Protein AF-0000000084394047 (afdb_homodimer)

Structure (mmCIF, N/CA/C/O backbone):
data_AF-0000000084394047-model_v1
#
loop_
_entity.id
_entity.type
_entity.pdbx_description
1 polymer 'Cytochrome p450'
#
loop_
_atom_site.group_PDB
_atom_site.id
_atom_site.type_symbol
_atom_site.label_atom_id
_atom_site.label_alt_id
_atom_site.label_comp_id
_atom_site.label_asym_id
_atom_site.label_entity_id
_atom_site.label_seq_id
_atom_site.pdbx_PDB_ins_code
_atom_site.Cartn_x
_atom_site.Cartn_y
_atom_site.Cartn_z
_atom_site.occupancy
_atom_site.B_iso_or_equiv
_atom_site.auth_seq_id
_atom_site.auth_comp_id
_atom_site.auth_asym_id
_atom_site.auth_atom_id
_atom_site.pdbx_PDB_model_num
ATOM 1 N N . MET A 1 1 ? 37.312 22.797 51.312 1 54.47 1 MET A N 1
ATOM 2 C CA . MET A 1 1 ? 38.625 22.219 51.594 1 54.47 1 MET A CA 1
ATOM 3 C C . MET A 1 1 ? 38.531 20.703 51.75 1 54.47 1 MET A C 1
ATOM 5 O O . MET A 1 1 ? 39.375 19.969 51.25 1 54.47 1 MET A O 1
ATOM 9 N N . ALA A 1 2 ? 37.5 20.391 52.656 1 57.84 2 ALA A N 1
ATOM 10 C CA . ALA A 1 2 ? 37.312 18.953 52.844 1 57.84 2 ALA A CA 1
ATOM 11 C C . ALA A 1 2 ? 36.969 18.25 51.531 1 57.84 2 ALA A C 1
ATOM 13 O O . ALA A 1 2 ? 37.438 17.141 51.281 1 57.84 2 ALA A O 1
ATOM 14 N N . MET A 1 3 ? 36.125 18.766 50.781 1 59.31 3 MET A N 1
ATOM 15 C CA . MET A 1 3 ? 35.781 18.172 49.469 1 59.31 3 MET A CA 1
ATOM 16 C C . MET A 1 3 ? 37 18.156 48.562 1 59.31 3 MET A C 1
ATOM 18 O O . MET A 1 3 ? 37.219 17.188 47.812 1 59.31 3 MET A O 1
ATOM 22 N N . HIS A 1 4 ? 37.656 19.094 48.625 1 62.12 4 HIS A N 1
ATOM 23 C CA . HIS A 1 4 ? 38.906 19.188 47.844 1 62.12 4 HIS A CA 1
ATOM 24 C C . HIS A 1 4 ? 39.906 18.141 48.312 1 62.12 4 HIS A C 1
ATOM 26 O O . HIS A 1 4 ? 40.562 17.516 47.5 1 62.12 4 HIS A O 1
ATOM 32 N N . ASP A 1 5 ? 39.969 18.109 49.562 1 63.38 5 ASP A N 1
ATOM 33 C CA . ASP A 1 5 ? 40.906 17.125 50.094 1 63.38 5 ASP A CA 1
ATOM 34 C C . ASP A 1 5 ? 40.438 15.703 49.781 1 63.38 5 ASP A C 1
ATOM 36 O O . ASP A 1 5 ? 41.25 14.82 49.5 1 63.38 5 ASP A O 1
ATOM 40 N N . PHE A 1 6 ? 39.219 15.508 49.875 1 62.62 6 PHE A N 1
ATOM 41 C CA . PHE A 1 6 ? 38.656 14.203 49.531 1 62.62 6 PHE A CA 1
ATOM 42 C C . PHE A 1 6 ? 38.875 13.875 48.062 1 62.62 6 PHE A C 1
ATOM 44 O O . PHE A 1 6 ? 39.25 12.75 47.719 1 62.62 6 PHE A O 1
ATOM 51 N N . MET A 1 7 ? 38.75 14.805 47.219 1 65.38 7 MET A N 1
ATOM 52 C CA . MET A 1 7 ? 38.938 14.617 45.781 1 65.38 7 MET A CA 1
ATOM 53 C C . MET A 1 7 ? 40.406 14.516 45.438 1 65.38 7 MET A C 1
ATOM 55 O O . MET A 1 7 ? 40.75 13.812 44.5 1 65.38 7 MET A O 1
ATOM 59 N N . SER A 1 8 ? 41.219 15.156 46.125 1 69.75 8 SER A N 1
ATOM 60 C CA . SER A 1 8 ? 42.656 15.133 45.906 1 69.75 8 SER A CA 1
ATOM 61 C C . SER A 1 8 ? 43.25 13.766 46.25 1 69.75 8 SER A C 1
ATOM 63 O O . SER A 1 8 ? 44.375 13.445 45.812 1 69.75 8 SER A O 1
ATOM 65 N N . SER A 1 9 ? 42.531 13.133 47.031 1 74 9 SER A N 1
ATOM 66 C CA . SER A 1 9 ? 43.094 11.836 47.375 1 74 9 SER A CA 1
ATOM 67 C C . SER A 1 9 ? 42.812 10.789 46.312 1 74 9 SER A C 1
ATOM 69 O O . SER A 1 9 ? 43.406 9.703 46.312 1 74 9 SER A O 1
ATOM 71 N N . PHE A 1 10 ? 41.938 11.07 45.438 1 78.75 10 PHE A N 1
ATOM 72 C CA . PHE A 1 10 ? 41.594 10.094 44.406 1 78.75 10 PHE A CA 1
ATOM 73 C C . PHE A 1 10 ? 42.406 10.328 43.125 1 78.75 10 PHE A C 1
ATOM 75 O O . PHE A 1 10 ? 42.656 11.477 42.75 1 78.75 10 PHE A O 1
ATOM 82 N N . THR A 1 11 ? 42.969 9.312 42.562 1 88 11 THR A N 1
ATOM 83 C CA . THR A 1 11 ? 43.562 9.398 41.219 1 88 11 THR A CA 1
ATOM 84 C C . THR A 1 11 ? 42.5 9.648 40.188 1 88 11 THR A C 1
ATOM 86 O O . THR A 1 11 ? 41.312 9.469 40.438 1 88 11 THR A O 1
ATOM 89 N N . LEU A 1 12 ? 42.812 10.148 39.062 1 87.69 12 LEU A N 1
ATOM 90 C CA . LEU A 1 12 ? 41.906 10.492 37.969 1 87.69 12 LEU A CA 1
ATOM 91 C C . LEU A 1 12 ? 41.031 9.305 37.594 1 87.69 12 LEU A C 1
ATOM 93 O O . LEU A 1 12 ? 39.812 9.438 37.438 1 87.69 12 LEU A O 1
ATOM 97 N N . PRO A 1 13 ? 41.625 8.133 37.562 1 89.38 13 PRO A N 1
ATOM 98 C CA . PRO A 1 13 ? 40.781 6.98 37.25 1 89.38 13 PRO A CA 1
ATOM 99 C C . PRO A 1 13 ? 39.812 6.637 38.375 1 89.38 13 PRO A C 1
ATOM 101 O O . PRO A 1 13 ? 38.688 6.191 38.094 1 89.38 13 PRO A O 1
ATOM 104 N N . GLN A 1 14 ? 40.25 6.883 39.5 1 87.88 14 GLN A N 1
ATOM 105 C CA . GLN A 1 14 ? 39.375 6.59 40.625 1 87.88 14 GLN A CA 1
ATOM 106 C C . GLN A 1 14 ? 38.219 7.57 40.688 1 87.88 14 GLN A C 1
ATOM 108 O O . GLN A 1 14 ? 37.094 7.184 41 1 87.88 14 GLN A O 1
ATOM 113 N N . LEU A 1 15 ? 38.594 8.758 40.375 1 89.25 15 LEU A N 1
ATOM 114 C CA . LEU A 1 15 ? 37.531 9.766 40.312 1 89.25 15 LEU A CA 1
ATOM 115 C C . LEU A 1 15 ? 36.562 9.477 39.188 1 89.25 15 LEU A C 1
ATOM 117 O O . LEU A 1 15 ? 35.344 9.633 39.375 1 89.25 15 LEU A O 1
ATOM 121 N N . ALA A 1 16 ? 37.031 9.109 38.062 1 90.38 16 ALA A N 1
ATOM 122 C CA . ALA A 1 16 ? 36.188 8.734 36.938 1 90.38 16 ALA A CA 1
ATOM 123 C C . ALA A 1 16 ? 35.312 7.539 37.281 1 90.38 16 ALA A C 1
ATOM 125 O O . ALA A 1 16 ? 34.125 7.492 36.906 1 90.38 16 ALA A O 1
ATOM 126 N N . GLY A 1 17 ? 35.844 6.676 37.969 1 92.25 17 GLY A N 1
ATOM 127 C CA . GLY A 1 17 ? 35.094 5.523 38.406 1 92.25 17 GLY A CA 1
ATOM 128 C C . GLY A 1 17 ? 34 5.879 39.406 1 92.25 17 GLY A C 1
ATOM 129 O O . GLY A 1 17 ? 32.875 5.344 39.312 1 92.25 17 GLY A O 1
ATOM 130 N N . LEU A 1 18 ? 34.375 6.684 40.219 1 90.19 18 LEU A N 1
ATOM 131 C CA . LEU A 1 18 ? 33.375 7.125 41.219 1 90.19 18 LEU A CA 1
ATOM 132 C C . LEU A 1 18 ? 32.25 7.891 40.531 1 90.19 18 LEU A C 1
ATOM 134 O O . LEU A 1 18 ? 31.078 7.695 40.875 1 90.19 18 LEU A O 1
ATOM 138 N N . LEU A 1 19 ? 32.625 8.758 39.656 1 92.38 19 LEU A N 1
ATOM 139 C CA . LEU A 1 19 ? 31.625 9.516 38.906 1 92.38 19 LEU A CA 1
ATOM 140 C C . LEU A 1 19 ? 30.734 8.594 38.094 1 92.38 19 LEU A C 1
ATOM 142 O O . LEU A 1 19 ? 29.531 8.805 38 1 92.38 19 LEU A O 1
ATOM 146 N N . PHE A 1 20 ? 31.281 7.648 37.531 1 93.56 20 PHE A N 1
ATOM 147 C CA . PHE A 1 20 ? 30.516 6.676 36.75 1 93.56 20 PHE A CA 1
ATOM 148 C C . PHE A 1 20 ? 29.594 5.871 37.656 1 93.56 20 PHE A C 1
ATOM 150 O O . PHE A 1 20 ? 28.453 5.598 37.312 1 93.56 20 PHE A O 1
ATOM 157 N N . GLY A 1 21 ? 30.109 5.5 38.719 1 93.25 21 GLY A N 1
ATOM 158 C CA . GLY A 1 21 ? 29.281 4.805 39.719 1 93.25 21 GLY A CA 1
ATOM 159 C C . GLY A 1 21 ? 28.109 5.629 40.188 1 93.25 21 GLY A C 1
ATOM 160 O O . GLY A 1 21 ? 27 5.113 40.312 1 93.25 21 GLY A O 1
ATOM 161 N N . LEU A 1 22 ? 28.391 6.848 40.438 1 93.75 22 LEU A N 1
ATOM 162 C CA . LEU A 1 22 ? 27.312 7.754 40.875 1 93.75 22 LEU A CA 1
ATOM 163 C C . LEU A 1 22 ? 26.297 7.93 39.75 1 93.75 22 LEU A C 1
ATOM 165 O O . LEU A 1 22 ? 25.094 8.016 40 1 93.75 22 LEU A O 1
ATOM 169 N N . TRP A 1 23 ? 26.781 8.07 38.594 1 93.5 23 TRP A N 1
ATOM 170 C CA . TRP A 1 23 ? 25.891 8.172 37.438 1 93.5 23 TRP A CA 1
ATOM 171 C C . TRP A 1 23 ? 25.016 6.93 37.312 1 93.5 23 TRP A C 1
ATOM 173 O O . TRP A 1 23 ? 23.812 7.035 37.062 1 93.5 23 TRP A O 1
ATOM 183 N N . LEU A 1 24 ? 25.547 5.824 37.5 1 94.38 24 LEU A N 1
ATOM 184 C CA . LEU A 1 24 ? 24.812 4.574 37.406 1 94.38 24 LEU A CA 1
ATOM 185 C C . LEU A 1 24 ? 23.734 4.508 38.469 1 94.38 24 LEU A C 1
ATOM 187 O O . LEU A 1 24 ? 22.625 4.008 38.219 1 94.38 24 LEU A O 1
ATOM 191 N N . LEU A 1 25 ? 24.156 4.914 39.625 1 94.5 25 LEU A N 1
ATOM 192 C CA . LEU A 1 25 ? 23.172 4.934 40.688 1 94.5 25 LEU A CA 1
ATOM 193 C C . LEU A 1 25 ? 22.047 5.902 40.375 1 94.5 25 LEU A C 1
ATOM 195 O O . LEU A 1 25 ? 20.875 5.617 40.688 1 94.5 25 LEU A O 1
ATOM 199 N N . PHE A 1 26 ? 22.438 6.977 39.875 1 94.81 26 PHE A N 1
ATOM 200 C CA . PHE A 1 26 ? 21.422 7.957 39.469 1 94.81 26 PHE A CA 1
ATOM 201 C C . PHE A 1 26 ? 20.516 7.387 38.406 1 94.81 26 PHE A C 1
ATOM 203 O O . PHE A 1 26 ? 19.297 7.516 38.469 1 94.81 26 PHE A O 1
ATOM 210 N N . ALA A 1 27 ? 21.141 6.816 37.438 1 94.19 27 ALA A N 1
ATOM 211 C CA . ALA A 1 27 ? 20.375 6.211 36.344 1 94.19 27 ALA A CA 1
ATOM 212 C C . ALA A 1 27 ? 19.453 5.121 36.844 1 94.19 27 ALA A C 1
ATOM 214 O O . ALA A 1 27 ? 18.312 5.008 36.406 1 94.19 27 ALA A O 1
ATOM 215 N N . ALA A 1 28 ? 19.906 4.387 37.688 1 95.31 28 ALA A N 1
ATOM 216 C CA . ALA A 1 28 ? 19.078 3.324 38.281 1 95.31 28 ALA A CA 1
ATOM 217 C C . ALA A 1 28 ? 17.906 3.902 39.062 1 95.31 28 ALA A C 1
ATOM 219 O O . ALA A 1 28 ? 16.781 3.402 38.969 1 95.31 28 ALA A O 1
ATOM 220 N N . GLN A 1 29 ? 18.25 4.84 39.875 1 96 29 GLN A N 1
ATOM 221 C CA . GLN A 1 29 ? 17.188 5.484 40.625 1 96 29 GLN A CA 1
ATOM 222 C C . GLN A 1 29 ? 16.141 6.113 39.719 1 96 29 GLN A C 1
ATOM 224 O O . GLN A 1 29 ? 14.938 6.008 39.969 1 96 29 GLN A O 1
ATOM 229 N N . LEU A 1 30 ? 16.609 6.73 38.75 1 95.31 30 LEU A N 1
ATOM 230 C CA . LEU A 1 30 ? 15.695 7.34 37.781 1 95.31 30 LEU A CA 1
ATOM 231 C C . LEU A 1 30 ? 14.836 6.285 37.094 1 95.31 30 LEU A C 1
ATOM 233 O O . LEU A 1 30 ? 13.641 6.492 36.906 1 95.31 30 LEU A O 1
ATOM 237 N N . GLY A 1 31 ? 15.445 5.25 36.75 1 96.12 31 GLY A N 1
ATOM 238 C CA . GLY A 1 31 ? 14.719 4.16 36.125 1 96.12 31 GLY A CA 1
ATOM 239 C C . GLY A 1 31 ? 13.617 3.592 37 1 96.12 31 GLY A C 1
ATOM 240 O O . GLY A 1 31 ? 12.492 3.393 36.531 1 96.12 31 GLY A O 1
ATOM 241 N N . VAL A 1 32 ? 13.953 3.393 38.219 1 96.38 32 VAL A N 1
ATOM 242 C CA . VAL A 1 32 ? 12.977 2.859 39.156 1 96.38 32 VAL A CA 1
ATOM 243 C C . VAL A 1 32 ? 11.836 3.855 39.344 1 96.38 32 VAL A C 1
ATOM 245 O O . VAL A 1 32 ? 10.664 3.467 39.375 1 96.38 32 VAL A O 1
ATOM 248 N N . ARG A 1 33 ? 12.164 5.047 39.469 1 95.94 33 ARG A N 1
ATOM 249 C CA . ARG A 1 33 ? 11.148 6.082 39.656 1 95.94 33 ARG A CA 1
ATOM 250 C C . ARG A 1 33 ? 10.203 6.129 38.438 1 95.94 33 ARG A C 1
ATOM 252 O O . ARG A 1 33 ? 8.984 6.203 38.594 1 95.94 33 ARG A O 1
ATOM 259 N N . ARG A 1 34 ? 10.734 6.07 37.25 1 96.12 34 ARG A N 1
ATOM 260 C CA . ARG A 1 34 ? 9.945 6.191 36 1 96.12 34 ARG A CA 1
ATOM 261 C C . ARG A 1 34 ? 9.117 4.934 35.781 1 96.12 34 ARG A C 1
ATOM 263 O O . ARG A 1 34 ? 7.977 5.012 35.312 1 96.12 34 ARG A O 1
ATOM 270 N N . LEU A 1 35 ? 9.672 3.83 36.125 1 96.38 35 LEU A N 1
ATOM 271 C CA . LEU A 1 35 ? 9 2.574 35.812 1 96.38 35 LEU A CA 1
ATOM 272 C C . LEU A 1 35 ? 7.965 2.227 36.875 1 96.38 35 LEU A C 1
ATOM 274 O O . LEU A 1 35 ? 6.914 1.661 36.562 1 96.38 35 LEU A O 1
ATOM 278 N N . TYR A 1 36 ? 8.266 2.66 38.125 1 95.81 36 TYR A N 1
ATOM 279 C CA . TYR A 1 36 ? 7.418 2.098 39.188 1 95.81 36 TYR A CA 1
ATOM 280 C C . TYR A 1 36 ? 6.73 3.199 39.969 1 95.81 36 TYR A C 1
ATOM 282 O O . TYR A 1 36 ? 5.688 2.971 40.594 1 95.81 36 TYR A O 1
ATOM 290 N N . PHE A 1 37 ? 7.199 4.426 40 1 95.69 37 PHE A N 1
ATOM 291 C CA . PHE A 1 37 ? 6.641 5.434 40.906 1 95.69 37 PHE A CA 1
ATOM 292 C C . PHE A 1 37 ? 6.047 6.59 40.094 1 95.69 37 PHE A C 1
ATOM 294 O O . PHE A 1 37 ? 5.473 7.516 40.688 1 95.69 37 PHE A O 1
ATOM 301 N N . SER A 1 38 ? 6.152 6.57 38.844 1 95.69 38 SER A N 1
ATOM 302 C CA . SER A 1 38 ? 5.539 7.594 38.031 1 95.69 38 SER A CA 1
ATOM 303 C C . SER A 1 38 ? 4.02 7.582 38.156 1 95.69 38 SER A C 1
ATOM 305 O O . SER A 1 38 ? 3.418 6.527 38.375 1 95.69 38 SER A O 1
ATOM 307 N N . PRO A 1 39 ? 3.387 8.695 38.031 1 95.06 39 PRO A N 1
ATOM 308 C CA . PRO A 1 39 ? 1.926 8.766 38.125 1 95.06 39 PRO A CA 1
ATOM 309 C C . PRO A 1 39 ? 1.241 7.973 37 1 95.06 39 PRO A C 1
ATOM 311 O O . PRO A 1 39 ? 0.056 7.648 37.125 1 95.06 39 PRO A O 1
ATOM 314 N N . ILE A 1 40 ? 1.981 7.672 35.938 1 96.88 40 ILE A N 1
ATOM 315 C CA . ILE A 1 40 ? 1.367 6.941 34.844 1 96.88 40 ILE A CA 1
ATOM 316 C C . ILE A 1 40 ? 2.012 5.562 34.719 1 96.88 40 ILE A C 1
ATOM 318 O O . ILE A 1 40 ? 2.029 4.973 33.625 1 96.88 40 ILE A O 1
ATOM 322 N N . SER A 1 41 ? 2.605 5.027 35.781 1 96.5 41 SER A N 1
ATOM 323 C CA . SER A 1 41 ? 3.26 3.723 35.75 1 96.5 41 SER A CA 1
ATOM 324 C C . SER A 1 41 ? 2.25 2.602 35.531 1 96.5 41 SER A C 1
ATOM 326 O O . SER A 1 41 ? 2.613 1.514 35.094 1 96.5 41 SER A O 1
ATOM 328 N N . HIS A 1 42 ? 0.973 2.854 35.812 1 95.31 42 HIS A N 1
ATOM 329 C CA . HIS A 1 42 ? -0.06 1.832 35.688 1 95.31 42 HIS A CA 1
ATOM 330 C C . HIS A 1 42 ? -0.517 1.689 34.219 1 95.31 42 HIS A C 1
ATOM 332 O O . HIS A 1 42 ? -1.216 0.734 33.875 1 95.31 42 HIS A O 1
ATOM 338 N N . ILE A 1 43 ? -0.191 2.617 33.375 1 97 43 ILE A N 1
ATOM 339 C CA . ILE A 1 43 ? -0.571 2.566 31.984 1 97 43 ILE A CA 1
ATOM 340 C C . ILE A 1 43 ? 0.327 1.577 31.234 1 97 43 ILE A C 1
ATOM 342 O O . ILE A 1 43 ? 1.554 1.65 31.344 1 97 43 ILE A O 1
ATOM 346 N N . PRO A 1 44 ? -0.239 0.67 30.484 1 96.31 44 PRO A N 1
ATOM 347 C CA . PRO A 1 44 ? 0.56 -0.324 29.766 1 96.31 44 PRO A CA 1
ATOM 348 C C . PRO A 1 44 ? 1.384 0.287 28.641 1 96.31 44 PRO A C 1
ATOM 350 O O . PRO A 1 44 ? 1.029 1.346 28.109 1 96.31 44 PRO A O 1
ATOM 353 N N . GLY A 1 45 ? 2.484 -0.357 28.172 1 97 45 GLY A N 1
ATOM 354 C CA . GLY A 1 45 ? 3.379 0.032 27.094 1 97 45 GLY A CA 1
ATOM 355 C C . GLY A 1 45 ? 4.754 -0.604 27.203 1 97 45 GLY A C 1
ATOM 356 O O . GLY A 1 45 ? 5.043 -1.311 28.172 1 97 45 GLY A O 1
ATOM 357 N N . PRO A 1 46 ? 5.527 -0.404 26.234 1 97.12 46 PRO A N 1
ATOM 358 C CA . PRO A 1 46 ? 6.887 -0.941 26.312 1 97.12 46 PRO A CA 1
ATOM 359 C C . PRO A 1 46 ? 7.688 -0.344 27.469 1 97.12 46 PRO A C 1
ATOM 361 O O . PRO A 1 46 ? 7.711 0.878 27.641 1 97.12 46 PRO A O 1
ATOM 364 N N . ARG A 1 47 ? 8.391 -1.154 28.172 1 96.69 47 ARG A N 1
ATOM 365 C CA . ARG A 1 47 ? 9.156 -0.714 29.328 1 96.69 47 ARG A CA 1
ATOM 366 C C . ARG A 1 47 ? 10.273 0.241 28.922 1 96.69 47 ARG A C 1
ATOM 368 O O . ARG A 1 47 ? 10.586 1.184 29.656 1 96.69 47 ARG A O 1
ATOM 375 N N . LEU A 1 48 ? 10.805 -0.027 27.781 1 96.94 48 LEU A N 1
ATOM 376 C CA . LEU A 1 48 ? 11.875 0.833 27.297 1 96.94 48 LEU A CA 1
ATOM 377 C C . LEU A 1 48 ? 11.359 2.23 26.984 1 96.94 48 LEU A C 1
ATOM 379 O O . LEU A 1 48 ? 12.07 3.221 27.172 1 96.94 48 LEU A O 1
ATOM 383 N N . ALA A 1 49 ? 10.164 2.314 26.453 1 97.44 49 ALA A N 1
ATOM 384 C CA . ALA A 1 49 ? 9.562 3.613 26.172 1 97.44 49 ALA A CA 1
ATOM 385 C C . ALA A 1 49 ? 9.266 4.371 27.469 1 97.44 49 ALA A C 1
ATOM 387 O O . ALA A 1 49 ? 9.43 5.594 27.531 1 97.44 49 ALA A O 1
ATOM 388 N N . ALA A 1 50 ? 8.828 3.627 28.5 1 97.5 50 ALA A N 1
ATOM 389 C CA . ALA A 1 50 ? 8.547 4.219 29.812 1 97.5 50 ALA A CA 1
ATOM 390 C C . ALA A 1 50 ? 9.836 4.691 30.484 1 97.5 50 ALA A C 1
ATOM 392 O O . ALA A 1 50 ? 9.82 5.648 31.266 1 97.5 50 ALA A O 1
ATOM 393 N N . LEU A 1 51 ? 10.914 4.07 30.125 1 96.5 51 LEU A N 1
ATOM 394 C CA . LEU A 1 51 ? 12.188 4.301 30.797 1 96.5 51 LEU A CA 1
ATOM 395 C C . LEU A 1 51 ? 12.883 5.531 30.234 1 96.5 51 LEU A C 1
ATOM 397 O O . LEU A 1 51 ? 13.5 6.297 30.984 1 96.5 51 LEU A O 1
ATOM 401 N N . THR A 1 52 ? 12.781 5.66 28.922 1 95.44 52 THR A N 1
ATOM 402 C CA . THR A 1 52 ? 13.609 6.715 28.359 1 95.44 52 THR A CA 1
ATOM 403 C C . THR A 1 52 ? 12.969 7.297 27.094 1 95.44 52 THR A C 1
ATOM 405 O O . THR A 1 52 ? 12.266 6.586 26.375 1 95.44 52 THR A O 1
ATOM 408 N N . GLN A 1 53 ? 13.25 8.586 26.875 1 92.5 53 GLN A N 1
ATOM 409 C CA . GLN A 1 53 ? 12.797 9.281 25.688 1 92.5 53 GLN A CA 1
ATOM 410 C C . GLN A 1 53 ? 13.617 8.875 24.469 1 92.5 53 GLN A C 1
ATOM 412 O O . GLN A 1 53 ? 13.211 9.109 23.328 1 92.5 53 GLN A O 1
ATOM 417 N N . TYR A 1 54 ? 14.688 8.164 24.656 1 93.62 54 TYR A N 1
ATOM 418 C CA . TYR A 1 54 ? 15.578 7.766 23.562 1 93.62 54 TYR A CA 1
ATOM 419 C C . TYR A 1 54 ? 14.945 6.66 22.734 1 93.62 54 TYR A C 1
ATOM 421 O O . TYR A 1 54 ? 15.375 6.406 21.594 1 93.62 54 TYR A O 1
ATOM 429 N N . TYR A 1 55 ? 13.953 6.066 23.328 1 95.75 55 TYR A N 1
ATOM 430 C CA . TYR A 1 55 ? 13.18 5.117 22.531 1 95.75 55 TYR A CA 1
ATOM 431 C C . TYR A 1 55 ? 12.508 5.809 21.359 1 95.75 55 TYR A C 1
ATOM 433 O O . TYR A 1 55 ? 12.617 5.348 20.219 1 95.75 55 TYR A O 1
ATOM 441 N N . GLU A 1 56 ? 11.898 6.887 21.641 1 94.25 56 GLU A N 1
ATOM 442 C CA . GLU A 1 56 ? 11.305 7.703 20.578 1 94.25 56 GLU A CA 1
ATOM 443 C C . GLU A 1 56 ? 12.375 8.266 19.656 1 94.25 56 GLU A C 1
ATOM 445 O O . GLU A 1 56 ? 12.172 8.344 18.438 1 94.25 56 GLU A O 1
ATOM 450 N N . PHE A 1 57 ? 13.492 8.641 20.234 1 93.69 57 PHE A N 1
ATOM 451 C CA . PHE A 1 57 ? 14.609 9.156 19.453 1 93.69 57 PHE A CA 1
ATOM 452 C C . PHE A 1 57 ? 15.062 8.133 18.422 1 93.69 57 PHE A C 1
ATOM 454 O O . PHE A 1 57 ? 15.32 8.484 17.266 1 93.69 57 PHE A O 1
ATOM 461 N N . TYR A 1 58 ? 15.125 6.934 18.828 1 95.12 58 TYR A N 1
ATOM 462 C CA . TYR A 1 58 ? 15.555 5.867 17.922 1 95.12 58 TYR A CA 1
ATOM 463 C C . TYR A 1 58 ? 14.625 5.754 16.719 1 95.12 58 TYR A C 1
ATOM 465 O O . TYR A 1 58 ? 15.086 5.707 15.578 1 95.12 58 TYR A O 1
ATOM 473 N N . TYR A 1 59 ? 13.359 5.789 16.922 1 94.38 59 TYR A N 1
ATOM 474 C CA . TYR A 1 59 ? 12.391 5.602 15.844 1 94.38 59 TYR A CA 1
ATOM 475 C C . TYR A 1 59 ? 12.273 6.863 14.992 1 94.38 59 TYR A C 1
ATOM 477 O O . TYR A 1 59 ? 12.148 6.781 13.766 1 94.38 59 TYR A O 1
ATOM 485 N N . ASP A 1 60 ? 12.359 8.016 15.602 1 92 60 ASP A N 1
ATOM 486 C CA . ASP A 1 60 ? 12.133 9.258 14.875 1 92 60 ASP A CA 1
ATOM 487 C C . ASP A 1 60 ? 13.391 9.688 14.109 1 92 60 ASP A C 1
ATOM 489 O O . ASP A 1 60 ? 13.289 10.227 13.008 1 92 60 ASP A O 1
ATOM 493 N N . ILE A 1 61 ? 14.539 9.477 14.727 1 90 61 ILE A N 1
ATOM 494 C CA . ILE A 1 61 ? 15.758 10.016 14.133 1 90 61 ILE A CA 1
ATOM 495 C C . ILE A 1 61 ? 16.516 8.906 13.414 1 90 61 ILE A C 1
ATOM 497 O O . ILE A 1 61 ? 16.859 9.039 12.242 1 90 61 ILE A O 1
ATOM 501 N N . VAL A 1 62 ? 16.688 7.805 14.109 1 91.38 62 VAL A N 1
ATOM 502 C CA . VAL A 1 62 ? 17.5 6.738 13.531 1 91.38 62 VAL A CA 1
ATOM 503 C C . VAL A 1 62 ? 16.703 6.031 12.43 1 91.38 62 VAL A C 1
ATOM 505 O O . VAL A 1 62 ? 17.219 5.828 11.32 1 91.38 62 VAL A O 1
ATOM 508 N N . LEU A 1 63 ? 15.492 5.691 12.742 1 92.19 63 LEU A N 1
ATOM 509 C CA . LEU A 1 63 ? 14.68 4.992 11.75 1 92.19 63 LEU A CA 1
ATOM 510 C C . LEU A 1 63 ? 13.898 5.98 10.891 1 92.19 63 LEU A C 1
ATOM 512 O O . LEU A 1 63 ? 13.133 5.574 10.016 1 92.19 63 LEU A O 1
ATOM 516 N N . ARG A 1 64 ? 14.047 7.23 11.102 1 91.25 64 ARG A N 1
ATOM 517 C CA . ARG A 1 64 ? 13.586 8.328 10.258 1 91.25 64 ARG A CA 1
ATOM 518 C C . ARG A 1 64 ? 12.062 8.406 10.234 1 91.25 64 ARG A C 1
ATOM 520 O O . ARG A 1 64 ? 11.438 8.203 9.195 1 91.25 64 ARG A O 1
ATOM 527 N N . GLY A 1 65 ? 11.523 8.891 11.305 1 93.38 65 GLY A N 1
ATOM 528 C CA . GLY A 1 65 ? 10.109 9.242 11.383 1 93.38 65 GLY A CA 1
ATOM 529 C C . GLY A 1 65 ? 9.195 8.039 11.461 1 93.38 65 GLY A C 1
ATOM 530 O O . GLY A 1 65 ? 8.117 8.031 10.859 1 93.38 65 GLY A O 1
ATOM 531 N N . GLN A 1 66 ? 9.57 6.98 12.234 1 94.12 66 GLN A N 1
ATOM 532 C CA . GLN A 1 66 ? 8.828 5.723 12.227 1 94.12 66 GLN A CA 1
ATOM 533 C C . GLN A 1 66 ? 8.047 5.543 13.523 1 94.12 66 GLN A C 1
ATOM 535 O O . GLN A 1 66 ? 7.324 4.555 13.688 1 94.12 66 GLN A O 1
ATOM 540 N N . TYR A 1 67 ? 8.109 6.492 14.445 1 95.19 67 TYR A N 1
ATOM 541 C CA . TYR A 1 67 ? 7.527 6.254 15.758 1 95.19 67 TYR A CA 1
ATOM 542 C C . TYR A 1 67 ? 6.008 6.164 15.68 1 95.19 67 TYR A C 1
ATOM 544 O O . TYR A 1 67 ? 5.391 5.375 16.406 1 95.19 67 TYR A O 1
ATOM 552 N N . THR A 1 68 ? 5.418 6.98 14.836 1 94.94 68 THR A N 1
ATOM 553 C CA . THR A 1 68 ? 3.969 6.949 14.68 1 94.94 68 THR A CA 1
ATOM 554 C C . THR A 1 68 ? 3.496 5.551 14.297 1 94.94 68 THR A C 1
ATOM 556 O O . THR A 1 68 ? 2.477 5.074 14.797 1 94.94 68 THR A O 1
ATOM 559 N N . PHE A 1 69 ? 4.18 4.895 13.484 1 93.62 69 PHE A N 1
ATOM 560 C CA . PHE A 1 69 ? 3.822 3.551 13.047 1 93.62 69 PHE A CA 1
ATOM 561 C C . PHE A 1 69 ? 4.027 2.547 14.18 1 93.62 69 PHE A C 1
ATOM 563 O O . PHE A 1 69 ? 3.225 1.628 14.352 1 93.62 69 PHE A O 1
ATOM 570 N N . ASN A 1 70 ? 5.105 2.748 14.867 1 94.94 70 ASN A N 1
ATOM 571 C CA . ASN A 1 70 ? 5.359 1.88 16.016 1 94.94 70 ASN A CA 1
ATOM 572 C C . ASN A 1 70 ? 4.273 2.018 17.078 1 94.94 70 ASN A C 1
ATOM 574 O O . ASN A 1 70 ? 3.912 1.039 17.734 1 94.94 70 ASN A O 1
ATOM 578 N N . ILE A 1 71 ? 3.82 3.207 17.266 1 96.31 71 ILE A N 1
ATOM 579 C CA . ILE A 1 71 ? 2.756 3.449 18.234 1 96.31 71 ILE A CA 1
ATOM 580 C C . ILE A 1 71 ? 1.504 2.676 17.828 1 96.31 71 ILE A C 1
ATOM 582 O O . ILE A 1 71 ? 0.821 2.098 18.672 1 96.31 71 ILE A O 1
ATOM 586 N N . ILE A 1 72 ? 1.198 2.672 16.609 1 92.81 72 ILE A N 1
ATOM 587 C CA . ILE A 1 72 ? 0.045 1.923 16.109 1 92.81 72 ILE A CA 1
ATOM 588 C C . ILE A 1 72 ? 0.222 0.44 16.438 1 92.81 72 ILE A C 1
ATOM 590 O O . ILE A 1 72 ? -0.721 -0.225 16.875 1 92.81 72 ILE A O 1
ATOM 594 N N . GLU A 1 73 ? 1.443 -0.06 16.266 1 90.12 73 GLU A N 1
ATOM 595 C CA . GLU A 1 73 ? 1.736 -1.446 16.625 1 90.12 73 GLU A CA 1
ATOM 596 C C . GLU A 1 73 ? 1.586 -1.68 18.125 1 90.12 73 GLU A C 1
ATOM 598 O O . GLU A 1 73 ? 1.131 -2.744 18.547 1 90.12 73 GLU A O 1
ATOM 603 N N . MET A 1 74 ? 2.002 -0.681 18.875 1 95.31 74 MET A N 1
ATOM 604 C CA . MET A 1 74 ? 1.861 -0.781 20.328 1 95.31 74 MET A CA 1
ATOM 605 C C . MET A 1 74 ? 0.397 -0.941 20.719 1 95.31 74 MET A C 1
ATOM 607 O O . MET A 1 74 ? 0.08 -1.669 21.656 1 95.31 74 MET A O 1
ATOM 611 N N . HIS A 1 75 ? -0.432 -0.283 20.047 1 93.81 75 HIS A N 1
ATOM 612 C CA . HIS A 1 75 ? -1.852 -0.348 20.375 1 93.81 75 HIS A CA 1
ATOM 613 C C . HIS A 1 75 ? -2.416 -1.739 20.109 1 93.81 75 HIS A C 1
ATOM 615 O O . HIS A 1 75 ? -3.355 -2.172 20.781 1 93.81 75 HIS A O 1
ATOM 621 N N . ARG A 1 76 ? -1.901 -2.389 19.156 1 85.81 76 ARG A N 1
ATOM 622 C CA . ARG A 1 76 ? -2.326 -3.76 18.891 1 85.81 76 ARG A CA 1
ATOM 623 C C . ARG A 1 76 ? -1.897 -4.691 20.031 1 85.81 76 ARG A C 1
ATOM 625 O O . ARG A 1 76 ? -2.602 -5.656 20.344 1 85.81 76 ARG A O 1
ATOM 632 N N . GLU A 1 77 ? -0.81 -4.367 20.609 1 89.5 77 GLU A N 1
ATOM 633 C CA . GLU A 1 77 ? -0.215 -5.238 21.625 1 89.5 77 GLU A CA 1
ATOM 634 C C . GLU A 1 77 ? -0.722 -4.887 23.016 1 89.5 77 GLU A C 1
ATOM 636 O O . GLU A 1 77 ? -1.005 -5.773 23.812 1 89.5 77 GLU A O 1
ATOM 641 N N . TYR A 1 78 ? -0.867 -3.572 23.219 1 94.06 78 TYR A N 1
ATOM 642 C CA . TYR A 1 78 ? -1.043 -3.166 24.609 1 94.06 78 TYR A CA 1
ATOM 643 C C . TYR A 1 78 ? -2.445 -2.615 24.844 1 94.06 78 TYR A C 1
ATOM 645 O O . TYR A 1 78 ? -2.842 -2.375 25.984 1 94.06 78 TYR A O 1
ATOM 653 N N . GLY A 1 79 ? -3.189 -2.322 23.797 1 92.31 79 GLY A N 1
ATOM 654 C CA . GLY A 1 79 ? -4.555 -1.852 23.969 1 92.31 79 GLY A CA 1
ATOM 655 C C . GLY A 1 79 ? -4.742 -0.402 23.562 1 92.31 79 GLY A C 1
ATOM 656 O O . GLY A 1 79 ? -3.893 0.173 22.891 1 92.31 79 GLY A O 1
ATOM 657 N N . PRO A 1 80 ? -5.883 0.22 23.938 1 95.06 80 PRO A N 1
ATOM 658 C CA . PRO A 1 80 ? -6.273 1.532 23.422 1 95.06 80 PRO A CA 1
ATOM 659 C C . PRO A 1 80 ? -5.496 2.678 24.062 1 95.06 80 PRO A C 1
ATOM 661 O O . PRO A 1 80 ? -5.449 3.781 23.516 1 95.06 80 PRO A O 1
ATOM 664 N N . VAL A 1 81 ? -4.996 2.5 25.266 1 97.69 81 VAL A N 1
ATOM 665 C CA . VAL A 1 81 ? -4.184 3.496 25.953 1 97.69 81 VAL A CA 1
ATOM 666 C C . VAL A 1 81 ? -2.787 2.932 26.219 1 97.69 81 VAL A C 1
ATOM 668 O O . VAL A 1 81 ? -2.641 1.898 26.875 1 97.69 81 VAL A O 1
ATOM 671 N N . VAL A 1 82 ? -1.784 3.639 25.703 1 97.94 82 VAL A N 1
ATOM 672 C CA . VAL A 1 82 ? -0.436 3.088 25.766 1 97.94 82 VAL A CA 1
ATOM 673 C C . VAL A 1 82 ? 0.542 4.172 26.219 1 97.94 82 VAL A C 1
ATOM 675 O O . VAL A 1 82 ? 0.462 5.316 25.766 1 97.94 82 VAL A O 1
ATOM 678 N N . ARG A 1 83 ? 1.382 3.834 27.141 1 98.31 83 ARG A N 1
ATOM 679 C CA . ARG A 1 83 ? 2.471 4.727 27.516 1 98.31 83 ARG A CA 1
ATOM 680 C C . ARG A 1 83 ? 3.596 4.688 26.5 1 98.31 83 ARG A C 1
ATOM 682 O O . ARG A 1 83 ? 4.164 3.625 26.234 1 98.31 83 ARG A O 1
ATOM 689 N N . ILE A 1 84 ? 3.979 5.844 25.891 1 97.75 84 ILE A N 1
ATOM 690 C CA . ILE A 1 84 ? 4.887 5.812 24.75 1 97.75 84 ILE A CA 1
ATOM 691 C C . ILE A 1 84 ? 6.16 6.586 25.078 1 97.75 84 ILE A C 1
ATOM 693 O O . ILE A 1 84 ? 7.07 6.68 24.25 1 97.75 84 ILE A O 1
ATOM 697 N N . SER A 1 85 ? 6.285 7.258 26.188 1 96.62 85 SER A N 1
ATOM 698 C CA . SER A 1 85 ? 7.465 7.91 26.75 1 96.62 85 SER A CA 1
ATOM 699 C C . SER A 1 85 ? 7.383 8 28.266 1 96.62 85 SER A C 1
ATOM 701 O O . SER A 1 85 ? 6.383 7.594 28.859 1 96.62 85 SER A O 1
ATOM 703 N N . PRO A 1 86 ? 8.398 8.523 28.922 1 96.12 86 PRO A N 1
ATOM 704 C CA . PRO A 1 86 ? 8.32 8.633 30.375 1 96.12 86 PRO A CA 1
ATOM 705 C C . PRO A 1 86 ? 7.191 9.555 30.828 1 96.12 86 PRO A C 1
ATOM 707 O O . PRO A 1 86 ? 6.711 9.438 31.969 1 96.12 86 PRO A O 1
ATOM 710 N N . TRP A 1 87 ? 6.691 10.414 29.906 1 95.44 87 TRP A N 1
ATOM 711 C CA . TRP A 1 87 ? 5.746 11.43 30.344 1 95.44 87 TRP A CA 1
ATOM 712 C C . TRP A 1 87 ? 4.48 11.414 29.5 1 95.44 87 TRP A C 1
ATOM 714 O O . TRP A 1 87 ? 3.51 12.109 29.797 1 95.44 87 TRP A O 1
ATOM 724 N N . GLU A 1 88 ? 4.441 10.617 28.438 1 96.75 88 GLU A N 1
ATOM 725 C CA . GLU A 1 88 ? 3.369 10.75 27.453 1 96.75 88 GLU A CA 1
ATOM 726 C C . GLU A 1 88 ? 2.592 9.438 27.312 1 96.75 88 GLU A C 1
ATOM 728 O O . GLU A 1 88 ? 3.18 8.359 27.344 1 96.75 88 GLU A O 1
ATOM 733 N N . VAL A 1 89 ? 1.328 9.594 27.266 1 97.94 89 VAL A N 1
ATOM 734 C CA . VAL A 1 89 ? 0.399 8.508 26.984 1 97.94 89 VAL A CA 1
ATOM 735 C C . VAL A 1 89 ? -0.321 8.766 25.672 1 97.94 89 VAL A C 1
ATOM 737 O O . VAL A 1 89 ? -0.654 9.906 25.344 1 97.94 89 VAL A O 1
ATOM 740 N N . HIS A 1 90 ? -0.455 7.68 24.844 1 98.12 90 HIS A N 1
ATOM 741 C CA . HIS A 1 90 ? -1.191 7.762 23.594 1 98.12 90 HIS A CA 1
ATOM 742 C C . HIS A 1 90 ? -2.531 7.043 23.688 1 98.12 90 HIS A C 1
ATOM 744 O O . HIS A 1 90 ? -2.594 5.895 24.141 1 98.12 90 HIS A O 1
ATOM 750 N N . VAL A 1 91 ? -3.529 7.738 23.359 1 97.38 91 VAL A N 1
ATOM 751 C CA . VAL A 1 91 ? -4.859 7.133 23.344 1 97.38 91 VAL A CA 1
ATOM 752 C C . VAL A 1 91 ? -5.273 6.836 21.906 1 97.38 91 VAL A C 1
ATOM 754 O O . VAL A 1 91 ? -5.359 7.742 21.078 1 97.38 91 VAL A O 1
ATOM 757 N N . GLY A 1 92 ? -5.59 5.586 21.625 1 95.38 92 GLY A N 1
ATOM 758 C CA . GLY A 1 92 ? -5.867 5.16 20.266 1 95.38 92 GLY A CA 1
ATOM 759 C C . GLY A 1 92 ? -7.348 5.121 19.938 1 95.38 92 GLY A C 1
ATOM 760 O O . GLY A 1 92 ? -7.73 5.035 18.766 1 95.38 92 GLY A O 1
ATOM 761 N N . ASP A 1 93 ? -8.18 5.262 20.922 1 94.5 93 ASP A N 1
ATOM 762 C CA . ASP A 1 93 ? -9.625 5.25 20.703 1 94.5 93 ASP A CA 1
ATOM 763 C C . ASP A 1 93 ? -10.117 6.605 20.203 1 94.5 93 ASP A C 1
ATOM 765 O O . ASP A 1 93 ? -10.047 7.605 20.922 1 94.5 93 ASP A O 1
ATOM 769 N N . PRO A 1 94 ? -10.68 6.578 19 1 93.56 94 PRO A N 1
ATOM 770 C CA . PRO A 1 94 ? -11.133 7.848 18.422 1 93.56 94 PRO A CA 1
ATOM 771 C C . PRO A 1 94 ? -12.25 8.492 19.234 1 93.56 94 PRO A C 1
ATOM 773 O O . PRO A 1 94 ? -12.453 9.711 19.156 1 93.56 94 PRO A O 1
ATOM 776 N N . GLU A 1 95 ? -12.953 7.734 20 1 93.38 95 GLU A N 1
ATOM 777 C CA . GLU A 1 95 ? -14.062 8.266 20.781 1 93.38 95 GLU A CA 1
ATOM 778 C C . GLU A 1 95 ? -13.57 9.141 21.922 1 93.38 95 GLU A C 1
ATOM 780 O O . GLU A 1 95 ? -14.344 9.891 22.516 1 93.38 95 GLU A O 1
ATOM 785 N N . PHE A 1 96 ? -12.297 9.086 22.188 1 95.94 96 PHE A N 1
ATOM 786 C CA . PHE A 1 96 ? -11.695 9.875 23.266 1 95.94 96 PHE A CA 1
ATOM 787 C C . PHE A 1 96 ? -11.375 11.281 22.766 1 95.94 96 PHE A C 1
ATOM 789 O O . PHE A 1 96 ? -11.07 12.172 23.562 1 95.94 96 PHE A O 1
ATOM 796 N N . PHE A 1 97 ? -11.5 11.578 21.531 1 96.06 97 PHE A N 1
ATOM 797 C CA . PHE A 1 97 ? -11.062 12.812 20.891 1 96.06 97 PHE A CA 1
ATOM 798 C C . PHE A 1 97 ? -11.719 14.023 21.531 1 96.06 97 PHE A C 1
ATOM 800 O O . PHE A 1 97 ? -11.039 14.984 21.922 1 96.06 97 PHE A O 1
ATOM 807 N N . PRO A 1 98 ? -13.047 13.984 21.812 1 94.88 98 PRO A N 1
ATOM 808 C CA . PRO A 1 98 ? -13.672 15.156 22.422 1 94.88 98 PRO A CA 1
ATOM 809 C C . PRO A 1 98 ? -13.219 15.398 23.859 1 94.88 98 PRO A C 1
ATOM 811 O O . PRO A 1 98 ? -13.344 16.516 24.375 1 94.88 98 PRO A O 1
ATOM 814 N N . GLU A 1 99 ? -12.688 14.352 24.484 1 94.94 99 GLU A N 1
ATOM 815 C CA . GLU A 1 99 ? -12.219 14.484 25.859 1 94.94 99 GLU A CA 1
ATOM 816 C C . GLU A 1 99 ? -10.875 15.203 25.922 1 94.94 99 GLU A C 1
ATOM 818 O O . GLU A 1 99 ? -10.562 15.883 26.906 1 94.94 99 GLU A O 1
ATOM 823 N N . LEU A 1 100 ? -10.141 15.023 24.906 1 95.94 100 LEU A N 1
ATOM 824 C CA . LEU A 1 100 ? -8.797 15.594 24.891 1 95.94 100 LEU A CA 1
ATOM 825 C C . LEU A 1 100 ? -8.789 16.969 24.219 1 95.94 100 LEU A C 1
ATOM 827 O O . LEU A 1 100 ? -8.102 17.875 24.688 1 95.94 100 LEU A O 1
ATOM 831 N N . TYR A 1 101 ? -9.414 17.062 23.172 1 96.06 101 TYR A N 1
ATOM 832 C CA . TYR A 1 101 ? -9.477 18.312 22.422 1 96.06 101 TYR A CA 1
ATOM 833 C C . TYR A 1 101 ? -10.789 19.047 22.703 1 96.06 101 TYR A C 1
ATOM 835 O O . TYR A 1 101 ? -11.742 18.922 21.938 1 96.06 101 TYR A O 1
ATOM 843 N N . THR A 1 102 ? -10.781 19.891 23.688 1 93.5 102 THR A N 1
ATOM 844 C CA . THR A 1 102 ? -11.984 20.438 24.297 1 93.5 102 THR A CA 1
ATOM 845 C C . THR A 1 102 ? -12.141 21.906 23.938 1 93.5 102 THR A C 1
ATOM 847 O O . THR A 1 102 ? -11.219 22.516 23.391 1 93.5 102 THR A O 1
ATOM 850 N N . GLY A 1 103 ? -13.336 22.391 24.312 1 91.25 103 GLY A N 1
ATOM 851 C CA . GLY A 1 103 ? -13.617 23.797 24.156 1 91.25 103 GLY A CA 1
ATOM 852 C C . GLY A 1 103 ? -12.992 24.656 25.25 1 91.25 103 GLY A C 1
ATOM 853 O O . GLY A 1 103 ? -12.227 24.156 26.078 1 91.25 103 GLY A O 1
ATOM 854 N N . PRO A 1 104 ? -13.297 25.875 25.25 1 89.38 104 PRO A N 1
ATOM 855 C CA . PRO A 1 104 ? -12.641 26.844 26.125 1 89.38 104 PRO A CA 1
ATOM 856 C C . PRO A 1 104 ? -12.93 26.578 27.609 1 89.38 104 PRO A C 1
ATOM 858 O O . PRO A 1 104 ? -12.148 26.984 28.469 1 89.38 104 PRO A O 1
ATOM 861 N N . GLY A 1 105 ? -13.945 25.891 27.938 1 90.38 105 GLY A N 1
ATOM 862 C CA . GLY A 1 105 ? -14.312 25.656 29.328 1 90.38 105 GLY A CA 1
ATOM 863 C C . GLY A 1 105 ? -13.445 24.609 30 1 90.38 105 GLY A C 1
ATOM 864 O O . GLY A 1 105 ? -13.414 24.531 31.234 1 90.38 105 GLY A O 1
ATOM 865 N N . ARG A 1 106 ? -12.703 23.891 29.281 1 93.62 106 ARG A N 1
ATOM 866 C CA . ARG A 1 106 ? -11.797 22.859 29.781 1 93.62 106 ARG A CA 1
ATOM 867 C C . ARG A 1 106 ? -10.391 23.047 29.219 1 93.62 106 ARG A C 1
ATOM 869 O O . ARG A 1 106 ? -10.062 22.484 28.172 1 93.62 106 ARG A O 1
ATOM 876 N N . PRO A 1 107 ? -9.57 23.781 30 1 93.06 107 PRO A N 1
ATOM 877 C CA . PRO A 1 107 ? -8.266 24.172 29.469 1 93.06 107 PRO A CA 1
ATOM 878 C C . PRO A 1 107 ? -7.367 22.984 29.141 1 93.06 107 PRO A C 1
ATOM 880 O O . PRO A 1 107 ? -7.348 22 29.891 1 93.06 107 PRO A O 1
ATOM 883 N N . ARG A 1 108 ? -6.758 23.016 28.047 1 95.5 108 ARG A N 1
ATOM 884 C CA . ARG A 1 108 ? -5.711 22.094 27.609 1 95.5 108 ARG A CA 1
ATOM 885 C C . ARG A 1 108 ? -4.457 22.859 27.203 1 95.5 108 ARG A C 1
ATOM 887 O O . ARG A 1 108 ? -4.535 23.844 26.469 1 95.5 108 ARG A O 1
ATOM 894 N N . GLU A 1 109 ? -3.328 22.453 27.672 1 96.06 109 GLU A N 1
ATOM 895 C CA . GLU A 1 109 ? -2.057 23.062 27.312 1 96.06 109 GLU A CA 1
ATOM 896 C C . GLU A 1 109 ? -1.262 22.172 26.359 1 96.06 109 GLU A C 1
ATOM 898 O O . GLU A 1 109 ? -1.549 20.984 26.234 1 96.06 109 GLU A O 1
ATOM 903 N N . LYS A 1 110 ? -0.345 22.812 25.641 1 94.69 110 LYS A N 1
ATOM 904 C CA . LYS A 1 110 ? 0.558 22.031 24.797 1 94.69 110 LYS A CA 1
ATOM 905 C C . LYS A 1 110 ? 1.794 21.594 25.578 1 94.69 110 LYS A C 1
ATOM 907 O O . LYS A 1 110 ? 1.986 22 26.719 1 94.69 110 LYS A O 1
ATOM 912 N N . TRP A 1 111 ? 2.48 20.766 25 1 93.5 111 TRP A N 1
ATOM 913 C CA . TRP A 1 111 ? 3.68 20.188 25.594 1 93.5 111 TRP A CA 1
ATOM 914 C C . TRP A 1 111 ? 4.938 20.828 25.016 1 93.5 111 TRP A C 1
ATOM 916 O O . TRP A 1 111 ? 5.105 20.891 23.797 1 93.5 111 TRP A O 1
ATOM 926 N N . ALA A 1 112 ? 5.785 21.266 25.875 1 89.06 112 ALA A N 1
ATOM 927 C CA . ALA A 1 112 ? 6.977 22.016 25.469 1 89.06 112 ALA A CA 1
ATOM 928 C C . ALA A 1 112 ? 7.836 21.188 24.516 1 89.06 112 ALA A C 1
ATOM 930 O O . ALA A 1 112 ? 8.383 21.719 23.547 1 89.06 112 ALA A O 1
ATOM 931 N N . PHE A 1 113 ? 7.992 19.953 24.797 1 87.25 113 PHE A N 1
ATOM 932 C CA . PHE A 1 113 ? 8.797 19.078 23.953 1 87.25 113 PHE A CA 1
ATOM 933 C C . PHE A 1 113 ? 8.258 19.047 22.531 1 87.25 113 PHE A C 1
ATOM 935 O O . PHE A 1 113 ? 9.023 19.109 21.578 1 87.25 113 PHE A O 1
ATOM 942 N N . TYR A 1 114 ? 7.051 19.062 22.375 1 86.56 114 TYR A N 1
ATOM 943 C CA . TYR A 1 114 ? 6.391 19.016 21.078 1 86.56 114 TYR A CA 1
ATOM 944 C C . TYR A 1 114 ? 6.504 20.359 20.359 1 86.56 114 TYR A C 1
ATOM 946 O O . TYR A 1 114 ? 6.801 20.406 19.156 1 86.56 114 TYR A O 1
ATOM 954 N N . THR A 1 115 ? 6.328 21.453 21.016 1 87.62 115 THR A N 1
ATOM 955 C CA . THR A 1 115 ? 6.246 22.75 20.375 1 87.62 115 THR A CA 1
ATOM 956 C C . THR A 1 115 ? 7.633 23.234 19.953 1 87.62 115 THR A C 1
ATOM 958 O O . THR A 1 115 ? 7.754 24.078 19.062 1 87.62 115 THR A O 1
ATOM 961 N N . GLN A 1 116 ? 8.594 22.656 20.516 1 83.94 116 GLN A N 1
ATOM 962 C CA . GLN A 1 116 ? 9.961 23.062 20.188 1 83.94 116 GLN A CA 1
ATOM 963 C C . GLN A 1 116 ? 10.281 22.75 18.719 1 83.94 116 GLN A C 1
ATOM 965 O O . GLN A 1 116 ? 11.141 23.406 18.125 1 83.94 116 GLN A O 1
ATOM 970 N N . GLN A 1 117 ? 9.586 21.875 18.188 1 83.69 117 GLN A N 1
ATOM 971 C CA . GLN A 1 117 ? 9.898 21.422 16.828 1 83.69 117 GLN A CA 1
ATOM 972 C C . GLN A 1 117 ? 9.641 22.516 15.805 1 83.69 117 GLN A C 1
ATOM 974 O O . GLN A 1 117 ? 10.188 22.484 14.695 1 83.69 117 GLN A O 1
ATOM 979 N N . PHE A 1 118 ? 8.906 23.516 16.219 1 80.75 118 PHE A N 1
ATOM 980 C CA . PHE A 1 118 ? 8.547 24.562 15.266 1 80.75 118 PHE A CA 1
ATOM 981 C C . PHE A 1 118 ? 9.617 25.641 15.227 1 80.75 118 PHE A C 1
ATOM 983 O O . PHE A 1 118 ? 9.625 26.469 14.312 1 80.75 118 PHE A O 1
ATOM 990 N N . GLY A 1 119 ? 10.445 25.703 16.188 1 76.69 119 GLY A N 1
ATOM 991 C CA . GLY A 1 119 ? 11.492 26.703 16.234 1 76.69 119 GLY A CA 1
ATOM 992 C C . GLY A 1 119 ? 10.969 28.109 16.406 1 76.69 119 GLY A C 1
ATOM 993 O O . GLY A 1 119 ? 11.648 29.078 16.062 1 76.69 119 GLY A O 1
ATOM 994 N N . SER A 1 120 ? 9.727 28.25 16.75 1 84.31 120 SER A N 1
ATOM 995 C CA . SER A 1 120 ? 9.055 29.531 16.969 1 84.31 120 SER A CA 1
ATOM 996 C C . SER A 1 120 ? 8.266 29.531 18.281 1 84.31 120 SER A C 1
ATOM 998 O O . SER A 1 120 ? 7.035 29.594 18.266 1 84.31 120 SER A O 1
ATOM 1000 N N . PRO A 1 121 ? 8.992 29.609 19.344 1 85.5 121 PRO A N 1
ATOM 1001 C CA . PRO A 1 121 ? 8.344 29.453 20.656 1 85.5 121 PRO A CA 1
ATOM 1002 C C . PRO A 1 121 ? 7.355 30.578 20.953 1 85.5 121 PRO A C 1
ATOM 1004 O O . PRO A 1 121 ? 6.438 30.391 21.766 1 85.5 121 PRO A O 1
ATOM 1007 N N . GLU A 1 122 ? 7.516 31.672 20.266 1 90.69 122 GLU A N 1
ATOM 1008 C CA . GLU A 1 122 ? 6.637 32.781 20.594 1 90.69 122 GLU A CA 1
ATOM 1009 C C . GLU A 1 122 ? 5.461 32.875 19.625 1 90.69 122 GLU A C 1
ATOM 1011 O O . GLU A 1 122 ? 4.633 33.781 19.719 1 90.69 122 GLU A O 1
ATOM 1016 N N . SER A 1 123 ? 5.359 31.938 18.812 1 92.12 123 SER A N 1
ATOM 1017 C CA . SER A 1 123 ? 4.223 31.906 17.906 1 92.12 123 SER A CA 1
ATOM 1018 C C . SER A 1 123 ? 2.953 31.453 18.625 1 92.12 123 SER A C 1
ATOM 1020 O O . SER A 1 123 ? 3.02 30.844 19.688 1 92.12 123 SER A O 1
ATOM 1022 N N . ALA A 1 124 ? 1.844 31.828 18.031 1 93.06 124 ALA A N 1
ATOM 1023 C CA . ALA A 1 124 ? 0.57 31.375 18.594 1 93.06 124 ALA A CA 1
ATOM 1024 C C . ALA A 1 124 ? 0.475 29.859 18.594 1 93.06 124 ALA A C 1
ATOM 1026 O O . ALA A 1 124 ? -0.038 29.266 19.547 1 93.06 124 ALA A O 1
ATOM 1027 N N . LEU A 1 125 ? 0.972 29.203 17.609 1 91.69 125 LEU A N 1
ATOM 1028 C CA . LEU A 1 125 ? 0.928 27.75 17.484 1 91.69 125 LEU A CA 1
ATOM 1029 C C . LEU A 1 125 ? 1.713 27.078 18.609 1 91.69 125 LEU A C 1
ATOM 1031 O O . LEU A 1 125 ? 1.28 26.062 19.141 1 91.69 125 LEU A O 1
ATOM 1035 N N . ALA A 1 126 ? 2.832 27.688 18.969 1 91.75 126 ALA A N 1
ATOM 1036 C CA . ALA A 1 126 ? 3.736 27.062 19.922 1 91.75 126 ALA A CA 1
ATOM 1037 C C . ALA A 1 126 ? 3.439 27.531 21.344 1 91.75 126 ALA A C 1
ATOM 1039 O O . ALA A 1 126 ? 4.105 27.109 22.297 1 91.75 126 ALA A O 1
ATOM 1040 N N . THR A 1 127 ? 2.465 28.375 21.5 1 95.38 127 THR A N 1
ATOM 1041 C CA . THR A 1 127 ? 2.139 28.875 22.844 1 95.38 127 THR A CA 1
ATOM 1042 C C . THR A 1 127 ? 1.593 27.75 23.719 1 95.38 127 THR A C 1
ATOM 1044 O O . THR A 1 127 ? 0.611 27.094 23.344 1 95.38 127 THR A O 1
ATOM 1047 N N . ILE A 1 128 ? 2.172 27.531 24.844 1 95.38 128 ILE A N 1
ATOM 1048 C CA . ILE A 1 128 ? 1.885 26.391 25.703 1 95.38 128 ILE A CA 1
ATOM 1049 C C . ILE A 1 128 ? 0.657 26.672 26.562 1 95.38 128 ILE A C 1
ATOM 1051 O O . ILE A 1 128 ? -0.311 25.906 26.547 1 95.38 128 ILE A O 1
ATOM 1055 N N . ASN A 1 129 ? 0.691 27.859 27.203 1 95.19 129 ASN A N 1
ATOM 1056 C CA . ASN A 1 129 ? -0.345 28.203 28.172 1 95.19 129 ASN A CA 1
ATOM 1057 C C . ASN A 1 129 ? -1.683 28.469 27.5 1 95.19 129 ASN A C 1
ATOM 1059 O O . ASN A 1 129 ? -1.738 29.188 26.5 1 95.19 129 ASN A O 1
ATOM 1063 N N . HIS A 1 130 ? -2.689 27.938 28.062 1 95.06 130 HIS A N 1
ATOM 1064 C CA . HIS A 1 130 ? -4.027 28 27.5 1 95.06 130 HIS A CA 1
ATOM 1065 C C . HIS A 1 130 ? -4.504 29.453 27.375 1 95.06 130 HIS A C 1
ATOM 1067 O O . HIS A 1 130 ? -4.973 29.875 26.328 1 95.06 130 HIS A O 1
ATOM 1073 N N . GLU A 1 131 ? -4.391 30.219 28.453 1 94.5 131 GLU A N 1
ATOM 1074 C CA . GLU A 1 131 ? -4.902 31.578 28.469 1 94.5 131 GLU A CA 1
ATOM 1075 C C . GLU A 1 131 ? -4.094 32.5 27.547 1 94.5 131 GLU A C 1
ATOM 1077 O O . GLU A 1 131 ? -4.652 33.375 26.891 1 94.5 131 GLU A O 1
ATOM 1082 N N . HIS A 1 132 ? -2.812 32.312 27.609 1 95.56 132 HIS A N 1
ATOM 1083 C CA . HIS A 1 132 ? -1.96 33.062 26.703 1 95.56 132 HIS A CA 1
ATOM 1084 C C . HIS A 1 132 ? -2.293 32.781 25.25 1 95.56 132 HIS A C 1
ATOM 1086 O O . HIS A 1 132 ? -2.336 33.688 24.422 1 95.56 132 HIS A O 1
ATOM 1092 N N . HIS A 1 133 ? -2.477 31.547 24.984 1 96.19 133 HIS A N 1
ATOM 1093 C CA . HIS A 1 133 ? -2.873 31.156 23.641 1 96.19 133 HIS A CA 1
ATOM 1094 C C . HIS A 1 133 ? -4.207 31.781 23.266 1 96.19 133 HIS A C 1
ATOM 1096 O O . HIS A 1 133 ? -4.391 32.219 22.125 1 96.19 133 HIS A O 1
ATOM 1102 N N . ARG A 1 134 ? -5.133 31.734 24.141 1 95.62 134 ARG A N 1
ATOM 1103 C CA . ARG A 1 134 ? -6.441 32.344 23.891 1 95.62 134 ARG A CA 1
ATOM 1104 C C . ARG A 1 134 ? -6.316 33.781 23.5 1 95.62 134 ARG A C 1
ATOM 1106 O O . ARG A 1 134 ? -7.004 34.25 22.578 1 95.62 134 ARG A O 1
ATOM 1113 N N . LEU A 1 135 ? -5.453 34.5 24.141 1 95.06 135 LEU A N 1
ATOM 1114 C CA . LEU A 1 135 ? -5.195 35.906 23.828 1 95.06 135 LEU A CA 1
ATOM 1115 C C . LEU A 1 135 ? -4.691 36.062 22.406 1 95.06 135 LEU A C 1
ATOM 1117 O O . LEU A 1 135 ? -5.223 36.875 21.641 1 95.06 135 LEU A O 1
ATOM 1121 N N . ARG A 1 136 ? -3.762 35.312 22.062 1 94.5 136 ARG A N 1
ATOM 1122 C CA . ARG A 1 136 ? -3.158 35.406 20.75 1 94.5 136 ARG A CA 1
ATOM 1123 C C . ARG A 1 136 ? -4.137 34.969 19.656 1 94.5 136 ARG A C 1
ATOM 1125 O O . ARG A 1 136 ? -4.215 35.594 18.594 1 94.5 136 ARG A O 1
ATOM 1132 N N . ARG A 1 137 ? -4.859 33.906 19.969 1 94.25 137 ARG A N 1
ATOM 1133 C CA . ARG A 1 137 ? -5.824 33.344 19.016 1 94.25 137 ARG A CA 1
ATOM 1134 C C . ARG A 1 137 ? -6.973 34.312 18.766 1 94.25 137 ARG A C 1
ATOM 1136 O O . ARG A 1 137 ? -7.492 34.406 17.656 1 94.25 137 ARG A O 1
ATOM 1143 N N . SER A 1 138 ? -7.398 35.031 19.766 1 93.06 138 SER A N 1
ATOM 1144 C CA . SER A 1 138 ? -8.508 35.938 19.641 1 93.06 138 SER A CA 1
ATOM 1145 C C . SER A 1 138 ? -8.195 37.062 18.641 1 93.06 138 SER A C 1
ATOM 1147 O O . SER A 1 138 ? -9.094 37.562 17.938 1 93.06 138 SER A O 1
ATOM 1149 N N . ALA A 1 139 ? -6.961 37.375 18.516 1 92 139 ALA A N 1
ATOM 1150 C CA . ALA A 1 139 ? -6.539 38.406 17.594 1 92 139 ALA A CA 1
ATOM 1151 C C . ALA A 1 139 ? -6.477 37.875 16.156 1 92 139 ALA A C 1
ATOM 1153 O O . ALA A 1 139 ? -6.645 38.625 15.203 1 92 139 ALA A O 1
ATOM 1154 N N . LEU A 1 140 ? -6.312 36.625 16.016 1 93 140 LEU A N 1
ATOM 1155 C CA . LEU A 1 140 ? -6.109 36.031 14.703 1 93 140 LEU A CA 1
ATOM 1156 C C . LEU A 1 140 ? -7.418 35.5 14.141 1 93 140 LEU A C 1
ATOM 1158 O O . LEU A 1 140 ? -7.613 35.469 12.93 1 93 140 LEU A O 1
ATOM 1162 N N . ASN A 1 141 ? -8.359 35.031 14.906 1 92.81 141 ASN A N 1
ATOM 1163 C CA . ASN A 1 141 ? -9.562 34.312 14.539 1 92.81 141 ASN A CA 1
ATOM 1164 C C . ASN A 1 141 ? -10.398 35.094 13.516 1 92.81 141 ASN A C 1
ATOM 1166 O O . ASN A 1 141 ? -10.898 34.5 12.555 1 92.81 141 ASN A O 1
ATOM 1170 N N . PRO A 1 142 ? -10.531 36.344 13.648 1 90.75 142 PRO A N 1
ATOM 1171 C CA . PRO A 1 142 ? -11.406 37.062 12.727 1 90.75 142 PRO A CA 1
ATOM 1172 C C . PRO A 1 142 ? -10.922 37 11.273 1 90.75 142 PRO A C 1
ATOM 1174 O O . PRO A 1 142 ? -11.734 37.062 10.352 1 90.75 142 PRO A O 1
ATOM 1177 N N . PHE A 1 143 ? -9.727 36.781 11.062 1 90.94 143 PHE A N 1
ATOM 1178 C CA . PHE A 1 143 ? -9.164 36.781 9.719 1 90.94 143 PHE A CA 1
ATOM 1179 C C . PHE A 1 143 ? -9.375 35.438 9.047 1 90.94 143 PHE A C 1
ATOM 1181 O O . PHE A 1 143 ? -9.234 35.312 7.824 1 90.94 143 PHE A O 1
ATOM 1188 N N . PHE A 1 144 ? -9.773 34.438 9.828 1 93.75 144 PHE A N 1
ATOM 1189 C CA . PHE A 1 144 ? -9.859 33.094 9.25 1 93.75 144 PHE A CA 1
ATOM 1190 C C . PHE A 1 144 ? -11.258 32.531 9.438 1 93.75 144 PHE A C 1
ATOM 1192 O O . PHE A 1 144 ? -11.461 31.312 9.305 1 93.75 144 PHE A O 1
ATOM 1199 N N . SER A 1 145 ? -12.172 33.375 9.75 1 92.75 145 SER A N 1
ATOM 1200 C CA . SER A 1 145 ? -13.562 32.969 9.812 1 92.75 145 SER A CA 1
ATOM 1201 C C . SER A 1 145 ? -14.086 32.594 8.43 1 92.75 145 SER A C 1
ATOM 1203 O O . SER A 1 145 ? -13.555 33.031 7.414 1 92.75 145 SER A O 1
ATOM 1205 N N . THR A 1 146 ? -15.07 31.75 8.391 1 92.81 146 THR A N 1
ATOM 1206 C CA . THR A 1 146 ? -15.688 31.328 7.137 1 92.81 146 THR A CA 1
ATOM 1207 C C . THR A 1 146 ? -16.172 32.531 6.336 1 92.81 146 THR A C 1
ATOM 1209 O O . THR A 1 146 ? -15.992 32.594 5.117 1 92.81 146 THR A O 1
ATOM 1212 N N . GLN A 1 147 ? -16.719 33.469 6.984 1 92.06 147 GLN A N 1
ATOM 1213 C CA . GLN A 1 147 ? -17.234 34.688 6.34 1 92.06 147 GLN A CA 1
ATOM 1214 C C . GLN A 1 147 ? -16.125 35.5 5.711 1 92.06 147 GLN A C 1
ATOM 1216 O O . GLN A 1 147 ? -16.234 35.938 4.566 1 92.06 147 GLN A O 1
ATOM 1221 N N . THR A 1 148 ? -15.086 35.656 6.492 1 91.12 148 THR A N 1
ATOM 1222 C CA . THR A 1 148 ? -13.969 36.438 6 1 91.12 148 THR A CA 1
ATOM 1223 C C . THR A 1 148 ? -13.305 35.75 4.809 1 91.12 148 THR A C 1
ATOM 1225 O O . THR A 1 148 ? -12.922 36.406 3.84 1 91.12 148 THR A O 1
ATOM 1228 N N . VAL A 1 149 ? -13.18 34.469 4.875 1 92.56 149 VAL A N 1
ATOM 1229 C CA . VAL A 1 149 ? -12.547 33.688 3.801 1 92.56 149 VAL A CA 1
ATOM 1230 C C . VAL A 1 149 ? -13.414 33.75 2.547 1 92.56 149 VAL A C 1
ATOM 1232 O O . VAL A 1 149 ? -12.898 33.812 1.429 1 92.56 149 VAL A O 1
ATOM 1235 N N . ARG A 1 150 ? -14.656 33.719 2.695 1 92.06 150 ARG A N 1
ATOM 1236 C CA . ARG A 1 150 ? -15.562 33.812 1.552 1 92.06 150 ARG A CA 1
ATOM 1237 C C . ARG A 1 150 ? -15.383 35.156 0.834 1 92.06 150 ARG A C 1
ATOM 1239 O O . ARG A 1 150 ? -15.484 35.219 -0.393 1 92.06 150 ARG A O 1
ATOM 1246 N N . LYS A 1 151 ? -15.125 36.156 1.61 1 90.44 151 LYS A N 1
ATOM 1247 C CA . LYS A 1 151 ? -14.891 37.5 1.029 1 90.44 151 LYS A CA 1
ATOM 1248 C C . LYS A 1 151 ? -13.562 37.531 0.272 1 90.44 151 LYS A C 1
ATOM 1250 O O . LYS A 1 151 ? -13.375 38.375 -0.607 1 90.44 151 LYS A O 1
ATOM 1255 N N . LEU A 1 152 ? -12.727 36.625 0.611 1 90.81 152 LEU A N 1
ATOM 1256 C CA . LEU A 1 152 ? -11.414 36.562 -0.014 1 90.81 152 LEU A CA 1
ATOM 1257 C C . LEU A 1 152 ? -11.461 35.781 -1.316 1 90.81 152 LEU A C 1
ATOM 1259 O O . LEU A 1 152 ? -10.461 35.688 -2.025 1 90.81 152 LEU A O 1
ATOM 1263 N N . GLN A 1 153 ? -12.562 35.25 -1.719 1 94.56 153 GLN A N 1
ATOM 1264 C CA . GLN A 1 153 ? -12.695 34.375 -2.869 1 94.56 153 GLN A CA 1
ATOM 1265 C C . GLN A 1 153 ? -12.102 35 -4.125 1 94.56 153 GLN A C 1
ATOM 1267 O O . GLN A 1 153 ? -11.406 34.344 -4.895 1 94.56 153 GLN A O 1
ATOM 1272 N N . PRO A 1 154 ? -12.336 36.312 -4.383 1 93 154 PRO A N 1
ATOM 1273 C CA . PRO A 1 154 ? -11.766 36.906 -5.602 1 93 154 PRO A CA 1
ATOM 1274 C C . PRO A 1 154 ? -10.242 36.844 -5.633 1 93 154 PRO A C 1
ATOM 1276 O O . PRO A 1 154 ? -9.656 36.594 -6.695 1 93 154 PRO A O 1
ATOM 1279 N N . VAL A 1 155 ? -9.664 37 -4.488 1 90.31 155 VAL A N 1
ATOM 1280 C CA . VAL A 1 155 ? -8.203 36.938 -4.398 1 90.31 155 VAL A CA 1
ATOM 1281 C C . VAL A 1 155 ? -7.73 35.531 -4.676 1 90.31 155 VAL A C 1
ATOM 1283 O O . VAL A 1 155 ? -6.777 35.312 -5.434 1 90.31 155 VAL A O 1
ATOM 1286 N N . ILE A 1 156 ? -8.359 34.531 -4.055 1 95.5 156 ILE A N 1
ATOM 1287 C CA . ILE A 1 156 ? -8 33.156 -4.238 1 95.5 156 ILE A CA 1
ATOM 1288 C C . ILE A 1 156 ? -8.211 32.75 -5.699 1 95.5 156 ILE A C 1
ATOM 1290 O O . ILE A 1 156 ? -7.355 32.094 -6.305 1 95.5 156 ILE A O 1
ATOM 1294 N N . GLU A 1 157 ? -9.297 33.125 -6.258 1 95.69 157 GLU A N 1
ATOM 1295 C CA . GLU A 1 157 ? -9.656 32.781 -7.629 1 95.69 157 GLU A CA 1
ATOM 1296 C C . GLU A 1 157 ? -8.656 33.375 -8.625 1 95.69 157 GLU A C 1
ATOM 1298 O O . GLU A 1 157 ? -8.344 32.75 -9.641 1 95.69 157 GLU A O 1
ATOM 1303 N N . GLU A 1 158 ? -8.305 34.594 -8.344 1 94.56 158 GLU A N 1
ATOM 1304 C CA . GLU A 1 158 ? -7.301 35.188 -9.211 1 94.56 158 GLU A CA 1
ATOM 1305 C C . GLU A 1 158 ? -6.027 34.344 -9.266 1 94.56 158 GLU A C 1
ATOM 1307 O O . GLU A 1 158 ? -5.445 34.156 -10.336 1 94.56 158 GLU A O 1
ATOM 1312 N N . ARG A 1 159 ? -5.605 33.844 -8.133 1 95.81 159 ARG A N 1
ATOM 1313 C CA . ARG A 1 159 ? -4.402 33.031 -8.078 1 95.81 159 ARG A CA 1
ATOM 1314 C C . ARG A 1 159 ? -4.648 31.672 -8.719 1 95.81 159 ARG A C 1
ATOM 1316 O O . ARG A 1 159 ? -3.742 31.094 -9.32 1 95.81 159 ARG A O 1
ATOM 1323 N N . VAL A 1 160 ? -5.863 31.125 -8.578 1 97.56 160 VAL A N 1
ATOM 1324 C CA . VAL A 1 160 ? -6.23 29.875 -9.242 1 97.56 160 VAL A CA 1
ATOM 1325 C C . VAL A 1 160 ? -6.121 30.047 -10.758 1 97.56 160 VAL A C 1
ATOM 1327 O O . VAL A 1 160 ? -5.516 29.219 -11.438 1 97.56 160 VAL A O 1
ATOM 1330 N N . ASP A 1 161 ? -6.684 31.141 -11.242 1 96.75 161 ASP A N 1
ATOM 1331 C CA . ASP A 1 161 ? -6.664 31.406 -12.672 1 96.75 161 ASP A CA 1
ATOM 1332 C C . ASP A 1 161 ? -5.238 31.609 -13.18 1 96.75 161 ASP A C 1
ATOM 1334 O O . ASP A 1 161 ? -4.887 31.141 -14.266 1 96.75 161 ASP A O 1
ATOM 1338 N N . ALA A 1 162 ? -4.48 32.312 -12.375 1 96.5 162 ALA A N 1
ATOM 1339 C CA . ALA A 1 162 ? -3.084 32.5 -12.742 1 96.5 162 ALA A CA 1
ATOM 1340 C C . ALA A 1 162 ? -2.35 31.188 -12.867 1 96.5 162 ALA A C 1
ATOM 1342 O O . ALA A 1 162 ? -1.591 30.969 -13.82 1 96.5 162 ALA A O 1
ATOM 1343 N N . LEU A 1 163 ? -2.555 30.297 -11.898 1 97.94 163 LEU A N 1
ATOM 1344 C CA . LEU A 1 163 ? -1.884 29 -11.938 1 97.94 163 LEU A CA 1
ATOM 1345 C C . LEU A 1 163 ? -2.359 28.172 -13.133 1 97.94 163 LEU A C 1
ATOM 1347 O O . LEU A 1 163 ? -1.55 27.562 -13.828 1 97.94 163 LEU A O 1
ATOM 1351 N N . LEU A 1 164 ? -3.643 28.141 -13.344 1 96.88 164 LEU A N 1
ATOM 1352 C CA . LEU A 1 164 ? -4.176 27.359 -14.453 1 96.88 164 LEU A CA 1
ATOM 1353 C C . LEU A 1 164 ? -3.662 27.891 -15.789 1 96.88 164 LEU A C 1
ATOM 1355 O O . LEU A 1 164 ? -3.398 27.109 -16.719 1 96.88 164 LEU A O 1
ATOM 1359 N N . GLY A 1 165 ? -3.572 29.266 -15.898 1 95.62 165 GLY A N 1
ATOM 1360 C CA . GLY A 1 165 ? -2.963 29.844 -17.078 1 95.62 165 GLY A CA 1
ATOM 1361 C C . GLY A 1 165 ? -1.521 29.422 -17.281 1 95.62 165 GLY A C 1
ATOM 1362 O O . GLY A 1 165 ? -1.117 29.094 -18.406 1 95.62 165 GLY A O 1
ATOM 1363 N N . ARG A 1 166 ? -0.802 29.406 -16.203 1 95.44 166 ARG A N 1
ATOM 1364 C CA . ARG A 1 166 ? 0.604 29.016 -16.25 1 95.44 166 ARG A CA 1
ATOM 1365 C C . ARG A 1 166 ? 0.756 27.547 -16.625 1 95.44 166 ARG A C 1
ATOM 1367 O O . ARG A 1 166 ? 1.704 27.172 -17.312 1 95.44 166 ARG A O 1
ATOM 1374 N N . LEU A 1 167 ? -0.099 26.734 -16.078 1 95.19 167 LEU A N 1
ATOM 1375 C CA . LEU A 1 167 ? -0.053 25.312 -16.375 1 95.19 167 LEU A CA 1
ATOM 1376 C C . LEU A 1 167 ? -0.401 25.047 -17.844 1 95.19 167 LEU A C 1
ATOM 1378 O O . LEU A 1 167 ? 0.157 24.141 -18.453 1 95.19 167 LEU A O 1
ATOM 1382 N N . LEU A 1 168 ? -1.343 25.797 -18.359 1 94.12 168 LEU A N 1
ATOM 1383 C CA . LEU A 1 168 ? -1.664 25.688 -19.781 1 94.12 168 LEU A CA 1
ATOM 1384 C C . LEU A 1 168 ? -0.455 26.047 -20.641 1 94.12 168 LEU A C 1
ATOM 1386 O O . LEU A 1 168 ? -0.141 25.328 -21.609 1 94.12 168 LEU A O 1
ATOM 1390 N N . ASP A 1 169 ? 0.214 27.078 -20.266 1 92.19 169 ASP A N 1
ATOM 1391 C CA . ASP A 1 169 ? 1.416 27.5 -20.969 1 92.19 169 ASP A CA 1
ATOM 1392 C C . ASP A 1 169 ? 2.498 26.438 -20.906 1 92.19 169 ASP A C 1
ATOM 1394 O O . ASP A 1 169 ? 3.174 26.172 -21.906 1 92.19 169 ASP A O 1
ATOM 1398 N N . HIS A 1 170 ? 2.639 25.906 -19.75 1 91.06 170 HIS A N 1
ATOM 1399 C CA . HIS A 1 170 ? 3.621 24.844 -19.547 1 91.06 170 HIS A CA 1
ATOM 1400 C C . HIS A 1 170 ? 3.334 23.641 -20.453 1 91.06 170 HIS A C 1
ATOM 1402 O O . HIS A 1 170 ? 4.254 23.062 -21.031 1 91.06 170 HIS A O 1
ATOM 1408 N N . GLY A 1 171 ? 2.133 23.25 -20.516 1 89.31 171 GLY A N 1
ATOM 1409 C CA . GLY A 1 171 ? 1.727 22.125 -21.344 1 89.31 171 GLY A CA 1
ATOM 1410 C C . GLY A 1 171 ? 1.931 22.359 -22.828 1 89.31 171 GLY A C 1
ATOM 1411 O O . GLY A 1 171 ? 2.104 21.422 -23.594 1 89.31 171 GLY A O 1
ATOM 1412 N N . GLN A 1 172 ? 1.889 23.594 -23.297 1 87.31 172 GLN A N 1
ATOM 1413 C CA . GLN A 1 172 ? 2.053 23.969 -24.703 1 87.31 172 GLN A CA 1
ATOM 1414 C C . GLN A 1 172 ? 3.527 23.969 -25.094 1 87.31 172 GLN A C 1
ATOM 1416 O O . GLN A 1 172 ? 3.871 23.672 -26.234 1 87.31 172 GLN A O 1
ATOM 1421 N N . ARG A 1 173 ? 4.34 24.266 -24.172 1 81.25 173 ARG A N 1
ATOM 1422 C CA . ARG A 1 173 ? 5.762 24.406 -24.469 1 81.25 173 ARG A CA 1
ATOM 1423 C C . ARG A 1 173 ? 6.461 23.047 -24.422 1 81.25 173 ARG A C 1
ATOM 1425 O O . ARG A 1 173 ? 7.242 22.719 -25.328 1 81.25 173 ARG A O 1
ATOM 1432 N N . ALA A 1 174 ? 6.324 22.391 -23.312 1 73.69 174 ALA A N 1
ATOM 1433 C CA . ALA A 1 174 ? 7.039 21.141 -23.109 1 73.69 174 ALA A CA 1
ATOM 1434 C C . ALA A 1 174 ? 6.137 20.094 -22.453 1 73.69 174 ALA A C 1
ATOM 1436 O O . ALA A 1 174 ? 5.367 20.406 -21.531 1 73.69 174 ALA A O 1
ATOM 1437 N N . LYS A 1 175 ? 6.012 19.031 -23.047 1 81.62 175 LYS A N 1
ATOM 1438 C CA . LYS A 1 175 ? 5.293 17.938 -22.406 1 81.62 175 LYS A CA 1
ATOM 1439 C C . LYS A 1 175 ? 6.172 17.234 -21.391 1 81.62 175 LYS A C 1
ATOM 1441 O O . LYS A 1 175 ? 6.27 16 -21.391 1 81.62 175 LYS A O 1
ATOM 1446 N N . GLU A 1 176 ? 6.754 18.125 -20.5 1 89.75 176 GLU A N 1
ATOM 1447 C CA . GLU A 1 176 ? 7.613 17.578 -19.438 1 89.75 176 GLU A CA 1
ATOM 1448 C C . GLU A 1 176 ? 6.82 17.312 -18.172 1 89.75 176 GLU A C 1
ATOM 1450 O O . GLU A 1 176 ? 5.938 18.094 -17.797 1 89.75 176 GLU A O 1
ATOM 1455 N N . PRO A 1 177 ? 7.098 16.219 -17.547 1 94.44 177 PRO A N 1
ATOM 1456 C CA . PRO A 1 177 ? 6.414 15.945 -16.281 1 94.44 177 PRO A CA 1
ATOM 1457 C C . PRO A 1 177 ? 6.699 17 -15.211 1 94.44 177 PRO A C 1
ATOM 1459 O O . PRO A 1 177 ? 7.824 17.5 -15.117 1 94.44 177 PRO A O 1
ATOM 1462 N N . LEU A 1 178 ? 5.715 17.375 -14.508 1 95.38 178 LEU A N 1
ATOM 1463 C CA . LEU A 1 178 ? 5.789 18.359 -13.438 1 95.38 178 LEU A CA 1
ATOM 1464 C C . LEU A 1 178 ? 5.359 17.766 -12.102 1 95.38 178 LEU A C 1
ATOM 1466 O O . LEU A 1 178 ? 4.312 17.109 -12.023 1 95.38 178 LEU A O 1
ATOM 1470 N N . ASP A 1 179 ? 6.281 17.797 -11.102 1 97.06 179 ASP A N 1
ATOM 1471 C CA . ASP A 1 179 ? 5.812 17.516 -9.75 1 97.06 179 ASP A CA 1
ATOM 1472 C C . ASP A 1 179 ? 4.797 18.562 -9.289 1 97.06 179 ASP A C 1
ATOM 1474 O O . ASP A 1 179 ? 5.16 19.703 -8.984 1 97.06 179 ASP A O 1
ATOM 1478 N N . VAL A 1 180 ? 3.57 18.156 -9.148 1 97.81 180 VAL A N 1
ATOM 1479 C CA . VAL A 1 180 ? 2.477 19.109 -9 1 97.81 180 VAL A CA 1
ATOM 1480 C C . VAL A 1 180 ? 2.502 19.703 -7.594 1 97.81 180 VAL A C 1
ATOM 1482 O O . VAL A 1 180 ? 1.785 20.672 -7.309 1 97.81 180 VAL A O 1
ATOM 1485 N N . MET A 1 181 ? 3.34 19.188 -6.734 1 97.06 181 MET A N 1
ATOM 1486 C CA . MET A 1 181 ? 3.523 19.797 -5.422 1 97.06 181 MET A CA 1
ATOM 1487 C C . MET A 1 181 ? 4.051 21.219 -5.551 1 97.06 181 MET A C 1
ATOM 1489 O O . MET A 1 181 ? 3.678 22.094 -4.773 1 97.06 181 MET A O 1
ATOM 1493 N N . TYR A 1 182 ? 4.863 21.453 -6.535 1 97.31 182 TYR A N 1
ATOM 1494 C CA . TYR A 1 182 ? 5.516 22.75 -6.668 1 97.31 182 TYR A CA 1
ATOM 1495 C C . TYR A 1 182 ? 4.535 23.812 -7.156 1 97.31 182 TYR A C 1
ATOM 1497 O O . TYR A 1 182 ? 4.352 24.844 -6.512 1 97.31 182 TYR A O 1
ATOM 1505 N N . PRO A 1 183 ? 3.824 23.562 -8.25 1 98.19 183 PRO A N 1
ATOM 1506 C CA . PRO A 1 183 ? 2.857 24.594 -8.641 1 98.19 183 PRO A CA 1
ATOM 1507 C C . PRO A 1 183 ? 1.759 24.797 -7.598 1 98.19 183 PRO A C 1
ATOM 1509 O O . PRO A 1 183 ? 1.308 25.922 -7.383 1 98.19 183 PRO A O 1
ATOM 1512 N N . PHE A 1 184 ? 1.289 23.797 -6.953 1 98.62 184 PHE A N 1
ATOM 1513 C CA . PHE A 1 184 ? 0.257 23.969 -5.938 1 98.62 184 PHE A CA 1
ATOM 1514 C C . PHE A 1 184 ? 0.806 24.688 -4.719 1 98.62 184 PHE A C 1
ATOM 1516 O O . PHE A 1 184 ? 0.094 25.484 -4.086 1 98.62 184 PHE A O 1
ATOM 1523 N N . SER A 1 185 ? 2.086 24.375 -4.379 1 97.75 185 SER A N 1
ATOM 1524 C CA . SER A 1 185 ? 2.727 25.109 -3.293 1 97.75 185 SER A CA 1
ATOM 1525 C C . SER A 1 185 ? 2.879 26.594 -3.643 1 97.75 185 SER A C 1
ATOM 1527 O O . SER A 1 185 ? 2.703 27.453 -2.785 1 97.75 185 SER A O 1
ATOM 1529 N N . ALA A 1 186 ? 3.215 26.875 -4.844 1 97.81 186 ALA A N 1
ATOM 1530 C CA . ALA A 1 186 ? 3.297 28.25 -5.301 1 97.81 186 ALA A CA 1
ATOM 1531 C C . ALA A 1 186 ? 1.951 28.953 -5.152 1 97.81 186 ALA A C 1
ATOM 1533 O O . ALA A 1 186 ? 1.887 30.094 -4.672 1 97.81 186 ALA A O 1
ATOM 1534 N N . PHE A 1 187 ? 0.923 28.281 -5.52 1 97.94 187 PHE A N 1
ATOM 1535 C CA . PHE A 1 187 ? -0.435 28.812 -5.422 1 97.94 187 PHE A CA 1
ATOM 1536 C C . PHE A 1 187 ? -0.792 29.125 -3.973 1 97.94 187 PHE A C 1
ATOM 1538 O O . PHE A 1 187 ? -1.161 30.25 -3.65 1 97.94 187 PHE A O 1
ATOM 1545 N N . THR A 1 188 ? -0.633 28.125 -3.104 1 97.75 188 THR A N 1
ATOM 1546 C CA . THR A 1 188 ? -1.042 28.312 -1.716 1 97.75 188 THR A CA 1
ATOM 1547 C C . THR A 1 188 ? -0.151 29.328 -1.017 1 97.75 188 THR A C 1
ATOM 1549 O O . THR A 1 188 ? -0.622 30.109 -0.178 1 97.75 188 THR A O 1
ATOM 1552 N N . ASN A 1 189 ? 1.144 29.312 -1.336 1 95.56 189 ASN A N 1
ATOM 1553 C CA . ASN A 1 189 ? 2.062 30.297 -0.78 1 95.56 189 ASN A CA 1
ATOM 1554 C C . ASN A 1 189 ? 1.675 31.719 -1.188 1 95.56 189 ASN A C 1
ATOM 1556 O O . ASN A 1 189 ? 1.68 32.625 -0.358 1 95.56 189 ASN A O 1
ATOM 1560 N N . ASP A 1 190 ? 1.318 31.906 -2.461 1 95.69 190 ASP A N 1
ATOM 1561 C CA . ASP A 1 190 ? 0.903 33.219 -2.949 1 95.69 190 ASP A CA 1
ATOM 1562 C C . ASP A 1 190 ? -0.344 33.719 -2.217 1 95.69 190 ASP A C 1
ATOM 1564 O O . ASP A 1 190 ? -0.433 34.875 -1.846 1 95.69 190 ASP A O 1
ATOM 1568 N N . VAL A 1 191 ? -1.26 32.844 -2.025 1 95.31 191 VAL A N 1
ATOM 1569 C CA . VAL A 1 191 ? -2.521 33.188 -1.393 1 95.31 191 VAL A CA 1
ATOM 1570 C C . VAL A 1 191 ? -2.27 33.625 0.051 1 95.31 191 VAL A C 1
ATOM 1572 O O . VAL A 1 191 ? -2.713 34.688 0.473 1 95.31 191 VAL A O 1
ATOM 1575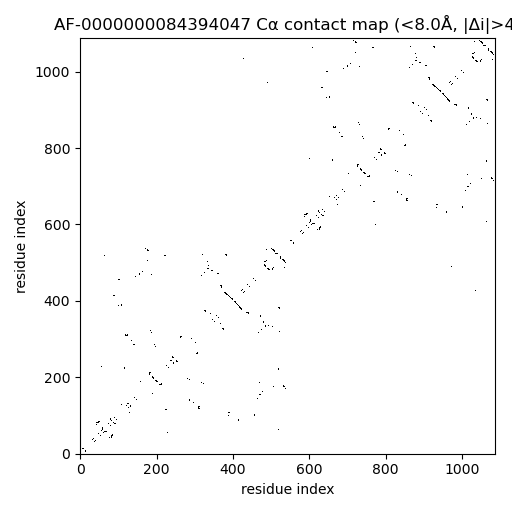 N N . ILE A 1 192 ? -1.511 32.812 0.805 1 93.69 192 ILE A N 1
ATOM 1576 C CA . ILE A 1 192 ? -1.33 33.125 2.223 1 93.69 192 ILE A CA 1
ATOM 1577 C C . ILE A 1 192 ? -0.466 34.375 2.389 1 93.69 192 ILE A C 1
ATOM 1579 O O . ILE A 1 192 ? -0.667 35.156 3.32 1 93.69 192 ILE A O 1
ATOM 1583 N N . ASN A 1 193 ? 0.495 34.531 1.538 1 90.06 193 ASN A N 1
ATOM 1584 C CA . ASN A 1 193 ? 1.324 35.719 1.619 1 90.06 193 ASN A CA 1
ATOM 1585 C C . ASN A 1 193 ? 0.525 37 1.29 1 90.06 193 ASN A C 1
ATOM 1587 O O . ASN A 1 193 ? 0.67 38.031 1.958 1 90.06 193 ASN A O 1
ATOM 1591 N N . GLN A 1 194 ? -0.247 36.875 0.3 1 87.75 194 GLN A N 1
ATOM 1592 C CA . GLN A 1 194 ? -1.095 38 -0.049 1 87.75 194 GLN A CA 1
ATOM 1593 C C . GLN A 1 194 ? -2.064 38.344 1.081 1 87.75 194 GLN A C 1
ATOM 1595 O O . GLN A 1 194 ? -2.277 39.5 1.4 1 87.75 194 GLN A O 1
ATOM 1600 N N . TYR A 1 195 ? -2.545 37.375 1.64 1 85.5 195 TYR A N 1
ATOM 1601 C CA . TYR A 1 195 ? -3.527 37.531 2.703 1 85.5 195 TYR A CA 1
ATOM 1602 C C . TYR A 1 195 ? -2.871 38.062 3.977 1 85.5 195 TYR A C 1
ATOM 1604 O O . TYR A 1 195 ? -3.438 38.906 4.672 1 85.5 195 TYR A O 1
ATOM 1612 N N . SER A 1 196 ? -1.671 37.625 4.25 1 84 196 SER A N 1
ATOM 1613 C CA . SER A 1 196 ? -1.006 37.938 5.512 1 84 196 SER A CA 1
ATOM 1614 C C . SER A 1 196 ? -0.266 39.281 5.422 1 84 196 SER A C 1
ATOM 1616 O O . SER A 1 196 ? -0.271 40.062 6.375 1 84 196 SER A O 1
ATOM 1618 N N . PHE A 1 197 ? 0.39 39.531 4.246 1 77.94 197 PHE A N 1
ATOM 1619 C CA . PHE A 1 197 ? 1.343 40.625 4.18 1 77.94 197 PHE A CA 1
ATOM 1620 C C . PHE A 1 197 ? 0.962 41.625 3.078 1 77.94 197 PHE A C 1
ATOM 1622 O O . PHE A 1 197 ? 1.612 42.656 2.908 1 77.94 197 PHE A O 1
ATOM 1629 N N . ALA A 1 198 ? -0.055 41.281 2.363 1 72.81 198 ALA A N 1
ATOM 1630 C CA . ALA A 1 198 ? -0.444 42.062 1.194 1 72.81 198 ALA A CA 1
ATOM 1631 C C . ALA A 1 198 ? 0.673 42.094 0.155 1 72.81 198 ALA A C 1
ATOM 1633 O O . ALA A 1 198 ? 0.873 43.125 -0.524 1 72.81 198 ALA A O 1
ATOM 1634 N N . ARG A 1 199 ? 1.459 41.125 0.169 1 75.81 199 ARG A N 1
ATOM 1635 C CA . ARG A 1 199 ? 2.537 40.938 -0.798 1 75.81 199 ARG A CA 1
ATOM 1636 C C . ARG A 1 199 ? 2.588 39.5 -1.305 1 75.81 199 ARG A C 1
ATOM 1638 O O . ARG A 1 199 ? 2.268 38.562 -0.568 1 75.81 199 ARG A O 1
ATOM 1645 N N . SER A 1 200 ? 2.707 39.469 -2.525 1 74.44 200 SER A N 1
ATOM 1646 C CA . SER A 1 200 ? 2.859 38.156 -3.123 1 74.44 200 SER A CA 1
ATOM 1647 C C . SER A 1 200 ? 4.191 38.031 -3.857 1 74.44 200 SER A C 1
ATOM 1649 O O . SER A 1 200 ? 4.617 38.969 -4.543 1 74.44 200 SER A O 1
ATOM 1651 N N . ASP A 1 201 ? 4.887 36.969 -3.482 1 79.31 201 ASP A N 1
ATOM 1652 C CA . ASP A 1 201 ? 6.148 36.688 -4.172 1 79.31 201 ASP A CA 1
ATOM 1653 C C . ASP A 1 201 ? 5.902 36.219 -5.598 1 79.31 201 ASP A C 1
ATOM 1655 O O . ASP A 1 201 ? 6.84 36.094 -6.387 1 79.31 201 ASP A O 1
ATOM 1659 N N . HIS A 1 202 ? 4.668 36.031 -5.922 1 90.19 202 HIS A N 1
ATOM 1660 C CA . HIS A 1 202 ? 4.273 35.594 -7.262 1 90.19 202 HIS A CA 1
ATOM 1661 C C . HIS A 1 202 ? 5.059 34.375 -7.703 1 90.19 202 HIS A C 1
ATOM 1663 O O . HIS A 1 202 ? 5.664 34.375 -8.773 1 90.19 202 HIS A O 1
ATOM 1669 N N . LEU A 1 203 ? 5.023 33.406 -6.824 1 93.56 203 LEU A N 1
ATOM 1670 C CA . LEU A 1 203 ? 5.766 32.188 -7.086 1 93.56 203 LEU A CA 1
ATOM 1671 C C . LEU A 1 203 ? 5.188 31.438 -8.289 1 93.56 203 LEU A C 1
ATOM 1673 O O . LEU A 1 203 ? 5.906 30.719 -8.984 1 93.56 203 LEU A O 1
ATOM 1677 N N . ILE A 1 204 ? 3.955 31.594 -8.602 1 95.94 204 ILE A N 1
ATOM 1678 C CA . ILE A 1 204 ? 3.311 30.969 -9.75 1 95.94 204 ILE A CA 1
ATOM 1679 C C . ILE A 1 204 ? 4.016 31.391 -11.031 1 95.94 204 ILE A C 1
ATOM 1681 O O . ILE A 1 204 ? 4.227 30.578 -11.93 1 95.94 204 ILE A O 1
ATOM 1685 N N . GLU A 1 205 ? 4.414 32.656 -11.086 1 93.94 205 GLU A N 1
ATOM 1686 C CA . GLU A 1 205 ? 5.004 33.25 -12.289 1 93.94 205 GLU A CA 1
ATOM 1687 C C . GLU A 1 205 ? 6.508 32.969 -12.352 1 93.94 205 GLU A C 1
ATOM 1689 O O . GLU A 1 205 ? 7.133 33.188 -13.391 1 93.94 205 GLU A O 1
ATOM 1694 N N . ASP A 1 206 ? 7.035 32.469 -11.258 1 92.19 206 ASP A N 1
ATOM 1695 C CA . ASP A 1 206 ? 8.453 32.156 -11.234 1 92.19 206 ASP A CA 1
ATOM 1696 C C . ASP A 1 206 ? 8.758 30.984 -12.188 1 92.19 206 ASP A C 1
ATOM 1698 O O . ASP A 1 206 ? 7.879 30.172 -12.492 1 92.19 206 ASP A O 1
ATOM 1702 N N . ARG A 1 207 ? 9.977 30.859 -12.648 1 87.69 207 ARG A N 1
ATOM 1703 C CA . ARG A 1 207 ? 10.391 29.891 -13.656 1 87.69 207 ARG A CA 1
ATOM 1704 C C . ARG A 1 207 ? 10.109 28.469 -13.18 1 87.69 207 ARG A C 1
ATOM 1706 O O . ARG A 1 207 ? 9.609 27.641 -13.938 1 87.69 207 ARG A O 1
ATOM 1713 N N . ASN A 1 208 ? 10.375 28.125 -11.961 1 91.69 208 ASN A N 1
ATOM 1714 C CA . ASN A 1 208 ? 10.172 26.781 -11.453 1 91.69 208 ASN A CA 1
ATOM 1715 C C . ASN A 1 208 ? 9.148 26.75 -10.32 1 91.69 208 ASN A C 1
ATOM 1717 O O . ASN A 1 208 ? 9.289 25.984 -9.367 1 91.69 208 ASN A O 1
ATOM 1721 N N . PHE A 1 209 ? 8.125 27.656 -10.422 1 95.69 209 PHE A N 1
ATOM 1722 C CA . PHE A 1 209 ? 7.039 27.719 -9.453 1 95.69 209 PHE A CA 1
ATOM 1723 C C . PHE A 1 209 ? 7.586 27.875 -8.039 1 95.69 209 PHE A C 1
ATOM 1725 O O . PHE A 1 209 ? 7.047 27.297 -7.094 1 95.69 209 PHE A O 1
ATOM 1732 N N . GLY A 1 210 ? 8.734 28.531 -7.922 1 92.38 210 GLY A N 1
ATOM 1733 C CA . GLY A 1 210 ? 9.281 28.75 -6.598 1 92.38 210 GLY A CA 1
ATOM 1734 C C . GLY A 1 210 ? 9.758 27.469 -5.926 1 92.38 210 GLY A C 1
ATOM 1735 O O . GLY A 1 210 ? 9.594 27.297 -4.719 1 92.38 210 GLY A O 1
ATOM 1736 N N . LYS A 1 211 ? 10.305 26.547 -6.648 1 93.69 211 LYS A N 1
ATOM 1737 C CA . LYS A 1 211 ? 10.781 25.25 -6.156 1 93.69 211 LYS A CA 1
ATOM 1738 C C . LYS A 1 211 ? 11.672 25.422 -4.93 1 93.69 211 LYS A C 1
ATOM 1740 O O . LYS A 1 211 ? 11.562 24.672 -3.963 1 93.69 211 LYS A O 1
ATOM 1745 N N . GLU A 1 212 ? 12.5 26.406 -4.957 1 88.69 212 GLU A N 1
ATOM 1746 C CA . GLU A 1 212 ? 13.43 26.641 -3.852 1 88.69 212 GLU A CA 1
ATOM 1747 C C . GLU A 1 212 ? 12.68 26.969 -2.564 1 88.69 212 GLU A C 1
ATOM 1749 O O . GLU A 1 212 ? 13.062 26.516 -1.483 1 88.69 212 GLU A O 1
ATOM 1754 N N . VAL A 1 213 ? 11.656 27.797 -2.703 1 88.38 213 VAL A N 1
ATOM 1755 C CA . VAL A 1 213 ? 10.867 28.188 -1.54 1 88.38 213 VAL A CA 1
ATOM 1756 C C . VAL A 1 213 ? 10.195 26.953 -0.942 1 88.38 213 VAL A C 1
ATOM 1758 O O . VAL A 1 213 ? 10.227 26.75 0.274 1 88.38 213 VAL A O 1
ATOM 1761 N N . THR A 1 214 ? 9.617 26.125 -1.779 1 92 214 THR A N 1
ATOM 1762 C CA . THR A 1 214 ? 8.961 24.906 -1.327 1 92 214 THR A CA 1
ATOM 1763 C C . THR A 1 214 ? 9.961 23.969 -0.668 1 92 214 THR A C 1
ATOM 1765 O O . THR A 1 214 ? 9.688 23.406 0.399 1 92 214 THR A O 1
ATOM 1768 N N . ASP A 1 215 ? 11.102 23.812 -1.271 1 89.5 215 ASP A N 1
ATOM 1769 C CA . ASP A 1 215 ? 12.133 22.922 -0.736 1 89.5 215 ASP A CA 1
ATOM 1770 C C . ASP A 1 215 ? 12.625 23.406 0.627 1 89.5 215 ASP A C 1
ATOM 1772 O O . ASP A 1 215 ? 12.898 22.594 1.516 1 89.5 215 ASP A O 1
ATOM 1776 N N . ASN A 1 216 ? 12.719 24.672 0.744 1 84.69 216 ASN A N 1
ATOM 1777 C CA . ASN A 1 216 ? 13.141 25.234 2.018 1 84.69 216 ASN A CA 1
ATOM 1778 C C . ASN A 1 216 ? 12.109 25 3.113 1 84.69 216 ASN A C 1
ATOM 1780 O O . ASN A 1 216 ? 12.469 24.703 4.258 1 84.69 216 ASN A O 1
ATOM 1784 N N . LEU A 1 217 ? 10.891 25.172 2.75 1 87.19 217 LEU A N 1
ATOM 1785 C CA . LEU A 1 217 ? 9.828 24.906 3.713 1 87.19 217 LEU A CA 1
ATOM 1786 C C . LEU A 1 217 ? 9.828 23.438 4.133 1 87.19 217 LEU A C 1
ATOM 1788 O O . LEU A 1 217 ? 9.672 23.125 5.316 1 87.19 217 LEU A O 1
ATOM 1792 N N . LEU A 1 218 ? 10.047 22.562 3.201 1 86.88 218 LEU A N 1
ATOM 1793 C CA . LEU A 1 218 ? 10.078 21.125 3.484 1 86.88 218 LEU A CA 1
ATOM 1794 C C . LEU A 1 218 ? 11.273 20.766 4.363 1 86.88 218 LEU A C 1
ATOM 1796 O O . LEU A 1 218 ? 11.172 19.922 5.242 1 86.88 218 LEU A O 1
ATOM 1800 N N . MET A 1 219 ? 12.305 21.391 4.09 1 81.75 219 MET A N 1
ATOM 1801 C CA . MET A 1 219 ? 13.492 21.172 4.914 1 81.75 219 MET A CA 1
ATOM 1802 C C . MET A 1 219 ? 13.242 21.578 6.359 1 81.75 219 MET A C 1
ATOM 1804 O O . MET A 1 219 ? 13.719 20.922 7.289 1 81.75 219 MET A O 1
ATOM 1808 N N . GLY A 1 220 ? 12.586 22.656 6.477 1 77.5 220 GLY A N 1
ATOM 1809 C CA . GLY A 1 220 ? 12.219 23.078 7.816 1 77.5 220 GLY A CA 1
ATOM 1810 C C . GLY A 1 220 ? 11.438 22.031 8.586 1 77.5 220 GLY A C 1
ATOM 1811 O O . GLY A 1 220 ? 11.695 21.812 9.773 1 77.5 220 GLY A O 1
ATOM 1812 N N . THR A 1 221 ? 10.562 21.391 7.91 1 80.5 221 THR A N 1
ATOM 1813 C CA . THR A 1 221 ? 9.773 20.344 8.547 1 80.5 221 THR A CA 1
ATOM 1814 C C . THR A 1 221 ? 10.633 19.125 8.867 1 80.5 221 THR A C 1
ATOM 1816 O O . THR A 1 221 ? 10.43 18.469 9.883 1 80.5 221 THR A O 1
ATOM 1819 N N . HIS A 1 222 ? 11.602 18.859 8.031 1 80.81 222 HIS A N 1
ATOM 1820 C CA . HIS A 1 222 ? 12.484 17.719 8.219 1 80.81 222 HIS A CA 1
ATOM 1821 C C . HIS A 1 222 ? 13.367 17.891 9.453 1 80.81 222 HIS A C 1
ATOM 1823 O O . HIS A 1 222 ? 13.781 16.906 10.07 1 80.81 222 HIS A O 1
ATOM 1829 N N . LEU A 1 223 ? 13.555 19.125 9.781 1 77.69 223 LEU A N 1
ATOM 1830 C CA . LEU A 1 223 ? 14.43 19.406 10.914 1 77.69 223 LEU A CA 1
ATOM 1831 C C . LEU A 1 223 ? 13.641 19.422 12.219 1 77.69 223 LEU A C 1
ATOM 1833 O O . LEU A 1 223 ? 14.219 19.391 13.305 1 77.69 223 LEU A O 1
ATOM 1837 N N . GLY A 1 224 ? 12.359 19.391 12.094 1 81.44 224 GLY A N 1
ATOM 1838 C CA . GLY A 1 224 ? 11.5 19.453 13.266 1 81.44 224 GLY A CA 1
ATOM 1839 C C . GLY A 1 224 ? 11.836 18.422 14.32 1 81.44 224 GLY A C 1
ATOM 1840 O O . GLY A 1 224 ? 12.148 18.766 15.461 1 81.44 224 GLY A O 1
ATOM 1841 N N . PRO A 1 225 ? 11.875 17.172 13.922 1 81.19 225 PRO A N 1
ATOM 1842 C CA . PRO A 1 225 ? 12.203 16.125 14.891 1 81.19 225 PRO A CA 1
ATOM 1843 C C . PRO A 1 225 ? 13.594 16.297 15.492 1 81.19 225 PRO A C 1
ATOM 1845 O O . PRO A 1 225 ? 13.797 16.016 16.672 1 81.19 225 PRO A O 1
ATOM 1848 N N . MET A 1 226 ? 14.453 16.781 14.727 1 79.75 226 MET A N 1
ATOM 1849 C CA . MET A 1 226 ? 15.797 17 15.25 1 79.75 226 MET A CA 1
ATOM 1850 C C . MET A 1 226 ? 15.805 18.109 16.297 1 79.75 226 MET A C 1
ATOM 1852 O O . MET A 1 226 ? 16.469 17.984 17.328 1 79.75 226 MET A O 1
ATOM 1856 N N . ILE A 1 227 ? 15.086 19.109 16.031 1 77.44 227 ILE A N 1
ATOM 1857 C CA . ILE A 1 227 ? 15 20.219 16.969 1 77.44 227 ILE A CA 1
ATOM 1858 C C . ILE A 1 227 ? 14.289 19.766 18.25 1 77.44 227 ILE A C 1
ATOM 1860 O O . ILE A 1 227 ? 14.68 20.156 19.359 1 77.44 227 ILE A O 1
ATOM 1864 N N . LYS A 1 228 ? 13.344 19 18.062 1 82.69 228 LYS A N 1
ATOM 1865 C CA . LYS A 1 228 ? 12.57 18.484 19.188 1 82.69 228 LYS A CA 1
ATOM 1866 C C . LYS A 1 228 ? 13.438 17.625 20.094 1 82.69 228 LYS A C 1
ATOM 1868 O O . LYS A 1 228 ? 13.375 17.75 21.328 1 82.69 228 LYS A O 1
ATOM 1873 N N . HIS A 1 229 ? 14.289 16.797 19.562 1 80.62 229 HIS A N 1
ATOM 1874 C CA . HIS A 1 229 ? 15.07 15.844 20.328 1 80.62 229 HIS A CA 1
ATOM 1875 C C . HIS A 1 229 ? 16.422 16.438 20.75 1 80.62 229 HIS A C 1
ATOM 1877 O O . HIS A 1 229 ? 16.969 16.047 21.781 1 80.62 229 HIS A O 1
ATOM 1883 N N . MET A 1 230 ? 16.859 17.344 19.875 1 74.5 230 MET A N 1
ATOM 1884 C CA . MET A 1 230 ? 18.188 17.891 20.156 1 74.5 230 MET A CA 1
ATOM 1885 C C . MET A 1 230 ? 18.141 19.422 20.203 1 74.5 230 MET A C 1
ATOM 1887 O O . MET A 1 230 ? 18.875 20.094 19.484 1 74.5 230 MET A O 1
ATOM 1891 N N . ASN A 1 231 ? 17.328 19.859 20.938 1 63.28 231 ASN A N 1
ATOM 1892 C CA . ASN A 1 231 ? 17.125 21.297 21.031 1 63.28 231 ASN A CA 1
ATOM 1893 C C . ASN A 1 231 ? 18.453 22.031 21.25 1 63.28 231 ASN A C 1
ATOM 1895 O O . ASN A 1 231 ? 18.656 23.125 20.703 1 63.28 231 ASN A O 1
ATOM 1899 N N . TRP A 1 232 ? 19.297 21.344 21.891 1 57.47 232 TRP A N 1
ATOM 1900 C CA . TRP A 1 232 ? 20.578 21.969 22.203 1 57.47 232 TRP A CA 1
ATOM 1901 C C . TRP A 1 232 ? 21.406 22.172 20.953 1 57.47 232 TRP A C 1
ATOM 1903 O O . TRP A 1 232 ? 22.172 23.125 20.844 1 57.47 232 TRP A O 1
ATOM 1913 N N . ALA A 1 233 ? 21.234 21.25 19.969 1 57.53 233 ALA A N 1
ATOM 1914 C CA . ALA A 1 233 ? 22 21.359 18.734 1 57.53 233 ALA A CA 1
ATOM 1915 C C . ALA A 1 233 ? 21.594 22.594 17.938 1 57.53 233 ALA A C 1
ATOM 1917 O O . ALA A 1 233 ? 22.438 23.281 17.375 1 57.53 233 ALA A O 1
ATOM 1918 N N . LEU A 1 234 ? 20.359 22.828 17.984 1 56.69 234 LEU A N 1
ATOM 1919 C CA . LEU A 1 234 ? 19.875 24.016 17.281 1 56.69 234 LEU A CA 1
ATOM 1920 C C . LEU A 1 234 ? 20.359 25.281 17.969 1 56.69 234 LEU A C 1
ATOM 1922 O O . LEU A 1 234 ? 20.703 26.266 17.312 1 56.69 234 LEU A O 1
ATOM 1926 N N . THR A 1 235 ? 20.312 25.188 19.312 1 54.66 235 THR A N 1
ATOM 1927 C CA . THR A 1 235 ? 20.859 26.344 20.031 1 54.66 235 THR A CA 1
ATOM 1928 C C . THR A 1 235 ? 22.312 26.594 19.609 1 54.66 235 THR A C 1
ATOM 1930 O O . THR A 1 235 ? 22.719 27.75 19.438 1 54.66 235 THR A O 1
ATOM 1933 N N . LEU A 1 236 ? 22.875 25.547 19.375 1 54.72 236 LEU A N 1
ATOM 1934 C CA . LEU A 1 236 ? 24.266 25.672 18.953 1 54.72 236 LEU A CA 1
ATOM 1935 C C . LEU A 1 236 ? 24.359 26.203 17.531 1 54.72 236 LEU A C 1
ATOM 1937 O O . LEU A 1 236 ? 25.203 27.062 17.234 1 54.72 236 LEU A O 1
ATOM 1941 N N . VAL A 1 237 ? 23.5 25.703 16.719 1 58.84 237 VAL A N 1
ATOM 1942 C CA . VAL A 1 237 ? 23.531 26.125 15.312 1 58.84 237 VAL A CA 1
ATOM 1943 C C . VAL A 1 237 ? 23.094 27.594 15.203 1 58.84 237 VAL A C 1
ATOM 1945 O O . VAL A 1 237 ? 23.625 28.344 14.391 1 58.84 237 VAL A O 1
ATOM 1948 N N . ASN A 1 238 ? 22.172 27.938 16.078 1 57.69 238 ASN A N 1
ATOM 1949 C CA . ASN A 1 238 ? 21.656 29.297 16.047 1 57.69 238 ASN A CA 1
ATOM 1950 C C . ASN A 1 238 ? 22.703 30.297 16.547 1 57.69 238 ASN A C 1
ATOM 1952 O O . ASN A 1 238 ? 22.641 31.484 16.203 1 57.69 238 ASN A O 1
ATOM 1956 N N . VAL A 1 239 ? 23.562 29.766 17.391 1 53.75 239 VAL A N 1
ATOM 1957 C CA . VAL A 1 239 ? 24.594 30.656 17.922 1 53.75 239 VAL A CA 1
ATOM 1958 C C . VAL A 1 239 ? 25.719 30.812 16.891 1 53.75 239 VAL A C 1
ATOM 1960 O O . VAL A 1 239 ? 26.422 31.828 16.891 1 53.75 239 VAL A O 1
ATOM 1963 N N . LEU A 1 240 ? 25.688 29.859 16.031 1 55.12 240 LEU A N 1
ATOM 1964 C CA . LEU A 1 240 ? 26.719 29.953 15.016 1 55.12 240 LEU A CA 1
ATOM 1965 C C . LEU A 1 240 ? 26.344 30.984 13.953 1 55.12 240 LEU A C 1
ATOM 1967 O O . LEU A 1 240 ? 25.172 31.203 13.68 1 55.12 240 LEU A O 1
ATOM 1971 N N . PRO A 1 241 ? 27.344 31.719 13.484 1 54.88 241 PRO A N 1
ATOM 1972 C CA . PRO A 1 241 ? 27.078 32.688 12.422 1 54.88 241 PRO A CA 1
ATOM 1973 C C . PRO A 1 241 ? 26.375 32.062 11.219 1 54.88 241 PRO A C 1
ATOM 1975 O O . PRO A 1 241 ? 26.578 30.891 10.922 1 54.88 241 PRO A O 1
ATOM 1978 N N . GLU A 1 242 ? 25.344 32.719 10.641 1 55.59 242 GLU A N 1
ATOM 1979 C CA . GLU A 1 242 ? 24.484 32.281 9.547 1 55.59 242 GLU A CA 1
ATOM 1980 C C . GLU A 1 242 ? 25.312 31.656 8.422 1 55.59 242 GLU A C 1
ATOM 1982 O O . GLU A 1 242 ? 24.859 30.703 7.785 1 55.59 242 GLU A O 1
ATOM 1987 N N . SER A 1 243 ? 26.469 32.219 8.203 1 53.12 243 SER A N 1
ATOM 1988 C CA . SER A 1 243 ? 27.344 31.75 7.137 1 53.12 243 SER A CA 1
ATOM 1989 C C . SER A 1 243 ? 27.766 30.312 7.395 1 53.12 243 SER A C 1
ATOM 1991 O O . SER A 1 243 ? 27.953 29.531 6.457 1 53.12 243 SER A O 1
ATOM 1993 N N . PHE A 1 244 ? 27.922 30.016 8.57 1 52.31 244 PHE A N 1
ATOM 1994 C CA . PHE A 1 244 ? 28.453 28.719 8.93 1 52.31 244 PHE A CA 1
ATOM 1995 C C . PHE A 1 244 ? 27.328 27.688 9.047 1 52.31 244 PHE A C 1
ATOM 1997 O O . PHE A 1 244 ? 27.469 26.547 8.586 1 52.31 244 PHE A O 1
ATOM 2004 N N . SER A 1 245 ? 26.297 28.016 9.672 1 54.25 245 SER A N 1
ATOM 2005 C CA . SER A 1 245 ? 25.203 27.094 9.898 1 54.25 245 SER A CA 1
ATOM 2006 C C . SER A 1 245 ? 24.531 26.688 8.594 1 54.25 245 SER A C 1
ATOM 2008 O O . SER A 1 245 ? 24.109 25.547 8.422 1 54.25 245 SER A O 1
ATOM 2010 N N . GLY A 1 246 ? 24.438 27.594 7.695 1 54.34 246 GLY A N 1
ATOM 2011 C CA . GLY A 1 246 ? 23.844 27.297 6.402 1 54.34 246 GLY A CA 1
ATOM 2012 C C . GLY A 1 246 ? 24.625 26.281 5.602 1 54.34 246 GLY A C 1
ATOM 2013 O O . GLY A 1 246 ? 24.062 25.547 4.785 1 54.34 246 GLY A O 1
ATOM 2014 N N . ARG A 1 247 ? 25.859 26.281 5.883 1 51.47 247 ARG A N 1
ATOM 2015 C CA . ARG A 1 247 ? 26.719 25.406 5.105 1 51.47 247 ARG A CA 1
ATOM 2016 C C . ARG A 1 247 ? 26.625 23.969 5.602 1 51.47 247 ARG A C 1
ATOM 2018 O O . ARG A 1 247 ? 26.812 23.016 4.828 1 51.47 247 ARG A O 1
ATOM 2025 N N . PHE A 1 248 ? 26.359 23.906 6.816 1 54.06 248 PHE A N 1
ATOM 2026 C CA . PHE A 1 248 ? 26.484 22.562 7.402 1 54.06 248 PHE A CA 1
ATOM 2027 C C . PHE A 1 248 ? 25.156 21.828 7.363 1 54.06 248 PHE A C 1
ATOM 2029 O O . PHE A 1 248 ? 25.109 20.609 7.359 1 54.06 248 PHE A O 1
ATOM 2036 N N . VAL A 1 249 ? 24.25 22.672 7.48 1 58.94 249 VAL A N 1
ATOM 2037 C CA . VAL A 1 249 ? 22.953 22 7.418 1 58.94 249 VAL A CA 1
ATOM 2038 C C . VAL A 1 249 ? 22.25 22.359 6.113 1 58.94 249 VAL A C 1
ATOM 2040 O O . VAL A 1 249 ? 21.766 23.484 5.957 1 58.94 249 VAL A O 1
ATOM 2043 N N . PRO A 1 250 ? 22.438 21.484 5.168 1 57.56 250 PRO A N 1
ATOM 2044 C CA . PRO A 1 250 ? 21.812 21.781 3.881 1 57.56 250 PRO A CA 1
ATOM 2045 C C . PRO A 1 250 ? 20.375 22.266 4.023 1 57.56 250 PRO A C 1
ATOM 2047 O O . PRO A 1 250 ? 19.594 21.656 4.762 1 57.56 250 PRO A O 1
ATOM 2050 N N . GLY A 1 251 ? 20.031 23.438 3.492 1 60.88 251 GLY A N 1
ATOM 2051 C CA . GLY A 1 251 ? 18.688 23.984 3.486 1 60.88 251 GLY A CA 1
ATOM 2052 C C . GLY A 1 251 ? 18.438 24.969 4.609 1 60.88 251 GLY A C 1
ATOM 2053 O O . GLY A 1 251 ? 17.484 25.734 4.566 1 60.88 251 GLY A O 1
ATOM 2054 N N . TRP A 1 252 ? 19.281 25.062 5.625 1 66 252 TRP A N 1
ATOM 2055 C CA . TRP A 1 252 ? 19.109 25.938 6.777 1 66 252 TRP A CA 1
ATOM 2056 C C . TRP A 1 252 ? 19.203 27.406 6.359 1 66 252 TRP A C 1
ATOM 2058 O O . TRP A 1 252 ? 18.453 28.25 6.879 1 66 252 TRP A O 1
ATOM 2068 N N . GLY A 1 253 ? 19.984 27.578 5.426 1 65.31 253 GLY A N 1
ATOM 2069 C CA . GLY A 1 253 ? 20.094 28.938 4.93 1 65.31 253 GLY A CA 1
ATOM 2070 C C . GLY A 1 253 ? 18.812 29.469 4.336 1 65.31 253 GLY A C 1
ATOM 2071 O O . GLY A 1 253 ? 18.422 30.609 4.602 1 65.31 253 GLY A O 1
ATOM 2072 N N . GLY A 1 254 ? 18.156 28.641 3.656 1 67.88 254 GLY A N 1
ATOM 2073 C CA . GLY A 1 254 ? 16.891 29.031 3.072 1 67.88 254 GLY A CA 1
ATOM 2074 C C . GLY A 1 254 ? 15.812 29.297 4.109 1 67.88 254 GLY A C 1
ATOM 2075 O O . GLY A 1 254 ? 15.039 30.25 3.988 1 67.88 254 GLY A O 1
ATOM 2076 N N . PHE A 1 255 ? 15.852 28.578 5.094 1 70.19 255 PHE A N 1
ATOM 2077 C CA . PHE A 1 255 ? 14.891 28.75 6.176 1 70.19 255 PHE A CA 1
ATOM 2078 C C . PHE A 1 255 ? 15.125 30.047 6.926 1 70.19 255 PHE A C 1
ATOM 2080 O O . PH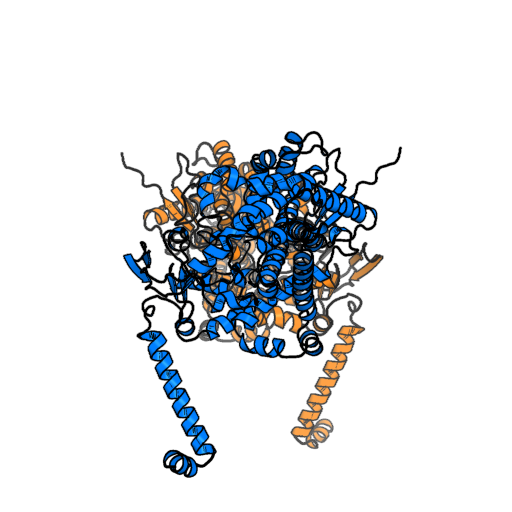E A 1 255 ? 14.18 30.781 7.234 1 70.19 255 PHE A O 1
ATOM 2087 N N . LEU A 1 256 ? 16.359 30.359 7.184 1 71.75 256 LEU A N 1
ATOM 2088 C CA . LEU A 1 256 ? 16.703 31.594 7.879 1 71.75 256 LEU A CA 1
ATOM 2089 C C . LEU A 1 256 ? 16.344 32.812 7.031 1 71.75 256 LEU A C 1
ATOM 2091 O O . LEU A 1 256 ? 15.922 33.844 7.562 1 71.75 256 LEU A O 1
ATOM 2095 N N . LYS A 1 257 ? 16.562 32.562 5.805 1 74.88 257 LYS A N 1
ATOM 2096 C CA . LYS A 1 257 ? 16.203 33.656 4.914 1 74.88 257 LYS A CA 1
ATOM 2097 C C . LYS A 1 257 ? 14.695 33.938 4.953 1 74.88 257 LYS A C 1
ATOM 2099 O O . LYS A 1 257 ? 14.273 35.094 4.98 1 74.88 257 LYS A O 1
ATOM 2104 N N . MET A 1 258 ? 13.961 32.969 4.953 1 75.88 258 MET A N 1
ATOM 2105 C CA . MET A 1 258 ? 12.508 33.094 5.035 1 75.88 258 MET A CA 1
ATOM 2106 C C . MET A 1 258 ? 12.109 33.812 6.324 1 75.88 258 MET A C 1
ATOM 2108 O O . MET A 1 258 ? 11.273 34.719 6.305 1 75.88 258 MET A O 1
ATOM 2112 N N . LYS A 1 259 ? 12.695 33.438 7.387 1 77.31 259 LYS A N 1
ATOM 2113 C CA . LYS A 1 259 ? 12.406 34.031 8.688 1 77.31 259 LYS A CA 1
ATOM 2114 C C . LYS A 1 259 ? 12.727 35.531 8.68 1 77.31 259 LYS A C 1
ATOM 2116 O O . LYS A 1 259 ? 11.93 36.344 9.156 1 77.31 259 LYS A O 1
ATOM 2121 N N . ASN A 1 260 ? 13.828 35.781 8.125 1 81.5 260 ASN A N 1
ATOM 2122 C CA . ASN A 1 260 ? 14.258 37.188 8.102 1 81.5 260 ASN A CA 1
ATOM 2123 C C . ASN A 1 260 ? 13.398 38.031 7.148 1 81.5 260 ASN A C 1
ATOM 2125 O O . ASN A 1 260 ? 13.117 39.188 7.422 1 81.5 260 ASN A O 1
ATOM 2129 N N . ASP A 1 261 ? 13.086 37.375 6.117 1 80.88 261 ASP A N 1
ATOM 2130 C CA . ASP A 1 261 ? 12.234 38.094 5.164 1 80.88 261 ASP A CA 1
ATOM 2131 C C . ASP A 1 261 ? 10.891 38.469 5.793 1 80.88 261 ASP A C 1
ATOM 2133 O O . ASP A 1 261 ? 10.375 39.562 5.57 1 80.88 261 ASP A O 1
ATOM 2137 N N . ILE A 1 262 ? 10.398 37.625 6.512 1 82.62 262 ILE A N 1
ATOM 2138 C CA . ILE A 1 262 ? 9.117 37.844 7.16 1 82.62 262 ILE A CA 1
ATOM 2139 C C . ILE A 1 262 ? 9.25 38.969 8.203 1 82.62 262 ILE A C 1
ATOM 2141 O O . ILE A 1 262 ? 8.398 39.844 8.281 1 82.62 262 ILE A O 1
ATOM 2145 N N . LYS A 1 263 ? 10.32 38.875 8.953 1 85.12 263 LYS A N 1
ATOM 2146 C CA . LYS A 1 263 ? 10.57 39.906 9.953 1 85.12 263 LYS A CA 1
ATOM 2147 C C . LYS A 1 263 ? 10.703 41.281 9.297 1 85.12 263 LYS A C 1
ATOM 2149 O O . LYS A 1 263 ? 10.18 42.281 9.805 1 85.12 263 LYS A O 1
ATOM 2154 N N . ASP A 1 264 ? 11.375 41.25 8.242 1 84.81 264 ASP A N 1
ATOM 2155 C CA . ASP A 1 264 ? 11.586 42.5 7.531 1 84.81 264 ASP A CA 1
ATOM 2156 C C . ASP A 1 264 ? 10.266 43.062 6.996 1 84.81 264 ASP A C 1
ATOM 2158 O O . ASP A 1 264 ? 10.039 44.25 7.027 1 84.81 264 ASP A O 1
ATOM 2162 N N . GLN A 1 265 ? 9.508 42.219 6.543 1 82 265 GLN A N 1
ATOM 2163 C CA . GLN A 1 265 ? 8.211 42.625 6.023 1 82 265 GLN A CA 1
ATOM 2164 C C . GLN A 1 265 ? 7.344 43.219 7.129 1 82 265 GLN A C 1
ATOM 2166 O O . GLN A 1 265 ? 6.691 44.25 6.93 1 82 265 GLN A O 1
ATOM 2171 N N . ILE A 1 266 ? 7.32 42.625 8.211 1 83.94 266 ILE A N 1
ATOM 2172 C CA . ILE A 1 266 ? 6.527 43.094 9.328 1 83.94 266 ILE A CA 1
ATOM 2173 C C . ILE A 1 266 ? 7.102 44.438 9.828 1 83.94 266 ILE A C 1
ATOM 2175 O O . ILE A 1 266 ? 6.352 45.344 10.172 1 83.94 266 ILE A O 1
ATOM 2179 N N . ALA A 1 267 ? 8.414 44.5 9.828 1 85.19 267 ALA A N 1
ATOM 2180 C CA . ALA A 1 267 ? 9.07 45.719 10.234 1 85.19 267 ALA A CA 1
ATOM 2181 C C . ALA A 1 267 ? 8.703 46.875 9.289 1 85.19 267 ALA A C 1
ATOM 2183 O O . ALA A 1 267 ? 8.516 48 9.719 1 85.19 267 ALA A O 1
ATOM 2184 N N . GLU A 1 268 ? 8.672 46.5 8.109 1 82.75 268 GLU A N 1
ATOM 2185 C CA . GLU A 1 268 ? 8.305 47.5 7.113 1 82.75 268 GLU A CA 1
ATOM 2186 C C . GLU A 1 268 ? 6.863 48 7.312 1 82.75 268 GLU A C 1
ATOM 2188 O O . GLU A 1 268 ? 6.574 49.188 7.184 1 82.75 268 GLU A O 1
ATOM 2193 N N . ILE A 1 269 ? 5.992 47.094 7.543 1 80.69 269 ILE A N 1
ATOM 2194 C CA . ILE A 1 269 ? 4.598 47.438 7.797 1 80.69 269 ILE A CA 1
ATOM 2195 C C . ILE A 1 269 ? 4.504 48.344 9.031 1 80.69 269 ILE A C 1
ATOM 2197 O O . ILE A 1 269 ? 3.775 49.344 9.031 1 80.69 269 ILE A O 1
ATOM 2201 N N . LYS A 1 270 ? 5.203 48 10.039 1 82.25 270 LYS A N 1
ATOM 2202 C CA . LYS A 1 270 ? 5.184 48.781 11.289 1 82.25 270 LYS A CA 1
ATOM 2203 C C . LYS A 1 270 ? 5.68 50.188 11.062 1 82.25 270 LYS A C 1
ATOM 2205 O O . LYS A 1 270 ? 5.172 51.125 11.68 1 82.25 270 LYS A O 1
ATOM 2210 N N . ARG A 1 271 ? 6.645 50.312 10.219 1 81.62 271 ARG A N 1
ATOM 2211 C CA . ARG A 1 271 ? 7.211 51.625 9.938 1 81.62 271 ARG A CA 1
ATOM 2212 C C . ARG A 1 271 ? 6.191 52.531 9.25 1 81.62 271 ARG A C 1
ATOM 2214 O O . ARG A 1 271 ? 6.254 53.75 9.367 1 81.62 271 ARG A O 1
ATOM 2221 N N . THR A 1 272 ? 5.379 51.875 8.594 1 75.88 272 THR A N 1
ATOM 2222 C CA . THR A 1 272 ? 4.383 52.656 7.887 1 75.88 272 THR A CA 1
ATOM 2223 C C . THR A 1 272 ? 3.229 53.031 8.82 1 75.88 272 THR A C 1
ATOM 2225 O O . THR A 1 272 ? 2.293 53.719 8.406 1 75.88 272 THR A O 1
ATOM 2228 N N . GLU A 1 273 ? 3.484 52.594 10.031 1 72.31 273 GLU A N 1
ATOM 2229 C CA . GLU A 1 273 ? 2.469 52.906 11.031 1 72.31 273 GLU A CA 1
ATOM 2230 C C . GLU A 1 273 ? 2.32 54.406 11.227 1 72.31 273 GLU A C 1
ATOM 2232 O O . GLU A 1 273 ? 3.314 55.125 11.359 1 72.31 273 GLU A O 1
ATOM 2237 N N . ASN A 1 274 ? 1.206 55.062 10.945 1 62.88 274 ASN A N 1
ATOM 2238 C CA . ASN A 1 274 ? 0.864 56.469 11.148 1 62.88 274 ASN A CA 1
ATOM 2239 C C . ASN A 1 274 ? 1.205 57.312 9.922 1 62.88 274 ASN A C 1
ATOM 2241 O O . ASN A 1 274 ? 1.405 58.5 10.031 1 62.88 274 ASN A O 1
ATOM 2245 N N . THR A 1 275 ? 1.7 56.531 8.945 1 67 275 THR A N 1
ATOM 2246 C CA . THR A 1 275 ? 1.891 57.25 7.688 1 67 275 THR A CA 1
ATOM 2247 C C . THR A 1 275 ? 0.703 57.031 6.758 1 67 275 THR A C 1
ATOM 2249 O O . THR A 1 275 ? -0.156 56.188 7.023 1 67 275 THR A O 1
ATOM 2252 N N . ASP A 1 276 ? 0.5 57.906 5.738 1 58.25 276 ASP A N 1
ATOM 2253 C CA . ASP A 1 276 ? -0.557 57.812 4.734 1 58.25 276 ASP A CA 1
ATOM 2254 C C . ASP A 1 276 ? -0.516 56.438 4.039 1 58.25 276 ASP A C 1
ATOM 2256 O O . ASP A 1 276 ? -1.507 56.031 3.445 1 58.25 276 ASP A O 1
ATOM 2260 N N . LYS A 1 277 ? 0.524 55.844 4.047 1 56.62 277 LYS A N 1
ATOM 2261 C CA . LYS A 1 277 ? 0.734 54.562 3.375 1 56.62 277 LYS A CA 1
ATOM 2262 C C . LYS A 1 277 ? 0.164 53.406 4.195 1 56.62 277 LYS A C 1
ATOM 2264 O O . LYS A 1 277 ? 0.1 52.281 3.723 1 56.62 277 LYS A O 1
ATOM 2269 N N . TRP A 1 278 ? 0.011 53.625 5.438 1 57.34 278 TRP A N 1
ATOM 2270 C CA . TRP A 1 278 ? -0.581 52.656 6.332 1 57.34 278 TRP A CA 1
ATOM 2271 C C . TRP A 1 278 ? -1.946 52.188 5.824 1 57.34 278 TRP A C 1
ATOM 2273 O O . TRP A 1 278 ? -2.326 51.031 5.984 1 57.34 278 TRP A O 1
ATOM 2283 N N . GLN A 1 279 ? -2.717 53.219 5.348 1 51 279 GLN A N 1
ATOM 2284 C CA . GLN A 1 279 ? -4.031 52.906 4.805 1 51 279 GLN A CA 1
ATOM 2285 C C . GLN A 1 279 ? -3.914 52.219 3.453 1 51 279 GLN A C 1
ATOM 2287 O O . GLN A 1 279 ? -3.635 52.844 2.439 1 51 279 GLN A O 1
ATOM 2292 N N . LEU A 1 280 ? -3.219 51.094 3.498 1 51.5 280 LEU A N 1
ATOM 2293 C CA . LEU A 1 280 ? -3.055 50.344 2.268 1 51.5 280 LEU A CA 1
ATOM 2294 C C . LEU A 1 280 ? -4.305 50.438 1.4 1 51.5 280 LEU A C 1
ATOM 2296 O O . LEU A 1 280 ? -5.426 50.375 1.912 1 51.5 280 LEU A O 1
ATOM 2300 N N . ASP A 1 281 ? -4.203 51.156 0.325 1 45.59 281 ASP A N 1
ATOM 2301 C CA . ASP A 1 281 ? -5.195 51.094 -0.741 1 45.59 281 ASP A CA 1
ATOM 2302 C C . ASP A 1 281 ? -5.609 49.625 -1.023 1 45.59 281 ASP A C 1
ATOM 2304 O O . ASP A 1 281 ? -5.859 49.281 -2.174 1 45.59 281 ASP A O 1
ATOM 2308 N N . ILE A 1 282 ? -5.25 48.719 -0.234 1 52.94 282 ILE A N 1
ATOM 2309 C CA . ILE A 1 282 ? -5.574 47.375 -0.677 1 52.94 282 ILE A CA 1
ATOM 2310 C C . ILE A 1 282 ? -7 47 -0.258 1 52.94 282 ILE A C 1
ATOM 2312 O O . ILE A 1 282 ? -7.492 47.5 0.76 1 52.94 282 ILE A O 1
ATOM 2316 N N . SER A 1 283 ? -7.785 46.531 -1.088 1 52.97 283 SER A N 1
ATOM 2317 C CA . SER A 1 283 ? -9.18 46.094 -1.038 1 52.97 283 SER A CA 1
ATOM 2318 C C . SER A 1 283 ? -9.453 45.219 0.186 1 52.97 283 SER A C 1
ATOM 2320 O O . SER A 1 283 ? -10.609 45.031 0.556 1 52.97 283 SER A O 1
ATOM 2322 N N . HIS A 1 284 ? -8.414 44.656 0.904 1 60.88 284 HIS A N 1
ATOM 2323 C CA . HIS A 1 284 ? -8.727 43.844 2.082 1 60.88 284 HIS A CA 1
ATOM 2324 C C . HIS A 1 284 ? -7.691 44.062 3.182 1 60.88 284 HIS A C 1
ATOM 2326 O O . HIS A 1 284 ? -6.52 44.312 2.896 1 60.88 284 HIS A O 1
ATOM 2332 N N . PRO A 1 285 ? -8.141 44.188 4.355 1 66.62 285 PRO A N 1
ATOM 2333 C CA . PRO A 1 285 ? -7.215 44.281 5.484 1 66.62 285 PRO A CA 1
ATOM 2334 C C . PRO A 1 285 ? -6.27 43.094 5.57 1 66.62 285 PRO A C 1
ATOM 2336 O O . PRO A 1 285 ? -6.641 41.969 5.18 1 66.62 285 PRO A O 1
ATOM 2339 N N . THR A 1 286 ? -4.934 43.406 5.809 1 80 286 THR A N 1
ATOM 2340 C CA . THR A 1 286 ? -3.979 42.344 5.992 1 80 286 THR A CA 1
ATOM 2341 C C . THR A 1 286 ? -3.842 41.969 7.469 1 80 286 THR A C 1
ATOM 2343 O O . THR A 1 286 ? -4.145 42.781 8.344 1 80 286 THR A O 1
ATOM 2346 N N . ILE A 1 287 ? -3.484 40.75 7.742 1 86.31 287 ILE A N 1
ATOM 2347 C CA . ILE A 1 287 ? -3.432 40.188 9.094 1 86.31 287 ILE A CA 1
ATOM 2348 C C . ILE A 1 287 ? -2.459 41 9.945 1 86.31 287 ILE A C 1
ATOM 2350 O O . ILE A 1 287 ? -2.811 41.438 11.039 1 86.31 287 ILE A O 1
ATOM 2354 N N . PHE A 1 288 ? -1.317 41.375 9.43 1 85.75 288 PHE A N 1
ATOM 2355 C CA . PHE A 1 288 ? -0.294 41.938 10.312 1 85.75 288 PHE A CA 1
ATOM 2356 C C . PHE A 1 288 ? -0.446 43.438 10.438 1 85.75 288 PHE A C 1
ATOM 2358 O O . PHE A 1 288 ? -0.014 44.031 11.43 1 85.75 288 PHE A O 1
ATOM 2365 N N . HIS A 1 289 ? -1.162 44.062 9.5 1 82.06 289 HIS A N 1
ATOM 2366 C CA . HIS A 1 289 ? -1.549 45.438 9.711 1 82.06 289 HIS A CA 1
ATOM 2367 C C . HIS A 1 289 ? -2.51 45.562 10.891 1 82.06 289 HIS A C 1
ATOM 2369 O O . HIS A 1 289 ? -2.342 46.469 11.734 1 82.06 289 HIS A O 1
ATOM 2375 N N . GLU A 1 290 ? -3.342 44.625 10.875 1 83.38 290 GLU A N 1
ATOM 2376 C CA . GLU A 1 290 ? -4.359 44.656 11.922 1 83.38 290 GLU A CA 1
ATOM 2377 C C . GLU A 1 290 ? -3.793 44.188 13.258 1 83.38 290 GLU A C 1
ATOM 2379 O O . GLU A 1 290 ? -4.227 44.625 14.32 1 83.38 290 GLU A O 1
ATOM 2384 N N . MET A 1 291 ? -2.869 43.312 13.258 1 87.56 291 MET A N 1
ATOM 2385 C CA . MET A 1 291 ? -2.271 42.812 14.492 1 87.56 291 MET A CA 1
ATOM 2386 C C . MET A 1 291 ? -1.43 43.875 15.172 1 87.56 291 MET A C 1
ATOM 2388 O O . MET A 1 291 ? -1.439 44 16.391 1 87.56 291 MET A O 1
ATOM 2392 N N . LEU A 1 292 ? -0.781 44.625 14.367 1 84.88 292 LEU A N 1
ATOM 2393 C CA . LEU A 1 292 ? 0.082 45.688 14.891 1 84.88 292 LEU A CA 1
ATOM 2394 C C . LEU A 1 292 ? -0.745 46.812 15.516 1 84.88 292 LEU A C 1
ATOM 2396 O O . LEU A 1 292 ? -0.29 47.469 16.453 1 84.88 292 LEU A O 1
ATOM 2400 N N . SER A 1 293 ? -1.956 46.875 15.031 1 81.81 293 SER A N 1
ATOM 2401 C CA . SER A 1 293 ? -2.809 47.938 15.531 1 81.81 293 SER A CA 1
ATOM 2402 C C . SER A 1 293 ? -3.877 47.406 16.484 1 81.81 293 SER A C 1
ATOM 2404 O O . SER A 1 293 ? -4.762 48.156 16.906 1 81.81 293 SER A O 1
ATOM 2406 N N . SER A 1 294 ? -3.74 46.188 16.766 1 85.94 294 SER A N 1
ATOM 2407 C CA . SER A 1 294 ? -4.793 45.562 17.562 1 85.94 294 SER A CA 1
ATOM 2408 C C . SER A 1 294 ? -4.848 46.125 18.969 1 85.94 294 SER A C 1
ATOM 2410 O O . SER A 1 294 ? -3.814 46.312 19.625 1 85.94 294 SER A O 1
ATOM 2412 N N . ARG A 1 295 ? -6.035 46.375 19.422 1 85.94 295 ARG A N 1
ATOM 2413 C CA . ARG A 1 295 ? -6.223 46.875 20.797 1 85.94 295 ARG A CA 1
ATOM 2414 C C . ARG A 1 295 ? -6.324 45.719 21.781 1 85.94 295 ARG A C 1
ATOM 2416 O O . ARG A 1 295 ? -6.172 45.906 22.984 1 85.94 295 ARG A O 1
ATOM 2423 N N . LEU A 1 296 ? -6.508 44.625 21.25 1 87.56 296 LEU A N 1
ATOM 2424 C CA . LEU A 1 296 ? -6.656 43.438 22.094 1 87.56 296 LEU A CA 1
ATOM 2425 C C . LEU A 1 296 ? -5.301 42.969 22.609 1 87.56 296 LEU A C 1
ATOM 2427 O O . LEU A 1 296 ? -5.215 42.375 23.703 1 87.56 296 LEU A O 1
ATOM 2431 N N . LEU A 1 297 ? -4.262 43.281 21.875 1 92 297 LEU A N 1
ATOM 2432 C CA . LEU A 1 297 ? -2.936 42.781 22.219 1 92 297 LEU A CA 1
ATOM 2433 C C . LEU A 1 297 ? -2.143 43.844 22.984 1 92 297 LEU A C 1
ATOM 2435 O O . LEU A 1 297 ? -2.127 45 22.578 1 92 297 LEU A O 1
ATOM 2439 N N . PRO A 1 298 ? -1.51 43.438 24.031 1 93.38 298 PRO A N 1
ATOM 2440 C CA . PRO A 1 298 ? -0.59 44.344 24.719 1 93.38 298 PRO A CA 1
ATOM 2441 C C . PRO A 1 298 ? 0.66 44.625 23.891 1 93.38 298 PRO A C 1
ATOM 2443 O O . PRO A 1 298 ? 0.961 43.906 22.938 1 93.38 298 PRO A O 1
ATOM 2446 N N . PRO A 1 299 ? 1.39 45.656 24.219 1 91.19 299 PRO A N 1
ATOM 2447 C CA . PRO A 1 299 ? 2.557 46.062 23.438 1 91.19 299 PRO A CA 1
ATOM 2448 C C . PRO A 1 299 ? 3.604 44.969 23.312 1 91.19 299 PRO A C 1
ATOM 2450 O O . PRO A 1 299 ? 4.23 44.812 22.25 1 91.19 299 PRO A O 1
ATOM 2453 N N . ARG A 1 300 ? 3.723 44.156 24.219 1 91.94 300 ARG A N 1
ATOM 2454 C CA . ARG A 1 300 ? 4.715 43.094 24.188 1 91.94 300 ARG A CA 1
ATOM 2455 C C . ARG A 1 300 ? 4.371 42.062 23.109 1 91.94 300 ARG A C 1
ATOM 2457 O O . ARG A 1 300 ? 5.262 41.375 22.578 1 91.94 300 ARG A O 1
ATOM 2464 N N . GLU A 1 301 ? 3.146 42.031 22.828 1 94.25 301 GLU A N 1
ATOM 2465 C CA . GLU A 1 301 ? 2.658 41.062 21.844 1 94.25 301 GLU A CA 1
ATOM 2466 C C . GLU A 1 301 ? 2.691 41.625 20.438 1 94.25 301 GLU A C 1
ATOM 2468 O O . GLU A 1 301 ? 2.42 40.906 19.469 1 94.25 301 GLU A O 1
ATOM 2473 N N . LYS A 1 302 ? 3.094 42.875 20.266 1 92.94 302 LYS A N 1
ATOM 2474 C CA . LYS A 1 302 ? 3.049 43.531 18.969 1 92.94 302 LYS A CA 1
ATOM 2475 C C . LYS A 1 302 ? 4.453 43.906 18.484 1 92.94 302 LYS A C 1
ATOM 2477 O O . LYS A 1 302 ? 4.621 44.75 17.625 1 92.94 302 LYS A O 1
ATOM 2482 N N . THR A 1 303 ? 5.391 43.156 19.078 1 91.38 303 THR A N 1
ATOM 2483 C CA . THR A 1 303 ? 6.754 43.375 18.609 1 91.38 303 THR A CA 1
ATOM 2484 C C . THR A 1 303 ? 6.996 42.656 17.281 1 91.38 303 THR A C 1
ATOM 2486 O O . THR A 1 303 ? 6.332 41.656 16.984 1 91.38 303 THR A O 1
ATOM 2489 N N . VAL A 1 304 ? 7.949 43.156 16.562 1 89.31 304 VAL A N 1
ATOM 2490 C CA . VAL A 1 304 ? 8.297 42.594 15.258 1 89.31 304 VAL A CA 1
ATOM 2491 C C . VAL A 1 304 ? 8.781 41.156 15.422 1 89.31 304 VAL A C 1
ATOM 2493 O O . VAL A 1 304 ? 8.43 40.281 14.633 1 89.31 304 VAL A O 1
ATOM 2496 N N . SER A 1 305 ? 9.516 40.938 16.422 1 88.56 305 SER A N 1
ATOM 2497 C CA . SER A 1 305 ? 10.062 39.594 16.672 1 88.56 305 SER A CA 1
ATOM 2498 C C . SER A 1 305 ? 8.961 38.594 17 1 88.56 305 SER A C 1
ATOM 2500 O O . SER A 1 305 ? 8.938 37.5 16.484 1 88.56 305 SER A O 1
ATOM 2502 N N . ARG A 1 306 ? 8.094 39.031 17.812 1 91.81 306 ARG A N 1
ATOM 2503 C CA . ARG A 1 306 ? 6.988 38.188 18.234 1 91.81 306 ARG A CA 1
ATOM 2504 C C . ARG A 1 306 ? 6.043 37.906 17.062 1 91.81 306 ARG A C 1
ATOM 2506 O O . ARG A 1 306 ? 5.695 36.75 16.797 1 91.81 306 ARG A O 1
ATOM 2513 N N . LEU A 1 307 ? 5.684 38.875 16.359 1 91.56 307 LEU A N 1
ATOM 2514 C CA . LEU A 1 307 ? 4.758 38.75 15.234 1 91.56 307 LEU A CA 1
ATOM 2515 C C . LEU A 1 307 ? 5.43 38.062 14.055 1 91.56 307 LEU A C 1
ATOM 2517 O O . LEU A 1 307 ? 4.766 37.375 13.266 1 91.56 307 LEU A O 1
ATOM 2521 N N . GLY A 1 308 ? 6.742 38.25 13.992 1 89.94 308 GLY A N 1
ATOM 2522 C CA . GLY A 1 308 ? 7.484 37.531 12.961 1 89.94 308 GLY A CA 1
ATOM 2523 C C . GLY A 1 308 ? 7.352 36.031 13.055 1 89.94 308 GLY A C 1
ATOM 2524 O O . GLY A 1 308 ? 7.305 35.344 12.031 1 89.94 308 GLY A O 1
ATOM 2525 N N . GLN A 1 309 ? 7.254 35.531 14.219 1 91.38 309 GLN A N 1
ATOM 2526 C CA . GLN A 1 309 ? 7.102 34.094 14.43 1 91.38 309 GLN A CA 1
ATOM 2527 C C . GLN A 1 309 ? 5.711 33.594 14.016 1 91.38 309 GLN A C 1
ATOM 2529 O O . GLN A 1 309 ? 5.559 32.5 13.492 1 91.38 309 GLN A O 1
ATOM 2534 N N . ASP A 1 310 ? 4.762 34.438 14.211 1 93.06 310 ASP A N 1
ATOM 2535 C CA . ASP A 1 310 ? 3.434 34.094 13.695 1 93.06 310 ASP A CA 1
ATOM 2536 C C . ASP A 1 310 ? 3.418 34.094 12.172 1 93.06 310 ASP A C 1
ATOM 2538 O O . ASP A 1 310 ? 2.77 33.25 11.555 1 93.06 310 ASP A O 1
ATOM 2542 N N . GLY A 1 311 ? 4.062 35.125 11.648 1 90.88 311 GLY A N 1
ATOM 2543 C CA . GLY A 1 311 ? 4.164 35.156 10.195 1 90.88 311 GLY A CA 1
ATOM 2544 C C . GLY A 1 311 ? 4.801 33.938 9.609 1 90.88 311 GLY A C 1
ATOM 2545 O O . GLY A 1 311 ? 4.34 33.406 8.586 1 90.88 311 GLY A O 1
ATOM 2546 N N . GLN A 1 312 ? 5.777 33.469 10.258 1 88.44 312 GLN A N 1
ATOM 2547 C CA . GLN A 1 312 ? 6.465 32.25 9.82 1 88.44 312 GLN A CA 1
ATOM 2548 C C . GLN A 1 312 ? 5.523 31.047 9.836 1 88.44 312 GLN A C 1
ATOM 2550 O O . GLN A 1 312 ? 5.48 30.281 8.883 1 88.44 312 GLN A O 1
ATOM 2555 N N . ILE A 1 313 ? 4.824 30.906 10.875 1 90.94 313 ILE A N 1
ATOM 2556 C CA . ILE A 1 313 ? 3.92 29.766 11.055 1 90.94 313 ILE A CA 1
ATOM 2557 C C . ILE A 1 313 ? 2.793 29.844 10.023 1 90.94 313 ILE A C 1
ATOM 2559 O O . ILE A 1 313 ? 2.371 28.828 9.484 1 90.94 313 ILE A O 1
ATOM 2563 N N . LEU A 1 314 ? 2.32 31.031 9.781 1 92.44 314 LEU A N 1
ATOM 2564 C CA . LEU A 1 314 ? 1.24 31.203 8.812 1 92.44 314 LEU A CA 1
ATOM 2565 C C . LEU A 1 314 ? 1.693 30.797 7.418 1 92.44 314 LEU A C 1
ATOM 2567 O O . LEU A 1 314 ? 0.962 30.109 6.695 1 92.44 314 LEU A O 1
ATOM 2571 N N . VAL A 1 315 ? 2.838 31.188 7.062 1 90.31 315 VAL A N 1
ATOM 2572 C CA . VAL A 1 315 ? 3.346 30.875 5.727 1 90.31 315 VAL A CA 1
ATOM 2573 C C . VAL A 1 315 ? 3.625 29.375 5.609 1 90.31 315 VAL A C 1
ATOM 2575 O O . VAL A 1 315 ? 3.26 28.75 4.613 1 90.31 315 VAL A O 1
ATOM 2578 N N . GLN A 1 316 ? 4.219 28.812 6.582 1 89.75 316 GLN A N 1
ATOM 2579 C CA . GLN A 1 316 ? 4.52 27.375 6.562 1 89.75 316 GLN A CA 1
ATOM 2580 C C . GLN A 1 316 ? 3.242 26.547 6.562 1 89.75 316 GLN A C 1
ATOM 2582 O O . GLN A 1 316 ? 3.084 25.641 5.738 1 89.75 316 GLN A O 1
ATOM 2587 N N . GLY A 1 317 ? 2.391 26.875 7.48 1 91.31 317 GLY A N 1
ATOM 2588 C CA . GLY A 1 317 ? 1.142 26.156 7.621 1 91.31 317 GLY A CA 1
ATOM 2589 C C . GLY A 1 317 ? 0.209 26.328 6.438 1 91.31 317 GLY A C 1
ATOM 2590 O O . GLY A 1 317 ? -0.557 25.422 6.102 1 91.31 317 GLY A O 1
ATOM 2591 N N . GLY A 1 318 ? 0.271 27.469 5.848 1 93.38 318 GLY A N 1
ATOM 2592 C CA . GLY A 1 318 ? -0.642 27.797 4.762 1 93.38 318 GLY A CA 1
ATOM 2593 C C . GLY A 1 318 ? -0.147 27.328 3.406 1 93.38 318 GLY A C 1
ATOM 2594 O O . GLY A 1 318 ? -0.841 27.484 2.398 1 93.38 318 GLY A O 1
ATOM 2595 N N . THR A 1 319 ? 0.992 26.719 3.344 1 93.94 319 THR A N 1
ATOM 2596 C CA . THR A 1 319 ? 1.569 26.391 2.043 1 93.94 319 THR A CA 1
ATOM 2597 C C . THR A 1 319 ? 1.613 24.891 1.823 1 93.94 319 THR A C 1
ATOM 2599 O O . THR A 1 319 ? 0.998 24.375 0.887 1 93.94 319 THR A O 1
ATOM 2602 N N . LEU A 1 320 ? 2.133 24.156 2.695 1 93.88 320 LEU A N 1
ATOM 2603 C CA . LEU A 1 320 ? 2.553 22.797 2.416 1 93.88 320 LEU A CA 1
ATOM 2604 C C . LEU A 1 320 ? 1.378 21.828 2.541 1 93.88 320 LEU A C 1
ATOM 2606 O O . LEU A 1 320 ? 1.183 20.969 1.683 1 93.88 320 LEU A O 1
ATOM 2610 N N . THR A 1 321 ? 0.589 21.953 3.594 1 94.75 321 THR A N 1
ATOM 2611 C CA . THR A 1 321 ? -0.45 20.953 3.867 1 94.75 321 THR A CA 1
ATOM 2612 C C . THR A 1 321 ? -1.525 21 2.785 1 94.75 321 THR A C 1
ATOM 2614 O O . THR A 1 321 ? -1.963 19.938 2.305 1 94.75 321 THR A O 1
ATOM 2617 N N . THR A 1 322 ? -1.89 22.172 2.387 1 97.56 322 THR A N 1
ATOM 2618 C CA . THR A 1 322 ? -2.93 22.297 1.372 1 97.56 322 THR A CA 1
ATOM 2619 C C . THR A 1 322 ? -2.404 21.859 0.005 1 97.56 322 THR A C 1
ATOM 2621 O O . THR A 1 322 ? -3.119 21.219 -0.764 1 97.56 322 THR A O 1
ATOM 2624 N N . SER A 1 323 ? -1.173 22.297 -0.319 1 97.81 323 SER A N 1
ATOM 2625 C CA . SER A 1 323 ? -0.589 21.906 -1.596 1 97.81 323 SER A CA 1
ATOM 2626 C C . SER A 1 323 ? -0.452 20.391 -1.691 1 97.81 323 SER A C 1
ATOM 2628 O O . SER A 1 323 ? -0.694 19.797 -2.75 1 97.81 323 SER A O 1
ATOM 2630 N N . TRP A 1 324 ? -0.095 19.75 -0.593 1 97.31 324 TRP A N 1
ATOM 2631 C CA . TRP A 1 324 ? -0.009 18.297 -0.549 1 97.31 324 TRP A CA 1
ATOM 2632 C C . TRP A 1 324 ? -1.377 17.672 -0.783 1 97.31 324 TRP A C 1
ATOM 2634 O O . TRP A 1 324 ? -1.508 16.719 -1.572 1 97.31 324 TRP A O 1
ATOM 2644 N N . THR A 1 325 ? -2.35 18.172 -0.141 1 98.25 325 THR A N 1
ATOM 2645 C CA . THR A 1 325 ? -3.709 17.656 -0.276 1 98.25 325 THR A CA 1
ATOM 2646 C C . THR A 1 325 ? -4.199 17.812 -1.713 1 98.25 325 THR A C 1
ATOM 2648 O O . THR A 1 325 ? -4.836 16.891 -2.25 1 98.25 325 THR A O 1
ATOM 2651 N N . LEU A 1 326 ? -3.895 18.938 -2.332 1 98.75 326 LEU A N 1
ATOM 2652 C CA . LEU A 1 326 ? -4.25 19.141 -3.73 1 98.75 326 LEU A CA 1
ATOM 2653 C C . LEU A 1 326 ? -3.564 18.125 -4.625 1 98.75 326 LEU A C 1
ATOM 2655 O O . LEU A 1 326 ? -4.191 17.547 -5.523 1 98.75 326 LEU A O 1
ATOM 2659 N N . SER A 1 327 ? -2.303 17.906 -4.363 1 98.56 327 SER A N 1
ATOM 2660 C CA . SER A 1 327 ? -1.529 16.953 -5.148 1 98.56 327 SER A CA 1
ATOM 2661 C C . SER A 1 327 ? -2.125 15.547 -5.059 1 98.56 327 SER A C 1
ATOM 2663 O O . SER A 1 327 ? -2.232 14.852 -6.07 1 98.56 327 SER A O 1
ATOM 2665 N N . LEU A 1 328 ? -2.545 15.18 -3.871 1 98.19 328 LEU A N 1
ATOM 2666 C CA . LEU A 1 328 ? -3.143 13.867 -3.656 1 98.19 328 LEU A CA 1
ATOM 2667 C C . LEU A 1 328 ? -4.465 13.742 -4.41 1 98.19 328 LEU A C 1
ATOM 2669 O O . LEU A 1 328 ? -4.73 12.719 -5.039 1 98.19 328 LEU A O 1
ATOM 2673 N N . ALA A 1 329 ? -5.223 14.781 -4.301 1 98.69 329 ALA A N 1
ATOM 2674 C CA . ALA A 1 329 ? -6.512 14.758 -4.988 1 98.69 329 ALA A CA 1
ATOM 2675 C C . ALA A 1 329 ? -6.328 14.562 -6.492 1 98.69 329 ALA A C 1
ATOM 2677 O O . ALA A 1 329 ? -6.996 13.719 -7.098 1 98.69 329 ALA A O 1
ATOM 2678 N N . VAL A 1 330 ? -5.402 15.297 -7.051 1 98.56 330 VAL A N 1
ATOM 2679 C CA . VAL A 1 330 ? -5.168 15.234 -8.492 1 98.56 330 VAL A CA 1
ATOM 2680 C C . VAL A 1 330 ? -4.691 13.836 -8.875 1 98.56 330 VAL A C 1
ATOM 2682 O O . VAL A 1 330 ? -5.199 13.242 -9.828 1 98.56 330 VAL A O 1
ATOM 2685 N N . PHE A 1 331 ? -3.797 13.305 -8.125 1 97.81 331 PHE A N 1
ATOM 2686 C CA . PHE A 1 331 ? -3.283 11.977 -8.438 1 97.81 331 PHE A CA 1
ATOM 2687 C C . PHE A 1 331 ? -4.398 10.938 -8.383 1 97.81 331 PHE A C 1
ATOM 2689 O O . PHE A 1 331 ? -4.574 10.164 -9.328 1 97.81 331 PHE A O 1
ATOM 2696 N N . HIS A 1 332 ? -5.098 10.93 -7.27 1 97.56 332 HIS A N 1
ATOM 2697 C CA . HIS A 1 332 ? -6.078 9.867 -7.059 1 97.56 332 HIS A CA 1
ATOM 2698 C C . HIS A 1 332 ? -7.223 9.969 -8.062 1 97.56 332 HIS A C 1
ATOM 2700 O O . HIS A 1 332 ? -7.777 8.953 -8.484 1 97.56 332 HIS A O 1
ATOM 2706 N N . LEU A 1 333 ? -7.602 11.195 -8.414 1 97.5 333 LEU A N 1
ATOM 2707 C CA . LEU A 1 333 ? -8.641 11.375 -9.422 1 97.5 333 LEU A CA 1
ATOM 2708 C C . LEU A 1 333 ? -8.172 10.859 -10.781 1 97.5 333 LEU A C 1
ATOM 2710 O O . LEU A 1 333 ? -8.938 10.219 -11.508 1 97.5 333 LEU A O 1
ATOM 2714 N N . LEU A 1 334 ? -6.91 11.109 -11.094 1 95.75 334 LEU A N 1
ATOM 2715 C CA . LEU A 1 334 ? -6.375 10.664 -12.375 1 95.75 334 LEU A CA 1
ATOM 2716 C C . LEU A 1 334 ? -6.137 9.156 -12.367 1 95.75 334 LEU A C 1
ATOM 2718 O O . LEU A 1 334 ? -6.262 8.5 -13.398 1 95.75 334 LEU A O 1
ATOM 2722 N N . ASN A 1 335 ? -5.828 8.672 -11.188 1 93.81 335 ASN A N 1
ATOM 2723 C CA . ASN A 1 335 ? -5.488 7.258 -11.039 1 93.81 335 ASN A CA 1
ATOM 2724 C C . ASN A 1 335 ? -6.73 6.375 -11.086 1 93.81 335 ASN A C 1
ATOM 2726 O O . ASN A 1 335 ? -6.629 5.164 -11.289 1 93.81 335 ASN A O 1
ATOM 2730 N N . ARG A 1 336 ? -7.887 6.922 -10.906 1 90.25 336 ARG A N 1
ATOM 2731 C CA . ARG A 1 336 ? -9.164 6.227 -11.008 1 90.25 336 ARG A CA 1
ATOM 2732 C C . ARG A 1 336 ? -10.109 6.945 -11.969 1 90.25 336 ARG A C 1
ATOM 2734 O O . ARG A 1 336 ? -10.922 7.766 -11.547 1 90.25 336 ARG A O 1
ATOM 2741 N N . PRO A 1 337 ? -10.164 6.512 -13.133 1 90 337 PRO A N 1
ATOM 2742 C CA . PRO A 1 337 ? -10.891 7.238 -14.172 1 90 337 PRO A CA 1
ATOM 2743 C C . PRO A 1 337 ? -12.383 7.379 -13.859 1 90 337 PRO A C 1
ATOM 2745 O O . PRO A 1 337 ? -12.984 8.414 -14.164 1 90 337 PRO A O 1
ATOM 2748 N N . SER A 1 338 ? -12.945 6.344 -13.281 1 91.12 338 SER A N 1
ATOM 2749 C CA . SER A 1 338 ? -14.367 6.414 -12.961 1 91.12 338 SER A CA 1
ATOM 2750 C C . SER A 1 338 ? -14.656 7.512 -11.938 1 91.12 338 SER A C 1
ATOM 2752 O O . SER A 1 338 ? -15.68 8.188 -12.016 1 91.12 338 SER A O 1
ATOM 2754 N N . THR A 1 339 ? -13.75 7.703 -10.984 1 94.31 339 THR A N 1
ATOM 2755 C CA . THR A 1 339 ? -13.883 8.742 -9.977 1 94.31 339 THR A CA 1
ATOM 2756 C C . THR A 1 339 ? -13.766 10.125 -10.602 1 94.31 339 THR A C 1
ATOM 2758 O O . THR A 1 339 ? -14.547 11.031 -10.281 1 94.31 339 THR A O 1
ATOM 2761 N N . LEU A 1 340 ? -12.805 10.25 -11.516 1 96.75 340 LEU A N 1
ATOM 2762 C CA . LEU A 1 340 ? -12.656 11.531 -12.203 1 96.75 340 LEU A CA 1
ATOM 2763 C C . LEU A 1 340 ? -13.875 11.836 -13.062 1 96.75 340 LEU A C 1
ATOM 2765 O O . LEU A 1 340 ? -14.359 12.969 -13.078 1 96.75 340 LEU A O 1
ATOM 2769 N N . ARG A 1 341 ? -14.375 10.828 -13.758 1 95.94 341 ARG A N 1
ATOM 2770 C CA . ARG A 1 341 ? -15.547 11.008 -14.609 1 95.94 341 ARG A CA 1
ATOM 2771 C C . ARG A 1 341 ? -16.75 11.477 -13.797 1 95.94 341 ARG A C 1
ATOM 2773 O O . ARG A 1 341 ? -17.469 12.375 -14.227 1 95.94 341 ARG A O 1
ATOM 2780 N N . ARG A 1 342 ? -16.922 10.875 -12.672 1 97.12 342 ARG A N 1
ATOM 2781 C CA . ARG A 1 342 ? -18.047 11.25 -11.82 1 97.12 342 ARG A CA 1
ATOM 2782 C C . ARG A 1 342 ? -17.922 12.688 -11.352 1 97.12 342 ARG A C 1
ATOM 2784 O O . ARG A 1 342 ? -18.906 13.43 -11.312 1 97.12 342 ARG A O 1
ATOM 2791 N N . LEU A 1 343 ? -16.703 13.086 -10.953 1 98.5 343 LEU A N 1
ATOM 2792 C CA . LEU A 1 343 ? -16.484 14.469 -10.547 1 98.5 343 LEU A CA 1
ATOM 2793 C C . LEU A 1 343 ? -16.766 15.43 -11.695 1 98.5 343 LEU A C 1
ATOM 2795 O O . LEU A 1 343 ? -17.469 16.422 -11.516 1 98.5 343 LEU A O 1
ATOM 2799 N N . ARG A 1 344 ? -16.266 15.102 -12.828 1 98.19 344 ARG A N 1
ATOM 2800 C CA . ARG A 1 344 ? -16.406 16 -13.969 1 98.19 344 ARG A CA 1
ATOM 2801 C C . ARG A 1 344 ? -17.859 16.047 -14.438 1 98.19 344 ARG A C 1
ATOM 2803 O O . ARG A 1 344 ? -18.328 17.109 -14.875 1 98.19 344 ARG A O 1
ATOM 2810 N N . ASP A 1 345 ? -18.578 14.883 -14.344 1 98.31 345 ASP A N 1
ATOM 2811 C CA . ASP A 1 345 ? -20.016 14.906 -14.625 1 98.31 345 ASP A CA 1
ATOM 2812 C C . ASP A 1 345 ? -20.719 15.945 -13.758 1 98.31 345 ASP A C 1
ATOM 2814 O O . ASP A 1 345 ? -21.531 16.734 -14.258 1 98.31 345 ASP A O 1
ATOM 2818 N N . GLU A 1 346 ? -20.406 15.977 -12.5 1 98.44 346 GLU A N 1
ATOM 2819 C CA . GLU A 1 346 ? -21.016 16.922 -11.57 1 98.44 346 GLU A CA 1
ATOM 2820 C C . GLU A 1 346 ? -20.609 18.359 -11.883 1 98.44 346 GLU A C 1
ATOM 2822 O O . GLU A 1 346 ? -21.438 19.266 -11.875 1 98.44 346 GLU A O 1
ATOM 2827 N N . LEU A 1 347 ? -19.359 18.609 -12.164 1 98.06 347 LEU A N 1
ATOM 2828 C CA . LEU A 1 347 ? -18.844 19.953 -12.422 1 98.06 347 LEU A CA 1
ATOM 2829 C C . LEU A 1 347 ? -19.438 20.516 -13.711 1 98.06 347 LEU A C 1
ATOM 2831 O O . LEU A 1 347 ? -19.766 21.688 -13.781 1 98.06 347 LEU A O 1
ATOM 2835 N N . PHE A 1 348 ? -19.547 19.688 -14.766 1 97.81 348 PHE A N 1
ATOM 2836 C CA . PHE A 1 348 ? -20.109 20.141 -16.031 1 97.81 348 PHE A CA 1
ATOM 2837 C C . PHE A 1 348 ? -21.594 20.484 -15.875 1 97.81 348 PHE A C 1
ATOM 2839 O O . PHE A 1 348 ? -22.094 21.406 -16.516 1 97.81 348 PHE A O 1
ATOM 2846 N N . ALA A 1 349 ? -22.234 19.703 -15.031 1 97.56 349 ALA A N 1
ATOM 2847 C CA . ALA A 1 349 ? -23.641 20 -14.766 1 97.56 349 ALA A CA 1
ATOM 2848 C C . ALA A 1 349 ? -23.781 21.297 -13.953 1 97.56 349 ALA A C 1
ATOM 2850 O O . ALA A 1 349 ? -24.672 22.094 -14.219 1 97.56 349 ALA A O 1
ATOM 2851 N N . ALA A 1 350 ? -22.922 21.547 -12.992 1 97.12 350 ALA A N 1
ATOM 2852 C CA . ALA A 1 350 ? -23.031 22.672 -12.062 1 97.12 350 ALA A CA 1
ATOM 2853 C C . ALA A 1 350 ? -22.453 23.938 -12.68 1 97.12 350 ALA A C 1
ATOM 2855 O O . ALA A 1 350 ? -22.844 25.047 -12.297 1 97.12 350 ALA A O 1
ATOM 2856 N N . ILE A 1 351 ? -21.484 23.734 -13.555 1 96.62 351 ILE A N 1
ATOM 2857 C CA . ILE A 1 351 ? -20.781 24.875 -14.164 1 96.62 351 ILE A CA 1
ATOM 2858 C C . ILE A 1 351 ? -20.828 24.75 -15.688 1 96.62 351 ILE A C 1
ATOM 2860 O O . ILE A 1 351 ? -19.781 24.547 -16.328 1 96.62 351 ILE A O 1
ATOM 2864 N N . PRO A 1 352 ? -21.906 25.047 -16.281 1 93.62 352 PRO A N 1
ATOM 2865 C CA . PRO A 1 352 ? -22.016 24.875 -17.734 1 93.62 352 PRO A CA 1
ATOM 2866 C C . PRO A 1 352 ? -21.031 25.766 -18.484 1 93.62 352 PRO A C 1
ATOM 2868 O O . PRO A 1 352 ? -20.438 25.312 -19.484 1 93.62 352 PRO A O 1
ATOM 2871 N N . ASP A 1 353 ? -20.891 26.984 -17.984 1 92.62 353 ASP A N 1
ATOM 2872 C CA . ASP A 1 353 ? -19.859 27.875 -18.531 1 92.62 353 ASP A CA 1
ATOM 2873 C C . ASP A 1 353 ? -18.562 27.766 -17.734 1 92.62 353 ASP A C 1
ATOM 2875 O O . ASP A 1 353 ? -18.484 28.203 -16.594 1 92.62 353 ASP A O 1
ATOM 2879 N N . ARG A 1 354 ? -17.594 27.234 -18.344 1 89.88 354 ARG A N 1
ATOM 2880 C CA . ARG A 1 354 ? -16.328 26.922 -17.672 1 89.88 354 ARG A CA 1
ATOM 2881 C C . ARG A 1 354 ? -15.703 28.172 -17.078 1 89.88 354 ARG A C 1
ATOM 2883 O O . ARG A 1 354 ? -14.93 28.109 -16.125 1 89.88 354 ARG A O 1
ATOM 2890 N N . ASP A 1 355 ? -16.016 29.359 -17.578 1 87.62 355 ASP A N 1
ATOM 2891 C CA . ASP A 1 355 ? -15.391 30.594 -17.141 1 87.62 355 ASP A CA 1
ATOM 2892 C C . ASP A 1 355 ? -16.297 31.344 -16.172 1 87.62 355 ASP A C 1
ATOM 2894 O O . ASP A 1 355 ? -15.945 32.438 -15.695 1 87.62 355 ASP A O 1
ATOM 2898 N N . ALA A 1 356 ? -17.406 30.734 -15.844 1 90.06 356 ALA A N 1
ATOM 2899 C CA . ALA A 1 356 ? -18.312 31.359 -14.883 1 90.06 356 ALA A CA 1
ATOM 2900 C C . ALA A 1 356 ? -17.719 31.391 -13.484 1 90.06 356 ALA A C 1
ATOM 2902 O O . ALA A 1 356 ? -17 30.453 -13.094 1 90.06 356 ALA A O 1
ATOM 2903 N N . VAL A 1 357 ? -17.953 32.5 -12.82 1 90.38 357 VAL A N 1
ATOM 2904 C CA . VAL A 1 357 ? -17.578 32.594 -11.422 1 90.38 357 VAL A CA 1
ATOM 2905 C C . VAL A 1 357 ? -18.641 31.906 -10.555 1 90.38 357 VAL A C 1
ATOM 2907 O O . VAL A 1 357 ? -19.812 32.312 -10.57 1 90.38 357 VAL A O 1
ATOM 2910 N N . VAL A 1 358 ? -18.312 30.859 -9.945 1 95.19 358 VAL A N 1
ATOM 2911 C CA . VAL A 1 358 ? -19.203 30.141 -9.047 1 95.19 358 VAL A CA 1
ATOM 2912 C C . VAL A 1 358 ? -18.812 30.422 -7.594 1 95.19 358 VAL A C 1
ATOM 2914 O O . VAL A 1 358 ? -17.625 30.391 -7.254 1 95.19 358 VAL A O 1
ATOM 2917 N N . SER A 1 359 ? -19.781 30.719 -6.777 1 96.31 359 SER A N 1
ATOM 2918 C CA . SER A 1 359 ? -19.484 31.031 -5.383 1 96.31 359 SER A CA 1
ATOM 2919 C C . SER A 1 359 ? -18.938 29.828 -4.645 1 96.31 359 SER A C 1
ATOM 2921 O O . SER A 1 359 ? -19.281 28.688 -4.957 1 96.31 359 SER A O 1
ATOM 2923 N N . LEU A 1 360 ? -18.078 30.141 -3.688 1 96.88 360 LEU A N 1
ATOM 2924 C CA . LEU A 1 360 ? -17.516 29.078 -2.85 1 96.88 360 LEU A CA 1
ATOM 2925 C C . LEU A 1 360 ? -18.625 28.281 -2.178 1 96.88 360 LEU A C 1
ATOM 2927 O O . LEU A 1 360 ? -18.531 27.047 -2.07 1 96.88 360 LEU A O 1
ATOM 2931 N N . ALA A 1 361 ? -19.641 28.922 -1.756 1 95.75 361 ALA A N 1
ATOM 2932 C CA . ALA A 1 361 ? -20.75 28.266 -1.092 1 95.75 361 ALA A CA 1
ATOM 2933 C C . ALA A 1 361 ? -21.422 27.25 -2.014 1 95.75 361 ALA A C 1
ATOM 2935 O O . ALA A 1 361 ? -21.797 26.156 -1.572 1 95.75 361 ALA A O 1
ATOM 2936 N N . GLU A 1 362 ? -21.562 27.562 -3.24 1 96.94 362 GLU A N 1
ATOM 2937 C CA . GL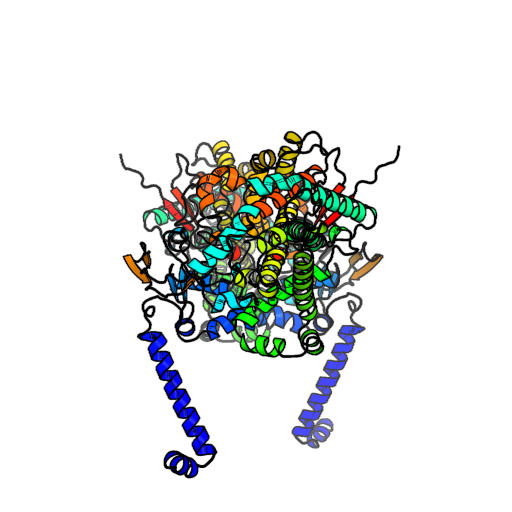U A 1 362 ? -22.141 26.656 -4.219 1 96.94 362 GLU A CA 1
ATOM 2938 C C . GLU A 1 362 ? -21.25 25.453 -4.453 1 96.94 362 GLU A C 1
ATOM 2940 O O . GLU A 1 362 ? -21.734 24.312 -4.555 1 96.94 362 GLU A O 1
ATOM 2945 N N . LEU A 1 363 ? -20.016 25.719 -4.539 1 97.94 363 LEU A N 1
ATOM 2946 C CA . LEU A 1 363 ? -19.062 24.625 -4.75 1 97.94 363 LEU A CA 1
ATOM 2947 C C . LEU A 1 363 ? -19.062 23.672 -3.562 1 97.94 363 LEU A C 1
ATOM 2949 O O . LEU A 1 363 ? -19.016 22.453 -3.742 1 97.94 363 LEU A O 1
ATOM 2953 N N . GLU A 1 364 ? -19.141 24.203 -2.375 1 96.56 364 GLU A N 1
ATOM 2954 C CA . GLU A 1 364 ? -19.125 23.406 -1.153 1 96.56 364 GLU A CA 1
ATOM 2955 C C . GLU A 1 364 ? -20.391 22.547 -1.041 1 96.56 364 GLU A C 1
ATOM 2957 O O . GLU A 1 364 ? -20.406 21.578 -0.297 1 96.56 364 GLU A O 1
ATOM 2962 N N . ASN A 1 365 ? -21.391 22.875 -1.853 1 96.62 365 ASN A N 1
ATOM 2963 C CA . ASN A 1 365 ? -22.656 22.156 -1.784 1 96.62 365 ASN A CA 1
ATOM 2964 C C . ASN A 1 365 ? -22.734 21.062 -2.84 1 96.62 365 ASN A C 1
ATOM 2966 O O . ASN A 1 365 ? -23.703 20.297 -2.881 1 96.62 365 ASN A O 1
ATOM 2970 N N . LEU A 1 366 ? -21.75 20.984 -3.721 1 98.31 366 LEU A N 1
ATOM 2971 C CA . LEU A 1 366 ? -21.688 19.875 -4.66 1 98.31 366 LEU A CA 1
ATOM 2972 C C . LEU A 1 366 ? -21.281 18.578 -3.955 1 98.31 366 LEU A C 1
ATOM 2974 O O . LEU A 1 366 ? -20.172 18.484 -3.445 1 98.31 366 LEU A O 1
ATOM 2978 N N . PRO A 1 367 ? -22.141 17.594 -3.934 1 97.94 367 PRO A N 1
ATOM 2979 C CA . PRO A 1 367 ? -21.922 16.422 -3.068 1 97.94 367 PRO A CA 1
ATOM 2980 C C . PRO A 1 367 ? -20.656 15.656 -3.416 1 97.94 367 PRO A C 1
ATOM 2982 O O . PRO A 1 367 ? -19.906 15.266 -2.521 1 97.94 367 PRO A O 1
ATOM 2985 N N . TYR A 1 368 ? -20.438 15.398 -4.68 1 98.5 368 TYR A N 1
ATOM 2986 C CA . TYR A 1 368 ? -19.281 14.578 -5.031 1 98.5 368 TYR A CA 1
ATOM 2987 C C . TYR A 1 368 ? -17.984 15.359 -4.871 1 98.5 368 TYR A C 1
ATOM 2989 O O . TYR A 1 368 ? -16.969 14.82 -4.426 1 98.5 368 TYR A O 1
ATOM 2997 N N . LEU A 1 369 ? -18.016 16.703 -5.277 1 98.81 369 LEU A N 1
ATOM 2998 C CA . LEU A 1 369 ? -16.844 17.547 -5.039 1 98.81 369 LEU A CA 1
ATOM 2999 C C . LEU A 1 369 ? -16.516 17.609 -3.551 1 98.81 369 LEU A C 1
ATOM 3001 O O . LEU A 1 369 ? -15.344 17.531 -3.17 1 98.81 369 LEU A O 1
ATOM 3005 N N . ARG A 1 370 ? -17.531 17.719 -2.756 1 98.5 370 ARG A N 1
ATOM 3006 C CA . ARG A 1 370 ? -17.328 17.719 -1.309 1 98.5 370 ARG A CA 1
ATOM 3007 C C . ARG A 1 370 ? -16.703 16.406 -0.848 1 98.5 370 ARG A C 1
ATOM 3009 O O . ARG A 1 370 ? -15.805 16.406 0.006 1 98.5 370 ARG A O 1
ATOM 3016 N N . GLY A 1 371 ? -17.188 15.297 -1.431 1 98.5 371 GLY A N 1
ATOM 3017 C CA . GLY A 1 371 ? -16.594 14.008 -1.125 1 98.5 371 GLY A CA 1
ATOM 3018 C C . GLY A 1 371 ? -15.125 13.922 -1.521 1 98.5 371 GLY A C 1
ATOM 3019 O O . GLY A 1 371 ? -14.312 13.375 -0.779 1 98.5 371 GLY A O 1
ATOM 3020 N N . VAL A 1 372 ? -14.805 14.492 -2.688 1 98.75 372 VAL A N 1
ATOM 3021 C CA . VAL A 1 372 ? -13.438 14.484 -3.193 1 98.75 372 VAL A CA 1
ATOM 3022 C C . VAL A 1 372 ? -12.539 15.281 -2.254 1 98.75 372 VAL A C 1
ATOM 3024 O O . VAL A 1 372 ? -11.453 14.828 -1.891 1 98.75 372 VAL A O 1
ATOM 3027 N N . VAL A 1 373 ? -12.992 16.453 -1.803 1 98.75 373 VAL A N 1
ATOM 3028 C CA . VAL A 1 373 ? -12.211 17.312 -0.925 1 98.75 373 VAL A CA 1
ATOM 3029 C C . VAL A 1 373 ? -11.992 16.625 0.422 1 98.75 373 VAL A C 1
ATOM 3031 O O . VAL A 1 373 ? -10.875 16.578 0.935 1 98.75 373 VAL A O 1
ATOM 3034 N N . LYS A 1 374 ? -13.023 16.016 0.978 1 98.38 374 LYS A N 1
ATOM 3035 C CA . LYS A 1 374 ? -12.93 15.359 2.279 1 98.38 374 LYS A CA 1
ATOM 3036 C C . LYS A 1 374 ? -12.008 14.148 2.219 1 98.38 374 LYS A C 1
ATOM 3038 O O . LYS A 1 374 ? -11.227 13.906 3.141 1 98.38 374 LYS A O 1
ATOM 3043 N N . GLU A 1 375 ? -12.117 13.406 1.103 1 98.12 375 GLU A N 1
ATOM 3044 C CA . GLU A 1 375 ? -11.25 12.242 0.944 1 98.12 375 GLU A CA 1
ATOM 3045 C C . GLU A 1 375 ? -9.789 12.664 0.786 1 98.12 375 GLU A C 1
ATOM 3047 O O . GLU A 1 375 ? -8.883 11.984 1.27 1 98.12 375 GLU A O 1
ATOM 3052 N N . ALA A 1 376 ? -9.586 13.742 0.027 1 98.44 376 ALA A N 1
ATOM 3053 C CA . ALA A 1 376 ? -8.227 14.258 -0.131 1 98.44 376 ALA A CA 1
ATOM 3054 C C . ALA A 1 376 ? -7.652 14.711 1.207 1 98.44 376 ALA A C 1
ATOM 3056 O O . ALA A 1 376 ? -6.488 14.445 1.514 1 98.44 376 ALA A O 1
ATOM 3057 N N . LEU A 1 377 ? -8.477 15.383 1.987 1 98.12 377 LEU A N 1
ATOM 3058 C CA . LEU A 1 377 ? -8.07 15.812 3.322 1 98.12 377 LEU A CA 1
ATOM 3059 C C . LEU A 1 377 ? -7.754 14.602 4.203 1 98.12 377 LEU A C 1
ATOM 3061 O O . LEU A 1 377 ? -6.75 14.594 4.914 1 98.12 377 LEU A O 1
ATOM 3065 N N . ARG A 1 378 ? -8.609 13.625 4.137 1 97.62 378 ARG A N 1
ATOM 3066 C CA . ARG A 1 378 ? -8.43 12.422 4.949 1 97.62 378 ARG A CA 1
ATOM 3067 C C . ARG A 1 378 ? -7.09 11.758 4.645 1 97.62 378 ARG A C 1
ATOM 3069 O O . ARG A 1 378 ? -6.324 11.445 5.562 1 97.62 378 ARG A O 1
ATOM 3076 N N . LEU A 1 379 ? -6.785 11.594 3.355 1 97.19 379 LEU A N 1
ATOM 3077 C CA . LEU A 1 379 ? -5.574 10.891 2.945 1 97.19 379 LEU A CA 1
ATOM 3078 C C . LEU A 1 379 ? -4.348 11.781 3.094 1 97.19 379 LEU A C 1
ATOM 3080 O O . LEU A 1 379 ? -3.217 11.289 3.113 1 97.19 379 LEU A O 1
ATOM 3084 N N . GLY A 1 380 ? -4.57 13.086 3.188 1 96.62 380 GLY A N 1
ATOM 3085 C CA . GLY A 1 380 ? -3.465 14.016 3.365 1 96.62 380 GLY A CA 1
ATOM 3086 C C . GLY A 1 380 ? -3.045 14.18 4.812 1 96.62 380 GLY A C 1
ATOM 3087 O O . GLY A 1 380 ? -1.93 14.617 5.098 1 96.62 380 GLY A O 1
ATOM 3088 N N . PHE A 1 381 ? -3.938 13.859 5.707 1 95 381 PHE A N 1
ATOM 3089 C CA . PHE A 1 381 ? -3.732 13.805 7.148 1 95 381 PHE A CA 1
ATOM 3090 C C . PHE A 1 381 ? -3.459 15.188 7.715 1 95 381 PHE A C 1
ATOM 3092 O O . PHE A 1 381 ? -3.447 15.375 8.938 1 95 381 PHE A O 1
ATOM 3099 N N . GLY A 1 382 ? -3.191 16.172 6.852 1 91.94 382 GLY A N 1
ATOM 3100 C CA . GLY A 1 382 ? -2.721 17.438 7.398 1 91.94 382 GLY A CA 1
ATOM 3101 C C . GLY A 1 382 ? -1.407 17.312 8.148 1 91.94 382 GLY A C 1
ATOM 3102 O O . GLY A 1 382 ? -0.396 16.906 7.57 1 91.94 382 GLY A O 1
ATOM 3103 N N . THR A 1 383 ? -1.51 17.531 9.438 1 88.94 383 THR A N 1
ATOM 3104 C CA . THR A 1 383 ? -0.364 17.219 10.289 1 88.94 383 THR A CA 1
ATOM 3105 C C . THR A 1 383 ? -0.396 15.773 10.742 1 88.94 383 THR A C 1
ATOM 3107 O O . THR A 1 383 ? -1.372 15.328 11.352 1 88.94 383 THR A O 1
ATOM 3110 N N . SER A 1 384 ? 0.621 15.031 10.391 1 86.69 384 SER A N 1
ATOM 3111 C CA . SER A 1 384 ? 0.646 13.594 10.656 1 86.69 384 SER A CA 1
ATOM 3112 C C . SER A 1 384 ? 1.112 13.305 12.078 1 86.69 384 SER A C 1
ATOM 3114 O O . SER A 1 384 ? 0.935 12.195 12.578 1 86.69 384 SER A O 1
ATOM 3116 N N . SER A 1 385 ? 1.581 14.25 12.789 1 82 385 SER A N 1
ATOM 3117 C CA . SER A 1 385 ? 2.113 14.055 14.133 1 82 385 SER A CA 1
ATOM 3118 C C . SER A 1 385 ? 0.992 13.953 15.164 1 82 385 SER A C 1
ATOM 3120 O O . SER A 1 385 ? -0.134 14.383 14.906 1 82 385 SER A O 1
ATOM 3122 N N . ARG A 1 386 ? 1.409 13.32 16.219 1 88.25 386 ARG A N 1
ATOM 3123 C CA . ARG A 1 386 ? 0.458 13.328 17.328 1 88.25 386 ARG A CA 1
ATOM 3124 C C . ARG A 1 386 ? 0.451 14.68 18.031 1 88.25 386 ARG A C 1
ATOM 3126 O O . ARG A 1 386 ? 1.498 15.312 18.172 1 88.25 386 ARG A O 1
ATOM 3133 N N . LEU A 1 387 ? -0.713 15.328 18.203 1 86.94 387 LEU A N 1
ATOM 3134 C CA . LEU A 1 387 ? -0.898 16.641 18.812 1 86.94 387 LEU A CA 1
ATOM 3135 C C . LEU A 1 387 ? -1.178 16.5 20.312 1 86.94 387 LEU A C 1
ATOM 3137 O O . LEU A 1 387 ? -2.336 16.516 20.734 1 86.94 387 LEU A O 1
ATOM 3141 N N . ALA A 1 388 ? -0.067 16.453 21.047 1 93.06 388 ALA A N 1
ATOM 3142 C CA . ALA A 1 388 ? -0.152 16.188 22.484 1 93.06 388 ALA A CA 1
ATOM 3143 C C . ALA A 1 388 ? -0.756 17.375 23.234 1 93.06 388 ALA A C 1
ATOM 3145 O O . ALA A 1 388 ? -0.528 18.531 22.859 1 93.06 388 ALA A O 1
ATOM 3146 N N . ARG A 1 389 ? -1.543 17.047 24.219 1 96.31 389 ARG A N 1
ATOM 3147 C CA . ARG A 1 389 ? -2.129 18.016 25.141 1 96.31 389 ARG A CA 1
ATOM 3148 C C . ARG A 1 389 ? -1.863 17.625 26.594 1 96.31 389 ARG A C 1
ATOM 3150 O O . ARG A 1 389 ? -1.644 16.453 26.891 1 96.31 389 ARG A O 1
ATOM 3157 N N . VAL A 1 390 ? -1.836 18.641 27.406 1 96.94 390 VAL A N 1
ATOM 3158 C CA . VAL A 1 390 ? -1.691 18.453 28.844 1 96.94 390 VAL A CA 1
ATOM 3159 C C . VAL A 1 390 ? -2.893 19.047 29.562 1 96.94 390 VAL A C 1
ATOM 3161 O O . VAL A 1 390 ? -3.227 20.219 29.359 1 96.94 390 VAL A O 1
ATOM 3164 N N . CYS A 1 391 ? -3.498 18.219 30.344 1 94.75 391 CYS A N 1
ATOM 3165 C CA . CYS A 1 391 ? -4.57 18.703 31.203 1 94.75 391 CYS A CA 1
ATOM 3166 C C . CYS A 1 391 ? -4.023 19.141 32.562 1 94.75 391 CYS A C 1
ATOM 3168 O O . CYS A 1 391 ? -3.596 18.297 33.375 1 94.75 391 CYS A O 1
ATOM 3170 N N . PRO A 1 392 ? -4.164 20.375 32.781 1 93.12 392 PRO A N 1
ATOM 3171 C CA . PRO A 1 392 ? -3.482 20.844 34 1 93.12 392 PRO A CA 1
ATOM 3172 C C . PRO A 1 392 ? -4.281 20.562 35.281 1 93.12 392 PRO A C 1
ATOM 3174 O O . PRO A 1 392 ? -3.699 20.453 36.344 1 93.12 392 PRO A O 1
ATOM 3177 N N . ASP A 1 393 ? -5.586 20.391 35.25 1 91.94 393 ASP A N 1
ATOM 3178 C CA . ASP A 1 393 ? -6.328 20.484 36.5 1 91.94 393 ASP A CA 1
ATOM 3179 C C . ASP A 1 393 ? -7.336 19.344 36.625 1 91.94 393 ASP A C 1
ATOM 3181 O O . ASP A 1 393 ? -8.078 19.266 37.625 1 91.94 393 ASP A O 1
ATOM 3185 N N . GLU A 1 394 ? -7.422 18.547 35.625 1 92.44 394 GLU A N 1
ATOM 3186 C CA . GLU A 1 394 ? -8.414 17.469 35.656 1 92.44 394 GLU A CA 1
ATOM 3187 C C . GLU A 1 394 ? -7.773 16.109 35.406 1 92.44 394 GLU A C 1
ATOM 3189 O O . GLU A 1 394 ? -6.812 16.016 34.625 1 92.44 394 GLU A O 1
ATOM 3194 N N . THR A 1 395 ? -8.281 15.133 36.156 1 95.75 395 THR A N 1
ATOM 3195 C CA . THR A 1 395 ? -7.945 13.75 35.812 1 95.75 395 THR A CA 1
ATOM 3196 C C . THR A 1 395 ? -8.859 13.219 34.719 1 95.75 395 THR A C 1
ATOM 3198 O O . THR A 1 395 ? -10.078 13.258 34.844 1 95.75 395 THR A O 1
ATOM 3201 N N . LEU A 1 396 ? -8.227 12.852 33.656 1 96.56 396 LEU A N 1
ATOM 3202 C CA . LEU A 1 396 ? -9.016 12.25 32.594 1 96.56 396 LEU A CA 1
ATOM 3203 C C . LEU A 1 396 ? -9.125 10.734 32.781 1 96.56 396 LEU A C 1
ATOM 3205 O O . LEU A 1 396 ? -8.203 10.109 33.312 1 96.56 396 LEU A O 1
ATOM 3209 N N . SER A 1 397 ? -10.273 10.188 32.406 1 95.88 397 SER A N 1
ATOM 3210 C CA . SER A 1 397 ? -10.5 8.758 32.562 1 95.88 397 SER A CA 1
ATOM 3211 C C . SER A 1 397 ? -10.898 8.109 31.25 1 95.88 397 SER A C 1
ATOM 3213 O O . SER A 1 397 ? -11.641 8.695 30.469 1 95.88 397 SER A O 1
ATOM 3215 N N . TYR A 1 398 ? -10.328 7 31 1 95.94 398 TYR A N 1
ATOM 3216 C CA . TYR A 1 398 ? -10.703 6.16 29.859 1 95.94 398 TYR A CA 1
ATOM 3217 C C . TYR A 1 398 ? -11.25 4.816 30.344 1 95.94 398 TYR A C 1
ATOM 3219 O O . TYR A 1 398 ? -10.578 4.098 31.078 1 95.94 398 TYR A O 1
ATOM 3227 N N . HIS A 1 399 ? -12.422 4.508 29.891 1 93.62 399 HIS A N 1
ATOM 3228 C CA . HIS A 1 399 ? -13.031 3.234 30.25 1 93.62 399 HIS A CA 1
ATOM 3229 C C . HIS A 1 399 ? -12.836 2.201 29.141 1 93.62 399 HIS A C 1
ATOM 3231 O O . HIS A 1 399 ? -13.453 2.305 28.078 1 93.62 399 HIS A O 1
ATOM 3237 N N . ASP A 1 400 ? -12.008 1.288 29.359 1 90.06 400 ASP A N 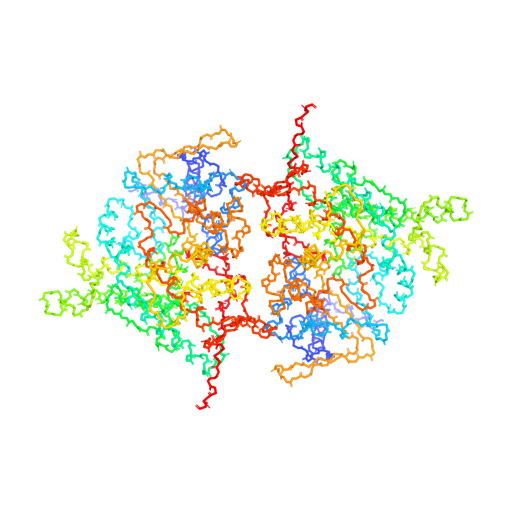1
ATOM 3238 C CA . ASP A 1 400 ? -11.781 0.173 28.438 1 90.06 400 ASP A CA 1
ATOM 3239 C C . ASP A 1 400 ? -12.875 -0.878 28.578 1 90.06 400 ASP A C 1
ATOM 3241 O O . ASP A 1 400 ? -12.805 -1.76 29.438 1 90.06 400 ASP A O 1
ATOM 3245 N N . LYS A 1 401 ? -13.766 -0.935 27.75 1 79.69 401 LYS A N 1
ATOM 3246 C CA . LYS A 1 401 ? -14.93 -1.816 27.812 1 79.69 401 LYS A CA 1
ATOM 3247 C C . LYS A 1 401 ? -14.523 -3.275 27.625 1 79.69 401 LYS A C 1
ATOM 3249 O O . LYS A 1 401 ? -15.109 -4.172 28.234 1 79.69 401 LYS A O 1
ATOM 3254 N N . GLU A 1 402 ? -13.586 -3.518 26.781 1 77.06 402 GLU A N 1
ATOM 3255 C CA . GLU A 1 402 ? -13.18 -4.879 26.453 1 77.06 402 GLU A CA 1
ATOM 3256 C C . GLU A 1 402 ? -12.492 -5.551 27.641 1 77.06 402 GLU A C 1
ATOM 3258 O O . GLU A 1 402 ? -12.688 -6.742 27.875 1 77.06 402 GLU A O 1
ATOM 3263 N N . ARG A 1 403 ? -11.711 -4.762 28.5 1 81.38 403 ARG A N 1
ATOM 3264 C CA . ARG A 1 403 ? -10.938 -5.344 29.594 1 81.38 403 ARG A CA 1
ATOM 3265 C C . ARG A 1 403 ? -11.586 -5.039 30.953 1 81.38 403 ARG A C 1
ATOM 3267 O O . ARG A 1 403 ? -11.094 -5.477 31.984 1 81.38 403 ARG A O 1
ATOM 3274 N N . GLY A 1 404 ? -12.617 -4.297 30.906 1 86.31 404 GLY A N 1
ATOM 3275 C CA . GLY A 1 404 ? -13.383 -3.99 32.094 1 86.31 404 GLY A CA 1
ATOM 3276 C C . GLY A 1 404 ? -12.609 -3.146 33.094 1 86.31 404 GLY A C 1
ATOM 3277 O O . GLY A 1 404 ? -12.781 -3.297 34.312 1 86.31 404 GLY A O 1
ATOM 3278 N N . ARG A 1 405 ? -11.711 -2.357 32.656 1 91.38 405 ARG A N 1
ATOM 3279 C CA . ARG A 1 405 ? -10.922 -1.534 33.562 1 91.38 405 ARG A CA 1
ATOM 3280 C C . ARG A 1 405 ? -10.977 -0.065 33.156 1 91.38 405 ARG A C 1
ATOM 3282 O O . ARG A 1 405 ? -11.203 0.252 31.984 1 91.38 405 ARG A O 1
ATOM 3289 N N . THR A 1 406 ? -10.836 0.79 34.156 1 94.5 406 THR A N 1
ATOM 3290 C CA . THR A 1 406 ? -10.766 2.23 33.938 1 94.5 406 THR A CA 1
ATOM 3291 C C . THR A 1 406 ? -9.344 2.742 34.156 1 94.5 406 THR A C 1
ATOM 3293 O O . THR A 1 406 ? -8.734 2.471 35.188 1 94.5 406 THR A O 1
ATOM 3296 N N . LEU A 1 407 ? -8.898 3.367 33.188 1 95.81 407 LEU A N 1
ATOM 3297 C CA . LEU A 1 407 ? -7.566 3.963 33.281 1 95.81 407 LEU A CA 1
ATOM 3298 C C . LEU A 1 407 ? -7.664 5.461 33.562 1 95.81 407 LEU A C 1
ATOM 3300 O O . LEU A 1 407 ? -8.383 6.18 32.875 1 95.81 407 LEU A O 1
ATOM 3304 N N . ARG A 1 408 ? -6.934 5.883 34.594 1 96.44 408 ARG A N 1
ATOM 3305 C CA . ARG A 1 408 ? -6.93 7.289 34.969 1 96.44 408 ARG A CA 1
ATOM 3306 C C . ARG A 1 408 ? -5.633 7.969 34.562 1 96.44 408 ARG A C 1
ATOM 3308 O O . ARG A 1 408 ? -4.551 7.402 34.688 1 96.44 408 ARG A O 1
ATOM 3315 N N . LEU A 1 409 ? -5.789 9.117 34 1 97.5 409 LEU A N 1
ATOM 3316 C CA . LEU A 1 409 ? -4.672 9.945 33.562 1 97.5 409 LEU A CA 1
ATOM 3317 C C . LEU A 1 409 ? -4.602 11.227 34.406 1 97.5 409 LEU A C 1
ATOM 3319 O O . LEU A 1 409 ? -5.312 12.195 34.125 1 97.5 409 LEU A O 1
ATOM 3323 N N . PRO A 1 410 ? -3.732 11.266 35.312 1 96.81 410 PRO A N 1
ATOM 3324 C CA . PRO A 1 410 ? -3.676 12.391 36.25 1 96.81 410 PRO A CA 1
ATOM 3325 C C . PRO A 1 410 ? -3.332 13.711 35.562 1 96.81 410 PRO A C 1
ATOM 3327 O O . PRO A 1 410 ? -2.805 13.719 34.438 1 96.81 410 PRO A O 1
ATOM 3330 N N . PRO A 1 411 ? -3.637 14.828 36.312 1 96.25 411 PRO A N 1
ATOM 3331 C CA . PRO A 1 411 ? -3.248 16.141 35.781 1 96.25 411 PRO A CA 1
ATOM 3332 C C . PRO A 1 411 ? -1.752 16.234 35.469 1 96.25 411 PRO A C 1
ATOM 3334 O O . PRO A 1 411 ? -0.935 15.711 36.25 1 96.25 411 PRO A O 1
ATOM 3337 N N . GLY A 1 412 ? -1.506 16.859 34.375 1 95.31 412 GLY A N 1
ATOM 3338 C CA . GLY A 1 412 ? -0.107 17.047 34.031 1 95.31 412 GLY A CA 1
ATOM 3339 C C . GLY A 1 412 ? 0.411 16 33.062 1 95.31 412 GLY A C 1
ATOM 3340 O O . GLY A 1 412 ? 1.475 16.172 32.469 1 95.31 412 GLY A O 1
ATOM 3341 N N . THR A 1 413 ? -0.345 14.938 32.906 1 96.56 413 THR A N 1
ATOM 3342 C CA . THR A 1 413 ? 0.038 13.891 31.953 1 96.56 413 THR A CA 1
ATOM 3343 C C . THR A 1 413 ? -0.048 14.391 30.516 1 96.56 413 THR A C 1
ATOM 3345 O O . THR A 1 413 ? -0.997 15.094 30.156 1 96.56 413 THR A O 1
ATOM 3348 N N . VAL A 1 414 ? 1.018 14.148 29.766 1 97.44 414 VAL A N 1
ATOM 3349 C CA . VAL A 1 414 ? 0.983 14.453 28.328 1 97.44 414 VAL A CA 1
ATOM 3350 C C . VAL A 1 414 ? 0.186 13.375 27.594 1 97.44 414 VAL A C 1
ATOM 3352 O O . VAL A 1 414 ? 0.503 12.188 27.688 1 97.44 414 VAL A O 1
ATOM 3355 N N . ILE A 1 415 ? -0.826 13.805 26.922 1 97.81 415 ILE A N 1
ATOM 3356 C CA . ILE A 1 415 ? -1.686 12.859 26.234 1 97.81 415 ILE A CA 1
ATOM 3357 C C . ILE A 1 415 ? -1.727 13.195 24.734 1 97.81 415 ILE A C 1
ATOM 3359 O O . ILE A 1 415 ? -1.996 14.344 24.359 1 97.81 415 ILE A O 1
ATOM 3363 N N . GLY A 1 416 ? -1.404 12.219 23.906 1 95.81 416 GLY A N 1
ATOM 3364 C CA . GLY A 1 416 ? -1.436 12.43 22.469 1 95.81 416 GLY A CA 1
ATOM 3365 C C . GLY A 1 416 ? -2.404 11.508 21.75 1 95.81 416 GLY A C 1
ATOM 3366 O O . GLY A 1 416 ? -2.748 10.445 22.25 1 95.81 416 GLY A O 1
ATOM 3367 N N . MET A 1 417 ? -2.926 11.938 20.641 1 95.56 417 MET A N 1
ATOM 3368 C CA . MET A 1 417 ? -3.693 11.148 19.672 1 95.56 417 MET A CA 1
ATOM 3369 C C . MET A 1 417 ? -3.201 11.398 18.25 1 95.56 417 MET A C 1
ATOM 3371 O O . MET A 1 417 ? -2.727 12.492 17.938 1 95.56 417 MET A O 1
ATOM 3375 N N . SER A 1 418 ? -3.232 10.391 17.469 1 93.31 418 SER A N 1
ATOM 3376 C CA . SER A 1 418 ? -2.727 10.523 16.109 1 93.31 418 SER A CA 1
ATOM 3377 C C . SER A 1 418 ? -3.863 10.531 15.086 1 93.31 418 SER A C 1
ATOM 3379 O O . SER A 1 418 ? -4.652 9.578 15.023 1 93.31 418 SER A O 1
ATOM 3381 N N . THR A 1 419 ? -3.855 11.57 14.281 1 93 419 THR A N 1
ATOM 3382 C CA . THR A 1 419 ? -4.812 11.641 13.18 1 93 419 THR A CA 1
ATOM 3383 C C . THR A 1 419 ? -4.574 10.508 12.188 1 93 419 THR A C 1
ATOM 3385 O O . THR A 1 419 ? -5.523 9.938 11.648 1 93 419 THR A O 1
ATOM 3388 N N . TYR A 1 420 ? -3.326 10.164 11.969 1 95.19 420 TYR A N 1
ATOM 3389 C CA . TYR A 1 420 ? -2.982 9.102 11.039 1 95.19 420 TYR A CA 1
ATOM 3390 C C . TYR A 1 420 ? -3.645 7.789 11.445 1 95.19 420 TYR A C 1
ATOM 3392 O O . TYR A 1 420 ? -4.195 7.078 10.602 1 95.19 420 TYR A O 1
ATOM 3400 N N . LYS A 1 421 ? -3.58 7.508 12.727 1 94.62 421 LYS A N 1
ATOM 3401 C CA . LYS A 1 421 ? -4.16 6.262 13.219 1 94.62 421 LYS A CA 1
ATOM 3402 C C . LYS A 1 421 ? -5.664 6.219 12.961 1 94.62 421 LYS A C 1
ATOM 3404 O O . LYS A 1 421 ? -6.195 5.191 12.539 1 94.62 421 LYS A O 1
ATOM 3409 N N . THR A 1 422 ? -6.34 7.332 13.195 1 94.69 422 THR A N 1
ATOM 3410 C CA . THR A 1 422 ? -7.789 7.387 13.023 1 94.69 422 THR A CA 1
ATOM 3411 C C . THR A 1 422 ? -8.164 7.27 11.555 1 94.69 422 THR A C 1
ATOM 3413 O O . THR A 1 422 ? -9.078 6.52 11.195 1 94.69 422 THR A O 1
ATOM 3416 N N . GLN A 1 423 ? -7.453 8 10.688 1 96 423 GLN A N 1
ATOM 3417 C CA . GLN A 1 423 ? -7.809 8.07 9.273 1 96 423 GLN A CA 1
ATOM 3418 C C . GLN A 1 423 ? -7.484 6.758 8.562 1 96 423 GLN A C 1
ATOM 3420 O O . GLN A 1 423 ? -8.016 6.484 7.484 1 96 423 GLN A O 1
ATOM 3425 N N . THR A 1 424 ? -6.629 5.934 9.148 1 93.69 424 THR A N 1
ATOM 3426 C CA . THR A 1 424 ? -6.25 4.68 8.508 1 93.69 424 THR A CA 1
ATOM 3427 C C . THR A 1 424 ? -6.895 3.494 9.219 1 93.69 424 THR A C 1
ATOM 3429 O O . THR A 1 424 ? -6.523 2.344 8.977 1 93.69 424 THR A O 1
ATOM 3432 N N . ASP A 1 425 ? -7.801 3.797 10.148 1 92.19 425 ASP A N 1
ATOM 3433 C CA . ASP A 1 425 ? -8.484 2.75 10.898 1 92.19 425 ASP A CA 1
ATOM 3434 C C . ASP A 1 425 ? -9.57 2.088 10.055 1 92.19 425 ASP A C 1
ATOM 3436 O O . ASP A 1 425 ? -10.578 2.721 9.719 1 92.19 425 ASP A O 1
ATOM 3440 N N . PRO A 1 426 ? -9.438 0.831 9.781 1 90.19 426 PRO A N 1
ATOM 3441 C CA . PRO A 1 426 ? -10.43 0.149 8.945 1 90.19 426 PRO A CA 1
ATOM 3442 C C . PRO A 1 426 ? -11.773 -0.029 9.656 1 90.19 426 PRO A C 1
ATOM 3444 O O . PRO A 1 426 ? -12.773 -0.34 9.008 1 90.19 426 PRO A O 1
ATOM 3447 N N . LYS A 1 427 ? -11.805 0.138 10.953 1 89.5 427 LYS A N 1
ATOM 3448 C CA . LYS A 1 427 ? -13.062 0.078 11.688 1 89.5 427 LYS A CA 1
ATOM 3449 C C . LYS A 1 427 ? -13.93 1.298 11.391 1 89.5 427 LYS A C 1
ATOM 3451 O O . LYS A 1 427 ? -15.156 1.254 11.562 1 89.5 427 LYS A O 1
ATOM 3456 N N . ILE A 1 428 ? -13.234 2.324 10.969 1 92.69 428 ILE A N 1
ATOM 3457 C CA . ILE A 1 428 ? -13.93 3.576 10.703 1 92.69 428 ILE A CA 1
ATOM 3458 C C . ILE A 1 428 ? -14.148 3.736 9.195 1 92.69 428 ILE A C 1
ATOM 3460 O O . ILE A 1 428 ? -15.25 4.059 8.75 1 92.69 428 ILE A O 1
ATOM 3464 N N . TYR A 1 429 ? -13.102 3.492 8.461 1 93.31 429 TYR A N 1
ATOM 3465 C CA . TYR A 1 429 ? -13.133 3.672 7.012 1 93.31 429 TYR A CA 1
ATOM 3466 C C . TYR A 1 429 ? -12.859 2.354 6.293 1 93.31 429 TYR A C 1
ATOM 3468 O O . TYR A 1 429 ? -11.805 1.748 6.469 1 93.31 429 TYR A O 1
ATOM 3476 N N . TYR A 1 430 ? -13.828 1.938 5.477 1 89.69 430 TYR A N 1
ATOM 3477 C CA . TYR A 1 430 ? -13.5 0.799 4.625 1 89.69 430 TYR A CA 1
ATOM 3478 C C . TYR A 1 430 ? -12.375 1.143 3.66 1 89.69 430 TYR A C 1
ATOM 3480 O O . TYR A 1 430 ? -12.297 2.268 3.158 1 89.69 430 TYR A O 1
ATOM 3488 N N . ASP A 1 431 ? -11.5 0.214 3.43 1 90.62 431 ASP A N 1
ATOM 3489 C CA . ASP A 1 431 ? -10.375 0.472 2.543 1 90.62 431 ASP A CA 1
ATOM 3490 C C . ASP A 1 431 ? -9.75 1.838 2.826 1 90.62 431 ASP A C 1
ATOM 3492 O O . ASP A 1 431 ? -9.727 2.707 1.952 1 90.62 431 ASP A O 1
ATOM 3496 N N . PRO A 1 432 ? -9.234 1.978 4.023 1 93.38 432 PRO A N 1
ATOM 3497 C CA . PRO A 1 432 ? -8.82 3.307 4.48 1 93.38 432 PRO A CA 1
ATOM 3498 C C . PRO A 1 432 ? -7.746 3.928 3.596 1 93.38 432 PRO A C 1
ATOM 3500 O O . PRO A 1 432 ? -7.582 5.152 3.578 1 93.38 432 PRO A O 1
ATOM 3503 N N . PHE A 1 433 ? -7 3.238 2.822 1 92.31 433 PHE A N 1
ATOM 3504 C CA . PHE A 1 433 ? -5.934 3.799 2 1 92.31 433 PHE A CA 1
ATOM 3505 C C . PHE A 1 433 ? -6.43 4.078 0.587 1 92.31 433 PHE A C 1
ATOM 3507 O O . PHE A 1 433 ? -5.742 4.73 -0.201 1 92.31 433 PHE A O 1
ATOM 3514 N N . GLY A 1 434 ? -7.586 3.566 0.304 1 92.62 434 GLY A N 1
ATOM 3515 C CA . GLY A 1 434 ? -8.203 3.855 -0.982 1 92.62 434 GLY A CA 1
ATOM 3516 C C . GLY A 1 434 ? -8.875 5.215 -1.031 1 92.62 434 GLY A C 1
ATOM 3517 O O . GLY A 1 434 ? -9.219 5.781 0.008 1 92.62 434 GLY A O 1
ATOM 3518 N N . PHE A 1 435 ? -9.031 5.766 -2.232 1 96.12 435 PHE A N 1
ATOM 3519 C CA . PHE A 1 435 ? -9.688 7.047 -2.459 1 96.12 435 PHE A CA 1
ATOM 3520 C C . PHE A 1 435 ? -11.141 6.848 -2.869 1 96.12 435 PHE A C 1
ATOM 3522 O O . PHE A 1 435 ? -11.43 6.504 -4.016 1 96.12 435 PHE A O 1
ATOM 3529 N N . HIS A 1 436 ? -12.07 7.082 -1.862 1 95.44 436 HIS A N 1
ATOM 3530 C CA . HIS A 1 436 ? -13.484 6.801 -2.068 1 95.44 436 HIS A CA 1
ATOM 3531 C C . HIS A 1 436 ? -14.344 7.996 -1.673 1 95.44 436 HIS A C 1
ATOM 3533 O O . HIS A 1 436 ? -14.938 8.008 -0.594 1 95.44 436 HIS A O 1
ATOM 3539 N N . PRO A 1 437 ? -14.523 8.938 -2.645 1 97.44 437 PRO A N 1
ATOM 3540 C CA . PRO A 1 437 ? -15.383 10.086 -2.324 1 97.44 437 PRO A CA 1
ATOM 3541 C C . PRO A 1 437 ? -16.812 9.672 -1.984 1 97.44 437 PRO A C 1
ATOM 3543 O O . PRO A 1 437 ? -17.5 10.375 -1.244 1 97.44 437 PRO A O 1
ATOM 3546 N N . GLU A 1 438 ? -17.234 8.508 -2.402 1 94.75 438 GLU A N 1
ATOM 3547 C CA . GLU A 1 438 ? -18.609 8.023 -2.236 1 94.75 438 GLU A CA 1
ATOM 3548 C C . GLU A 1 438 ? -18.953 7.84 -0.761 1 94.75 438 GLU A C 1
ATOM 3550 O O . GLU A 1 438 ? -20.109 7.992 -0.365 1 94.75 438 GLU A O 1
ATOM 3555 N N . ARG A 1 439 ? -17.969 7.586 0.053 1 94.5 439 ARG A N 1
ATOM 3556 C CA . ARG A 1 439 ? -18.266 7.301 1.454 1 94.5 439 ARG A CA 1
ATOM 3557 C C . ARG A 1 439 ? -18.844 8.523 2.154 1 94.5 439 ARG A C 1
ATOM 3559 O O . ARG A 1 439 ? -19.625 8.398 3.102 1 94.5 439 ARG A O 1
ATOM 3566 N N . TRP A 1 440 ? -18.469 9.68 1.673 1 96.38 440 TRP A N 1
ATOM 3567 C CA . TRP A 1 440 ? -18.938 10.914 2.303 1 96.38 440 TRP A CA 1
ATOM 3568 C C . TRP A 1 440 ? -20.344 11.258 1.854 1 96.38 440 TRP A C 1
ATOM 3570 O O . TRP A 1 440 ? -21.016 12.078 2.482 1 96.38 440 TRP A O 1
ATOM 3580 N N . ILE A 1 441 ? -20.719 10.711 0.723 1 93.94 441 ILE A N 1
ATOM 3581 C CA . ILE A 1 441 ? -22.078 10.891 0.233 1 93.94 441 ILE A CA 1
ATOM 3582 C C . ILE A 1 441 ? -23.016 9.906 0.94 1 93.94 441 ILE A C 1
ATOM 3584 O O . ILE A 1 441 ? -24.125 10.273 1.339 1 93.94 441 ILE A O 1
ATOM 3588 N N . GLU A 1 442 ? -22.516 8.711 1.161 1 88.06 442 GLU A N 1
ATOM 3589 C CA . GLU A 1 442 ? -23.328 7.637 1.725 1 88.06 442 GLU A CA 1
ATOM 3590 C C . GLU A 1 442 ? -23.359 7.699 3.25 1 88.06 442 GLU A C 1
ATOM 3592 O O . GLU A 1 442 ? -24.406 7.535 3.869 1 88.06 442 GLU A O 1
ATOM 3597 N N . ASP A 1 443 ? -22.172 7.973 3.885 1 87.19 443 ASP A N 1
ATOM 3598 C CA . ASP A 1 443 ? -22.016 7.875 5.332 1 87.19 443 ASP A CA 1
ATOM 3599 C C . ASP A 1 443 ? -21.422 9.156 5.91 1 87.19 443 ASP A C 1
ATOM 3601 O O . ASP A 1 443 ? -20.766 9.125 6.957 1 87.19 443 ASP A O 1
ATOM 3605 N N . GLY A 1 444 ? -21.594 10.227 5.27 1 89.88 444 GLY A N 1
ATOM 3606 C CA . GLY A 1 444 ? -20.906 11.461 5.621 1 89.88 444 GLY A CA 1
ATOM 3607 C C . GLY A 1 444 ? -21.203 11.922 7.035 1 89.88 444 GLY A C 1
ATOM 3608 O O . GLY A 1 444 ? -20.281 12.336 7.758 1 89.88 444 GLY A O 1
ATOM 3609 N N . GLU A 1 445 ? -22.375 11.844 7.488 1 88.69 445 GLU A N 1
ATOM 3610 C CA . GLU A 1 445 ? -22.781 12.328 8.805 1 88.69 445 GLU A CA 1
ATOM 3611 C C . GLU A 1 445 ? -22.078 11.57 9.922 1 88.69 445 GLU A C 1
ATOM 3613 O O . GLU A 1 445 ? -21.625 12.164 10.898 1 88.69 445 GLU A O 1
ATOM 3618 N N . GLN A 1 446 ? -21.906 10.297 9.711 1 89.81 446 GLN A N 1
ATOM 3619 C CA . GLN A 1 446 ? -21.281 9.461 10.727 1 89.81 446 GLN A CA 1
ATOM 3620 C C . GLN A 1 446 ? -19.766 9.594 10.688 1 89.81 446 GLN A C 1
ATOM 3622 O O . GLN A 1 446 ? -19.094 9.492 11.727 1 89.81 446 GLN A O 1
ATOM 3627 N N . LEU A 1 447 ? -19.266 9.875 9.523 1 94.44 447 LEU A N 1
ATOM 3628 C CA . LEU A 1 447 ? -17.812 9.867 9.352 1 94.44 447 LEU A CA 1
ATOM 3629 C C . LEU A 1 447 ? -17.219 11.227 9.711 1 94.44 447 LEU A C 1
ATOM 3631 O O . LEU A 1 447 ? -16.016 11.328 9.977 1 94.44 447 LEU A O 1
ATOM 3635 N N . GLU A 1 448 ? -18.031 12.266 9.797 1 95.38 448 GLU A N 1
ATOM 3636 C CA . GLU A 1 448 ? -17.562 13.633 9.977 1 95.38 448 GLU A CA 1
ATOM 3637 C C . GLU A 1 448 ? -16.766 13.781 11.273 1 95.38 448 GLU A C 1
ATOM 3639 O O . GLU A 1 448 ? -15.742 14.461 11.305 1 95.38 448 GLU A O 1
ATOM 3644 N N . LYS A 1 449 ? -17.203 13.133 12.312 1 94.56 449 LYS A N 1
ATOM 3645 C CA . LYS A 1 449 ? -16.562 13.297 13.617 1 94.56 449 LYS A CA 1
ATOM 3646 C C . LYS A 1 449 ? -15.164 12.695 13.633 1 94.56 449 LYS A C 1
ATOM 3648 O O . LYS A 1 449 ? -14.352 13.023 14.492 1 94.56 449 LYS A O 1
ATOM 3653 N N . TYR A 1 450 ? -14.914 11.82 12.711 1 95.62 450 TYR A N 1
ATOM 3654 C CA . TYR A 1 450 ? -13.625 11.141 12.703 1 95.62 450 TYR A CA 1
ATOM 3655 C C . TYR A 1 450 ? -12.625 11.875 11.82 1 95.62 450 TYR A C 1
ATOM 3657 O O . TYR A 1 450 ? -11.422 11.609 11.883 1 95.62 450 TYR A O 1
ATOM 3665 N N . LEU A 1 451 ? -13.141 12.805 10.969 1 96.69 451 LEU A N 1
ATOM 3666 C CA . LEU A 1 451 ? -12.227 13.57 10.133 1 96.69 451 LEU A CA 1
ATOM 3667 C C . LEU A 1 451 ? -11.539 14.664 10.938 1 96.69 451 LEU A C 1
ATOM 3669 O O . LEU A 1 451 ? -11.922 15.836 10.859 1 96.69 451 LEU A O 1
ATOM 3673 N N . THR A 1 452 ? -10.531 14.297 11.656 1 95.19 452 THR A N 1
ATOM 3674 C CA . THR A 1 452 ? -9.898 15.18 12.625 1 95.19 452 THR A CA 1
ATOM 3675 C C . THR A 1 452 ? -8.586 15.734 12.078 1 95.19 452 THR A C 1
ATOM 3677 O O . THR A 1 452 ? -7.641 15.969 12.836 1 95.19 452 THR A O 1
ATOM 3680 N N . VAL A 1 453 ? -8.508 15.906 10.773 1 95.81 453 VAL A N 1
ATOM 3681 C CA . VAL A 1 453 ? -7.258 16.328 10.141 1 95.81 453 VAL A CA 1
ATOM 3682 C C . VAL A 1 453 ? -6.91 17.75 10.57 1 95.81 453 VAL A C 1
ATOM 3684 O O . VAL A 1 453 ? -5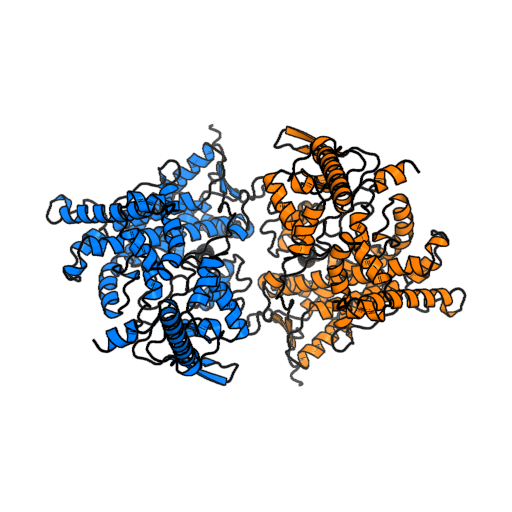.742 18.141 10.539 1 95.81 453 VAL A O 1
ATOM 3687 N N . PHE A 1 454 ? -7.93 18.516 11.008 1 96 454 PHE A N 1
ATOM 3688 C CA . PHE A 1 454 ? -7.703 19.891 11.461 1 96 454 PHE A CA 1
ATOM 3689 C C . PHE A 1 454 ? -7.629 19.938 12.984 1 96 454 PHE A C 1
ATOM 3691 O O . PHE A 1 454 ? -7.691 21.031 13.57 1 96 454 PHE A O 1
ATOM 3698 N N . CYS A 1 455 ? -7.535 18.766 13.57 1 94.06 455 CYS A N 1
ATOM 3699 C CA . CYS A 1 455 ? -7.559 18.656 15.023 1 94.06 455 CYS A CA 1
ATOM 3700 C C . CYS A 1 455 ? -8.844 19.25 15.594 1 94.06 455 CYS A C 1
ATOM 3702 O O . CYS A 1 455 ? -9.883 19.234 14.945 1 94.06 455 CYS A O 1
ATOM 3704 N N . GLY A 1 456 ? -8.898 19.609 16.953 1 93.44 456 GLY A N 1
ATOM 3705 C CA . GLY A 1 456 ? -10.109 20.094 17.594 1 93.44 456 GLY A CA 1
ATOM 3706 C C . GLY A 1 456 ? -9.836 20.938 18.828 1 93.44 456 GLY A C 1
ATOM 3707 O O . GLY A 1 456 ? -8.688 21.234 19.141 1 93.44 456 GLY A O 1
ATOM 3708 N N . GLY A 1 457 ? -10.984 21.406 19.328 1 93.94 457 GLY A N 1
ATOM 3709 C CA . GLY A 1 457 ? -10.891 22.219 20.531 1 93.94 457 GLY A CA 1
ATOM 3710 C C . GLY A 1 457 ? -10.516 23.656 20.25 1 93.94 457 GLY A C 1
ATOM 3711 O O . GLY A 1 457 ? -10.766 24.172 19.156 1 93.94 457 GLY A O 1
ATOM 3712 N N . THR A 1 458 ? -9.914 24.25 21.266 1 94.31 458 THR A N 1
ATOM 3713 C CA . THR A 1 458 ? -9.594 25.672 21.172 1 94.31 458 THR A CA 1
ATOM 3714 C C . THR A 1 458 ? -8.391 25.891 20.266 1 94.31 458 THR A C 1
ATOM 3716 O O . THR A 1 458 ? -8.148 27.016 19.812 1 94.31 458 THR A O 1
ATOM 3719 N N . ARG A 1 459 ? -7.695 24.828 20 1 94.38 459 ARG A N 1
ATOM 3720 C CA . ARG A 1 459 ? -6.48 24.953 19.203 1 94.38 459 ARG A CA 1
ATOM 3721 C C . ARG A 1 459 ? -6.668 24.359 17.812 1 94.38 459 ARG A C 1
ATOM 3723 O O . ARG A 1 459 ? -5.699 23.953 17.172 1 94.38 459 ARG A O 1
ATOM 3730 N N . VAL A 1 460 ? -7.895 24.266 17.375 1 95.12 460 VAL A N 1
ATOM 3731 C CA . VAL A 1 460 ? -8.227 23.781 16.031 1 95.12 460 VAL A CA 1
ATOM 3732 C C . VAL A 1 460 ? -7.492 24.625 14.992 1 95.12 460 VAL A C 1
ATOM 3734 O O . VAL A 1 460 ? -7.148 25.781 15.242 1 95.12 460 VAL A O 1
ATOM 3737 N N . CYS A 1 461 ? -7.25 24.016 13.898 1 95.62 461 CYS A N 1
ATOM 3738 C CA . CYS A 1 461 ? -6.484 24.656 12.836 1 95.62 461 CYS A CA 1
ATOM 3739 C C . CYS A 1 461 ? -7.07 26.016 12.484 1 95.62 461 CYS A C 1
ATOM 3741 O O . CYS A 1 461 ? -8.242 26.125 12.133 1 95.62 461 CYS A O 1
ATOM 3743 N N . LEU A 1 462 ? -6.25 27 12.539 1 95.12 462 LEU A N 1
ATOM 3744 C CA . LEU A 1 462 ? -6.625 28.375 12.234 1 95.12 462 LEU A CA 1
ATOM 3745 C C . LEU A 1 462 ? -6.992 28.531 10.766 1 95.12 462 LEU A C 1
ATOM 3747 O O . LEU A 1 462 ? -7.949 29.25 10.43 1 95.12 462 LEU A O 1
ATOM 3751 N N . GLY A 1 463 ? -6.309 27.891 9.891 1 95.69 463 GLY A N 1
ATOM 3752 C CA . GLY A 1 463 ? -6.434 28.094 8.453 1 95.69 463 GLY A CA 1
ATOM 3753 C C . GLY A 1 463 ? -7.398 27.109 7.801 1 95.69 463 GLY A C 1
ATOM 3754 O O . GLY A 1 463 ? -7.391 26.953 6.582 1 95.69 463 GLY A O 1
ATOM 3755 N N . MET A 1 464 ? -8.234 26.453 8.539 1 96.69 464 MET A N 1
ATOM 3756 C CA . MET A 1 464 ? -9.109 25.391 8.039 1 96.69 464 MET A CA 1
ATOM 3757 C C . MET A 1 464 ? -10.008 25.906 6.93 1 96.69 464 MET A C 1
ATOM 3759 O O . MET A 1 464 ? -10.102 25.297 5.863 1 96.69 464 MET A O 1
ATOM 3763 N N . ALA A 1 465 ? -10.625 27.094 7.137 1 96.88 465 ALA A N 1
ATOM 3764 C CA . ALA A 1 465 ? -11.547 27.656 6.156 1 96.88 465 ALA A CA 1
ATOM 3765 C C . ALA A 1 465 ? -10.812 28.031 4.871 1 96.88 465 ALA A C 1
ATOM 3767 O O . ALA A 1 465 ? -11.32 27.812 3.77 1 96.88 465 ALA A O 1
ATOM 3768 N N . LEU A 1 466 ? -9.664 28.609 5.043 1 96.88 466 LEU A N 1
ATOM 3769 C CA . LEU A 1 466 ? -8.875 29.016 3.883 1 96.88 466 LEU A CA 1
ATOM 3770 C C . LEU A 1 466 ? -8.422 27.797 3.084 1 96.88 466 LEU A C 1
ATOM 3772 O O . LEU A 1 466 ? -8.484 27.797 1.853 1 96.88 466 LEU A O 1
ATOM 3776 N N . ALA A 1 467 ? -7.938 26.781 3.793 1 97.88 467 ALA A N 1
ATOM 3777 C CA . ALA A 1 467 ? -7.516 25.531 3.141 1 97.88 467 ALA A CA 1
ATOM 3778 C C . ALA A 1 467 ? -8.656 24.938 2.314 1 97.88 467 ALA A C 1
ATOM 3780 O O . ALA A 1 467 ? -8.445 24.531 1.169 1 97.88 467 ALA A O 1
ATOM 3781 N N . GLN A 1 468 ? -9.812 24.906 2.887 1 98 468 GLN A N 1
ATOM 3782 C CA . GLN A 1 468 ? -10.969 24.344 2.186 1 98 468 GLN A CA 1
ATOM 3783 C C . GLN A 1 468 ? -11.312 25.172 0.956 1 98 468 GLN A C 1
ATOM 3785 O O . GLN A 1 468 ? -11.586 24.625 -0.115 1 98 468 GLN A O 1
ATOM 3790 N N . ALA A 1 469 ? -11.312 26.469 1.131 1 98.25 469 ALA A N 1
ATOM 3791 C CA . ALA A 1 469 ? -11.609 27.344 0.002 1 98.25 469 ALA A CA 1
ATOM 3792 C C . ALA A 1 469 ? -10.648 27.078 -1.161 1 98.25 469 ALA A C 1
ATOM 3794 O O . ALA A 1 469 ? -11.078 26.984 -2.314 1 98.25 469 ALA A O 1
ATOM 3795 N N . GLU A 1 470 ? -9.406 26.969 -0.833 1 98.56 470 GLU A N 1
ATOM 3796 C CA . GLU A 1 470 ? -8.398 26.719 -1.854 1 98.56 470 GLU A CA 1
ATOM 3797 C C . GLU A 1 470 ? -8.641 25.375 -2.553 1 98.56 470 GLU A C 1
ATOM 3799 O O . GLU A 1 470 ? -8.508 25.281 -3.773 1 98.56 470 GLU A O 1
ATOM 3804 N N . LEU A 1 471 ? -9.008 24.375 -1.787 1 98.75 471 LEU A N 1
ATOM 3805 C CA . LEU A 1 471 ? -9.234 23.031 -2.338 1 98.75 471 LEU A CA 1
ATOM 3806 C C . LEU A 1 471 ? -10.43 23.031 -3.283 1 98.75 471 LEU A C 1
ATOM 3808 O O . LEU A 1 471 ? -10.344 22.531 -4.406 1 98.75 471 LEU A O 1
ATOM 3812 N N . TYR A 1 472 ? -11.531 23.641 -2.844 1 98.69 472 TYR A N 1
ATOM 3813 C CA . TYR A 1 472 ? -12.758 23.656 -3.643 1 98.69 472 TYR A CA 1
ATOM 3814 C C . TYR A 1 472 ? -12.555 24.438 -4.934 1 98.69 472 TYR A C 1
ATOM 3816 O O . TYR A 1 472 ? -12.898 23.969 -6.016 1 98.69 472 TYR A O 1
ATOM 3824 N N . LEU A 1 473 ? -11.992 25.578 -4.836 1 98.44 473 LEU A N 1
ATOM 3825 C CA . LEU A 1 473 ? -11.859 26.453 -5.992 1 98.44 473 LEU A CA 1
ATOM 3826 C C . LEU A 1 473 ? -10.867 25.875 -7 1 98.44 473 LEU A C 1
ATOM 3828 O O . LEU A 1 473 ? -11.141 25.859 -8.203 1 98.44 473 LEU A O 1
ATOM 3832 N N . MET A 1 474 ? -9.742 25.359 -6.512 1 98.69 474 MET A N 1
ATOM 3833 C CA . MET A 1 474 ? -8.711 24.828 -7.398 1 98.69 474 MET A CA 1
ATOM 3834 C C . MET A 1 474 ? -9.18 23.562 -8.086 1 98.69 474 MET A C 1
ATOM 3836 O O . MET A 1 474 ? -9.078 23.438 -9.312 1 98.69 474 MET A O 1
ATOM 3840 N N . LEU A 1 475 ? -9.766 22.625 -7.355 1 98.81 475 LEU A N 1
ATOM 3841 C CA . LEU A 1 475 ? -10.164 21.344 -7.934 1 98.81 475 LEU A CA 1
ATOM 3842 C C . LEU A 1 475 ? -11.328 21.516 -8.906 1 98.81 475 LEU A C 1
ATOM 3844 O O . LEU A 1 475 ? -11.367 20.875 -9.961 1 98.81 475 LEU A O 1
ATOM 3848 N N . ALA A 1 476 ? -12.266 22.391 -8.508 1 98.56 476 ALA A N 1
ATOM 3849 C CA . ALA A 1 476 ? -13.406 22.625 -9.391 1 98.56 476 ALA A CA 1
ATOM 3850 C C . ALA A 1 476 ? -12.961 23.203 -10.727 1 98.56 476 ALA A C 1
ATOM 3852 O O . ALA A 1 476 ? -13.336 22.703 -11.789 1 98.56 476 ALA A O 1
ATOM 3853 N N . LYS A 1 477 ? -12.141 24.203 -10.68 1 97.94 477 LYS A N 1
ATOM 3854 C CA . LYS A 1 477 ? -11.734 24.875 -11.914 1 97.94 477 LYS A CA 1
ATOM 3855 C C . LYS A 1 477 ? -10.758 24.016 -12.711 1 97.94 477 LYS A C 1
ATOM 3857 O O . LYS A 1 477 ? -10.812 23.984 -13.938 1 97.94 477 LYS A O 1
ATOM 3862 N N . LEU A 1 478 ? -9.867 23.359 -12.047 1 98.19 478 LEU A N 1
ATOM 3863 C CA . LEU A 1 478 ? -8.891 22.5 -12.719 1 98.19 478 LEU A CA 1
ATOM 3864 C C . LEU A 1 478 ? -9.586 21.406 -13.523 1 98.19 478 LEU A C 1
ATOM 3866 O O . LEU A 1 478 ? -9.32 21.25 -14.719 1 98.19 478 LEU A O 1
ATOM 3870 N N . PHE A 1 479 ? -10.562 20.719 -12.922 1 98.12 479 PHE A N 1
ATOM 3871 C CA . PHE A 1 479 ? -11.125 19.531 -13.562 1 98.12 479 PHE A CA 1
ATOM 3872 C C . PHE A 1 479 ? -12.352 19.891 -14.398 1 98.12 479 PHE A C 1
ATOM 3874 O O . PHE A 1 479 ? -12.914 19.047 -15.086 1 98.12 479 PHE A O 1
ATOM 3881 N N . ARG A 1 480 ? -12.766 21.188 -14.273 1 97.75 480 ARG A N 1
ATOM 3882 C CA . ARG A 1 480 ? -13.711 21.672 -15.266 1 97.75 480 ARG A CA 1
ATOM 3883 C C . ARG A 1 480 ? -13.023 21.953 -16.594 1 97.75 480 ARG A C 1
ATOM 3885 O O . ARG A 1 480 ? -13.648 21.859 -17.656 1 97.75 480 ARG A O 1
ATOM 3892 N N . ARG A 1 481 ? -11.719 22.156 -16.547 1 96.25 481 ARG A N 1
ATOM 3893 C CA . ARG A 1 481 ? -10.984 22.594 -17.734 1 96.25 481 ARG A CA 1
ATOM 3894 C C . ARG A 1 481 ? -10.102 21.484 -18.281 1 96.25 481 ARG A C 1
ATOM 3896 O O . ARG A 1 481 ? -9.812 21.438 -19.469 1 96.25 481 ARG A O 1
ATOM 3903 N N . TRP A 1 482 ? -9.594 20.656 -17.406 1 96.44 482 TRP A N 1
ATOM 3904 C CA . TRP A 1 482 ? -8.664 19.609 -17.797 1 96.44 482 TRP A CA 1
ATOM 3905 C C . TRP A 1 482 ? -9.297 18.234 -17.609 1 96.44 482 TRP A C 1
ATOM 3907 O O . TRP A 1 482 ? -9.922 17.953 -16.578 1 96.44 482 TRP A O 1
ATOM 3917 N N . GLY A 1 483 ? -9.172 17.359 -18.625 1 95.44 483 GLY A N 1
ATOM 3918 C CA . GLY A 1 483 ? -9.609 15.977 -18.5 1 95.44 483 GLY A CA 1
ATOM 3919 C C . GLY A 1 483 ? -8.5 15.039 -18.062 1 95.44 483 GLY A C 1
ATOM 3920 O O . GLY A 1 483 ? -7.426 15.484 -17.656 1 95.44 483 GLY A O 1
ATOM 3921 N N . GLY A 1 484 ? -8.852 13.734 -18 1 94.06 484 GLY A N 1
ATOM 3922 C CA . GLY A 1 484 ? -7.887 12.703 -17.656 1 94.06 484 GLY A CA 1
ATOM 3923 C C . GLY A 1 484 ? -7.359 11.961 -18.875 1 94.06 484 GLY A C 1
ATOM 3924 O O . GLY A 1 484 ? -8.125 11.602 -19.766 1 94.06 484 GLY A O 1
ATOM 3925 N N . GLY A 1 485 ? -6.043 11.781 -18.875 1 91.38 485 GLY A N 1
ATOM 3926 C CA . GLY A 1 485 ? -5.426 11.094 -20 1 91.38 485 GLY A CA 1
ATOM 3927 C C . GLY A 1 485 ? -4.727 9.805 -19.609 1 91.38 485 GLY A C 1
ATOM 3928 O O . GLY A 1 485 ? -3.977 9.234 -20.406 1 91.38 485 GLY A O 1
ATOM 3929 N N . GLY A 1 486 ? -4.965 9.383 -18.375 1 88.62 486 GLY A N 1
ATOM 3930 C CA . GLY A 1 486 ? -4.336 8.156 -17.922 1 88.62 486 GLY A CA 1
ATOM 3931 C C . GLY A 1 486 ? -2.844 8.305 -17.672 1 88.62 486 GLY A C 1
ATOM 3932 O O . GLY A 1 486 ? -2.379 9.367 -17.266 1 88.62 486 GLY A O 1
ATOM 3933 N N . PHE A 1 487 ? -2.09 7.164 -17.812 1 89.44 487 PHE A N 1
ATOM 3934 C CA . PHE A 1 487 ? -0.65 7.133 -17.578 1 89.44 487 PHE A CA 1
ATOM 3935 C C . PHE A 1 487 ? 0.114 7.395 -18.875 1 89.44 487 PHE A C 1
ATOM 3937 O O . PHE A 1 487 ? -0.278 6.918 -19.938 1 89.44 487 PHE A O 1
ATOM 3944 N N . VAL A 1 488 ? 1.147 8.164 -18.672 1 87.94 488 VAL A N 1
ATOM 3945 C CA . VAL A 1 488 ? 2 8.398 -19.828 1 87.94 488 VAL A CA 1
ATOM 3946 C C . VAL A 1 488 ? 2.521 7.066 -20.359 1 87.94 488 VAL A C 1
ATOM 3948 O O . VAL A 1 488 ? 3.043 6.246 -19.609 1 87.94 488 VAL A O 1
ATOM 3951 N N . GLY A 1 489 ? 2.369 6.797 -21.578 1 78.69 489 GLY A N 1
ATOM 3952 C CA . GLY A 1 489 ? 2.795 5.551 -22.203 1 78.69 489 GLY A CA 1
ATOM 3953 C C . GLY A 1 489 ? 1.732 4.469 -22.156 1 78.69 489 GLY A C 1
ATOM 3954 O O . GLY A 1 489 ? 1.921 3.383 -22.703 1 78.69 489 GLY A O 1
ATOM 3955 N N . GLY A 1 490 ? 0.677 4.738 -21.344 1 76.81 490 GLY A N 1
ATOM 3956 C CA . GLY A 1 490 ? -0.393 3.758 -21.266 1 76.81 490 GLY A CA 1
ATOM 3957 C C . GLY A 1 490 ? -1.52 4.016 -22.25 1 76.81 490 GLY A C 1
ATOM 3958 O O . GLY A 1 490 ? -1.432 4.922 -23.078 1 76.81 490 GLY A O 1
ATOM 3959 N N . SER A 1 491 ? -2.555 2.986 -22.25 1 62.94 491 SER A N 1
ATOM 3960 C CA . SER A 1 491 ? -3.652 3.076 -23.203 1 62.94 491 SER A CA 1
ATOM 3961 C C . SER A 1 491 ? -4.566 4.254 -22.891 1 62.94 491 SER A C 1
ATOM 3963 O O . SER A 1 491 ? -4.781 4.586 -21.719 1 62.94 491 SER A O 1
ATOM 3965 N N . ALA A 1 492 ? -4.598 5.379 -23.422 1 58.22 492 ALA A N 1
ATOM 3966 C CA . ALA A 1 492 ? -5.133 6.734 -23.312 1 58.22 492 ALA A CA 1
ATOM 3967 C C . ALA A 1 492 ? -6.629 6.711 -23.031 1 58.22 492 ALA A C 1
ATOM 3969 O O . ALA A 1 492 ? -7.336 7.684 -23.297 1 58.22 492 ALA A O 1
ATOM 3970 N N . LYS A 1 493 ? -7.355 5.684 -22.484 1 61.47 493 LYS A N 1
ATOM 3971 C CA . LYS A 1 493 ? -8.758 6.09 -22.5 1 61.47 493 LYS A CA 1
ATOM 3972 C C . LYS A 1 493 ? -9.055 7.07 -21.359 1 61.47 493 LYS A C 1
ATOM 3974 O O . LYS A 1 493 ? -9.031 6.699 -20.188 1 61.47 493 LYS A O 1
ATOM 3979 N N . GLY A 1 494 ? -8.656 8.305 -21.594 1 75.38 494 GLY A N 1
ATOM 3980 C CA . GLY A 1 494 ? -8.906 9.297 -20.562 1 75.38 494 GLY A CA 1
ATOM 3981 C C . GLY A 1 494 ? -10.273 9.945 -20.688 1 75.38 494 GLY A C 1
ATOM 3982 O O . GLY A 1 494 ? -11.164 9.406 -21.344 1 75.38 494 GLY A O 1
ATOM 3983 N N . ASP A 1 495 ? -10.664 10.75 -19.828 1 88 495 ASP A N 1
ATOM 3984 C CA . ASP A 1 495 ? -11.883 11.547 -19.812 1 88 495 ASP A CA 1
ATOM 3985 C C . ASP A 1 495 ? -11.664 12.906 -20.469 1 88 495 ASP A C 1
ATOM 3987 O O . ASP A 1 495 ? -11.547 13.922 -19.797 1 88 495 ASP A O 1
ATOM 3991 N N . GLY A 1 496 ? -11.547 12.867 -21.844 1 90.94 496 GLY A N 1
ATOM 3992 C CA . GLY A 1 496 ? -11.531 14.102 -22.609 1 90.94 496 GLY A CA 1
ATOM 3993 C C . GLY A 1 496 ? -12.898 14.523 -23.094 1 90.94 496 GLY A C 1
ATOM 3994 O O . GLY A 1 496 ? -13.672 13.703 -23.594 1 90.94 496 GLY A O 1
ATOM 3995 N N . ARG A 1 497 ? -13.203 15.805 -22.828 1 93.62 497 ARG A N 1
ATOM 3996 C CA . ARG A 1 497 ? -14.508 16.328 -23.219 1 93.62 497 ARG A CA 1
ATOM 3997 C C . ARG A 1 497 ? -14.359 17.578 -24.062 1 93.62 497 ARG A C 1
ATOM 3999 O O . ARG A 1 497 ? -13.32 18.25 -24.031 1 93.62 497 ARG A O 1
ATOM 4006 N N . PRO A 1 498 ? -15.453 17.812 -24.891 1 91.06 498 PRO A N 1
ATOM 4007 C CA . PRO A 1 498 ? -15.414 19.078 -25.625 1 91.06 498 PRO A CA 1
ATOM 4008 C C . PRO A 1 498 ? -15.289 20.281 -24.703 1 91.06 498 PRO A C 1
ATOM 4010 O O . PRO A 1 498 ? -15.992 20.375 -23.688 1 91.06 498 PRO A O 1
ATOM 4013 N N . GLY A 1 499 ? -14.367 21.109 -25.031 1 90.25 499 GLY A N 1
ATOM 4014 C CA . GLY A 1 499 ? -14.164 22.297 -24.219 1 90.25 499 GLY A CA 1
ATOM 4015 C C . GLY A 1 499 ? -12.953 22.203 -23.312 1 90.25 499 GLY A C 1
ATOM 4016 O O . GLY A 1 499 ? -12.492 23.219 -22.797 1 90.25 499 GLY A O 1
ATOM 4017 N N . ASP A 1 500 ? -12.469 21 -23.172 1 94.5 500 ASP A N 1
ATOM 4018 C CA . ASP A 1 500 ? -11.273 20.844 -22.344 1 94.5 500 ASP A CA 1
ATOM 4019 C C . ASP A 1 500 ? -10.078 21.547 -22.984 1 94.5 500 ASP A C 1
ATOM 4021 O O . ASP A 1 500 ? -9.953 21.594 -24.219 1 94.5 500 ASP A O 1
ATOM 4025 N N . VAL A 1 501 ? -9.219 22.062 -22.188 1 94.75 501 VAL A N 1
ATOM 4026 C CA . VAL A 1 501 ? -8 22.688 -22.703 1 94.75 501 VAL A CA 1
ATOM 4027 C C . VAL A 1 501 ? -6.93 21.625 -22.938 1 94.75 501 VAL A C 1
ATOM 4029 O O . VAL A 1 501 ? -5.961 21.859 -23.656 1 94.75 501 VAL A O 1
ATOM 4032 N N . GLY A 1 502 ? -7.074 20.5 -22.359 1 93.94 502 GLY A N 1
ATOM 4033 C CA . GLY A 1 502 ? -6.156 19.375 -22.484 1 93.94 502 GLY A CA 1
ATOM 4034 C C . GLY A 1 502 ? -6.465 18.25 -21.516 1 93.94 502 GLY A C 1
ATOM 4035 O O . GLY A 1 502 ? -7.559 18.188 -20.953 1 93.94 502 GLY A O 1
ATOM 4036 N N . VAL A 1 503 ? -5.543 17.297 -21.422 1 94.19 503 VAL A N 1
ATOM 4037 C CA . VAL A 1 503 ? -5.699 16.172 -20.516 1 94.19 503 VAL A CA 1
ATOM 4038 C C . VAL A 1 503 ? -4.469 16.062 -19.609 1 94.19 503 VAL A C 1
ATOM 4040 O O . VAL A 1 503 ? -3.367 16.453 -20.016 1 94.19 503 VAL A O 1
ATOM 4043 N N . LEU A 1 504 ? -4.699 15.641 -18.406 1 96.06 504 LEU A N 1
ATOM 4044 C CA . LEU A 1 504 ? -3.629 15.367 -17.453 1 96.06 504 LEU A CA 1
ATOM 4045 C C . LEU A 1 504 ? -3.258 13.891 -17.453 1 96.06 504 LEU A C 1
ATOM 4047 O O . LEU A 1 504 ? -4.137 13.023 -17.453 1 96.06 504 LEU A O 1
ATOM 4051 N N . ARG A 1 505 ? -1.953 13.617 -17.5 1 94.5 505 ARG A N 1
ATOM 4052 C CA . ARG A 1 505 ? -1.461 12.242 -17.5 1 94.5 505 ARG A CA 1
ATOM 4053 C C . ARG A 1 505 ? -0.47 12.008 -16.375 1 94.5 505 ARG A C 1
ATOM 4055 O O . ARG A 1 505 ? 0.361 12.867 -16.078 1 94.5 505 ARG A O 1
ATOM 4062 N N . ILE A 1 506 ? -0.626 10.883 -15.703 1 95.06 506 ILE A N 1
ATOM 4063 C CA . ILE A 1 506 ? 0.304 10.531 -14.633 1 95.06 506 ILE A CA 1
ATOM 4064 C C . ILE A 1 506 ? 1.631 10.07 -15.234 1 95.06 506 ILE A C 1
ATOM 4066 O O . ILE A 1 506 ? 1.65 9.305 -16.203 1 95.06 506 ILE A O 1
ATOM 4070 N N . PHE A 1 507 ? 2.658 10.602 -14.68 1 93.81 507 PHE A N 1
ATOM 4071 C CA . PHE A 1 507 ? 3.984 10.219 -15.148 1 93.81 507 PHE A CA 1
ATOM 4072 C C . PHE A 1 507 ? 4.77 9.523 -14.039 1 93.81 507 PHE A C 1
ATOM 4074 O O . PHE A 1 507 ? 5.082 10.141 -13.016 1 93.81 507 PHE A O 1
ATOM 4081 N N . ASP A 1 508 ? 5.121 8.289 -14.234 1 88.69 508 ASP A N 1
ATOM 4082 C CA . ASP A 1 508 ? 6.027 7.512 -13.391 1 88.69 508 ASP A CA 1
ATOM 4083 C C . ASP A 1 508 ? 5.719 7.73 -11.914 1 88.69 508 ASP A C 1
ATOM 4085 O O . ASP A 1 508 ? 6.613 8.055 -11.125 1 88.69 508 ASP A O 1
ATOM 4089 N N . THR A 1 509 ? 4.504 7.777 -11.5 1 92.88 509 THR A N 1
ATOM 4090 C CA . THR A 1 509 ? 4.023 7.949 -10.133 1 92.88 509 THR A CA 1
ATOM 4091 C C . THR A 1 509 ? 3.068 6.824 -9.75 1 92.88 509 THR A C 1
ATOM 4093 O O . THR A 1 509 ? 2.242 6.402 -10.562 1 92.88 509 THR A O 1
ATOM 4096 N N . THR A 1 510 ? 3.289 6.324 -8.586 1 88.25 510 THR A N 1
ATOM 4097 C CA . THR A 1 510 ? 2.408 5.285 -8.062 1 88.25 510 THR A CA 1
ATOM 4098 C C . THR A 1 510 ? 1.786 5.719 -6.734 1 88.25 510 THR A C 1
ATOM 4100 O O . THR A 1 510 ? 2.096 6.797 -6.223 1 88.25 510 THR A O 1
ATOM 4103 N N . VAL A 1 511 ? 0.92 4.902 -6.238 1 90.88 511 VAL A N 1
ATOM 4104 C CA . VAL A 1 511 ? 0.23 5.203 -4.988 1 90.88 511 VAL A CA 1
ATOM 4105 C C . VAL A 1 511 ? 1.244 5.316 -3.852 1 90.88 511 VAL A C 1
ATOM 4107 O O . VAL A 1 511 ? 1.039 6.078 -2.9 1 90.88 511 VAL A O 1
ATOM 4110 N N . ARG A 1 512 ? 2.357 4.672 -3.98 1 87.5 512 ARG A N 1
ATOM 4111 C CA . ARG A 1 512 ? 3.393 4.719 -2.951 1 87.5 512 ARG A CA 1
ATOM 4112 C C . ARG A 1 512 ? 3.945 6.133 -2.797 1 87.5 512 ARG A C 1
ATOM 4114 O O . ARG A 1 512 ? 4.344 6.531 -1.702 1 87.5 512 ARG A O 1
ATOM 4121 N N . ASP A 1 513 ? 3.922 6.848 -3.885 1 93.69 513 ASP A N 1
ATOM 4122 C CA . ASP A 1 513 ? 4.398 8.227 -3.859 1 93.69 513 ASP A CA 1
ATOM 4123 C C . ASP A 1 513 ? 3.418 9.133 -3.113 1 93.69 513 ASP A C 1
ATOM 4125 O O . ASP A 1 513 ? 3.762 10.258 -2.748 1 93.69 513 ASP A O 1
ATOM 4129 N N . CYS A 1 514 ? 2.197 8.609 -2.859 1 94.44 514 CYS A N 1
ATOM 4130 C CA . CYS A 1 514 ? 1.126 9.406 -2.266 1 94.44 514 CYS A CA 1
ATOM 4131 C C . CYS A 1 514 ? 0.878 8.992 -0.82 1 94.44 514 CYS A C 1
ATOM 4133 O O . CYS A 1 514 ? 0.035 9.57 -0.138 1 94.44 514 CYS A O 1
ATOM 4135 N N . GLU A 1 515 ? 1.597 8.031 -0.351 1 93.56 515 GLU A N 1
ATOM 4136 C CA . GLU A 1 515 ? 1.373 7.5 0.991 1 93.56 515 GLU A CA 1
ATOM 4137 C C . GLU A 1 515 ? 2.473 7.945 1.951 1 93.56 515 GLU A C 1
ATOM 4139 O O . GLU A 1 515 ? 3.621 8.133 1.543 1 93.56 515 GLU A O 1
ATOM 4144 N N . MET A 1 516 ? 2.105 8.102 3.189 1 94.38 516 MET A N 1
ATOM 4145 C CA . MET A 1 516 ? 3.07 8.484 4.215 1 94.38 516 MET A CA 1
ATOM 4146 C C . MET A 1 516 ? 3.99 7.316 4.562 1 94.38 516 MET A C 1
ATOM 4148 O O . MET A 1 516 ? 3.52 6.242 4.941 1 94.38 516 MET A O 1
ATOM 4152 N N . ALA A 1 517 ? 5.27 7.547 4.379 1 92.69 517 ALA A N 1
ATOM 4153 C CA . ALA A 1 517 ? 6.27 6.555 4.77 1 92.69 517 ALA A CA 1
ATOM 4154 C C . ALA A 1 517 ? 7.051 7.02 5.996 1 92.69 517 ALA A C 1
ATOM 4156 O O . ALA A 1 517 ? 7.684 6.211 6.68 1 92.69 517 ALA A O 1
ATOM 4157 N N . ALA A 1 518 ? 7 8.328 6.246 1 93.44 518 ALA A N 1
ATOM 4158 C CA . ALA A 1 518 ? 7.668 8.93 7.398 1 93.44 518 ALA A CA 1
ATOM 4159 C C . ALA A 1 518 ? 6.875 10.117 7.938 1 93.44 518 ALA A C 1
ATOM 4161 O O . ALA A 1 518 ? 6.266 10.859 7.168 1 93.44 518 ALA A O 1
ATOM 4162 N N . ASP A 1 519 ? 6.977 10.25 9.227 1 93.12 519 ASP A N 1
ATOM 4163 C CA . ASP A 1 519 ? 6.254 11.328 9.883 1 93.12 519 ASP A CA 1
ATOM 4164 C C . ASP A 1 519 ? 7.203 12.453 10.305 1 93.12 519 ASP A C 1
ATOM 4166 O O . ASP A 1 519 ? 7.945 12.312 11.273 1 93.12 519 ASP A O 1
ATOM 4170 N N . TYR A 1 520 ? 7.168 13.555 9.617 1 89.88 520 TYR A N 1
ATOM 4171 C CA . TYR A 1 520 ? 7.93 14.758 9.938 1 89.88 520 TYR A CA 1
ATOM 4172 C C . TYR A 1 520 ? 7.004 15.945 10.164 1 89.88 520 TYR A C 1
ATOM 4174 O O . TYR A 1 520 ? 7.207 17.016 9.586 1 89.88 520 TYR A O 1
ATOM 4182 N N . PHE A 1 521 ? 6.012 15.688 10.992 1 87.75 521 PHE A N 1
ATOM 4183 C CA . PHE A 1 521 ? 4.949 16.656 11.242 1 87.75 521 PHE A CA 1
ATOM 4184 C C . PHE A 1 521 ? 3.998 16.734 10.055 1 87.75 521 PHE A C 1
ATOM 4186 O O . PHE A 1 521 ? 2.783 16.859 10.227 1 87.75 521 PHE A O 1
ATOM 4193 N N . ILE A 1 522 ? 4.551 16.641 8.938 1 91.06 522 ILE A N 1
ATOM 4194 C CA . ILE A 1 522 ? 3.787 16.422 7.715 1 91.06 522 ILE A CA 1
ATOM 4195 C C . ILE A 1 522 ? 4.168 15.078 7.105 1 91.06 522 ILE A C 1
ATOM 4197 O O . ILE A 1 522 ? 5.297 14.609 7.266 1 91.06 522 ILE A O 1
ATOM 4201 N N . PRO A 1 523 ? 3.211 14.445 6.418 1 94.12 523 PRO A N 1
ATOM 4202 C CA . PRO A 1 523 ? 3.52 13.141 5.82 1 94.12 523 PRO A CA 1
ATOM 4203 C C . PRO A 1 523 ? 4.539 13.242 4.688 1 94.12 523 PRO A C 1
ATOM 4205 O O . PRO A 1 523 ? 4.438 14.133 3.838 1 94.12 523 PRO A O 1
ATOM 4208 N N . ILE A 1 524 ? 5.512 12.367 4.762 1 92.69 524 ILE A N 1
ATOM 4209 C CA . ILE A 1 524 ? 6.527 12.312 3.713 1 92.69 524 ILE A CA 1
ATOM 4210 C C . ILE A 1 524 ? 6.516 10.93 3.061 1 92.69 524 ILE A C 1
ATOM 4212 O O . ILE A 1 524 ? 6.445 9.906 3.752 1 92.69 524 ILE A O 1
ATOM 4216 N N . PRO A 1 525 ? 6.562 10.93 1.698 1 93.06 525 PRO A N 1
ATOM 4217 C CA . PRO A 1 525 ? 6.633 9.641 1.012 1 93.06 525 PRO A CA 1
ATOM 4218 C C . PRO A 1 525 ? 7.973 8.93 1.221 1 93.06 525 PRO A C 1
ATOM 4220 O O . PRO A 1 525 ? 8.836 9.438 1.942 1 93.06 525 PRO A O 1
ATOM 4223 N N . TYR A 1 526 ? 8.094 7.766 0.611 1 89.44 526 TYR A N 1
ATOM 4224 C CA . TYR A 1 526 ? 9.297 6.961 0.781 1 89.44 526 TYR A CA 1
ATOM 4225 C C . TYR A 1 526 ? 10.523 7.691 0.246 1 89.44 526 TYR A C 1
ATOM 4227 O O . TYR A 1 526 ? 10.398 8.641 -0.532 1 89.44 526 TYR A O 1
ATOM 4235 N N . LYS A 1 527 ? 11.734 7.379 0.649 1 83.69 527 LYS A N 1
ATOM 4236 C CA . LYS A 1 527 ? 12.984 8.109 0.462 1 83.69 527 LYS A CA 1
ATOM 4237 C C . LYS A 1 527 ? 13.289 8.305 -1.02 1 83.69 527 LYS A C 1
ATOM 4239 O O . LYS A 1 527 ? 13.781 9.367 -1.423 1 83.69 527 LYS A O 1
ATOM 4244 N N . ASN A 1 528 ? 12.992 7.43 -1.988 1 81.56 528 ASN A N 1
ATOM 4245 C CA . ASN A 1 528 ? 13.375 7.555 -3.391 1 81.56 528 ASN A CA 1
ATOM 4246 C C . ASN A 1 528 ? 12.211 8.023 -4.254 1 81.56 528 ASN A C 1
ATOM 4248 O O . ASN A 1 528 ? 12.281 7.98 -5.484 1 81.56 528 ASN A O 1
ATOM 4252 N N . SER A 1 529 ? 11.25 8.609 -3.557 1 91.12 529 SER A N 1
ATOM 4253 C CA . SER A 1 529 ? 10.125 9.133 -4.324 1 91.12 529 SER A CA 1
ATOM 4254 C C . SER A 1 529 ? 10.523 10.375 -5.105 1 91.12 529 SER A C 1
ATOM 4256 O O . SER A 1 529 ? 11.242 11.234 -4.594 1 91.12 529 SER A O 1
ATOM 4258 N N . LYS A 1 530 ? 10.078 10.539 -6.309 1 91.5 530 LYS A N 1
ATOM 4259 C CA . LYS A 1 530 ? 10.336 11.711 -7.133 1 91.5 530 LYS A CA 1
ATOM 4260 C C . LYS A 1 530 ? 9.141 12.664 -7.137 1 91.5 530 LYS A C 1
ATOM 4262 O O . LYS A 1 530 ? 9.062 13.57 -7.961 1 91.5 530 LYS A O 1
ATOM 4267 N N . GLY A 1 531 ? 8.242 12.414 -6.191 1 94.75 531 GLY A N 1
ATOM 4268 C CA . GLY A 1 531 ? 7.062 13.25 -6.082 1 94.75 531 GLY A CA 1
ATOM 4269 C C . GLY A 1 531 ? 5.93 12.82 -6.992 1 94.75 531 GLY A C 1
ATOM 4270 O O . GLY A 1 531 ? 6.016 11.773 -7.637 1 94.75 531 GLY A O 1
ATOM 4271 N N . ILE A 1 532 ? 4.859 13.539 -6.988 1 97.38 532 ILE A N 1
ATOM 4272 C CA . ILE A 1 532 ? 3.697 13.273 -7.832 1 97.38 532 ILE A CA 1
ATOM 4273 C C . ILE A 1 532 ? 3.842 14.023 -9.156 1 97.38 532 ILE A C 1
ATOM 4275 O O . ILE A 1 532 ? 3.605 15.227 -9.227 1 97.38 532 ILE A O 1
ATOM 4279 N N . ARG A 1 533 ? 4.137 13.32 -10.172 1 96.94 533 ARG A N 1
ATOM 4280 C CA . ARG A 1 533 ? 4.496 13.938 -11.438 1 96.94 533 ARG A CA 1
ATOM 4281 C C . ARG A 1 533 ? 3.379 13.773 -12.461 1 96.94 533 ARG A C 1
ATOM 4283 O O . ARG A 1 533 ? 2.928 12.656 -12.727 1 96.94 533 ARG A O 1
ATOM 4290 N N . ILE A 1 534 ? 2.936 14.867 -13.047 1 97 534 ILE A N 1
ATOM 4291 C CA . ILE A 1 534 ? 1.834 14.922 -14 1 97 534 ILE A CA 1
ATOM 4292 C C . ILE A 1 534 ? 2.283 15.641 -15.266 1 97 534 ILE A C 1
ATOM 4294 O O . ILE A 1 534 ? 3.043 16.609 -15.203 1 97 534 ILE A O 1
ATOM 4298 N N . VAL A 1 535 ? 1.896 15.109 -16.391 1 95.62 535 VAL A N 1
ATOM 4299 C CA . VAL A 1 535 ? 2.109 15.781 -17.672 1 95.62 535 VAL A CA 1
ATOM 4300 C C . VAL A 1 535 ? 0.838 16.516 -18.094 1 95.62 535 VAL A C 1
ATOM 4302 O O . VAL A 1 535 ? -0.247 15.93 -18.109 1 95.62 535 VAL A O 1
ATOM 4305 N N . PHE A 1 536 ? 0.995 17.75 -18.297 1 94.69 536 PHE A N 1
ATOM 4306 C CA . PHE A 1 536 ? -0.087 18.562 -18.828 1 94.69 536 PHE A CA 1
ATOM 4307 C C . PHE A 1 536 ? -0.066 18.547 -20.359 1 94.69 536 PHE A C 1
ATOM 4309 O O . PHE A 1 536 ? 0.716 19.266 -20.984 1 94.69 536 PHE A O 1
ATOM 4316 N N . ASP A 1 537 ? -0.95 17.703 -20.922 1 91.62 537 ASP A N 1
ATOM 4317 C CA . ASP A 1 537 ? -1.01 17.531 -22.375 1 91.62 537 ASP A CA 1
ATOM 4318 C C . ASP A 1 537 ? -2.076 18.422 -23 1 91.62 537 ASP A C 1
ATOM 4320 O O . ASP A 1 537 ? -3.227 18.016 -23.156 1 91.62 537 ASP A O 1
ATOM 4324 N N . SER A 1 538 ? -1.698 19.656 -23.406 1 90.12 538 SER A N 1
ATOM 4325 C CA . SER A 1 538 ? -2.641 20.641 -23.922 1 90.12 538 SER A CA 1
ATOM 4326 C C . SER A 1 538 ? -3.078 20.312 -25.344 1 90.12 538 SER A C 1
ATOM 4328 O O . SER A 1 538 ? -2.312 19.719 -26.109 1 90.12 538 SER A O 1
ATOM 4330 N N . LEU A 1 539 ? -4.363 20.344 -25.594 1 80.31 539 LEU A N 1
ATOM 4331 C CA . LEU A 1 539 ? -4.891 20.156 -26.938 1 80.31 539 LEU A CA 1
ATOM 4332 C C . LEU A 1 539 ? -4.562 21.344 -27.828 1 80.31 539 LEU A C 1
ATOM 4334 O O . LEU A 1 539 ? -4.57 22.484 -27.375 1 80.31 539 LEU A O 1
ATOM 4338 N N . HIS A 1 540 ? -3.627 21.2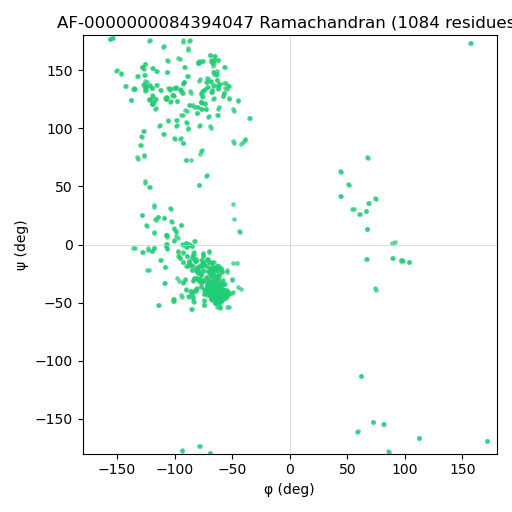5 -28.906 1 63.12 540 HIS A N 1
ATOM 4339 C CA . HIS A 1 540 ? -3.342 22.328 -29.844 1 63.12 540 HIS A CA 1
ATOM 4340 C C . HIS A 1 540 ? -4.629 22.906 -30.406 1 63.12 540 HIS A C 1
ATOM 4342 O O . HIS A 1 540 ? -5.574 22.172 -30.703 1 63.12 540 HIS A O 1
ATOM 4348 N N . SER A 1 541 ? -4.992 24.109 -30.203 1 41.97 541 SER A N 1
ATOM 4349 C CA . SER A 1 541 ? -5.961 24.844 -31.016 1 41.97 541 SER A CA 1
ATOM 4350 C C . SER A 1 541 ? -5.637 24.719 -32.5 1 41.97 541 SER A C 1
ATOM 4352 O O . SER A 1 541 ? -4.543 25.094 -32.938 1 41.97 541 SER A O 1
ATOM 4354 N N . ALA A 1 542 ? -6.008 23.828 -33.406 1 34 542 ALA A N 1
ATOM 4355 C CA . ALA A 1 542 ? -6.074 24.125 -34.844 1 34 542 ALA A CA 1
ATOM 4356 C C . ALA A 1 542 ? -6.613 25.531 -35.094 1 34 542 ALA A C 1
ATOM 4358 O O . ALA A 1 542 ? -7.723 25.859 -34.656 1 34 542 ALA A O 1
ATOM 4359 N N . VAL A 1 543 ? -5.832 26.5 -35.156 1 26.45 543 VAL A N 1
ATOM 4360 C CA . VAL A 1 543 ? -6.141 27.766 -35.781 1 26.45 543 VAL A CA 1
ATOM 4361 C C . VAL A 1 543 ? -6.875 27.516 -37.094 1 26.45 543 VAL A C 1
ATOM 4363 O O . VAL A 1 543 ? -6.309 26.953 -38.031 1 26.45 543 VAL A O 1
ATOM 4366 N N . VAL A 1 544 ? -8.148 27.359 -37.156 1 19.75 544 VAL A N 1
ATOM 4367 C CA . VAL A 1 544 ? -8.82 27.984 -38.281 1 19.75 544 VAL A CA 1
ATOM 4368 C C . VAL A 1 544 ? -8.68 29.516 -38.188 1 19.75 544 VAL A C 1
ATOM 4370 O O . VAL A 1 544 ? -8.859 30.078 -37.094 1 19.75 544 VAL A O 1
ATOM 4373 N N . MET B 1 1 ? 56.312 -36.25 -9.812 1 54.31 1 MET B N 1
ATOM 4374 C CA . MET B 1 1 ? 57.5 -36.031 -8.984 1 54.31 1 MET B CA 1
ATOM 4375 C C . MET B 1 1 ? 57.875 -34.531 -9.008 1 54.31 1 MET B C 1
ATOM 4377 O O . MET B 1 1 ? 58.219 -33.969 -7.969 1 54.31 1 MET B O 1
ATOM 4381 N N . ALA B 1 2 ? 57.906 -34.062 -10.344 1 57.75 2 ALA B N 1
ATOM 4382 C CA . ALA B 1 2 ? 58.281 -32.656 -10.461 1 57.75 2 ALA B CA 1
ATOM 4383 C C . ALA B 1 2 ? 57.25 -31.781 -9.758 1 57.75 2 ALA B C 1
ATOM 4385 O O . ALA B 1 2 ? 57.594 -30.797 -9.109 1 57.75 2 ALA B O 1
ATOM 4386 N N . MET B 1 3 ? 56.031 -32 -9.891 1 59.72 3 MET B N 1
ATOM 4387 C CA . MET B 1 3 ? 55 -31.234 -9.203 1 59.72 3 MET B CA 1
ATOM 4388 C C . MET B 1 3 ? 55.125 -31.406 -7.691 1 59.72 3 MET B C 1
ATOM 4390 O O . MET B 1 3 ? 54.938 -30.438 -6.941 1 59.72 3 MET B O 1
ATOM 4394 N N . HIS B 1 4 ? 55.344 -32.469 -7.359 1 62.41 4 HIS B N 1
ATOM 4395 C CA . HIS B 1 4 ? 55.562 -32.75 -5.945 1 62.41 4 HIS B CA 1
ATOM 4396 C C . HIS B 1 4 ? 56.781 -32 -5.422 1 62.41 4 HIS B C 1
ATOM 4398 O O . HIS B 1 4 ? 56.781 -31.484 -4.309 1 62.41 4 HIS B O 1
ATOM 4404 N N . ASP B 1 5 ? 57.781 -32.125 -6.18 1 63.22 5 ASP B N 1
ATOM 4405 C CA . ASP B 1 5 ? 59 -31.453 -5.77 1 63.22 5 ASP B CA 1
ATOM 4406 C C . ASP B 1 5 ? 58.781 -29.938 -5.75 1 63.22 5 ASP B C 1
ATOM 4408 O O . ASP B 1 5 ? 59.312 -29.234 -4.875 1 63.22 5 ASP B O 1
ATOM 4412 N N . PHE B 1 6 ? 58.094 -29.469 -6.68 1 62.44 6 PHE B N 1
ATOM 4413 C CA . PHE B 1 6 ? 57.812 -28.047 -6.73 1 62.44 6 PHE B CA 1
ATOM 4414 C C . PHE B 1 6 ? 56.938 -27.625 -5.547 1 62.44 6 PHE B C 1
ATOM 4416 O O . PHE B 1 6 ? 57.188 -26.594 -4.926 1 62.44 6 PHE B O 1
ATOM 4423 N N . MET B 1 7 ? 56.031 -28.422 -5.141 1 65.31 7 MET B N 1
ATOM 4424 C CA . MET B 1 7 ? 55.156 -28.125 -4.027 1 65.31 7 MET B CA 1
ATOM 4425 C C . MET B 1 7 ? 55.844 -28.328 -2.691 1 65.31 7 MET B C 1
ATOM 4427 O O . MET B 1 7 ? 55.562 -27.641 -1.716 1 65.31 7 MET B O 1
ATOM 4431 N N . SER B 1 8 ? 56.719 -29.203 -2.635 1 69.69 8 SER B N 1
ATOM 4432 C CA . SER B 1 8 ? 57.5 -29.5 -1.42 1 69.69 8 SER B CA 1
ATOM 4433 C C . SER B 1 8 ? 58.438 -28.344 -1.071 1 69.69 8 SER B C 1
ATOM 4435 O O . SER B 1 8 ? 58.906 -28.25 0.064 1 69.69 8 SER B O 1
ATOM 4437 N N . SER B 1 9 ? 58.688 -27.641 -2.057 1 73.88 9 SER B N 1
ATOM 4438 C CA . SER B 1 9 ? 59.625 -26.562 -1.757 1 73.88 9 SER B CA 1
ATOM 4439 C C . SER B 1 9 ? 58.906 -25.375 -1.132 1 73.88 9 SER B C 1
ATOM 4441 O O . SER B 1 9 ? 59.531 -24.453 -0.602 1 73.88 9 SER B O 1
ATOM 4443 N N . PHE B 1 10 ? 57.625 -25.359 -1.216 1 79.12 10 PHE B N 1
ATOM 4444 C CA . PHE B 1 10 ? 56.875 -24.219 -0.671 1 79.12 10 PHE B CA 1
ATOM 4445 C C . PHE B 1 10 ? 56.406 -24.5 0.753 1 79.12 10 PHE B C 1
ATOM 4447 O O . PHE B 1 10 ? 56.031 -25.641 1.075 1 79.12 10 PHE B O 1
ATOM 4454 N N . THR B 1 11 ? 56.594 -23.609 1.665 1 88.06 11 THR B N 1
ATOM 4455 C CA . THR B 1 11 ? 55.969 -23.688 2.984 1 88.06 11 THR B CA 1
ATOM 4456 C C . THR B 1 11 ? 54.469 -23.547 2.881 1 88.06 11 THR B C 1
ATOM 4458 O O . THR B 1 11 ? 53.938 -23.141 1.845 1 88.06 11 THR B O 1
ATOM 4461 N N . LEU B 1 12 ? 53.719 -23.984 3.811 1 87.81 12 LEU B N 1
ATOM 4462 C CA . LEU B 1 12 ? 52.281 -24 3.838 1 87.81 12 LEU B CA 1
ATOM 4463 C C . LEU B 1 12 ? 51.719 -22.594 3.588 1 87.81 12 LEU B C 1
ATOM 4465 O O . LEU B 1 12 ? 50.781 -22.422 2.791 1 87.81 12 LEU B O 1
ATOM 4469 N N . PRO B 1 13 ? 52.375 -21.609 4.164 1 89.5 13 PRO B N 1
ATOM 4470 C CA . PRO B 1 13 ? 51.875 -20.25 3.879 1 89.5 13 PRO B CA 1
ATOM 4471 C C . PRO B 1 13 ? 52.125 -19.828 2.439 1 89.5 13 PRO B C 1
ATOM 4473 O O . PRO B 1 13 ? 51.312 -19.094 1.849 1 89.5 13 PRO B O 1
ATOM 4476 N N . GLN B 1 14 ? 53.188 -20.297 1.969 1 87.94 14 GLN B N 1
ATOM 4477 C CA . GLN B 1 14 ? 53.5 -19.938 0.593 1 87.94 14 GLN B CA 1
ATOM 4478 C C . GLN B 1 14 ? 52.562 -20.609 -0.392 1 87.94 14 GLN B C 1
ATOM 4480 O O . GLN B 1 14 ? 52.156 -20.016 -1.388 1 87.94 14 GLN B O 1
ATOM 4485 N N . LEU B 1 15 ? 52.281 -21.797 0.001 1 89.38 15 LEU B N 1
ATOM 4486 C CA . LEU B 1 15 ? 51.344 -22.531 -0.839 1 89.38 15 LEU B CA 1
ATOM 4487 C C . LEU B 1 15 ? 49.938 -21.891 -0.776 1 89.38 15 LEU B C 1
ATOM 4489 O O . LEU B 1 15 ? 49.281 -21.781 -1.797 1 89.38 15 LEU B O 1
ATOM 4493 N N . ALA B 1 16 ? 49.531 -21.531 0.407 1 90.25 16 ALA B N 1
ATOM 4494 C CA . ALA B 1 16 ? 48.25 -20.859 0.57 1 90.25 16 ALA B CA 1
ATOM 4495 C C . ALA B 1 16 ? 48.219 -19.531 -0.193 1 90.25 16 ALA B C 1
ATOM 4497 O O . ALA B 1 16 ? 47.219 -19.172 -0.803 1 90.25 16 ALA B O 1
ATOM 4498 N N . GLY B 1 17 ? 49.25 -18.906 -0.168 1 92.31 17 GLY B N 1
ATOM 4499 C CA . GLY B 1 17 ? 49.375 -17.656 -0.913 1 92.31 17 GLY B CA 1
ATOM 4500 C C . GLY B 1 17 ? 49.312 -17.859 -2.416 1 92.31 17 GLY B C 1
ATOM 4501 O O . GLY B 1 17 ? 48.656 -17.078 -3.121 1 92.31 17 GLY B O 1
ATOM 4502 N N . LEU B 1 18 ? 49.969 -18.812 -2.762 1 90.25 18 LEU B N 1
ATOM 4503 C CA . LEU B 1 18 ? 49.938 -19.109 -4.188 1 90.25 18 LEU B CA 1
ATOM 4504 C C . LEU B 1 18 ? 48.531 -19.516 -4.641 1 90.25 18 LEU B C 1
ATOM 4506 O O . LEU B 1 18 ? 48.094 -19.094 -5.703 1 90.25 18 LEU B O 1
ATOM 4510 N N . LEU B 1 19 ? 47.938 -20.344 -3.842 1 92.38 19 LEU B N 1
ATOM 4511 C CA . LEU B 1 19 ? 46.594 -20.766 -4.164 1 92.38 19 LEU B CA 1
ATOM 4512 C C . LEU B 1 19 ? 45.625 -19.578 -4.172 1 92.38 19 LEU B C 1
ATOM 4514 O O . LEU B 1 19 ? 44.75 -19.484 -5.023 1 92.38 19 LEU B O 1
ATOM 4518 N N . PHE B 1 20 ? 45.781 -18.734 -3.285 1 93.38 20 PHE B N 1
ATOM 4519 C CA . PHE B 1 20 ? 44.969 -17.531 -3.23 1 93.38 20 PHE B CA 1
ATOM 4520 C C . PHE B 1 20 ? 45.219 -16.641 -4.434 1 93.38 20 PHE B C 1
ATOM 4522 O O . PHE B 1 20 ? 44.281 -16.062 -5.008 1 93.38 20 PHE B O 1
ATOM 4529 N N . GLY B 1 21 ? 46.406 -16.5 -4.742 1 93.19 21 GLY B N 1
ATOM 4530 C CA . GLY B 1 21 ? 46.75 -15.742 -5.934 1 93.19 21 GLY B CA 1
ATOM 4531 C C . GLY B 1 21 ? 46.156 -16.312 -7.203 1 93.19 21 GLY B C 1
ATOM 4532 O O . GLY B 1 21 ? 45.656 -15.57 -8.055 1 93.19 21 GLY B O 1
ATOM 4533 N N . LEU B 1 22 ? 46.25 -17.594 -7.293 1 93.75 22 LEU B N 1
ATOM 4534 C CA . LEU B 1 22 ? 45.656 -18.266 -8.438 1 93.75 22 LEU B CA 1
ATOM 4535 C C . LEU B 1 22 ? 44.156 -18.078 -8.453 1 93.75 22 LEU B C 1
ATOM 4537 O O . LEU B 1 22 ? 43.531 -17.906 -9.516 1 93.75 22 LEU B O 1
ATOM 4541 N N . TRP B 1 23 ? 43.594 -18.203 -7.336 1 93.62 23 TRP B N 1
ATOM 4542 C CA . TRP B 1 23 ? 42.156 -17.984 -7.223 1 93.62 23 TRP B CA 1
ATOM 4543 C C . TRP B 1 23 ? 41.781 -16.562 -7.652 1 93.62 23 TRP B C 1
ATOM 4545 O O . TRP B 1 23 ? 40.781 -16.344 -8.359 1 93.62 23 TRP B O 1
ATOM 4555 N N . LEU B 1 24 ? 42.5 -15.633 -7.266 1 94.44 24 LEU B N 1
ATOM 4556 C CA . LEU B 1 24 ? 42.281 -14.234 -7.625 1 94.44 24 LEU B CA 1
ATOM 4557 C C . LEU B 1 24 ? 42.375 -14.039 -9.133 1 94.44 24 LEU B C 1
ATOM 4559 O O . LEU B 1 24 ? 41.625 -13.273 -9.719 1 94.44 24 LEU B O 1
ATOM 4563 N N . LEU B 1 25 ? 43.375 -14.656 -9.625 1 94.5 25 LEU B N 1
ATOM 4564 C CA . LEU B 1 25 ? 43.562 -14.562 -11.078 1 94.5 25 LEU B CA 1
ATOM 4565 C C . LEU B 1 25 ? 42.375 -15.203 -11.797 1 94.5 25 LEU B C 1
ATOM 4567 O O . LEU B 1 25 ? 41.906 -14.688 -12.82 1 94.5 25 LEU B O 1
ATOM 4571 N N . PHE B 1 26 ? 42 -16.266 -11.266 1 94.75 26 PHE B N 1
ATOM 4572 C CA . PHE B 1 26 ? 40.812 -16.938 -11.836 1 94.75 26 PHE B CA 1
ATOM 4573 C C . PHE B 1 26 ? 39.594 -16.047 -11.711 1 94.75 26 PHE B C 1
ATOM 4575 O O . PHE B 1 26 ? 38.844 -15.906 -12.672 1 94.75 26 PHE B O 1
ATOM 4582 N N . ALA B 1 27 ? 39.406 -15.531 -10.555 1 94.25 27 ALA B N 1
ATOM 4583 C CA . ALA B 1 27 ? 38.281 -14.648 -10.312 1 94.25 27 ALA B CA 1
ATOM 4584 C C . ALA B 1 27 ? 38.312 -13.438 -11.234 1 94.25 27 ALA B C 1
ATOM 4586 O O . ALA B 1 27 ? 37.281 -13.016 -11.758 1 94.25 27 ALA B O 1
ATOM 4587 N N . ALA B 1 28 ? 39.375 -12.93 -11.398 1 95.31 28 ALA B N 1
ATOM 4588 C CA . ALA B 1 28 ? 39.531 -11.781 -12.281 1 95.31 28 ALA B CA 1
ATOM 4589 C C . ALA B 1 28 ? 39.219 -12.148 -13.727 1 95.31 28 ALA B C 1
ATOM 4591 O O . ALA B 1 28 ? 38.562 -11.398 -14.438 1 95.31 28 ALA B O 1
ATOM 4592 N N . GLN B 1 29 ? 39.812 -13.219 -14.117 1 96 29 GLN B N 1
ATOM 4593 C CA . GLN B 1 29 ? 39.531 -13.68 -15.477 1 96 29 GLN B CA 1
ATOM 4594 C C . GLN B 1 29 ? 38.062 -13.945 -15.695 1 96 29 GLN B C 1
ATOM 4596 O O . GLN B 1 29 ? 37.5 -13.586 -16.734 1 96 29 GLN B O 1
ATOM 4601 N N . LEU B 1 30 ? 37.5 -14.547 -14.758 1 95.31 30 LEU B N 1
ATOM 4602 C CA . LEU B 1 30 ? 36.062 -14.82 -14.836 1 95.31 30 LEU B CA 1
ATOM 4603 C C . LEU B 1 30 ? 35.25 -13.523 -14.898 1 95.31 30 LEU B C 1
ATOM 4605 O O . LEU B 1 30 ? 34.281 -13.422 -15.656 1 95.31 30 LEU B O 1
ATOM 4609 N N . GLY B 1 31 ? 35.625 -12.625 -14.102 1 96.12 31 GLY B N 1
ATOM 4610 C CA . GLY B 1 31 ? 34.969 -11.328 -14.102 1 96.12 31 GLY B CA 1
ATOM 4611 C C . GLY B 1 31 ? 35.031 -10.617 -15.438 1 96.12 31 GLY B C 1
ATOM 4612 O O . GLY B 1 31 ? 34.031 -10.109 -15.938 1 96.12 31 GLY B O 1
ATOM 4613 N N . VAL B 1 32 ? 36.188 -10.641 -16 1 96.38 32 VAL B N 1
ATOM 4614 C CA . VAL B 1 32 ? 36.375 -10 -17.297 1 96.38 32 VAL B CA 1
ATOM 4615 C C . VAL B 1 32 ? 35.562 -10.719 -18.359 1 96.38 32 VAL B C 1
ATOM 4617 O O . VAL B 1 32 ? 34.906 -10.07 -19.203 1 96.38 32 VAL B O 1
ATOM 4620 N N . ARG B 1 33 ? 35.562 -11.953 -18.328 1 95.94 33 ARG B N 1
ATOM 4621 C CA . ARG B 1 33 ? 34.812 -12.727 -19.297 1 95.94 33 ARG B CA 1
ATOM 4622 C C . ARG B 1 33 ? 33.312 -12.43 -19.188 1 95.94 33 ARG B C 1
ATOM 4624 O O . ARG B 1 33 ? 32.625 -12.227 -20.188 1 95.94 33 ARG B O 1
ATOM 4631 N N . ARG B 1 34 ? 32.781 -12.375 -17.969 1 96.12 34 ARG B N 1
ATOM 4632 C CA . ARG B 1 34 ? 31.359 -12.172 -17.734 1 96.12 34 ARG B CA 1
ATOM 4633 C C . ARG B 1 34 ? 30.953 -10.734 -18.062 1 96.12 34 ARG B C 1
ATOM 4635 O O . ARG B 1 34 ? 29.875 -10.5 -18.594 1 96.12 34 ARG B O 1
ATOM 4642 N N . LEU B 1 35 ? 31.812 -9.836 -17.766 1 96.38 35 LEU B N 1
ATOM 4643 C CA . LEU B 1 35 ? 31.453 -8.43 -17.906 1 96.38 35 LEU B CA 1
ATOM 4644 C C . LEU B 1 35 ? 31.656 -7.965 -19.359 1 96.38 35 LEU B C 1
ATOM 4646 O O . LEU B 1 35 ? 30.891 -7.141 -19.859 1 96.38 35 LEU B O 1
ATOM 4650 N N . TYR B 1 36 ? 32.656 -8.594 -20.047 1 95.81 36 TYR B N 1
ATOM 4651 C CA . TYR B 1 36 ? 33.031 -7.961 -21.312 1 95.81 36 TYR B CA 1
ATOM 4652 C C . TYR B 1 36 ? 32.906 -8.953 -22.469 1 95.81 36 TYR B C 1
ATOM 4654 O O . TYR B 1 36 ? 32.75 -8.555 -23.625 1 95.81 36 TYR B O 1
ATOM 4662 N N . PHE B 1 37 ? 32.938 -10.25 -22.266 1 95.62 37 PHE B N 1
ATOM 4663 C CA . PHE B 1 37 ? 33 -11.188 -23.375 1 95.62 37 PHE B CA 1
ATOM 4664 C C . PHE B 1 37 ? 31.766 -12.078 -23.391 1 95.62 37 PHE B C 1
ATOM 4666 O O . PHE B 1 37 ? 31.594 -12.898 -24.297 1 95.62 37 PHE B O 1
ATOM 4673 N N . SER B 1 38 ? 30.938 -11.953 -22.484 1 95.75 38 SER B N 1
ATOM 4674 C CA . SER B 1 38 ? 29.688 -12.711 -22.469 1 95.75 38 SER B CA 1
ATOM 4675 C C . SER B 1 38 ? 28.812 -12.352 -23.672 1 95.75 38 SER B C 1
ATOM 4677 O O . SER B 1 38 ? 28.828 -11.219 -24.141 1 95.75 38 SER B O 1
ATOM 4679 N N . PRO B 1 39 ? 28.078 -13.266 -24.172 1 95.12 39 PRO B N 1
ATOM 4680 C CA . PRO B 1 39 ? 27.172 -13 -25.312 1 95.12 39 PRO B CA 1
ATOM 4681 C C . PRO B 1 39 ? 26.109 -11.961 -24.969 1 95.12 39 PRO B C 1
ATOM 4683 O O . PRO B 1 39 ? 25.5 -11.383 -25.875 1 95.12 39 PRO B O 1
ATOM 4686 N N . ILE B 1 40 ? 25.875 -11.727 -23.688 1 96.94 40 ILE B N 1
ATOM 4687 C CA . ILE B 1 40 ? 24.844 -10.758 -23.312 1 96.94 40 ILE B CA 1
ATOM 4688 C C . ILE B 1 40 ? 25.484 -9.562 -22.609 1 96.94 40 ILE B C 1
ATOM 4690 O O . ILE B 1 40 ? 24.828 -8.891 -21.812 1 96.94 40 ILE B O 1
ATOM 4694 N N . SER B 1 41 ? 26.766 -9.312 -22.844 1 96.5 41 SER B N 1
ATOM 4695 C CA . SER B 1 41 ? 27.484 -8.203 -22.203 1 96.5 41 SER B CA 1
ATOM 4696 C C . SER B 1 41 ? 26.938 -6.855 -22.688 1 96.5 41 SER B C 1
ATOM 4698 O O . SER B 1 41 ? 27.094 -5.844 -22 1 96.5 41 SER B O 1
ATOM 4700 N N . HIS B 1 42 ? 26.25 -6.832 -23.828 1 95.38 42 HIS B N 1
ATOM 4701 C CA . HIS B 1 42 ? 25.734 -5.59 -24.391 1 95.38 42 HIS B CA 1
ATOM 4702 C C . HIS B 1 42 ? 24.422 -5.195 -23.734 1 95.38 42 HIS B C 1
ATOM 4704 O O . HIS B 1 42 ? 23.938 -4.07 -23.906 1 95.38 42 HIS B O 1
ATOM 4710 N N . ILE B 1 43 ? 23.797 -6.07 -23.016 1 97.06 43 ILE B N 1
ATOM 4711 C CA . ILE B 1 43 ? 22.531 -5.785 -22.344 1 97.06 43 ILE B CA 1
ATOM 4712 C C . ILE B 1 43 ? 22.797 -4.961 -21.094 1 97.06 43 ILE B C 1
ATOM 4714 O O . ILE B 1 43 ? 23.641 -5.324 -20.266 1 97.06 43 ILE B O 1
ATOM 4718 N N . PRO B 1 44 ? 22.094 -3.869 -20.906 1 96.31 44 PRO B N 1
ATOM 4719 C CA . PRO B 1 44 ? 22.312 -3.02 -19.734 1 96.31 44 PRO B CA 1
ATOM 4720 C C . PRO B 1 44 ? 21.875 -3.684 -18.422 1 96.31 44 PRO B C 1
ATOM 4722 O O . PRO B 1 44 ? 21.016 -4.578 -18.438 1 96.31 44 PRO B O 1
ATOM 4725 N N . GLY B 1 45 ? 22.375 -3.254 -17.234 1 97 45 GLY B N 1
ATOM 4726 C CA . GLY B 1 45 ? 22.078 -3.727 -15.898 1 97 45 GLY B CA 1
ATOM 4727 C C . GLY B 1 45 ? 23.188 -3.443 -14.906 1 97 45 GLY B C 1
ATOM 4728 O O . GLY B 1 45 ? 24.25 -2.936 -15.273 1 97 45 GLY B O 1
ATOM 4729 N N . PRO B 1 46 ? 22.922 -3.721 -13.711 1 97.12 46 PRO B N 1
ATOM 4730 C CA . PRO B 1 46 ? 23.984 -3.525 -12.719 1 97.12 46 PRO B CA 1
ATOM 4731 C C . PRO B 1 46 ? 25.203 -4.414 -12.977 1 97.12 46 PRO B C 1
ATOM 4733 O O . PRO B 1 46 ? 25.047 -5.617 -13.195 1 97.12 46 PRO B O 1
ATOM 4736 N N . ARG B 1 47 ? 26.344 -3.875 -12.836 1 96.62 47 ARG B N 1
ATOM 4737 C CA . ARG B 1 47 ? 27.578 -4.605 -13.102 1 96.62 47 ARG B CA 1
ATOM 4738 C C . ARG B 1 47 ? 27.766 -5.742 -12.109 1 96.62 47 ARG B C 1
ATOM 4740 O O . ARG B 1 47 ? 28.281 -6.809 -12.461 1 96.62 47 ARG B O 1
ATOM 4747 N N . LEU B 1 48 ? 27.328 -5.484 -10.93 1 96.94 48 LEU B N 1
ATOM 4748 C CA . LEU B 1 48 ? 27.469 -6.516 -9.906 1 96.94 48 LEU B CA 1
ATOM 4749 C C . LEU B 1 48 ? 26.578 -7.711 -10.219 1 96.94 48 LEU B C 1
ATOM 4751 O O . LEU B 1 48 ? 26.938 -8.852 -9.93 1 96.94 48 LEU B O 1
ATOM 4755 N N . ALA B 1 49 ? 25.406 -7.465 -10.742 1 97.5 49 ALA B N 1
ATOM 4756 C CA . ALA B 1 49 ? 24.516 -8.555 -11.133 1 97.5 49 ALA B CA 1
ATOM 4757 C C . ALA B 1 49 ? 25.094 -9.352 -12.289 1 97.5 49 ALA B C 1
ATOM 4759 O O . ALA B 1 49 ? 24.953 -10.578 -12.336 1 97.5 49 ALA B O 1
ATOM 4760 N N . ALA B 1 50 ? 25.75 -8.633 -13.234 1 97.5 50 ALA B N 1
ATOM 4761 C CA . ALA B 1 50 ? 26.375 -9.281 -14.375 1 97.5 50 ALA B CA 1
ATOM 4762 C C . ALA B 1 50 ? 27.578 -10.117 -13.938 1 97.5 50 ALA B C 1
ATOM 4764 O O . ALA B 1 50 ? 27.922 -11.117 -14.57 1 97.5 50 ALA B O 1
ATOM 4765 N N . LEU B 1 51 ? 28.156 -9.727 -12.852 1 96.5 51 LEU B N 1
ATOM 4766 C CA . LEU B 1 51 ? 29.422 -10.32 -12.391 1 96.5 51 LEU B CA 1
ATOM 4767 C C . LEU B 1 51 ? 29.156 -11.609 -11.625 1 96.5 51 LEU B C 1
ATOM 4769 O O . LEU B 1 51 ? 29.906 -12.578 -11.742 1 96.5 51 LEU B O 1
ATOM 4773 N N . THR B 1 52 ? 28.094 -11.57 -10.828 1 95.44 52 THR B N 1
ATOM 4774 C CA . THR B 1 52 ? 27.953 -12.727 -9.945 1 95.44 52 THR B CA 1
ATOM 4775 C C . THR B 1 52 ? 26.484 -13 -9.633 1 95.44 52 THR B C 1
ATOM 4777 O O . THR B 1 52 ? 25.672 -12.07 -9.586 1 95.44 52 THR B O 1
ATOM 4780 N N . GLN B 1 53 ? 26.219 -14.289 -9.406 1 92.5 53 GLN B N 1
ATOM 4781 C CA . GLN B 1 53 ? 24.891 -14.727 -9 1 92.5 53 GLN B CA 1
ATOM 4782 C C . GLN B 1 53 ? 24.625 -14.391 -7.535 1 92.5 53 GLN B C 1
ATOM 4784 O O . GLN B 1 53 ? 23.469 -14.398 -7.094 1 92.5 53 GLN B O 1
ATOM 4789 N N . TYR B 1 54 ? 25.609 -13.977 -6.809 1 93.62 54 TYR B N 1
ATOM 4790 C CA . TYR B 1 54 ? 25.469 -13.68 -5.387 1 93.62 54 TYR B CA 1
ATOM 4791 C C . TYR B 1 54 ? 24.719 -12.375 -5.172 1 93.62 54 TYR B C 1
ATOM 4793 O O . TYR B 1 54 ? 24.219 -12.109 -4.074 1 93.62 54 TYR B O 1
ATOM 4801 N N . TYR B 1 55 ? 24.656 -11.633 -6.246 1 95.75 55 TYR B N 1
ATOM 4802 C CA . TYR B 1 55 ? 23.812 -10.453 -6.18 1 95.75 55 TYR B CA 1
ATOM 4803 C C . TYR B 1 55 ? 22.344 -10.844 -5.945 1 95.75 55 TYR B C 1
ATOM 4805 O O . TYR B 1 55 ? 21.688 -10.305 -5.051 1 95.75 55 TYR B O 1
ATOM 4813 N N . GLU B 1 56 ? 21.922 -11.773 -6.699 1 94.31 56 GLU B N 1
ATOM 4814 C CA . GLU B 1 56 ? 20.578 -12.312 -6.508 1 94.31 56 GLU B CA 1
ATOM 4815 C C . GLU B 1 56 ? 20.453 -13.008 -5.156 1 94.31 56 GLU B C 1
ATOM 4817 O O . GLU B 1 56 ? 19.406 -12.906 -4.496 1 94.31 56 GLU B O 1
ATOM 4822 N N . PHE B 1 57 ? 21.5 -13.695 -4.77 1 93.69 57 PHE B N 1
ATOM 4823 C CA . PHE B 1 57 ? 21.516 -14.367 -3.479 1 93.69 57 PHE B CA 1
ATOM 4824 C C . PHE B 1 57 ? 21.281 -13.375 -2.346 1 93.69 57 PHE B C 1
ATOM 4826 O O . PHE B 1 57 ? 20.516 -13.664 -1.416 1 93.69 57 PHE B O 1
ATOM 4833 N N . TYR B 1 58 ? 21.906 -12.273 -2.439 1 95.19 58 TYR B N 1
ATOM 4834 C CA . TYR B 1 58 ? 21.766 -11.25 -1.411 1 95.19 58 TYR B CA 1
ATOM 4835 C C . TYR B 1 58 ? 20.328 -10.797 -1.274 1 95.19 58 TYR B C 1
ATOM 4837 O O . TYR B 1 58 ? 19.781 -10.742 -0.166 1 95.19 58 TYR B O 1
ATOM 4845 N N . TYR B 1 59 ? 19.641 -10.555 -2.338 1 94.38 59 TYR B N 1
ATOM 4846 C CA . TYR B 1 59 ? 18.281 -10.039 -2.307 1 94.38 59 TYR B CA 1
ATOM 4847 C C . TYR B 1 59 ? 17.281 -11.141 -1.953 1 94.38 59 TYR B C 1
ATOM 4849 O O . TYR B 1 59 ? 16.328 -10.906 -1.215 1 94.38 59 TYR B O 1
ATOM 4857 N N . ASP B 1 60 ? 17.516 -12.336 -2.412 1 92 60 ASP B N 1
ATOM 4858 C CA . ASP B 1 60 ? 16.562 -13.414 -2.223 1 92 60 ASP B CA 1
ATOM 4859 C C . ASP B 1 60 ? 16.688 -14.031 -0.834 1 92 60 ASP B C 1
ATOM 4861 O O . ASP B 1 60 ? 15.695 -14.422 -0.219 1 92 60 ASP B O 1
ATOM 4865 N N . ILE B 1 61 ? 17.922 -14.18 -0.384 1 90 61 ILE B N 1
ATOM 4866 C CA . ILE B 1 61 ? 18.141 -14.922 0.852 1 90 61 ILE B CA 1
ATOM 4867 C C . ILE B 1 61 ? 18.359 -13.953 2.008 1 90 61 ILE B C 1
ATOM 4869 O O . ILE B 1 61 ? 17.688 -14.039 3.037 1 90 61 ILE B O 1
ATOM 4873 N N . VAL B 1 62 ? 19.234 -12.992 1.776 1 91.44 62 VAL B N 1
ATOM 4874 C CA . VAL B 1 62 ? 19.578 -12.086 2.869 1 91.44 62 VAL B CA 1
ATOM 4875 C C . VAL B 1 62 ? 18.438 -11.109 3.109 1 91.44 62 VAL B C 1
ATOM 4877 O O . VAL B 1 62 ? 18 -10.914 4.246 1 91.44 62 VAL B O 1
ATOM 4880 N N . LEU B 1 63 ? 17.969 -10.516 2.041 1 92.19 63 LEU B N 1
ATOM 4881 C CA . LEU B 1 63 ? 16.891 -9.547 2.186 1 92.19 63 LEU B CA 1
ATOM 4882 C C . LEU B 1 63 ? 15.531 -10.234 2.082 1 92.19 63 LEU B C 1
ATOM 4884 O O . LEU B 1 63 ? 14.492 -9.57 2.148 1 92.19 63 LEU B O 1
ATOM 4888 N N . ARG B 1 64 ? 15.484 -11.5 1.922 1 91.19 64 ARG B N 1
ATOM 4889 C CA . ARG B 1 64 ? 14.312 -12.359 2.043 1 91.19 64 ARG B CA 1
ATOM 4890 C C . ARG B 1 64 ? 13.312 -12.078 0.931 1 91.19 64 ARG B C 1
ATOM 4892 O O . ARG B 1 64 ? 12.188 -11.633 1.195 1 91.19 64 ARG B O 1
ATOM 4899 N N . GLY B 1 65 ? 13.633 -12.531 -0.238 1 93.31 65 GLY B N 1
ATOM 4900 C CA . GLY B 1 65 ? 12.703 -12.562 -1.353 1 93.31 65 GLY B CA 1
ATOM 4901 C C . GLY B 1 65 ? 12.461 -11.195 -1.96 1 93.31 65 GLY B C 1
ATOM 4902 O O . GLY B 1 65 ? 11.336 -10.875 -2.354 1 93.31 65 GLY B O 1
ATOM 4903 N N . GLN B 1 66 ? 13.516 -10.336 -2.082 1 94.12 66 GLN B N 1
ATOM 4904 C CA . GLN B 1 66 ? 13.336 -8.945 -2.492 1 94.12 66 GLN B CA 1
ATOM 4905 C C . GLN B 1 66 ? 13.82 -8.727 -3.922 1 94.12 66 GLN B C 1
ATOM 4907 O O . GLN B 1 66 ? 13.703 -7.625 -4.461 1 94.12 66 GLN B O 1
ATOM 4912 N N . TYR B 1 67 ? 14.312 -9.758 -4.598 1 95.25 67 TYR B N 1
ATOM 4913 C CA . TYR B 1 67 ? 14.961 -9.531 -5.883 1 95.25 67 TYR B CA 1
ATOM 4914 C C . TYR B 1 67 ? 13.961 -9.086 -6.938 1 95.25 67 TYR B C 1
ATOM 4916 O O . TYR B 1 67 ? 14.273 -8.25 -7.789 1 95.25 67 TYR B O 1
ATOM 4924 N N . THR B 1 68 ? 12.766 -9.648 -6.875 1 95 68 THR B N 1
ATOM 4925 C CA . THR B 1 68 ? 11.742 -9.266 -7.836 1 95 68 THR B CA 1
ATOM 4926 C C . THR B 1 68 ? 11.477 -7.762 -7.777 1 95 68 THR B C 1
ATOM 4928 O O . THR B 1 68 ? 11.312 -7.113 -8.812 1 95 68 THR B O 1
ATOM 4931 N N . PHE B 1 69 ? 11.469 -7.191 -6.668 1 93.69 69 PHE B N 1
ATOM 4932 C CA . PHE B 1 69 ? 11.242 -5.762 -6.5 1 93.69 69 PHE B CA 1
ATOM 4933 C C . PHE B 1 69 ? 12.43 -4.961 -7.008 1 93.69 69 PHE B C 1
ATOM 4935 O O . PHE B 1 69 ? 12.258 -3.904 -7.621 1 93.69 69 PHE B O 1
ATOM 4942 N N . ASN B 1 70 ? 13.586 -5.477 -6.715 1 95 70 ASN B N 1
ATOM 4943 C CA . ASN B 1 70 ? 14.789 -4.816 -7.207 1 95 70 ASN B CA 1
ATOM 4944 C C . ASN B 1 70 ? 14.836 -4.812 -8.734 1 95 70 ASN B C 1
ATOM 4946 O O . ASN B 1 70 ? 15.312 -3.852 -9.344 1 95 70 ASN B O 1
ATOM 4950 N N . ILE B 1 71 ? 14.414 -5.883 -9.305 1 96.38 71 ILE B N 1
ATOM 4951 C CA . ILE B 1 71 ? 14.383 -5.977 -10.758 1 96.38 71 ILE B CA 1
ATOM 4952 C C . ILE B 1 71 ? 13.469 -4.891 -11.328 1 96.38 71 ILE B C 1
ATOM 4954 O O . ILE B 1 71 ? 13.789 -4.266 -12.336 1 96.38 71 ILE B O 1
ATOM 4958 N N . ILE B 1 72 ? 12.375 -4.684 -10.727 1 92.94 72 ILE B N 1
ATOM 4959 C CA . ILE B 1 72 ? 11.461 -3.639 -11.172 1 92.94 72 ILE B CA 1
ATOM 4960 C C . ILE B 1 72 ? 12.156 -2.281 -11.102 1 92.94 72 ILE B C 1
ATOM 4962 O O . ILE B 1 72 ? 12.031 -1.466 -12.016 1 92.94 72 ILE B O 1
ATOM 4966 N N . GLU B 1 73 ? 12.93 -2.059 -10.047 1 90.19 73 GLU B N 1
ATOM 4967 C CA . GLU B 1 73 ? 13.695 -0.825 -9.922 1 90.19 73 GLU B CA 1
ATOM 4968 C C . GLU B 1 73 ? 14.758 -0.726 -11.016 1 90.19 73 GLU B C 1
ATOM 4970 O O . GLU B 1 73 ? 15.023 0.362 -11.531 1 90.19 73 GLU B O 1
ATOM 4975 N N . MET B 1 74 ? 15.344 -1.861 -11.32 1 95.38 74 MET B N 1
ATOM 4976 C CA . MET B 1 74 ? 16.344 -1.889 -12.391 1 95.38 74 MET B CA 1
ATOM 4977 C C . MET B 1 74 ? 15.727 -1.44 -13.719 1 95.38 74 MET B C 1
ATOM 4979 O O . MET B 1 74 ? 16.391 -0.766 -14.508 1 95.38 74 MET B O 1
ATOM 4983 N N . HIS B 1 75 ? 14.547 -1.819 -13.93 1 93.88 75 HIS B N 1
ATOM 4984 C CA . HIS B 1 75 ? 13.898 -1.461 -15.188 1 93.88 75 HIS B CA 1
ATOM 4985 C C . HIS B 1 75 ? 13.672 0.043 -15.281 1 93.88 75 HIS B C 1
ATOM 4987 O O . HIS B 1 75 ? 13.664 0.61 -16.375 1 93.88 75 HIS B O 1
ATOM 4993 N N . ARG B 1 76 ? 13.445 0.651 -14.203 1 85.88 76 ARG B N 1
ATOM 4994 C CA . ARG B 1 76 ? 13.297 2.102 -14.188 1 85.88 76 ARG B CA 1
ATOM 4995 C C . ARG B 1 76 ? 14.609 2.789 -14.539 1 85.88 76 ARG B C 1
ATOM 4997 O O . ARG B 1 76 ? 14.617 3.848 -15.164 1 85.88 76 ARG B O 1
ATOM 5004 N N . GLU B 1 77 ? 15.656 2.168 -14.164 1 89.56 77 GLU B N 1
ATOM 5005 C CA . GLU B 1 77 ? 16.984 2.766 -14.312 1 89.56 77 GLU B CA 1
ATOM 5006 C C . GLU B 1 77 ? 17.594 2.396 -15.656 1 89.56 77 GLU B C 1
ATOM 5008 O O . GLU B 1 77 ? 18.219 3.238 -16.312 1 89.56 77 GLU B O 1
ATOM 5013 N N . TYR B 1 78 ? 17.359 1.138 -16.031 1 94.06 78 TYR B N 1
ATOM 5014 C CA . TYR B 1 78 ? 18.172 0.642 -17.141 1 94.06 78 TYR B CA 1
ATOM 5015 C C . TYR B 1 78 ? 17.328 0.411 -18.391 1 94.06 78 TYR B C 1
ATOM 5017 O O . TYR B 1 78 ? 17.859 0.155 -19.469 1 94.06 78 TYR B O 1
ATOM 5025 N N . GLY B 1 79 ? 16.016 0.407 -18.266 1 92.44 79 GLY B N 1
ATOM 5026 C CA . GLY B 1 79 ? 15.164 0.248 -19.438 1 92.44 79 GLY B CA 1
ATOM 5027 C C . GLY B 1 79 ? 14.406 -1.065 -19.453 1 92.44 79 GLY B C 1
ATOM 5028 O O . GLY B 1 79 ? 14.312 -1.749 -18.438 1 92.44 79 GLY B O 1
ATOM 5029 N N . PRO B 1 80 ? 13.805 -1.441 -20.609 1 95.12 80 PRO B N 1
ATOM 5030 C CA . PRO B 1 80 ? 12.867 -2.562 -20.672 1 95.12 80 PRO B CA 1
ATOM 5031 C C . PRO B 1 80 ? 13.562 -3.92 -20.656 1 95.12 80 PRO B C 1
ATOM 5033 O O . PRO B 1 80 ? 12.93 -4.941 -20.359 1 95.12 80 PRO B O 1
ATOM 5036 N N . VAL B 1 81 ? 14.805 -3.992 -21.062 1 97.75 81 VAL B N 1
ATOM 5037 C CA . VAL B 1 81 ? 15.594 -5.219 -21.047 1 97.75 81 VAL B CA 1
ATOM 5038 C C . VAL B 1 81 ? 16.812 -5.023 -20.141 1 97.75 81 VAL B C 1
ATOM 5040 O O . VAL B 1 81 ? 17.641 -4.133 -20.375 1 97.75 81 VAL B O 1
ATOM 5043 N N . VAL B 1 82 ? 16.906 -5.887 -19.125 1 98 82 VAL B N 1
ATOM 5044 C CA . VAL B 1 82 ? 17.953 -5.672 -18.141 1 98 82 VAL B CA 1
ATOM 5045 C C . VAL B 1 82 ? 18.641 -6.996 -17.828 1 98 82 VAL B C 1
ATOM 5047 O O . VAL B 1 82 ? 18 -8.031 -17.688 1 98 82 VAL B O 1
ATOM 5050 N N . ARG B 1 83 ? 19.953 -6.961 -17.797 1 98.38 83 ARG B N 1
ATOM 5051 C CA . ARG B 1 83 ? 20.719 -8.117 -17.344 1 98.38 83 ARG B CA 1
ATOM 5052 C C . ARG B 1 83 ? 20.688 -8.234 -15.82 1 98.38 83 ARG B C 1
ATOM 5054 O O . ARG B 1 83 ? 21.109 -7.309 -15.117 1 98.38 83 ARG B O 1
ATOM 5061 N N . ILE B 1 84 ? 20.219 -9.383 -15.258 1 97.75 84 ILE B N 1
ATOM 5062 C CA . ILE B 1 84 ? 19.969 -9.438 -13.82 1 97.75 84 ILE B CA 1
ATOM 5063 C C . ILE B 1 84 ? 20.844 -10.523 -13.188 1 97.75 84 ILE B C 1
ATOM 5065 O O . ILE B 1 84 ? 20.797 -10.742 -11.977 1 97.75 84 ILE B O 1
ATOM 5069 N N . SER B 1 85 ? 21.578 -11.305 -13.914 1 96.62 85 SER B N 1
ATOM 5070 C CA . SER B 1 85 ? 22.578 -12.273 -13.484 1 96.62 85 SER B CA 1
ATOM 5071 C C . SER B 1 85 ? 23.625 -12.508 -14.578 1 96.62 85 SER B C 1
ATOM 5073 O O . SER B 1 85 ? 23.516 -11.945 -15.672 1 96.62 85 SER B O 1
ATOM 5075 N N . PRO B 1 86 ? 24.625 -13.312 -14.328 1 96.19 86 PRO B N 1
ATOM 5076 C CA . PRO B 1 86 ? 25.609 -13.555 -15.375 1 96.19 86 PRO B CA 1
ATOM 5077 C C . PRO B 1 86 ? 25.016 -14.234 -16.609 1 96.19 86 PRO B C 1
ATOM 5079 O O . PRO B 1 86 ? 25.562 -14.117 -17.703 1 96.19 86 PRO B O 1
ATOM 5082 N N . TRP B 1 87 ? 23.812 -14.852 -16.438 1 95.56 87 TRP B N 1
ATOM 5083 C CA . TRP B 1 87 ? 23.297 -15.664 -17.531 1 95.56 87 TRP B CA 1
ATOM 5084 C C . TRP B 1 87 ? 21.875 -15.258 -17.891 1 95.56 87 TRP B C 1
ATOM 5086 O O . TRP B 1 87 ? 21.312 -15.734 -18.875 1 95.56 87 TRP B O 1
ATOM 5096 N N . GLU B 1 88 ? 21.266 -14.375 -17.125 1 96.81 88 GLU B N 1
ATOM 5097 C CA . GLU B 1 88 ? 19.828 -14.141 -17.266 1 96.81 88 GLU B CA 1
ATOM 5098 C C . GLU B 1 88 ? 19.531 -12.68 -17.609 1 96.81 88 GLU B C 1
ATOM 5100 O O . GLU B 1 88 ? 20.188 -11.773 -17.078 1 96.81 88 GLU B O 1
ATOM 5105 N N . VAL B 1 89 ? 18.641 -12.531 -18.516 1 97.94 89 VAL B N 1
ATOM 5106 C CA . VAL B 1 89 ? 18.109 -11.234 -18.891 1 97.94 89 VAL B CA 1
ATOM 5107 C C . VAL B 1 89 ? 16.609 -11.172 -18.562 1 97.94 89 VAL B C 1
ATOM 5109 O O . VAL B 1 89 ? 15.898 -12.164 -18.703 1 97.94 89 VAL B O 1
ATOM 5112 N N . HIS B 1 90 ? 16.188 -10.008 -18 1 98.12 90 HIS B N 1
ATOM 5113 C CA . HIS B 1 90 ? 14.781 -9.781 -17.703 1 98.12 90 HIS B CA 1
ATOM 5114 C C . HIS B 1 90 ? 14.172 -8.789 -18.672 1 98.12 90 HIS B C 1
ATOM 5116 O O . HIS B 1 90 ? 14.727 -7.711 -18.906 1 98.12 90 HIS B O 1
ATOM 5122 N N . VAL B 1 91 ? 13.117 -9.195 -19.25 1 97.44 91 VAL B N 1
ATOM 5123 C CA . VAL B 1 91 ? 12.398 -8.297 -20.156 1 97.44 91 VAL B CA 1
ATOM 5124 C C . VAL B 1 91 ? 11.148 -7.762 -19.469 1 97.44 91 VAL B C 1
ATOM 5126 O O . VAL B 1 91 ? 10.273 -8.531 -19.062 1 97.44 91 VAL B O 1
ATOM 5129 N N . GLY B 1 92 ? 11.039 -6.445 -19.375 1 95.44 92 GLY B N 1
ATOM 5130 C CA . GLY B 1 92 ? 9.961 -5.824 -18.625 1 95.44 92 GLY B CA 1
ATOM 5131 C C . GLY B 1 92 ? 8.789 -5.406 -19.484 1 95.44 92 GLY B C 1
ATOM 5132 O O . GLY B 1 92 ? 7.707 -5.105 -18.969 1 95.44 92 GLY B O 1
ATOM 5133 N N . ASP B 1 93 ? 8.938 -5.449 -20.766 1 94.56 93 ASP B N 1
ATOM 5134 C CA . ASP B 1 93 ? 7.867 -5.078 -21.688 1 94.56 93 ASP B CA 1
ATOM 5135 C C . ASP B 1 93 ? 6.867 -6.219 -21.844 1 94.56 93 ASP B C 1
ATOM 5137 O O . ASP B 1 93 ? 7.203 -7.273 -22.391 1 94.56 93 ASP B O 1
ATOM 5141 N N . PRO B 1 94 ? 5.629 -5.938 -21.453 1 93.62 94 PRO B N 1
ATOM 5142 C CA . PRO B 1 94 ? 4.625 -7.004 -21.531 1 93.62 94 PRO B CA 1
ATOM 5143 C C . PRO B 1 94 ? 4.344 -7.449 -22.953 1 93.62 94 PRO B C 1
ATOM 5145 O O . PRO B 1 94 ? 3.879 -8.57 -23.188 1 93.62 94 PRO B O 1
ATOM 5148 N N . GLU B 1 95 ? 4.648 -6.637 -23.906 1 93.38 95 GLU B N 1
ATOM 5149 C CA . GLU B 1 95 ? 4.379 -6.977 -25.297 1 93.38 95 GLU B CA 1
ATOM 5150 C C . GLU B 1 95 ? 5.332 -8.055 -25.797 1 93.38 95 GLU B C 1
ATOM 5152 O O . GLU B 1 95 ? 5.102 -8.664 -26.844 1 93.38 95 GLU B O 1
ATOM 5157 N N . PHE B 1 96 ? 6.352 -8.312 -25.031 1 96 96 PHE B N 1
ATOM 5158 C CA . PHE B 1 96 ? 7.328 -9.336 -25.391 1 96 96 PHE B CA 1
ATOM 5159 C C . PHE B 1 96 ? 6.848 -10.719 -24.969 1 96 96 PHE B C 1
ATOM 5161 O O . PHE B 1 96 ? 7.426 -11.734 -25.375 1 96 96 PHE B O 1
ATOM 5168 N N . PHE B 1 97 ? 5.781 -10.852 -24.266 1 96.12 97 PHE B N 1
ATOM 5169 C CA . PHE B 1 97 ? 5.301 -12.078 -23.641 1 96.12 97 PHE B CA 1
ATOM 5170 C C . PHE B 1 97 ? 5.074 -13.164 -24.688 1 96.12 97 PHE B C 1
ATOM 5172 O O . PHE B 1 97 ? 5.566 -14.289 -24.547 1 96.12 97 PHE B O 1
ATOM 5179 N N . PRO B 1 98 ? 4.438 -12.836 -25.828 1 94.94 98 PRO B N 1
ATOM 5180 C CA . PRO B 1 98 ? 4.203 -13.891 -26.828 1 94.94 98 PRO B CA 1
ATOM 5181 C C . PRO B 1 98 ? 5.492 -14.375 -27.484 1 94.94 98 PRO B C 1
ATOM 5183 O O . PRO B 1 98 ? 5.531 -15.477 -28.047 1 94.94 98 PRO B O 1
ATOM 5186 N N . GLU B 1 99 ? 6.531 -13.547 -27.422 1 95.06 99 GLU B N 1
ATOM 5187 C CA . GLU B 1 99 ? 7.812 -13.93 -28.016 1 95.06 99 GLU B CA 1
ATOM 5188 C C . GLU B 1 99 ? 8.539 -14.953 -27.141 1 95.06 99 GLU B C 1
ATOM 5190 O O . GLU B 1 99 ? 9.297 -15.781 -27.641 1 95.06 99 GLU B O 1
ATOM 5195 N N . LEU B 1 100 ? 8.312 -14.844 -25.891 1 96.06 100 LEU B N 1
ATOM 5196 C CA . LEU B 1 100 ? 9.039 -15.703 -24.969 1 96.06 100 LEU B CA 1
ATOM 5197 C C . LEU B 1 100 ? 8.227 -16.953 -24.641 1 96.06 100 LEU B C 1
ATOM 5199 O O . LEU B 1 100 ? 8.789 -18.047 -24.547 1 96.06 100 LEU B O 1
ATOM 5203 N N . TYR B 1 101 ? 7.031 -16.797 -24.406 1 96.19 101 TYR B N 1
ATOM 5204 C CA . TYR B 1 101 ? 6.156 -17.922 -24.078 1 96.19 101 TYR B CA 1
ATOM 5205 C C . TYR B 1 101 ? 5.348 -18.344 -25.297 1 96.19 101 TYR B C 1
ATOM 5207 O O . TYR B 1 101 ? 4.207 -17.906 -25.484 1 96.19 101 TYR B O 1
ATOM 5215 N N . THR B 1 102 ? 5.879 -19.281 -26.047 1 93.81 102 THR B N 1
ATOM 5216 C CA . THR B 1 102 ? 5.418 -19.594 -27.391 1 93.81 102 THR B CA 1
ATOM 5217 C C . THR B 1 102 ? 4.723 -20.953 -27.422 1 93.81 102 THR B C 1
ATOM 5219 O O . THR B 1 102 ? 4.762 -21.688 -26.438 1 93.81 102 THR B O 1
ATOM 5222 N N . GLY B 1 103 ? 4.117 -21.156 -28.594 1 91.56 103 GLY B N 1
ATOM 5223 C CA . GLY B 1 103 ? 3.492 -22.453 -28.844 1 91.56 103 GLY B CA 1
ATOM 5224 C C . GLY B 1 103 ? 4.492 -23.531 -29.203 1 91.56 103 GLY B C 1
ATOM 5225 O O . GLY B 1 103 ? 5.703 -23.312 -29.141 1 91.56 103 GLY B O 1
ATOM 5226 N N . PRO B 1 104 ? 4.016 -24.641 -29.562 1 89.69 104 PRO B N 1
ATOM 5227 C CA . PRO B 1 104 ? 4.863 -25.828 -29.781 1 89.69 104 PRO B CA 1
ATOM 5228 C C . PRO B 1 104 ? 5.824 -25.656 -30.953 1 89.69 104 PRO B C 1
ATOM 5230 O O . PRO B 1 104 ? 6.863 -26.312 -31.016 1 89.69 104 PRO B O 1
ATOM 5233 N N . GLY B 1 105 ? 5.578 -24.781 -31.859 1 90.69 105 GLY B N 1
ATOM 5234 C CA . GLY B 1 105 ? 6.414 -24.609 -33.031 1 90.69 105 GLY B CA 1
ATOM 5235 C C . GLY B 1 105 ? 7.711 -23.875 -32.75 1 90.69 105 GLY B C 1
ATOM 5236 O O . GLY B 1 105 ? 8.648 -23.938 -33.531 1 90.69 105 GLY B O 1
ATOM 5237 N N . ARG B 1 106 ? 7.816 -23.281 -31.641 1 93.88 106 ARG B N 1
ATOM 5238 C CA . ARG B 1 106 ? 9 -22.547 -31.203 1 93.88 106 ARG B CA 1
ATOM 5239 C C . ARG B 1 106 ? 9.438 -23 -29.812 1 93.88 106 ARG B C 1
ATOM 5241 O O . ARG B 1 106 ? 9.023 -22.422 -28.812 1 93.88 106 ARG B O 1
ATOM 5248 N N . PRO B 1 107 ? 10.367 -23.969 -29.812 1 93.19 107 PRO B N 1
ATOM 5249 C CA . PRO B 1 107 ? 10.727 -24.609 -28.547 1 93.19 107 PRO B CA 1
ATOM 5250 C C . PRO B 1 107 ? 11.336 -23.641 -27.547 1 93.19 107 PRO B C 1
ATOM 5252 O O . PRO B 1 107 ? 12.125 -22.766 -27.922 1 93.19 107 PRO B O 1
ATOM 5255 N N . ARG B 1 108 ? 10.914 -23.688 -26.359 1 95.62 108 ARG B N 1
ATOM 5256 C CA . ARG B 1 108 ? 11.477 -23.016 -25.203 1 95.62 108 ARG B CA 1
ATOM 5257 C C . ARG B 1 108 ? 11.797 -24 -24.094 1 95.62 108 ARG B C 1
ATOM 5259 O O . ARG B 1 108 ? 10.977 -24.844 -23.75 1 95.62 108 ARG B O 1
ATOM 5266 N N . GLU B 1 109 ? 12.961 -23.906 -23.531 1 96.19 109 GLU B N 1
ATOM 5267 C CA . GLU B 1 109 ? 13.367 -24.766 -22.422 1 96.19 109 GLU B CA 1
ATOM 5268 C C . GLU B 1 109 ? 13.383 -23.984 -21.109 1 96.19 109 GLU B C 1
ATOM 5270 O O . GLU B 1 109 ? 13.383 -22.75 -21.109 1 96.19 109 GLU B O 1
ATOM 5275 N N . LYS B 1 110 ? 13.297 -24.75 -20.016 1 94.81 110 LYS B N 1
ATOM 5276 C CA . LYS B 1 110 ? 13.43 -24.125 -18.703 1 94.81 110 LYS B CA 1
ATOM 5277 C C . LYS B 1 110 ? 14.898 -24.062 -18.266 1 94.81 110 LYS B C 1
ATOM 5279 O O . LYS B 1 110 ? 15.766 -24.609 -18.938 1 94.81 110 LYS B O 1
ATOM 5284 N N . TRP B 1 111 ? 15.102 -23.344 -17.297 1 93.62 111 TRP B N 1
ATOM 5285 C CA . TRP B 1 111 ? 16.438 -23.125 -16.75 1 93.62 111 TRP B CA 1
ATOM 5286 C C . TRP B 1 111 ? 16.672 -23.984 -15.508 1 93.62 111 TRP B C 1
ATOM 5288 O O . TRP B 1 111 ? 15.867 -23.953 -14.57 1 93.62 111 TRP B O 1
ATOM 5298 N N . ALA B 1 112 ? 17.734 -24.703 -15.516 1 89.31 112 ALA B N 1
ATOM 5299 C CA . ALA B 1 112 ? 18.031 -25.656 -14.445 1 89.31 112 ALA B CA 1
ATOM 5300 C C . ALA B 1 112 ? 18.078 -24.969 -13.086 1 89.31 112 ALA B C 1
ATOM 5302 O O . ALA B 1 112 ? 17.578 -25.5 -12.086 1 89.31 112 ALA B O 1
ATOM 5303 N N . PHE B 1 113 ? 18.672 -23.844 -13.031 1 87.5 113 PHE B N 1
ATOM 5304 C CA . PHE B 1 113 ? 18.766 -23.078 -11.789 1 87.5 113 PHE B CA 1
ATOM 5305 C C . PHE B 1 113 ? 17.375 -22.781 -11.227 1 87.5 113 PHE B C 1
ATOM 5307 O O . PHE B 1 113 ? 17.156 -22.906 -10.016 1 87.5 113 PHE B O 1
ATOM 5314 N N . TYR B 1 114 ? 16.5 -22.5 -12.008 1 86.88 114 TYR B N 1
ATOM 5315 C CA . TYR B 1 114 ? 15.133 -22.156 -11.617 1 86.88 114 TYR B CA 1
ATOM 5316 C C . TYR B 1 114 ? 14.359 -23.406 -11.188 1 86.88 114 TYR B C 1
ATOM 5318 O O . TYR B 1 114 ? 13.672 -23.391 -10.164 1 86.88 114 TYR B O 1
ATOM 5326 N N . THR B 1 115 ? 14.484 -24.484 -11.875 1 87.81 115 THR B N 1
ATOM 5327 C CA . THR B 1 115 ? 13.656 -25.656 -11.633 1 87.81 115 THR B CA 1
ATOM 5328 C C . THR B 1 115 ? 14.117 -26.406 -10.375 1 87.81 115 THR B C 1
ATOM 5330 O O . THR B 1 115 ? 13.352 -27.156 -9.781 1 87.81 115 THR B O 1
ATOM 5333 N N . GLN B 1 116 ? 15.281 -26.141 -10 1 84.25 116 GLN B N 1
ATOM 5334 C CA . GLN B 1 116 ? 15.812 -26.812 -8.82 1 84.25 116 GLN B CA 1
ATOM 5335 C C . GLN B 1 116 ? 15.023 -26.438 -7.57 1 84.25 116 GLN B C 1
ATOM 5337 O O . GLN B 1 116 ? 14.977 -27.203 -6.605 1 84.25 116 GLN B O 1
ATOM 5342 N N . GLN B 1 117 ? 14.383 -25.375 -7.621 1 83.88 117 GLN B N 1
ATOM 5343 C CA . GLN B 1 117 ? 13.703 -24.859 -6.434 1 83.88 117 GLN B CA 1
ATOM 5344 C C . GLN B 1 117 ? 12.531 -25.766 -6.043 1 83.88 117 GLN B C 1
ATOM 5346 O O . GLN B 1 117 ? 12.078 -25.734 -4.898 1 83.88 117 GLN B O 1
ATOM 5351 N N . PHE B 1 118 ? 12.133 -26.578 -6.961 1 80.81 118 PHE B N 1
ATOM 5352 C CA . PHE B 1 118 ? 10.961 -27.422 -6.695 1 80.81 118 PHE B CA 1
ATOM 5353 C C . PHE B 1 118 ? 11.367 -28.703 -5.996 1 80.81 118 PHE B C 1
ATOM 5355 O O . PHE B 1 118 ? 10.516 -29.422 -5.457 1 80.81 118 PHE B O 1
ATOM 5362 N N . GLY B 1 119 ? 12.586 -29.047 -6.051 1 76.81 119 GLY B N 1
ATOM 5363 C CA . GLY B 1 119 ? 13.062 -30.266 -5.414 1 76.81 119 GLY B CA 1
ATOM 5364 C C . GLY B 1 119 ? 12.523 -31.531 -6.059 1 76.81 119 GLY B C 1
ATOM 5365 O O . GLY B 1 119 ? 12.469 -32.594 -5.426 1 76.81 119 GLY B O 1
ATOM 5366 N N . SER B 1 120 ? 11.953 -31.422 -7.223 1 84.25 120 SER B N 1
ATOM 5367 C CA . SER B 1 120 ? 11.383 -32.531 -7.988 1 84.25 120 SER B CA 1
ATOM 5368 C C . SER B 1 120 ? 11.844 -32.469 -9.445 1 84.25 120 SER B C 1
ATOM 5370 O O . SER B 1 120 ? 11.031 -32.25 -10.344 1 84.25 120 SER B O 1
ATOM 5372 N N . PRO B 1 121 ? 13.062 -32.844 -9.641 1 85.81 121 PRO B N 1
ATOM 5373 C CA . PRO B 1 121 ? 13.641 -32.688 -10.977 1 85.81 121 PRO B CA 1
ATOM 5374 C C . PRO B 1 121 ? 12.961 -33.562 -12.023 1 85.81 121 PRO B C 1
ATOM 5376 O O . PRO B 1 121 ? 13.016 -33.25 -13.219 1 85.81 121 PRO B O 1
ATOM 5379 N N . GLU B 1 122 ? 12.305 -34.594 -11.562 1 90.88 122 GLU B N 1
ATOM 5380 C CA . GLU B 1 122 ? 11.711 -35.5 -12.539 1 90.88 122 GLU B CA 1
ATOM 5381 C C . GLU B 1 122 ? 10.234 -35.188 -12.758 1 90.88 122 GLU B C 1
ATOM 5383 O O . GLU B 1 122 ? 9.555 -35.875 -13.516 1 90.88 122 GLU B O 1
ATOM 5388 N N . SER B 1 123 ? 9.789 -34.188 -12.188 1 92.25 123 SER B N 1
ATOM 5389 C CA . SER B 1 123 ? 8.398 -33.781 -12.406 1 92.25 123 SER B CA 1
ATOM 5390 C C . SER B 1 123 ? 8.219 -33.125 -13.773 1 92.25 123 SER B C 1
ATOM 5392 O O . SER B 1 123 ? 9.188 -32.656 -14.375 1 92.25 123 SER B O 1
ATOM 5394 N N . ALA B 1 124 ? 7.004 -33.156 -14.227 1 93.12 124 ALA B N 1
ATOM 5395 C CA . ALA B 1 124 ? 6.703 -32.5 -15.492 1 93.12 124 ALA B CA 1
ATOM 5396 C C . ALA B 1 124 ? 7.004 -31 -15.406 1 93.12 124 ALA B C 1
ATOM 5398 O O . ALA B 1 124 ? 7.516 -30.406 -16.359 1 93.12 124 ALA B O 1
ATOM 5399 N N . LEU B 1 125 ? 6.738 -30.375 -14.305 1 91.81 125 LEU B N 1
ATOM 5400 C CA . LEU B 1 125 ? 6.957 -28.953 -14.102 1 91.81 125 LEU B CA 1
ATOM 5401 C C . LEU B 1 125 ? 8.438 -28.609 -14.219 1 91.81 125 LEU B C 1
ATOM 5403 O O . LEU B 1 125 ? 8.797 -27.578 -14.789 1 91.81 125 LEU B O 1
ATOM 5407 N N . ALA B 1 126 ? 9.281 -29.484 -13.703 1 91.81 126 ALA B N 1
ATOM 5408 C CA . ALA B 1 126 ? 10.711 -29.188 -13.625 1 91.81 126 ALA B CA 1
ATOM 5409 C C . ALA B 1 126 ? 11.453 -29.719 -14.844 1 91.81 126 ALA B C 1
ATOM 5411 O O . ALA B 1 126 ? 12.672 -29.562 -14.953 1 91.81 126 ALA B O 1
ATOM 5412 N N . THR B 1 127 ? 10.742 -30.344 -15.758 1 95.44 127 THR B N 1
ATOM 5413 C CA . THR B 1 127 ? 11.398 -30.875 -16.938 1 95.44 127 THR B CA 1
ATOM 5414 C C . THR B 1 127 ? 11.961 -29.75 -17.812 1 95.44 127 THR B C 1
ATOM 5416 O O . THR B 1 127 ? 11.219 -28.859 -18.219 1 95.44 127 THR B O 1
ATOM 5419 N N . ILE B 1 128 ? 13.211 -29.812 -18.125 1 95.56 128 ILE B N 1
ATOM 5420 C CA . ILE B 1 128 ? 13.922 -28.719 -18.781 1 95.56 128 ILE B CA 1
ATOM 5421 C C . ILE B 1 128 ? 13.703 -28.797 -20.297 1 95.56 128 ILE B C 1
ATOM 5423 O O . ILE B 1 128 ? 13.258 -27.844 -20.922 1 95.56 128 ILE B O 1
ATOM 5427 N N . ASN B 1 129 ? 13.914 -30.016 -20.828 1 95.31 129 ASN B N 1
ATOM 5428 C CA . ASN B 1 129 ? 13.883 -30.203 -22.281 1 95.31 129 ASN B CA 1
ATOM 5429 C C . ASN B 1 129 ? 12.469 -30.094 -22.828 1 95.31 129 ASN B C 1
ATOM 5431 O O . ASN B 1 129 ? 11.531 -30.672 -22.266 1 95.31 129 ASN B O 1
ATOM 5435 N N . HIS B 1 130 ? 12.375 -29.391 -23.906 1 95.12 130 HIS B N 1
ATOM 5436 C CA . HIS B 1 130 ? 11.078 -29.094 -24.5 1 95.12 130 HIS B CA 1
ATOM 5437 C C . HIS B 1 130 ? 10.352 -30.359 -24.922 1 95.12 130 HIS B C 1
ATOM 5439 O O . HIS B 1 130 ? 9.18 -30.547 -24.594 1 95.12 130 HIS B O 1
ATOM 5445 N N . GLU B 1 131 ? 11.031 -31.25 -25.641 1 94.62 131 GLU B N 1
ATOM 5446 C CA . GLU B 1 131 ? 10.398 -32.438 -26.172 1 94.62 131 GLU B CA 1
ATOM 5447 C C . GLU B 1 131 ? 10.023 -33.406 -25.062 1 94.62 131 GLU B C 1
ATOM 5449 O O . GLU B 1 131 ? 8.977 -34.062 -25.109 1 94.62 131 GLU B O 1
ATOM 5454 N N . HIS B 1 132 ? 10.922 -33.531 -24.141 1 95.62 132 HIS B N 1
ATOM 5455 C CA . HIS B 1 132 ? 10.633 -34.406 -23 1 95.62 132 HIS B CA 1
ATOM 5456 C C . HIS B 1 132 ? 9.422 -33.875 -22.234 1 95.62 132 HIS B C 1
ATOM 5458 O O . HIS B 1 132 ? 8.57 -34.656 -21.797 1 95.62 132 HIS B O 1
ATOM 5464 N N . HIS B 1 133 ? 9.406 -32.625 -22.047 1 96.25 133 HIS B N 1
ATOM 5465 C CA . HIS B 1 133 ? 8.25 -32 -21.391 1 96.25 133 HIS B CA 1
ATOM 5466 C C . HIS B 1 133 ? 6.973 -32.25 -22.188 1 96.25 133 HIS B C 1
ATOM 5468 O O . HIS B 1 133 ? 5.918 -32.531 -21.594 1 96.25 133 HIS B O 1
ATOM 5474 N N . ARG B 1 134 ? 7.039 -32.094 -23.438 1 95.69 134 ARG B N 1
ATOM 5475 C CA . ARG B 1 134 ? 5.887 -32.312 -24.312 1 95.69 134 ARG B CA 1
ATOM 5476 C C . ARG B 1 134 ? 5.332 -33.719 -24.094 1 95.69 134 ARG B C 1
ATOM 5478 O O . ARG B 1 134 ? 4.117 -33.906 -24.031 1 95.69 134 ARG B O 1
ATOM 5485 N N . LEU B 1 135 ? 6.188 -34.688 -23.984 1 95.12 135 LEU B N 1
ATOM 5486 C CA . LEU B 1 135 ? 5.797 -36.062 -23.734 1 95.12 135 LEU B CA 1
ATOM 5487 C C . LEU B 1 135 ? 5.035 -36.188 -22.422 1 95.12 135 LEU B C 1
ATOM 5489 O O . LEU B 1 135 ? 3.945 -36.781 -22.375 1 95.12 135 LEU B O 1
ATOM 5493 N N . ARG B 1 136 ? 5.551 -35.656 -21.438 1 94.56 136 ARG B N 1
ATOM 5494 C CA . ARG B 1 136 ? 4.941 -35.75 -20.109 1 94.56 136 ARG B CA 1
ATOM 5495 C C . ARG B 1 136 ? 3.629 -34.969 -20.062 1 94.56 136 ARG B C 1
ATOM 5497 O O . ARG B 1 136 ? 2.648 -35.438 -19.469 1 94.56 136 ARG B O 1
ATOM 5504 N N . ARG B 1 137 ? 3.629 -33.812 -20.672 1 94.31 137 ARG B N 1
ATOM 5505 C CA . ARG B 1 137 ? 2.455 -32.969 -20.688 1 94.31 137 ARG B CA 1
ATOM 5506 C C . ARG B 1 137 ? 1.311 -33.594 -21.469 1 94.31 137 ARG B C 1
ATOM 5508 O O . ARG B 1 137 ? 0.142 -33.438 -21.109 1 94.31 137 ARG B O 1
ATOM 5515 N N . SER B 1 138 ? 1.608 -34.25 -22.516 1 93 138 SER B N 1
ATOM 5516 C CA . SER B 1 138 ? 0.591 -34.875 -23.359 1 93 138 SER B CA 1
ATOM 5517 C C . SER B 1 138 ? -0.203 -35.938 -22.562 1 93 138 SER B C 1
ATOM 5519 O O . SER B 1 138 ? -1.396 -36.125 -22.812 1 93 138 SER B O 1
ATOM 5521 N N . ALA B 1 139 ? 0.432 -36.5 -21.625 1 91.94 139 ALA B N 1
ATOM 5522 C CA . ALA B 1 139 ? -0.225 -37.531 -20.797 1 91.94 139 ALA B CA 1
ATOM 5523 C C . ALA B 1 139 ? -1.109 -36.875 -19.734 1 91.94 139 ALA B C 1
ATOM 5525 O O . ALA B 1 139 ? -2.094 -37.469 -19.281 1 91.94 139 ALA B O 1
ATOM 5526 N N . LEU B 1 140 ? -0.814 -35.688 -19.391 1 93 140 LEU B N 1
ATOM 5527 C CA . LEU B 1 140 ? -1.512 -35.031 -18.281 1 93 140 LEU B CA 1
ATOM 5528 C C . LEU B 1 140 ? -2.629 -34.125 -18.812 1 93 140 LEU B C 1
ATOM 5530 O O . LEU B 1 140 ? -3.643 -33.938 -18.141 1 93 140 LEU B O 1
ATOM 5534 N N . ASN B 1 141 ? -2.562 -33.562 -19.969 1 92.88 141 ASN B N 1
ATOM 5535 C CA . ASN B 1 141 ? -3.428 -32.531 -20.531 1 92.88 141 ASN B CA 1
ATOM 5536 C C . ASN B 1 141 ? -4.891 -32.969 -20.531 1 92.88 141 ASN B C 1
ATOM 5538 O O . ASN B 1 141 ? -5.777 -32.188 -20.188 1 92.88 141 ASN B O 1
ATOM 5542 N N . PRO B 1 142 ? -5.188 -34.156 -20.859 1 90.75 142 PRO B N 1
ATOM 5543 C CA . PRO B 1 142 ? -6.594 -34.562 -20.953 1 90.75 142 PRO B CA 1
ATOM 5544 C C . PRO B 1 142 ? -7.332 -34.438 -19.625 1 90.75 142 PRO B C 1
ATOM 5546 O O . PRO B 1 142 ? -8.547 -34.219 -19.609 1 90.75 142 PRO B O 1
ATOM 5549 N N . PHE B 1 143 ? -6.664 -34.5 -18.578 1 91 143 PHE B N 1
ATOM 5550 C CA . PHE B 1 143 ? -7.289 -34.469 -17.25 1 91 143 PHE B CA 1
ATOM 5551 C C . PHE B 1 143 ? -7.605 -33.062 -16.812 1 91 143 PHE B C 1
ATOM 5553 O O . PHE B 1 143 ? -8.375 -32.844 -15.875 1 91 143 PHE B O 1
ATOM 5560 N N . PHE B 1 144 ? -7.051 -32.094 -17.531 1 93.81 144 PHE B N 1
ATOM 5561 C CA . PHE B 1 144 ? -7.219 -30.734 -17.062 1 93.81 144 PHE B CA 1
ATOM 5562 C C . PHE B 1 144 ? -7.832 -29.859 -18.156 1 93.81 144 PHE B C 1
ATOM 5564 O O . PHE B 1 144 ? -7.77 -28.641 -18.094 1 93.81 144 PHE B O 1
ATOM 5571 N N . SER B 1 145 ? -8.391 -30.516 -19.125 1 92.81 145 SER B N 1
ATOM 5572 C CA . SER B 1 145 ? -9.133 -29.766 -20.141 1 92.81 145 SER B CA 1
ATOM 5573 C C . SER B 1 145 ? -10.391 -29.141 -19.547 1 92.81 145 SER B C 1
ATOM 5575 O O . SER B 1 145 ? -10.898 -29.594 -18.531 1 92.81 145 SER B O 1
ATOM 5577 N N . THR B 1 146 ? -10.859 -28.109 -20.156 1 92.88 146 THR B N 1
ATOM 5578 C CA . THR B 1 146 ? -12.07 -27.422 -19.719 1 92.88 146 THR B CA 1
ATOM 5579 C C . THR B 1 146 ? -13.242 -28.391 -19.656 1 92.88 146 THR B C 1
ATOM 5581 O O . THR B 1 146 ? -14.039 -28.359 -18.719 1 92.88 146 THR B O 1
ATOM 5584 N N . GLN B 1 147 ? -13.344 -29.234 -20.594 1 92 147 GLN B N 1
ATOM 5585 C CA . GLN B 1 147 ? -14.43 -30.203 -20.672 1 92 147 GLN B CA 1
ATOM 5586 C C . GLN B 1 147 ? -14.367 -31.188 -19.516 1 92 147 GLN B C 1
ATOM 5588 O O . GLN B 1 147 ? -15.391 -31.484 -18.891 1 92 147 GLN B O 1
ATOM 5593 N N . THR B 1 148 ? -13.18 -31.672 -19.312 1 91.12 148 THR B N 1
ATOM 5594 C CA . THR B 1 148 ? -13.016 -32.656 -18.234 1 91.12 148 THR B CA 1
ATOM 5595 C C . THR B 1 148 ? -13.297 -32.031 -16.875 1 91.12 148 THR B C 1
ATOM 5597 O O . THR B 1 148 ? -13.922 -32.656 -16.016 1 91.12 148 THR B O 1
ATOM 5600 N N . VAL B 1 149 ? -12.867 -30.797 -16.703 1 92.44 149 VAL B N 1
ATOM 5601 C CA . VAL B 1 149 ? -13.07 -30.109 -15.43 1 92.44 149 VAL B CA 1
ATOM 5602 C C . VAL B 1 149 ? -14.562 -29.828 -15.234 1 92.44 149 VAL B C 1
ATOM 5604 O O . VAL B 1 149 ? -15.062 -29.891 -14.109 1 92.44 149 VAL B O 1
ATOM 5607 N N . ARG B 1 150 ? -15.234 -29.516 -16.234 1 91.94 150 ARG B N 1
ATOM 5608 C CA . ARG B 1 150 ? -16.672 -29.281 -16.141 1 91.94 150 ARG B CA 1
ATOM 5609 C C . ARG B 1 150 ? -17.406 -30.531 -15.672 1 91.94 150 ARG B C 1
ATOM 5611 O O . ARG B 1 150 ? -18.375 -30.453 -14.922 1 91.94 150 ARG B O 1
ATOM 5618 N N . LYS B 1 151 ? -16.906 -31.656 -16.109 1 90.38 151 LYS B N 1
ATOM 5619 C CA . LYS B 1 151 ? -17.484 -32.938 -15.68 1 90.38 151 LYS B CA 1
ATOM 5620 C C . LYS B 1 151 ? -17.203 -33.188 -14.203 1 90.38 151 LYS B C 1
ATOM 5622 O O . LYS B 1 151 ? -17.922 -33.969 -13.562 1 90.38 151 LYS B O 1
ATOM 5627 N N . LEU B 1 152 ? -16.219 -32.562 -13.734 1 90.75 152 LEU B N 1
ATOM 5628 C CA . LEU B 1 152 ? -15.812 -32.75 -12.344 1 90.75 152 LEU B CA 1
ATOM 5629 C C . LEU B 1 152 ? -16.609 -31.844 -11.422 1 90.75 152 LEU B C 1
ATOM 5631 O O . LEU B 1 152 ? -16.469 -31.906 -10.195 1 90.75 152 LEU B O 1
ATOM 5635 N N . GLN B 1 153 ? -17.484 -31.031 -11.898 1 94.62 153 GLN B N 1
ATOM 5636 C CA . GLN B 1 153 ? -18.203 -30.016 -11.125 1 94.62 153 GLN B CA 1
ATOM 5637 C C . GLN B 1 153 ? -18.891 -30.641 -9.914 1 94.62 153 GLN B C 1
ATOM 5639 O O . GLN B 1 153 ? -18.859 -30.078 -8.82 1 94.62 153 GLN B O 1
ATOM 5644 N N . PRO B 1 154 ? -19.547 -31.828 -10.047 1 93 154 PRO B N 1
ATOM 5645 C CA . PRO B 1 154 ? -20.219 -32.406 -8.875 1 93 154 PRO B CA 1
ATOM 5646 C C . PRO B 1 154 ? -19.25 -32.688 -7.727 1 93 154 PRO B C 1
ATOM 5648 O O . PRO B 1 154 ? -19.594 -32.469 -6.559 1 93 154 PRO B O 1
ATOM 5651 N N . VAL B 1 155 ? -18.078 -33.125 -8.086 1 90.25 155 VAL B N 1
ATOM 5652 C CA . VAL B 1 155 ? -17.062 -33.406 -7.07 1 90.25 155 VAL B CA 1
ATOM 5653 C C . VAL B 1 155 ? -16.641 -32.125 -6.383 1 90.25 155 VAL B C 1
ATOM 5655 O O . VAL B 1 155 ? -16.531 -32.062 -5.156 1 90.25 155 VAL B O 1
ATOM 5658 N N . ILE B 1 156 ? -16.344 -31.078 -7.164 1 95.56 156 ILE B N 1
ATOM 5659 C CA . ILE B 1 156 ? -15.93 -29.797 -6.625 1 95.56 156 ILE B CA 1
ATOM 5660 C C . ILE B 1 156 ? -17.047 -29.203 -5.762 1 95.56 156 ILE B C 1
ATOM 5662 O O . ILE B 1 156 ? -16.797 -28.719 -4.656 1 95.56 156 ILE B O 1
ATOM 5666 N N . GLU B 1 157 ? -18.234 -29.266 -6.23 1 95.75 157 GLU B N 1
ATOM 5667 C CA . GLU B 1 157 ? -19.391 -28.703 -5.531 1 95.75 157 GLU B CA 1
ATOM 5668 C C . GLU B 1 157 ? -19.625 -29.391 -4.191 1 95.75 157 GLU B C 1
ATOM 5670 O O . GLU B 1 157 ? -20.016 -28.75 -3.215 1 95.75 157 GLU B O 1
ATOM 5675 N N . GLU B 1 158 ? -19.469 -30.672 -4.25 1 94.56 158 GLU B N 1
ATOM 5676 C CA . GLU B 1 158 ? -19.609 -31.406 -2.996 1 94.56 158 GLU B CA 1
ATOM 5677 C C . GLU B 1 158 ? -18.641 -30.891 -1.94 1 94.56 158 GLU B C 1
ATOM 5679 O O . GLU B 1 158 ? -19 -30.734 -0.773 1 94.56 158 GLU B O 1
ATOM 5684 N N . ARG B 1 159 ? -17.422 -30.641 -2.338 1 95.81 159 ARG B N 1
ATOM 5685 C CA . ARG B 1 159 ? -16.422 -30.125 -1.401 1 95.81 159 ARG B CA 1
ATOM 5686 C C . ARG B 1 159 ? -16.719 -28.688 -1.011 1 95.81 159 ARG B C 1
ATOM 5688 O O . ARG B 1 159 ? -16.453 -28.266 0.118 1 95.81 159 ARG B O 1
ATOM 5695 N N . VAL B 1 160 ? -17.266 -27.891 -1.943 1 97.56 160 VAL B N 1
ATOM 5696 C CA . VAL B 1 160 ? -17.703 -26.531 -1.638 1 97.56 160 VAL B CA 1
ATOM 5697 C C . VAL B 1 160 ? -18.781 -26.562 -0.557 1 97.56 160 VAL B C 1
ATOM 5699 O O . VAL B 1 160 ? -18.703 -25.828 0.433 1 97.56 160 VAL B O 1
ATOM 5702 N N . ASP B 1 161 ? -19.75 -27.438 -0.752 1 96.75 161 ASP B N 1
ATOM 5703 C CA . ASP B 1 161 ? -20.844 -27.547 0.198 1 96.75 161 ASP B CA 1
ATOM 5704 C C . ASP B 1 161 ? -20.359 -28.016 1.562 1 96.75 161 ASP B C 1
ATOM 5706 O O . ASP B 1 161 ? -20.828 -27.547 2.598 1 96.75 161 ASP B O 1
ATOM 5710 N N . ALA B 1 162 ? -19.438 -28.953 1.495 1 96.5 162 ALA B N 1
ATOM 5711 C CA . ALA B 1 162 ? -18.875 -29.438 2.748 1 96.5 162 ALA B CA 1
ATOM 5712 C C . ALA B 1 162 ? -18.188 -28.312 3.51 1 96.5 162 ALA B C 1
ATOM 5714 O O . ALA B 1 162 ? -18.344 -28.188 4.727 1 96.5 162 ALA B O 1
ATOM 5715 N N . LEU B 1 163 ? -17.391 -27.5 2.801 1 97.94 163 LEU B N 1
ATOM 5716 C CA . LEU B 1 163 ? -16.688 -26.406 3.453 1 97.94 163 LEU B CA 1
ATOM 5717 C C . LEU B 1 163 ? -17.672 -25.375 3.992 1 97.94 163 LEU B C 1
ATOM 5719 O O . LEU B 1 163 ? -17.531 -24.891 5.117 1 97.94 163 LEU B O 1
ATOM 5723 N N . LEU B 1 164 ? -18.656 -25.016 3.195 1 96.88 164 LEU B N 1
ATOM 5724 C CA . LEU B 1 164 ? -19.625 -24.031 3.631 1 96.88 164 LEU B CA 1
ATOM 5725 C C . LEU B 1 164 ? -20.391 -24.516 4.848 1 96.88 164 LEU B C 1
ATOM 5727 O O . LEU B 1 164 ? -20.719 -23.734 5.746 1 96.88 164 LEU B O 1
ATOM 5731 N N . GLY B 1 165 ? -20.734 -25.859 4.852 1 95.69 165 GLY B N 1
ATOM 5732 C CA . GLY B 1 165 ? -21.359 -26.438 6.031 1 95.69 165 GLY B CA 1
ATOM 5733 C C . GLY B 1 165 ? -20.484 -26.344 7.27 1 95.69 165 GLY B C 1
ATOM 5734 O O . GLY B 1 165 ? -20.953 -25.984 8.352 1 95.69 165 GLY B O 1
ATOM 5735 N N . ARG B 1 166 ? -19.219 -26.609 7.074 1 95.44 166 ARG B N 1
ATOM 5736 C CA . ARG B 1 166 ? -18.266 -26.547 8.172 1 95.44 166 ARG B CA 1
ATOM 5737 C C . ARG B 1 166 ? -18.094 -25.125 8.688 1 95.44 166 ARG B C 1
ATOM 5739 O O . ARG B 1 166 ? -17.906 -24.906 9.891 1 95.44 166 ARG B O 1
ATOM 5746 N N . LEU B 1 167 ? -18.062 -24.203 7.789 1 95.19 167 LEU B N 1
ATOM 5747 C CA . LEU B 1 167 ? -17.906 -22.797 8.164 1 95.19 167 LEU B CA 1
ATOM 5748 C C . LEU B 1 167 ? -19.141 -22.312 8.922 1 95.19 167 LEU B C 1
ATOM 5750 O O . LEU B 1 167 ? -19.031 -21.5 9.844 1 95.19 167 LEU B O 1
ATOM 5754 N N . LEU B 1 168 ? -20.312 -22.766 8.508 1 94.12 168 LEU B N 1
ATOM 5755 C CA . LEU B 1 168 ? -21.531 -22.438 9.234 1 94.12 168 LEU B CA 1
ATOM 5756 C C . LEU B 1 168 ? -21.469 -22.969 10.664 1 94.12 168 LEU B C 1
ATOM 5758 O O . LEU B 1 168 ? -21.797 -22.266 11.617 1 94.12 168 LEU B O 1
ATOM 5762 N N . ASP B 1 169 ? -21.016 -24.172 10.789 1 92.19 169 ASP B N 1
ATOM 5763 C CA . ASP B 1 169 ? -20.859 -24.797 12.109 1 92.19 169 ASP B CA 1
ATOM 5764 C C . ASP B 1 169 ? -19.875 -24.016 12.969 1 92.19 169 ASP B C 1
ATOM 5766 O O . ASP B 1 169 ? -20.109 -23.812 14.164 1 92.19 169 ASP B O 1
ATOM 5770 N N . HIS B 1 170 ? -18.812 -23.656 12.344 1 91.06 170 HIS B N 1
ATOM 5771 C CA . HIS B 1 170 ? -17.781 -22.875 13.039 1 91.06 170 HIS B CA 1
ATOM 5772 C C . HIS B 1 170 ? -18.359 -21.562 13.562 1 91.06 170 HIS B C 1
ATOM 5774 O O . HIS B 1 170 ? -18.062 -21.156 14.688 1 91.06 170 HIS B O 1
ATOM 5780 N N . GLY B 1 171 ? -19.078 -20.891 12.766 1 89.38 171 GLY B N 1
ATOM 5781 C CA . GLY B 1 171 ? -19.672 -19.609 13.133 1 89.38 171 GLY B CA 1
ATOM 5782 C C . GLY B 1 171 ? -20.688 -19.75 14.258 1 89.38 171 GLY B C 1
ATOM 5783 O O . GLY B 1 171 ? -20.922 -18.781 15 1 89.38 171 GLY B O 1
ATOM 5784 N N . GLN B 1 172 ? -21.344 -20.875 14.422 1 87.25 172 GLN B N 1
ATOM 5785 C CA . GLN B 1 172 ? -22.359 -21.125 15.445 1 87.25 172 GLN B CA 1
ATOM 5786 C C . GLN B 1 172 ? -21.703 -21.438 16.797 1 87.25 172 GLN B C 1
ATOM 5788 O O . GLN B 1 172 ? -22.266 -21.094 17.844 1 87.25 172 GLN B O 1
ATOM 5793 N N . ARG B 1 173 ? -20.578 -22 16.734 1 81.25 173 ARG B N 1
ATOM 5794 C CA . ARG B 1 173 ? -19.922 -22.438 17.969 1 81.25 173 ARG B CA 1
ATOM 5795 C C . ARG B 1 173 ? -19.125 -21.281 18.594 1 81.25 173 ARG B C 1
ATOM 5797 O O . ARG B 1 173 ? -19.219 -21.062 19.797 1 81.25 173 ARG B O 1
ATOM 5804 N N . ALA B 1 174 ? -18.25 -20.719 17.812 1 73.56 174 ALA B N 1
ATOM 5805 C CA . ALA B 1 174 ? -17.359 -19.688 18.328 1 73.56 174 ALA B CA 1
ATOM 5806 C C . ALA B 1 174 ? -17.203 -18.531 17.344 1 73.56 174 ALA B C 1
ATOM 5808 O O . ALA B 1 174 ? -17.094 -18.766 16.125 1 73.56 174 ALA B O 1
ATOM 5809 N N . LYS B 1 175 ? -17.469 -17.422 17.766 1 81.5 175 LYS B N 1
ATOM 5810 C CA . LYS B 1 175 ? -17.203 -16.266 16.922 1 81.5 175 LYS B CA 1
ATOM 5811 C C . LYS B 1 175 ? -15.711 -15.898 16.953 1 81.5 175 LYS B C 1
ATOM 5813 O O . LYS B 1 175 ? -15.359 -14.734 17.172 1 81.5 175 LYS B O 1
ATOM 5818 N N . GLU B 1 176 ? -14.906 -16.984 16.688 1 89.69 176 GLU B N 1
ATOM 5819 C CA . GLU B 1 176 ? -13.461 -16.781 16.656 1 89.69 176 GLU B CA 1
ATOM 5820 C C . GLU B 1 176 ? -12.969 -16.484 15.25 1 89.69 176 GLU B C 1
ATOM 5822 O O . GLU B 1 176 ? -13.453 -17.062 14.273 1 89.69 176 GLU B O 1
ATOM 5827 N N . PRO B 1 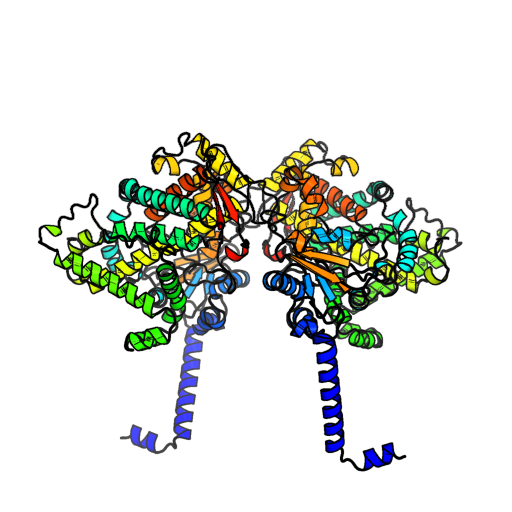177 ? -12.094 -15.562 15.148 1 94.44 177 PRO B N 1
ATOM 5828 C CA . PRO B 1 177 ? -11.531 -15.266 13.82 1 94.44 177 PRO B CA 1
ATOM 5829 C C . PRO B 1 177 ? -10.812 -16.469 13.211 1 94.44 177 PRO B C 1
ATOM 5831 O O . PRO B 1 177 ? -10.148 -17.219 13.922 1 94.44 177 PRO B O 1
ATOM 5834 N N . LEU B 1 178 ? -11.008 -16.688 11.969 1 95.38 178 LEU B N 1
ATOM 5835 C CA . LEU B 1 178 ? -10.406 -17.766 11.203 1 95.38 178 LEU B CA 1
ATOM 5836 C C . LEU B 1 178 ? -9.562 -17.219 10.055 1 95.38 178 LEU B C 1
ATOM 5838 O O . LEU B 1 178 ? -10.016 -16.359 9.305 1 95.38 178 LEU B O 1
ATOM 5842 N N . ASP B 1 179 ? -8.242 -17.578 10.055 1 97.12 179 ASP B N 1
ATOM 5843 C CA . ASP B 1 179 ? -7.484 -17.344 8.836 1 97.12 179 ASP B CA 1
ATOM 5844 C C . ASP B 1 179 ? -8.047 -18.156 7.672 1 97.12 179 ASP B C 1
ATOM 5846 O O . ASP B 1 179 ? -7.855 -19.375 7.617 1 97.12 179 ASP B O 1
ATOM 5850 N N . VAL B 1 180 ? -8.625 -17.5 6.723 1 97.81 180 VAL B N 1
ATOM 5851 C CA . VAL B 1 180 ? -9.438 -18.172 5.723 1 97.81 180 VAL B CA 1
ATOM 5852 C C . VAL B 1 180 ? -8.531 -18.906 4.734 1 97.81 180 VAL B C 1
ATOM 5854 O O . VAL B 1 180 ? -9.008 -19.688 3.912 1 97.81 180 VAL B O 1
ATOM 5857 N N . MET B 1 181 ? -7.246 -18.688 4.824 1 97.12 181 MET B N 1
ATOM 5858 C CA . MET B 1 181 ? -6.305 -19.469 4.016 1 97.12 181 MET B CA 1
ATOM 5859 C C . MET B 1 181 ? -6.398 -20.953 4.344 1 97.12 181 MET B C 1
ATOM 5861 O O . MET B 1 181 ? -6.273 -21.797 3.455 1 97.12 181 MET B O 1
ATOM 5865 N N . TYR B 1 182 ? -6.656 -21.266 5.574 1 97.38 182 TYR B N 1
ATOM 5866 C CA . TYR B 1 182 ? -6.641 -22.656 6.004 1 97.38 182 TYR B CA 1
ATOM 5867 C C . TYR B 1 182 ? -7.875 -23.391 5.504 1 97.38 182 TYR B C 1
ATOM 5869 O O . TYR B 1 182 ? -7.758 -24.422 4.828 1 97.38 182 TYR B O 1
ATOM 5877 N N . PRO B 1 183 ? -9.07 -22.875 5.742 1 98.19 183 PRO B N 1
ATOM 5878 C CA . PRO B 1 183 ? -10.219 -23.609 5.188 1 98.19 183 PRO B CA 1
ATOM 5879 C C . PRO B 1 183 ? -10.203 -23.656 3.66 1 98.19 183 PRO B C 1
ATOM 5881 O O . PRO B 1 183 ? -10.594 -24.656 3.066 1 98.19 183 PRO B O 1
ATOM 5884 N N . PHE B 1 184 ? -9.797 -22.641 2.986 1 98.62 184 PHE B N 1
ATOM 5885 C CA . PHE B 1 184 ? -9.75 -22.672 1.528 1 98.62 184 PHE B CA 1
ATOM 5886 C C . PHE B 1 184 ? -8.68 -23.625 1.035 1 98.62 184 PHE B C 1
ATOM 5888 O O . PHE B 1 184 ? -8.852 -24.297 0.008 1 98.62 184 PHE B O 1
ATOM 5895 N N . SER B 1 185 ? -7.535 -23.672 1.781 1 97.81 185 SER B N 1
ATOM 5896 C CA . SER B 1 185 ? -6.504 -24.641 1.445 1 97.81 185 SER B CA 1
ATOM 5897 C C . SER B 1 185 ? -7.012 -26.062 1.638 1 97.81 185 SER B C 1
ATOM 5899 O O . SER B 1 185 ? -6.699 -26.953 0.842 1 97.81 185 SER B O 1
ATOM 5901 N N . ALA B 1 186 ? -7.742 -26.281 2.66 1 97.81 186 ALA B N 1
ATOM 5902 C CA . ALA B 1 186 ? -8.344 -27.594 2.879 1 97.81 186 ALA B CA 1
ATOM 5903 C C . ALA B 1 186 ? -9.258 -27.984 1.72 1 97.81 186 ALA B C 1
ATOM 5905 O O . ALA B 1 186 ? -9.203 -29.109 1.227 1 97.81 186 ALA B O 1
ATOM 5906 N N . PHE B 1 187 ? -10.031 -27.047 1.283 1 98 187 PHE B N 1
ATOM 5907 C CA . PHE B 1 187 ? -10.945 -27.25 0.167 1 98 187 PHE B CA 1
ATOM 5908 C C . PHE B 1 187 ? -10.188 -27.625 -1.1 1 98 187 PHE B C 1
ATOM 5910 O O . PHE B 1 187 ? -10.445 -28.656 -1.704 1 98 187 PHE B O 1
ATOM 5917 N N . THR B 1 188 ? -9.219 -26.781 -1.468 1 97.81 188 THR B N 1
ATOM 5918 C CA . THR B 1 188 ? -8.508 -27 -2.719 1 97.81 188 THR B CA 1
ATOM 5919 C C . THR B 1 188 ? -7.668 -28.281 -2.643 1 97.81 188 THR B C 1
ATOM 5921 O O . THR B 1 188 ? -7.531 -29 -3.633 1 97.81 188 THR B O 1
ATOM 5924 N N . ASN B 1 189 ? -7.059 -28.531 -1.475 1 95.62 189 ASN B N 1
ATOM 5925 C CA . ASN B 1 189 ? -6.293 -29.75 -1.278 1 95.62 189 ASN B CA 1
ATOM 5926 C C . ASN B 1 189 ? -7.172 -30.984 -1.437 1 95.62 189 ASN B C 1
ATOM 5928 O O . ASN B 1 189 ? -6.777 -31.953 -2.092 1 95.62 189 ASN B O 1
ATOM 5932 N N . ASP B 1 190 ? -8.375 -30.969 -0.864 1 95.69 190 ASP B N 1
ATOM 5933 C CA . ASP B 1 190 ? -9.305 -32.094 -0.976 1 95.69 190 ASP B CA 1
ATOM 5934 C C . ASP B 1 190 ? -9.688 -32.344 -2.434 1 95.69 190 ASP B C 1
ATOM 5936 O O . ASP B 1 190 ? -9.742 -33.5 -2.871 1 95.69 190 ASP B O 1
ATOM 5940 N N . VAL B 1 191 ? -9.922 -31.297 -3.145 1 95.38 191 VAL B N 1
ATOM 5941 C CA . VAL B 1 191 ? -10.352 -31.422 -4.531 1 95.38 191 VAL B CA 1
ATOM 5942 C C . VAL B 1 191 ? -9.234 -32.062 -5.363 1 95.38 191 VAL B C 1
ATOM 5944 O O . VAL B 1 191 ? -9.453 -33.031 -6.078 1 95.38 191 VAL B O 1
ATOM 5947 N N . ILE B 1 192 ? -8.008 -31.531 -5.234 1 93.75 192 ILE B N 1
ATOM 5948 C CA . ILE B 1 192 ? -6.926 -32 -6.086 1 93.75 192 ILE B CA 1
ATOM 5949 C C . ILE B 1 192 ? -6.543 -33.438 -5.695 1 93.75 192 ILE B C 1
ATOM 5951 O O . ILE B 1 192 ? -6.176 -34.25 -6.551 1 93.75 192 ILE B O 1
ATOM 5955 N N . ASN B 1 193 ? -6.586 -33.75 -4.43 1 90 193 ASN B N 1
ATOM 5956 C CA . ASN B 1 193 ? -6.277 -35.094 -4 1 90 193 ASN B CA 1
ATOM 5957 C C . ASN B 1 193 ? -7.328 -36.094 -4.492 1 90 193 ASN B C 1
ATOM 5959 O O . ASN B 1 193 ? -6.988 -37.188 -4.941 1 90 193 ASN B O 1
ATOM 5963 N N . GLN B 1 194 ? -8.523 -35.688 -4.379 1 87.75 194 GLN B N 1
ATOM 5964 C CA . GLN B 1 194 ? -9.586 -36.562 -4.883 1 87.75 194 GLN B CA 1
ATOM 5965 C C . GLN B 1 194 ? -9.453 -36.781 -6.387 1 87.75 194 GLN B C 1
ATOM 5967 O O . GLN B 1 194 ? -9.633 -37.875 -6.879 1 87.75 194 GLN B O 1
ATOM 5972 N N . TYR B 1 195 ? -9.125 -35.781 -7.023 1 85.44 195 TYR B N 1
ATOM 5973 C CA . TYR B 1 195 ? -9.016 -35.812 -8.477 1 85.44 195 TYR B CA 1
ATOM 5974 C C . TYR B 1 195 ? -7.789 -36.625 -8.906 1 85.44 195 TYR B C 1
ATOM 5976 O O . TYR B 1 195 ? -7.836 -37.375 -9.875 1 85.44 195 TYR B O 1
ATOM 5984 N N . SER B 1 196 ? -6.715 -36.5 -8.164 1 84.06 196 SER B N 1
ATOM 5985 C CA . SER B 1 196 ? -5.441 -37.094 -8.555 1 84.06 196 SER B CA 1
ATOM 5986 C C . SER B 1 196 ? -5.348 -38.531 -8.094 1 84.06 196 SER B C 1
ATOM 5988 O O . SER B 1 196 ? -4.844 -39.406 -8.82 1 84.06 196 SER B O 1
ATOM 5990 N N . PHE B 1 197 ? -5.852 -38.812 -6.848 1 77.94 197 PHE B N 1
ATOM 5991 C CA . PHE B 1 197 ? -5.551 -40.094 -6.219 1 77.94 197 PHE B CA 1
ATOM 5992 C C . PHE B 1 197 ? -6.832 -40.844 -5.859 1 77.94 197 PHE B C 1
ATOM 5994 O O . PHE B 1 197 ? -6.781 -41.969 -5.375 1 77.94 197 PHE B O 1
ATOM 6001 N N . ALA B 1 198 ? -7.934 -40.219 -6.102 1 72.88 198 ALA B N 1
ATOM 6002 C CA . ALA B 1 198 ? -9.227 -40.781 -5.68 1 72.88 198 ALA B CA 1
ATOM 6003 C C . ALA B 1 198 ? -9.273 -40.969 -4.168 1 72.88 198 ALA B C 1
ATOM 6005 O O . ALA B 1 198 ? -9.875 -41.906 -3.67 1 72.88 198 ALA B O 1
ATOM 6006 N N . ARG B 1 199 ? -8.523 -40.188 -3.498 1 75.94 199 ARG B N 1
ATOM 6007 C CA . ARG B 1 199 ? -8.492 -40.188 -2.039 1 75.94 199 ARG B CA 1
ATOM 6008 C C . ARG B 1 199 ? -8.492 -38.75 -1.509 1 75.94 199 ARG B C 1
ATOM 6010 O O . ARG B 1 199 ? -7.93 -37.844 -2.141 1 75.94 199 ARG B O 1
ATOM 6017 N N . SER B 1 200 ? -9.297 -38.625 -0.598 1 74.56 200 SER B N 1
ATOM 6018 C CA . SER B 1 200 ? -9.32 -37.312 0.054 1 74.56 200 SER B CA 1
ATOM 6019 C C . SER B 1 200 ? -8.992 -37.438 1.539 1 74.56 200 SER B C 1
ATOM 6021 O O . SER B 1 200 ? -9.438 -38.375 2.207 1 74.56 200 SER B O 1
ATOM 6023 N N . ASP B 1 201 ? -8.016 -36.594 1.928 1 79.44 201 ASP B N 1
ATOM 6024 C CA . ASP B 1 201 ? -7.664 -36.531 3.344 1 79.44 201 ASP B CA 1
ATOM 6025 C C . ASP B 1 201 ? -8.758 -35.875 4.164 1 79.44 201 ASP B C 1
ATOM 6027 O O . ASP B 1 201 ? -8.711 -35.875 5.398 1 79.44 201 ASP B O 1
ATOM 6031 N N . HIS B 1 202 ? -9.742 -35.375 3.492 1 90.12 202 HIS B N 1
ATOM 6032 C CA . HIS B 1 202 ? -10.875 -34.75 4.137 1 90.12 202 HIS B CA 1
ATOM 6033 C C . HIS B 1 202 ? -10.414 -33.688 5.137 1 90.12 202 HIS B C 1
ATOM 6035 O O . HIS B 1 202 ? -10.82 -33.719 6.305 1 90.12 202 HIS B O 1
ATOM 6041 N N . LEU B 1 203 ? -9.562 -32.812 4.637 1 93.56 203 LEU B N 1
ATOM 6042 C CA . LEU B 1 203 ? -8.992 -31.781 5.484 1 93.56 203 LEU B CA 1
ATOM 6043 C C . LEU B 1 203 ? -10.062 -30.797 5.941 1 93.56 203 LEU B C 1
ATOM 6045 O O . LEU B 1 203 ? -9.945 -30.188 7.012 1 93.56 203 LEU B O 1
ATOM 6049 N N . ILE B 1 204 ? -11.133 -30.641 5.223 1 96 204 ILE B N 1
ATOM 6050 C CA . ILE B 1 204 ? -12.234 -29.766 5.586 1 96 204 ILE B CA 1
ATOM 6051 C C . ILE B 1 204 ? -12.828 -30.203 6.922 1 96 204 ILE B C 1
ATOM 6053 O O . ILE B 1 204 ? -13.164 -29.359 7.766 1 96 204 ILE B O 1
ATOM 6057 N N . GLU B 1 205 ? -12.906 -31.516 7.113 1 93.94 205 GLU B N 1
ATOM 6058 C CA . GLU B 1 205 ? -13.555 -32.094 8.297 1 93.94 205 GLU B CA 1
ATOM 6059 C C . GLU B 1 205 ? -12.578 -32.156 9.461 1 93.94 205 GLU B C 1
ATOM 6061 O O . GLU B 1 205 ? -12.992 -32.406 10.602 1 93.94 205 GLU B O 1
ATOM 6066 N N . ASP B 1 206 ? -11.32 -31.938 9.18 1 92.31 206 ASP B N 1
ATOM 6067 C CA . ASP B 1 206 ? -10.32 -31.953 10.242 1 92.31 206 ASP B CA 1
ATOM 6068 C C . ASP B 1 206 ? -10.555 -30.797 11.227 1 92.31 206 ASP B C 1
ATOM 6070 O O . ASP B 1 206 ? -11.156 -29.781 10.867 1 92.31 206 ASP B O 1
ATOM 6074 N N . ARG B 1 207 ? -10.086 -30.922 12.43 1 87.81 207 ARG B N 1
ATOM 6075 C CA . ARG B 1 207 ? -10.336 -29.969 13.508 1 87.81 207 ARG B CA 1
ATOM 6076 C C . ARG B 1 207 ? -9.828 -28.578 13.141 1 87.81 207 ARG B C 1
ATOM 6078 O O . ARG B 1 207 ? -10.516 -27.578 13.383 1 87.81 207 ARG B O 1
ATOM 6085 N N . ASN B 1 208 ? -8.695 -28.438 12.555 1 91.81 208 ASN B N 1
ATOM 6086 C CA . ASN B 1 208 ? -8.133 -27.141 12.219 1 91.81 208 ASN B CA 1
ATOM 6087 C C . ASN B 1 208 ? -7.953 -26.984 10.711 1 91.81 208 ASN B C 1
ATOM 6089 O O . ASN B 1 208 ? -6.984 -26.359 10.258 1 91.81 208 ASN B O 1
ATOM 6093 N N . PHE B 1 209 ? -8.867 -27.625 9.922 1 95.75 209 PHE B N 1
ATOM 6094 C CA . PHE B 1 209 ? -8.867 -27.531 8.469 1 95.75 209 PHE B CA 1
ATOM 6095 C C . PHE B 1 209 ? -7.516 -27.953 7.906 1 95.75 209 PHE B C 1
ATOM 6097 O O . PHE B 1 209 ? -7.027 -27.375 6.938 1 95.75 209 PHE B O 1
ATOM 6104 N N . GLY B 1 210 ? -6.848 -28.875 8.602 1 92.5 210 GLY B N 1
ATOM 6105 C CA . GLY B 1 210 ? -5.574 -29.344 8.094 1 92.5 210 GLY B CA 1
ATOM 6106 C C . GLY B 1 210 ? -4.484 -28.297 8.125 1 92.5 210 GLY B C 1
ATOM 6107 O O . GLY B 1 210 ? -3.664 -28.203 7.207 1 92.5 210 GLY B O 1
ATOM 6108 N N . LYS B 1 211 ? -4.449 -27.453 9.117 1 93.75 211 LYS B N 1
ATOM 6109 C CA . LYS B 1 211 ? -3.488 -26.359 9.266 1 93.75 211 LYS B CA 1
ATOM 6110 C C . LYS B 1 211 ? -2.059 -26.859 9.07 1 93.75 211 LYS B C 1
ATOM 6112 O O . LYS B 1 211 ? -1.248 -26.203 8.422 1 93.75 211 LYS B O 1
ATOM 6117 N N . GLU B 1 212 ? -1.773 -27.984 9.602 1 88.69 212 GLU B N 1
ATOM 6118 C CA . GLU B 1 212 ? -0.426 -28.547 9.508 1 88.69 212 GLU B CA 1
ATOM 6119 C C . GLU B 1 212 ? -0.04 -28.828 8.062 1 88.69 212 GLU B C 1
ATOM 6121 O O . GLU B 1 212 ? 1.101 -28.594 7.656 1 88.69 212 GLU B O 1
ATOM 6126 N N . VAL B 1 213 ? -0.984 -29.391 7.316 1 88.44 213 VAL B N 1
ATOM 6127 C CA . VAL B 1 213 ? -0.732 -29.688 5.914 1 88.44 213 VAL B CA 1
ATOM 6128 C C . VAL B 1 213 ? -0.431 -28.406 5.148 1 88.44 213 VAL B C 1
ATOM 6130 O O . VAL B 1 213 ? 0.529 -28.344 4.379 1 88.44 213 VAL B O 1
ATOM 6133 N N . THR B 1 214 ? -1.225 -27.391 5.371 1 92.12 214 THR B N 1
ATOM 6134 C CA . THR B 1 214 ? -1.029 -26.094 4.715 1 92.12 214 THR B CA 1
ATOM 6135 C C . THR B 1 214 ? 0.315 -25.5 5.105 1 92.12 214 THR B C 1
ATOM 6137 O O . THR B 1 214 ? 1.055 -25.016 4.246 1 92.12 214 THR B O 1
ATOM 6140 N N . ASP B 1 215 ? 0.635 -25.547 6.363 1 89.56 215 ASP B N 1
ATOM 6141 C CA . ASP B 1 215 ? 1.891 -24.984 6.852 1 89.56 215 ASP B CA 1
ATOM 6142 C C . ASP B 1 215 ? 3.09 -25.719 6.246 1 89.56 215 ASP B C 1
ATOM 6144 O O . ASP B 1 215 ? 4.109 -25.094 5.938 1 89.56 215 ASP B O 1
ATOM 6148 N N . ASN B 1 216 ? 2.947 -26.969 6.113 1 84.75 216 ASN B N 1
ATOM 6149 C CA . ASN B 1 216 ? 4.016 -27.75 5.504 1 84.75 216 ASN B CA 1
ATOM 6150 C C . ASN B 1 216 ? 4.219 -27.391 4.035 1 84.75 216 ASN B C 1
ATOM 6152 O O . ASN B 1 216 ? 5.352 -27.312 3.561 1 84.75 216 ASN B O 1
ATOM 6156 N N . LEU B 1 217 ? 3.135 -27.25 3.367 1 87.19 217 LEU B N 1
ATOM 6157 C CA . LEU B 1 217 ? 3.225 -26.844 1.968 1 87.19 217 LEU B CA 1
ATOM 6158 C C . LEU B 1 217 ? 3.875 -25.469 1.839 1 87.19 217 LEU B C 1
ATOM 6160 O O . LEU B 1 217 ? 4.719 -25.25 0.963 1 87.19 217 LEU B O 1
ATOM 6164 N N . LEU B 1 218 ? 3.531 -24.562 2.721 1 86.81 218 LEU B N 1
ATOM 6165 C CA . LEU B 1 218 ? 4.094 -23.219 2.705 1 86.81 218 LEU B CA 1
ATOM 6166 C C . LEU B 1 218 ? 5.582 -23.25 3.029 1 86.81 218 LEU B C 1
ATOM 6168 O O . LEU B 1 218 ? 6.363 -22.484 2.449 1 86.81 218 LEU B O 1
ATOM 6172 N N . MET B 1 219 ? 5.895 -24.047 3.902 1 81.62 219 MET B N 1
ATOM 6173 C CA . MET B 1 219 ? 7.309 -24.203 4.242 1 81.62 219 MET B CA 1
ATOM 6174 C C . MET B 1 219 ? 8.109 -24.688 3.043 1 81.62 219 MET B C 1
ATOM 6176 O O . MET B 1 219 ? 9.242 -24.266 2.832 1 81.62 219 MET B O 1
ATOM 6180 N N . GLY B 1 220 ? 7.531 -25.594 2.375 1 77.38 220 GLY B N 1
ATOM 6181 C CA . GLY B 1 220 ? 8.18 -26.062 1.159 1 77.38 220 GLY B CA 1
ATOM 6182 C C . GLY B 1 220 ? 8.492 -24.938 0.182 1 77.38 220 GLY B C 1
ATOM 6183 O O . GLY B 1 220 ? 9.578 -24.906 -0.401 1 77.38 220 GLY B O 1
ATOM 6184 N N . THR B 1 221 ? 7.582 -24.047 0.065 1 80.31 221 THR B N 1
ATOM 6185 C CA . THR B 1 221 ? 7.785 -22.922 -0.837 1 80.31 221 THR B CA 1
ATOM 6186 C C . THR B 1 221 ? 8.859 -21.984 -0.294 1 80.31 221 THR B C 1
ATOM 6188 O O . THR B 1 221 ? 9.625 -21.406 -1.062 1 80.31 221 THR B O 1
ATOM 6191 N N . HIS B 1 222 ? 8.93 -21.859 0.999 1 80.5 222 HIS B N 1
ATOM 6192 C CA . HIS B 1 222 ? 9.898 -20.984 1.639 1 80.5 222 HIS B CA 1
ATOM 6193 C C . HIS B 1 222 ? 11.328 -21.5 1.441 1 80.5 222 HIS B C 1
ATOM 6195 O O . HIS B 1 222 ? 12.273 -20.703 1.419 1 80.5 222 HIS B O 1
ATOM 6201 N N . LEU B 1 223 ? 11.391 -22.75 1.232 1 77.62 223 LEU B N 1
ATOM 6202 C CA . LEU B 1 223 ? 12.711 -23.344 1.079 1 77.62 223 LEU B CA 1
ATOM 6203 C C . LEU B 1 223 ? 13.164 -23.312 -0.378 1 77.62 223 LEU B C 1
ATOM 6205 O O . LEU B 1 223 ? 14.336 -23.516 -0.675 1 77.62 223 LEU B O 1
ATOM 6209 N N . GLY B 1 224 ? 12.273 -22.969 -1.229 1 81.44 224 GLY B N 1
ATOM 6210 C CA . GLY B 1 224 ? 12.562 -22.969 -2.652 1 81.44 224 GLY B CA 1
ATOM 6211 C C . GLY B 1 224 ? 13.789 -22.141 -3.004 1 81.44 224 GLY B C 1
ATOM 6212 O O . GLY B 1 224 ? 14.75 -22.672 -3.584 1 81.44 224 GLY B O 1
ATOM 6213 N N . PRO B 1 225 ? 13.805 -20.906 -2.58 1 81.06 225 PRO B N 1
ATOM 6214 C CA . PRO B 1 225 ? 14.969 -20.062 -2.885 1 81.06 225 PRO B CA 1
ATOM 6215 C C . PRO B 1 225 ? 16.266 -20.609 -2.289 1 81.06 225 PRO B C 1
ATOM 6217 O O . PRO B 1 225 ? 17.328 -20.516 -2.908 1 81.06 225 PRO B O 1
ATOM 6220 N N . MET B 1 226 ? 16.141 -21.219 -1.201 1 79.75 226 MET B N 1
ATOM 6221 C CA . MET B 1 226 ? 17.344 -21.781 -0.589 1 79.75 226 MET B CA 1
ATOM 6222 C C . MET B 1 226 ? 17.859 -22.969 -1.411 1 79.75 226 MET B C 1
ATOM 6224 O O . MET B 1 226 ? 19.062 -23.094 -1.612 1 79.75 226 MET B O 1
ATOM 6228 N N . ILE B 1 227 ? 16.984 -23.734 -1.863 1 77.5 227 ILE B N 1
ATOM 6229 C CA . ILE B 1 227 ? 17.359 -24.891 -2.672 1 77.5 227 ILE B CA 1
ATOM 6230 C C . ILE B 1 227 ? 17.938 -24.422 -4.004 1 77.5 227 ILE B C 1
ATOM 6232 O O . ILE B 1 227 ? 18.906 -24.984 -4.5 1 77.5 227 ILE B O 1
ATOM 6236 N N . LYS B 1 228 ? 17.375 -23.438 -4.488 1 82.69 228 LYS B N 1
ATOM 6237 C CA . LYS B 1 228 ? 17.812 -22.875 -5.758 1 82.69 228 LYS B CA 1
ATOM 6238 C C . LYS B 1 228 ? 19.25 -22.344 -5.652 1 82.69 228 LYS B C 1
ATOM 6240 O O . LYS B 1 228 ? 20.062 -22.578 -6.535 1 82.69 228 LYS B O 1
ATOM 6245 N N . HIS B 1 229 ? 19.578 -21.688 -4.574 1 80.62 229 HIS B N 1
ATOM 6246 C CA . HIS B 1 229 ? 20.875 -21.016 -4.418 1 80.62 229 HIS B CA 1
ATOM 6247 C C . HIS B 1 229 ? 21.906 -21.953 -3.779 1 80.62 229 HIS B C 1
ATOM 6249 O O . HIS B 1 229 ? 23.094 -21.812 -4.02 1 80.62 229 HIS B O 1
ATOM 6255 N N . MET B 1 230 ? 21.344 -22.828 -2.959 1 74.25 230 MET B N 1
ATOM 6256 C CA . MET B 1 230 ? 22.266 -23.703 -2.234 1 74.25 230 MET B CA 1
ATOM 6257 C C . MET B 1 230 ? 21.906 -25.172 -2.463 1 74.25 230 MET B C 1
ATOM 6259 O O . MET B 1 230 ? 21.672 -25.906 -1.508 1 74.25 230 MET B O 1
ATOM 6263 N N . ASN B 1 231 ? 21.844 -25.484 -3.594 1 63.03 231 ASN B N 1
ATOM 6264 C CA . ASN B 1 231 ? 21.438 -26.844 -3.949 1 63.03 231 ASN B CA 1
ATOM 6265 C C . ASN B 1 231 ? 22.234 -27.891 -3.176 1 63.03 231 ASN B C 1
ATOM 6267 O O . ASN B 1 231 ? 21.703 -28.938 -2.801 1 63.03 231 ASN B O 1
ATOM 6271 N N . TRP B 1 232 ? 23.422 -27.5 -2.875 1 57.19 232 TRP B N 1
ATOM 6272 C CA . TRP B 1 232 ? 24.297 -28.438 -2.176 1 57.19 232 TRP B CA 1
ATOM 6273 C C . TRP B 1 232 ? 23.797 -28.672 -0.754 1 57.19 232 TRP B C 1
ATOM 6275 O O . TRP B 1 232 ? 23.984 -29.766 -0.21 1 57.19 232 TRP B O 1
ATOM 6285 N N . ALA B 1 233 ? 23.141 -27.656 -0.168 1 57.38 233 ALA B N 1
ATOM 6286 C CA . ALA B 1 233 ? 22.656 -27.797 1.203 1 57.38 233 ALA B CA 1
ATOM 6287 C C . ALA B 1 233 ? 21.531 -28.828 1.284 1 57.38 233 ALA B C 1
ATOM 6289 O O . ALA B 1 233 ? 21.469 -29.625 2.215 1 57.38 233 ALA B O 1
ATOM 6290 N N . LEU B 1 234 ? 20.75 -28.781 0.303 1 56.5 234 LEU B N 1
ATOM 6291 C CA . LEU B 1 234 ? 19.672 -29.766 0.267 1 56.5 234 LEU B CA 1
ATOM 6292 C C . LEU B 1 234 ? 20.219 -31.172 0.071 1 56.5 234 LEU B C 1
ATOM 6294 O O . LEU B 1 234 ? 19.719 -32.125 0.66 1 56.5 234 LEU B O 1
ATOM 6298 N N . THR B 1 235 ? 21.219 -31.219 -0.839 1 54.16 235 THR B N 1
ATOM 6299 C CA . THR B 1 235 ? 21.859 -32.531 -1.002 1 54.16 235 THR B CA 1
ATOM 6300 C C . THR B 1 235 ? 22.391 -33.031 0.334 1 54.16 235 THR B C 1
ATOM 6302 O O . THR B 1 235 ? 22.25 -34.219 0.642 1 54.16 235 THR B O 1
ATOM 6305 N N . LEU B 1 236 ? 22.797 -32.094 1.036 1 54.22 236 LEU B N 1
ATOM 6306 C CA . LEU B 1 236 ? 23.312 -32.5 2.34 1 54.22 236 LEU B CA 1
ATOM 6307 C C . LEU B 1 236 ? 22.188 -32.875 3.287 1 54.22 236 LEU B C 1
ATOM 6309 O O . LEU B 1 236 ? 22.297 -33.875 4.027 1 54.22 236 LEU B O 1
ATOM 6313 N N . VAL B 1 237 ? 21.141 -32.125 3.211 1 58.75 237 VAL B N 1
ATOM 6314 C CA . VAL B 1 237 ? 20.016 -32.406 4.102 1 58.75 237 VAL B CA 1
ATOM 6315 C C . VAL B 1 237 ? 19.344 -33.688 3.703 1 58.75 237 VAL B C 1
ATOM 6317 O O . VAL B 1 237 ? 18.906 -34.469 4.566 1 58.75 237 VAL B O 1
ATOM 6320 N N . ASN B 1 238 ? 19.359 -33.938 2.418 1 57.25 238 ASN B N 1
ATOM 6321 C CA . ASN B 1 238 ? 18.703 -35.125 1.908 1 57.25 238 ASN B CA 1
ATOM 6322 C C . ASN B 1 238 ? 19.5 -36.375 2.26 1 57.25 238 ASN B C 1
ATOM 6324 O O . ASN B 1 238 ? 18.953 -37.5 2.307 1 57.25 238 ASN B O 1
ATOM 6328 N N . VAL B 1 239 ? 20.797 -36.156 2.393 1 53.31 239 VAL B N 1
ATOM 6329 C CA . VAL B 1 239 ? 21.641 -37.312 2.725 1 53.31 239 VAL B CA 1
ATOM 6330 C C . VAL B 1 239 ? 21.547 -37.625 4.219 1 53.31 239 VAL B C 1
ATOM 6332 O O . VAL B 1 239 ? 21.781 -38.75 4.648 1 53.31 239 VAL B O 1
ATOM 6335 N N . LEU B 1 240 ? 21.109 -36.594 4.863 1 54.56 240 LEU B N 1
ATOM 6336 C CA . LEU B 1 240 ? 20.984 -36.812 6.301 1 54.56 240 LEU B CA 1
ATOM 6337 C C . LEU B 1 240 ? 19.734 -37.594 6.625 1 54.56 240 LEU B C 1
ATOM 6339 O O . LEU B 1 240 ? 18.734 -37.531 5.91 1 54.56 240 LEU B O 1
ATOM 6343 N N . PRO B 1 241 ? 19.859 -38.5 7.594 1 54.31 241 PRO B N 1
ATOM 6344 C CA . PRO B 1 241 ? 18.672 -39.281 8.008 1 54.31 241 PRO B CA 1
ATOM 6345 C C . PRO B 1 241 ? 17.484 -38.375 8.359 1 54.31 241 PRO B C 1
ATOM 6347 O O . PRO B 1 241 ? 17.672 -37.25 8.828 1 54.31 241 PRO B O 1
ATOM 6350 N N . GLU B 1 242 ? 16.25 -38.719 7.902 1 55.25 242 GLU B N 1
ATOM 6351 C CA . GLU B 1 242 ? 15 -38 8.047 1 55.25 242 GLU B CA 1
ATOM 6352 C C . GLU B 1 242 ? 14.844 -37.438 9.469 1 55.25 242 GLU B C 1
ATOM 6354 O O . GLU B 1 242 ? 14.312 -36.344 9.664 1 55.25 242 GLU B O 1
ATOM 6359 N N . SER B 1 243 ? 15.289 -38.25 10.422 1 52.78 243 SER B N 1
ATOM 6360 C CA . SER B 1 243 ? 15.172 -37.844 11.82 1 52.78 243 SER B CA 1
ATOM 6361 C C . SER B 1 243 ? 15.977 -36.594 12.117 1 52.78 243 SER B C 1
ATOM 6363 O O . SER B 1 243 ? 15.578 -35.781 12.953 1 52.78 243 SER B O 1
ATOM 6365 N N . PHE B 1 244 ? 17 -36.469 11.469 1 51.91 244 PHE B N 1
ATOM 6366 C CA . PHE B 1 244 ? 17.906 -35.375 11.758 1 51.91 244 PHE B CA 1
ATOM 6367 C C . PHE B 1 244 ? 17.531 -34.125 10.961 1 51.91 244 PHE B C 1
ATOM 6369 O O . PHE B 1 244 ? 17.547 -33.031 11.484 1 51.91 244 PHE B O 1
ATOM 6376 N N . SER B 1 245 ? 17.25 -34.312 9.75 1 53.78 245 SER B N 1
ATOM 6377 C CA . SER B 1 245 ? 16.938 -33.156 8.883 1 53.78 245 SER B CA 1
ATOM 6378 C C . SER B 1 245 ? 15.648 -32.5 9.305 1 53.78 245 SER B C 1
ATOM 6380 O O . SER B 1 245 ? 15.523 -31.266 9.234 1 53.78 245 SER B O 1
ATOM 6382 N N . GLY B 1 246 ? 14.711 -33.25 9.734 1 54.03 246 GLY B N 1
ATOM 6383 C CA . GLY B 1 246 ? 13.453 -32.688 10.203 1 54.03 246 GLY B CA 1
ATOM 6384 C C . GLY B 1 246 ? 13.602 -31.812 11.43 1 54.03 246 GLY B C 1
ATOM 6385 O O . GLY B 1 246 ? 12.812 -30.891 11.641 1 54.03 246 GLY B O 1
ATOM 6386 N N . ARG B 1 247 ? 14.586 -32.156 12.156 1 51.47 247 ARG B N 1
ATOM 6387 C CA . ARG B 1 247 ? 14.773 -31.422 13.406 1 51.47 247 ARG B CA 1
ATOM 6388 C C . ARG B 1 247 ? 15.414 -30.062 13.164 1 51.47 247 ARG B C 1
ATOM 6390 O O . ARG B 1 247 ? 15.18 -29.109 13.922 1 51.47 247 ARG B O 1
ATOM 6397 N N . PHE B 1 248 ? 16.156 -30.062 12.156 1 53.56 248 PHE B N 1
ATOM 6398 C CA . PHE B 1 248 ? 16.984 -28.859 12 1 53.56 248 PHE B CA 1
ATOM 6399 C C . PHE B 1 248 ? 16.281 -27.828 11.125 1 53.56 248 PHE B C 1
ATOM 6401 O O . PHE B 1 248 ? 16.531 -26.625 11.234 1 53.56 248 PHE B O 1
ATOM 6408 N N . VAL B 1 249 ? 15.602 -28.438 10.281 1 58.53 249 VAL B N 1
ATOM 6409 C CA . VAL B 1 249 ? 14.891 -27.484 9.445 1 58.53 249 VAL B CA 1
ATOM 6410 C C . VAL B 1 249 ? 13.398 -27.531 9.758 1 58.53 249 VAL B C 1
ATOM 6412 O O . VAL B 1 249 ? 12.711 -28.484 9.375 1 58.53 249 VAL B O 1
ATOM 6415 N N . PRO B 1 250 ? 13.039 -26.625 10.633 1 57.06 250 PRO B N 1
ATOM 6416 C CA . PRO B 1 250 ? 11.617 -26.641 11 1 57.06 250 PRO B CA 1
ATOM 6417 C C . PRO B 1 250 ? 10.695 -26.781 9.789 1 57.06 250 PRO B C 1
ATOM 6419 O O . PRO B 1 250 ? 10.883 -26.078 8.789 1 57.06 250 PRO B O 1
ATOM 6422 N N . GLY B 1 251 ? 9.828 -27.797 9.766 1 60.81 251 GLY B N 1
ATOM 6423 C CA . GLY B 1 251 ? 8.844 -28 8.719 1 60.81 251 GLY B CA 1
ATOM 6424 C C . GLY B 1 251 ? 9.281 -29.016 7.676 1 60.81 251 GLY B C 1
ATOM 6425 O O . GLY B 1 251 ? 8.461 -29.516 6.91 1 60.81 251 GLY B O 1
ATOM 6426 N N . TRP B 1 252 ? 10.547 -29.406 7.617 1 65.94 252 TRP B N 1
ATOM 6427 C CA . TRP B 1 252 ? 11.086 -30.328 6.625 1 65.94 252 TRP B CA 1
ATOM 6428 C C . TRP B 1 252 ? 10.484 -31.719 6.805 1 65.94 252 TRP B C 1
ATOM 6430 O O . TRP B 1 252 ? 10.203 -32.406 5.824 1 65.94 252 TRP B O 1
ATOM 6440 N N . GLY B 1 253 ? 10.258 -31.969 7.996 1 65 253 GLY B N 1
ATOM 6441 C CA . GLY B 1 253 ? 9.656 -33.281 8.266 1 65 253 GLY B CA 1
ATOM 6442 C C . GLY B 1 253 ? 8.273 -33.406 7.66 1 65 253 GLY B C 1
ATOM 6443 O O . GLY B 1 253 ? 7.961 -34.469 7.078 1 65 253 GLY B O 1
ATOM 6444 N N . GLY B 1 254 ? 7.562 -32.375 7.719 1 67.69 254 GLY B N 1
ATOM 6445 C CA . GLY B 1 254 ? 6.234 -32.406 7.133 1 67.69 254 GLY B CA 1
ATOM 6446 C C . GLY B 1 254 ? 6.254 -32.531 5.617 1 67.69 254 GLY B C 1
ATOM 6447 O O . GLY B 1 254 ? 5.449 -33.25 5.027 1 67.69 254 GLY B O 1
ATOM 6448 N N . PHE B 1 255 ? 7.16 -31.938 5.07 1 69.94 255 PHE B N 1
ATOM 6449 C CA . PHE B 1 255 ? 7.312 -31.984 3.619 1 69.94 255 PHE B CA 1
ATOM 6450 C C . PHE B 1 255 ? 7.711 -33.375 3.158 1 69.94 255 PHE B C 1
ATOM 6452 O O . PHE B 1 255 ? 7.16 -33.906 2.182 1 69.94 255 PHE B O 1
ATOM 6459 N N . LEU B 1 256 ? 8.617 -34 3.852 1 71.69 256 LEU B N 1
ATOM 6460 C CA . LEU B 1 256 ? 9.062 -35.344 3.514 1 71.69 256 LEU B CA 1
ATOM 6461 C C . LEU B 1 256 ? 7.93 -36.344 3.691 1 71.69 256 LEU B C 1
ATOM 6463 O O . LEU B 1 256 ? 7.809 -37.281 2.912 1 71.69 256 LEU B O 1
ATOM 6467 N N . LYS B 1 257 ? 7.223 -36.031 4.695 1 74.75 257 LYS B N 1
ATOM 6468 C CA . LYS B 1 257 ? 6.082 -36.906 4.91 1 74.75 257 LYS B CA 1
ATOM 6469 C C . LYS B 1 257 ? 5.09 -36.844 3.754 1 74.75 257 LYS B C 1
ATOM 6471 O O . LYS B 1 257 ? 4.57 -37.844 3.299 1 74.75 257 LYS B O 1
ATOM 6476 N N . MET B 1 258 ? 4.848 -35.719 3.312 1 75.81 258 MET B N 1
ATOM 6477 C CA . MET B 1 258 ? 3.951 -35.531 2.178 1 75.81 258 MET B CA 1
ATOM 6478 C C . MET B 1 258 ? 4.477 -36.25 0.943 1 75.81 258 MET B C 1
ATOM 6480 O O . MET B 1 258 ? 3.725 -36.938 0.252 1 75.81 258 MET B O 1
ATOM 6484 N N . LYS B 1 259 ? 5.719 -36.125 0.704 1 77.25 259 LYS B N 1
ATOM 6485 C CA . LYS B 1 259 ? 6.352 -36.781 -0.438 1 77.25 259 LYS B CA 1
ATOM 6486 C C . LYS B 1 259 ? 6.203 -38.281 -0.355 1 77.25 259 LYS B C 1
ATOM 6488 O O . LYS B 1 259 ? 5.852 -38.938 -1.342 1 77.25 259 LYS B O 1
ATOM 6493 N N . ASN B 1 260 ? 6.441 -38.75 0.794 1 81.44 260 ASN B N 1
ATOM 6494 C CA . ASN B 1 260 ? 6.371 -40.188 0.985 1 81.44 260 ASN B CA 1
ATOM 6495 C C . ASN B 1 260 ? 4.934 -40.719 0.904 1 81.44 260 ASN B C 1
ATOM 6497 O O . ASN B 1 260 ? 4.68 -41.781 0.382 1 81.44 260 ASN B O 1
ATOM 6501 N N . ASP B 1 261 ? 4.113 -39.938 1.425 1 80.69 261 ASP B N 1
ATOM 6502 C CA . ASP B 1 261 ? 2.707 -40.312 1.364 1 80.69 261 ASP B CA 1
ATOM 6503 C C . ASP B 1 261 ? 2.227 -40.406 -0.082 1 80.69 261 ASP B C 1
ATOM 6505 O O . ASP B 1 261 ? 1.475 -41.312 -0.43 1 80.69 261 ASP B O 1
ATOM 6509 N N . ILE B 1 262 ? 2.645 -39.562 -0.831 1 82.56 262 ILE B N 1
ATOM 6510 C CA . ILE B 1 262 ? 2.248 -39.531 -2.234 1 82.56 262 ILE B CA 1
ATOM 6511 C C . ILE B 1 262 ? 2.834 -40.75 -2.953 1 82.56 262 ILE B C 1
ATOM 6513 O O . ILE B 1 262 ? 2.141 -41.406 -3.721 1 82.56 262 ILE B O 1
ATOM 6517 N N . LYS B 1 263 ? 4.086 -41 -2.664 1 85 263 LYS B N 1
ATOM 6518 C CA . LYS B 1 263 ? 4.734 -42.188 -3.254 1 85 263 LYS B CA 1
ATOM 6519 C C . LYS B 1 263 ? 4.012 -43.469 -2.859 1 85 263 LYS B C 1
ATOM 6521 O O . LYS B 1 263 ? 3.816 -44.344 -3.691 1 85 263 LYS B O 1
ATOM 6526 N N . ASP B 1 264 ? 3.682 -43.469 -1.663 1 84.75 264 ASP B N 1
ATOM 6527 C CA . ASP B 1 264 ? 2.994 -44.656 -1.163 1 84.75 264 ASP B CA 1
ATOM 6528 C C . ASP B 1 264 ? 1.631 -44.844 -1.829 1 84.75 264 ASP B C 1
ATOM 6530 O O . ASP B 1 264 ? 1.221 -45.938 -2.145 1 84.75 264 ASP B O 1
ATOM 6534 N N . GLN B 1 265 ? 1.013 -43.781 -1.99 1 81.94 265 GLN B N 1
ATOM 6535 C CA . GLN B 1 265 ? -0.293 -43.844 -2.639 1 81.94 265 GLN B CA 1
ATOM 6536 C C . GLN B 1 265 ? -0.175 -44.312 -4.078 1 81.94 265 GLN B C 1
ATOM 6538 O O . GLN B 1 265 ? -0.977 -45.156 -4.527 1 81.94 265 GLN B O 1
ATOM 6543 N N . ILE B 1 266 ? 0.747 -43.844 -4.754 1 84 266 ILE B N 1
ATOM 6544 C CA . ILE B 1 266 ? 0.947 -44.25 -6.141 1 84 266 ILE B CA 1
ATOM 6545 C C . ILE B 1 266 ? 1.368 -45.719 -6.195 1 84 266 ILE B C 1
ATOM 6547 O O . ILE B 1 266 ? 0.927 -46.469 -7.07 1 84 266 ILE B O 1
ATOM 6551 N N . ALA B 1 267 ? 2.193 -46.094 -5.23 1 85.38 267 ALA B N 1
ATOM 6552 C CA . ALA B 1 267 ? 2.613 -47.469 -5.152 1 85.38 267 ALA B CA 1
ATOM 6553 C C . ALA B 1 267 ? 1.42 -48.406 -4.906 1 85.38 267 ALA B C 1
ATOM 6555 O O . ALA B 1 267 ? 1.349 -49.5 -5.461 1 85.38 267 ALA B O 1
ATOM 6556 N N . GLU B 1 268 ? 0.619 -47.906 -4.102 1 82.75 268 GLU B N 1
ATOM 6557 C CA . GLU B 1 268 ? -0.584 -48.688 -3.809 1 82.75 268 GLU B CA 1
ATOM 6558 C C . GLU B 1 268 ? -1.465 -48.844 -5.047 1 82.75 268 GLU B C 1
ATOM 6560 O O . GLU B 1 268 ? -2.014 -49.906 -5.305 1 82.75 268 GLU B O 1
ATOM 6565 N N . ILE B 1 269 ? -1.645 -47.781 -5.762 1 80.88 269 ILE B N 1
ATOM 6566 C CA . ILE B 1 269 ? -2.426 -47.812 -6.996 1 80.88 269 ILE B CA 1
ATOM 6567 C C . ILE B 1 269 ? -1.791 -48.812 -7.984 1 80.88 269 ILE B C 1
ATOM 6569 O O . ILE B 1 269 ? -2.49 -49.594 -8.617 1 80.88 269 ILE B O 1
ATOM 6573 N N . LYS B 1 270 ? -0.527 -48.75 -8.109 1 82.31 270 LYS B N 1
ATOM 6574 C CA . LYS B 1 270 ? 0.194 -49.594 -9.047 1 82.31 270 LYS B CA 1
ATOM 6575 C C . LYS B 1 270 ? 0.014 -51.094 -8.68 1 82.31 270 LYS B C 1
ATOM 6577 O O . LYS B 1 270 ? -0.083 -51.938 -9.562 1 82.31 270 LYS B O 1
ATOM 6582 N N . ARG B 1 271 ? -0.033 -51.344 -7.41 1 81.94 271 ARG B N 1
ATOM 6583 C CA . ARG B 1 271 ? -0.188 -52.719 -6.938 1 81.94 271 ARG B CA 1
ATOM 6584 C C . ARG B 1 271 ? -1.555 -53.25 -7.316 1 81.94 271 ARG B C 1
ATOM 6586 O O . ARG B 1 271 ? -1.712 -54.469 -7.48 1 81.94 271 ARG B O 1
ATOM 6593 N N . THR B 1 272 ? -2.383 -52.375 -7.406 1 76.25 272 THR B N 1
ATOM 6594 C CA . THR B 1 272 ? -3.723 -52.844 -7.746 1 76.25 272 THR B CA 1
ATOM 6595 C C . THR B 1 272 ? -3.863 -53.031 -9.25 1 76.25 272 THR B C 1
ATOM 6597 O O . THR B 1 272 ? -4.922 -53.438 -9.734 1 76.25 272 THR B O 1
ATOM 6600 N N . GLU B 1 273 ? -2.713 -52.781 -9.844 1 72.62 273 GLU B N 1
ATOM 6601 C CA . GLU B 1 273 ? -2.705 -52.969 -11.289 1 72.62 273 GLU B CA 1
ATOM 6602 C C . GLU B 1 273 ? -3.006 -54.406 -11.68 1 72.62 273 GLU B C 1
ATOM 6604 O O . GLU B 1 273 ? -2.439 -55.344 -11.109 1 72.62 273 GLU B O 1
ATOM 6609 N N . ASN B 1 274 ? -4.066 -54.719 -12.414 1 63.06 274 ASN B N 1
ATOM 6610 C CA . ASN B 1 274 ? -4.461 -56.031 -12.938 1 63.06 274 ASN B CA 1
ATOM 6611 C C . ASN B 1 274 ? -5.336 -56.781 -11.945 1 63.06 274 ASN B C 1
ATOM 6613 O O . ASN B 1 274 ? -5.402 -58.031 -11.984 1 63.06 274 ASN B O 1
ATOM 6617 N N . THR B 1 275 ? -5.559 -56.062 -10.844 1 67.44 275 THR B N 1
ATOM 6618 C CA . THR B 1 275 ? -6.52 -56.656 -9.93 1 67.44 275 THR B CA 1
ATOM 6619 C C . THR B 1 275 ? -7.914 -56.094 -10.148 1 67.44 275 THR B C 1
ATOM 6621 O O . THR B 1 275 ? -8.07 -55.094 -10.867 1 67.44 275 THR B O 1
ATOM 6624 N N . ASP B 1 276 ? -8.992 -56.781 -9.703 1 58.84 276 ASP B N 1
ATOM 6625 C CA . ASP B 1 276 ? -10.375 -56.312 -9.797 1 58.84 276 ASP B CA 1
ATOM 6626 C C . ASP B 1 276 ? -10.539 -54.938 -9.156 1 58.84 276 ASP B C 1
ATOM 6628 O O . ASP B 1 276 ? -11.508 -54.25 -9.438 1 58.84 276 ASP B O 1
ATOM 6632 N N . LYS B 1 277 ? -9.727 -54.594 -8.352 1 57.22 277 LYS B N 1
ATOM 6633 C CA . LYS B 1 277 ? -9.789 -53.312 -7.613 1 57.22 277 LYS B CA 1
ATOM 6634 C C . LYS B 1 277 ? -9.273 -52.156 -8.461 1 57.22 277 LYS B C 1
ATOM 6636 O O . LYS B 1 277 ? -9.391 -51 -8.07 1 57.22 277 LYS B O 1
ATOM 6641 N N . TRP B 1 278 ? -8.516 -52.469 -9.438 1 57.75 278 TRP B N 1
ATOM 6642 C CA . TRP B 1 278 ? -8.008 -51.469 -10.359 1 57.75 278 TRP B CA 1
ATOM 6643 C C . TRP B 1 278 ? -9.148 -50.656 -10.969 1 57.75 278 TRP B C 1
ATOM 6645 O O . TRP B 1 278 ? -9 -49.469 -11.219 1 57.75 278 TRP B O 1
ATOM 6655 N N . GLN B 1 279 ? -10.234 -51.438 -11.336 1 51.34 279 GLN B N 1
ATOM 6656 C CA . GLN B 1 279 ? -11.391 -50.75 -11.898 1 51.34 279 GLN B CA 1
ATOM 6657 C C . GLN B 1 279 ? -12.148 -49.969 -10.828 1 51.34 279 GLN B C 1
ATOM 6659 O O . GLN B 1 279 ? -12.859 -50.562 -10.016 1 51.34 279 GLN B O 1
ATOM 6664 N N . LEU B 1 280 ? -11.422 -49.062 -10.234 1 51.78 280 LEU B N 1
ATOM 6665 C CA . LEU B 1 280 ? -12.039 -48.219 -9.195 1 51.78 280 LEU B CA 1
ATOM 6666 C C . LEU B 1 280 ? -13.5 -47.938 -9.531 1 51.78 280 LEU B C 1
ATOM 6668 O O . LEU B 1 280 ? -13.836 -47.688 -10.688 1 51.78 280 LEU B O 1
ATOM 6672 N N . ASP B 1 281 ? -14.375 -48.531 -8.789 1 45.94 281 ASP B N 1
ATOM 6673 C CA . ASP B 1 281 ? -15.773 -48.125 -8.781 1 45.94 281 ASP B CA 1
ATOM 6674 C C . ASP B 1 281 ? -15.914 -46.625 -8.742 1 45.94 281 ASP B C 1
ATOM 6676 O O . ASP B 1 281 ? -16.828 -46.094 -8.102 1 45.94 281 ASP B O 1
ATOM 6680 N N . ILE B 1 282 ? -14.898 -45.875 -8.938 1 53.03 282 ILE B N 1
ATOM 6681 C CA . ILE B 1 282 ? -15.109 -44.469 -8.75 1 53.03 282 ILE B CA 1
ATOM 6682 C C . ILE B 1 282 ? -15.625 -43.844 -10.047 1 53.03 282 ILE B C 1
ATOM 6684 O O . ILE B 1 282 ? -15.305 -44.312 -11.133 1 53.03 282 ILE B O 1
ATOM 6688 N N . SER B 1 283 ? -16.609 -43.094 -10.016 1 53.09 283 SER B N 1
ATOM 6689 C CA . SER B 1 283 ? -17.375 -42.375 -11.039 1 53.09 283 SER B CA 1
ATOM 6690 C C . SER B 1 283 ? -16.453 -41.594 -11.977 1 53.09 283 SER B C 1
ATOM 6692 O O . SER B 1 283 ? -16.875 -41.188 -13.055 1 53.09 283 SER B O 1
ATOM 6694 N N . HIS B 1 284 ? -15.125 -41.344 -11.625 1 60.88 284 HIS B N 1
ATOM 6695 C CA . HIS B 1 284 ? -14.273 -40.625 -12.562 1 60.88 284 HIS B CA 1
ATOM 6696 C C . HIS B 1 284 ? -12.852 -41.188 -12.562 1 60.88 284 HIS B C 1
ATOM 6698 O O . HIS B 1 284 ? -12.375 -41.688 -11.539 1 60.88 284 HIS B O 1
ATOM 6704 N N . PRO B 1 285 ? -12.297 -41.344 -13.695 1 66.62 285 PRO B N 1
ATOM 6705 C CA . PRO B 1 285 ? -10.898 -41.75 -13.781 1 66.62 285 PRO B CA 1
ATOM 6706 C C . PRO B 1 285 ? -9.961 -40.844 -13.016 1 66.62 285 PRO B C 1
ATOM 6708 O O . PRO B 1 285 ? -10.219 -39.625 -12.914 1 66.62 285 PRO B O 1
ATOM 6711 N N . THR B 1 286 ? -9.023 -41.5 -12.227 1 80.06 286 THR B N 1
ATOM 6712 C CA . THR B 1 286 ? -8.023 -40.688 -11.539 1 80.06 286 THR B CA 1
ATOM 6713 C C . THR B 1 286 ? -6.77 -40.531 -12.383 1 80.06 286 THR B C 1
ATOM 6715 O O . THR B 1 286 ? -6.512 -41.344 -13.281 1 80.06 286 THR B O 1
ATOM 6718 N N . ILE B 1 287 ? -6.047 -39.438 -12.18 1 86.25 287 ILE B N 1
ATOM 6719 C CA . ILE B 1 287 ? -4.895 -39.062 -12.992 1 86.25 287 ILE B CA 1
ATOM 6720 C C . ILE B 1 287 ? -3.84 -40.156 -12.938 1 86.25 287 ILE B C 1
ATOM 6722 O O . ILE B 1 287 ? -3.369 -40.625 -13.977 1 86.25 287 ILE B O 1
ATOM 6726 N N . PHE B 1 288 ? -3.578 -40.75 -11.781 1 85.69 288 PHE B N 1
ATOM 6727 C CA . PHE B 1 288 ? -2.41 -41.625 -11.68 1 85.69 288 PHE B CA 1
ATOM 6728 C C . PHE B 1 288 ? -2.77 -43.062 -12.031 1 85.69 288 PHE B C 1
ATOM 6730 O O . PHE B 1 288 ? -1.906 -43.844 -12.445 1 85.69 288 PHE B O 1
ATOM 6737 N N . HIS B 1 289 ? -4.062 -43.375 -11.992 1 81.94 289 HIS B N 1
ATOM 6738 C CA . HIS B 1 289 ? -4.48 -44.656 -12.562 1 81.94 289 HIS B CA 1
ATOM 6739 C C . HIS B 1 289 ? -4.258 -44.688 -14.078 1 81.94 289 HIS B C 1
ATOM 6741 O O . HIS B 1 289 ? -3.73 -45.656 -14.617 1 81.94 289 HIS B O 1
ATOM 6747 N N . GLU B 1 290 ? -4.566 -43.562 -14.578 1 83.31 290 GLU B N 1
ATOM 6748 C CA . GLU B 1 290 ? -4.457 -43.438 -16.031 1 83.31 290 GLU B CA 1
ATOM 6749 C C . GLU B 1 290 ? -3.004 -43.281 -16.469 1 83.31 290 GLU B C 1
ATOM 6751 O O . GLU B 1 290 ? -2.613 -43.719 -17.547 1 83.31 290 GLU B O 1
ATOM 6756 N N . MET B 1 291 ? -2.211 -42.656 -15.695 1 87.69 291 MET B N 1
ATOM 6757 C CA . MET B 1 291 ? -0.807 -42.469 -16.031 1 87.69 291 MET B CA 1
ATOM 6758 C C . MET B 1 291 ? -0.028 -43.75 -15.984 1 87.69 291 MET B C 1
ATOM 6760 O O . MET B 1 291 ? 0.829 -44 -16.844 1 87.69 291 MET B O 1
ATOM 6764 N N . LEU B 1 292 ? -0.376 -44.531 -15.047 1 85.06 292 LEU B N 1
ATOM 6765 C CA . LEU B 1 292 ? 0.308 -45.812 -14.875 1 85.06 292 LEU B CA 1
ATOM 6766 C C . LEU B 1 292 ? -0.023 -46.781 -16.031 1 85.06 292 LEU B C 1
ATOM 6768 O O . LEU B 1 292 ? 0.795 -47.625 -16.391 1 85.06 292 LEU B O 1
ATOM 6772 N N . SER B 1 293 ? -1.165 -46.5 -16.594 1 81.88 293 SER B N 1
ATOM 6773 C CA . SER B 1 293 ? -1.599 -47.406 -17.672 1 81.88 293 SER B CA 1
ATOM 6774 C C . SER B 1 293 ? -1.459 -46.719 -19.031 1 81.88 293 SER B C 1
ATOM 6776 O O . SER B 1 293 ? -1.884 -47.281 -20.047 1 81.88 293 SER B O 1
ATOM 6778 N N . SER B 1 294 ? -0.868 -45.594 -19.016 1 85.94 294 SER B N 1
ATOM 6779 C CA . SER B 1 294 ? -0.808 -44.812 -20.25 1 85.94 294 SER B CA 1
ATOM 6780 C C . SER B 1 294 ? 0.049 -45.531 -21.297 1 85.94 294 SER B C 1
ATOM 6782 O O . SER B 1 294 ? 1.152 -45.969 -21 1 85.94 294 SER B O 1
ATOM 6784 N N . ARG B 1 295 ? -0.428 -45.531 -22.5 1 85.81 295 ARG B N 1
ATOM 6785 C CA . ARG B 1 295 ? 0.333 -46.094 -23.594 1 85.81 295 ARG B CA 1
ATOM 6786 C C . ARG B 1 295 ? 1.265 -45.062 -24.219 1 85.81 295 ARG B C 1
ATOM 6788 O O . ARG B 1 295 ? 2.199 -45.438 -24.938 1 85.81 295 ARG B O 1
ATOM 6795 N N . LEU B 1 296 ? 1.018 -43.906 -23.891 1 87.5 296 LEU B N 1
ATOM 6796 C CA . LEU B 1 296 ? 1.818 -42.812 -24.438 1 87.5 296 LEU B CA 1
ATOM 6797 C C . LEU B 1 296 ? 3.176 -42.719 -23.734 1 87.5 296 LEU B C 1
ATOM 6799 O O . LEU B 1 296 ? 4.16 -42.312 -24.344 1 87.5 296 LEU B O 1
ATOM 6803 N N . LEU B 1 297 ? 3.213 -43.188 -22.516 1 92 297 LEU B N 1
ATOM 6804 C CA . LEU B 1 297 ? 4.434 -43.062 -21.719 1 92 297 LEU B CA 1
ATOM 6805 C C . LEU B 1 297 ? 5.242 -44.375 -21.766 1 92 297 LEU B C 1
ATOM 6807 O O . LEU B 1 297 ? 4.688 -45.438 -21.609 1 92 297 LEU B O 1
ATOM 6811 N N . PRO B 1 298 ? 6.523 -44.219 -21.953 1 93.44 298 PRO B N 1
ATOM 6812 C CA . PRO B 1 298 ? 7.395 -45.375 -21.828 1 93.44 298 PRO B CA 1
ATOM 6813 C C . PRO B 1 298 ? 7.512 -45.875 -20.391 1 93.44 298 PRO B C 1
ATOM 6815 O O . PRO B 1 298 ? 7.172 -45.156 -19.453 1 93.44 298 PRO B O 1
ATOM 6818 N N . PRO B 1 299 ? 7.98 -47.062 -20.188 1 91.19 299 PRO B N 1
ATOM 6819 C CA . PRO B 1 299 ? 8.055 -47.656 -18.859 1 91.19 299 PRO B CA 1
ATOM 6820 C C . PRO B 1 299 ? 8.883 -46.844 -17.891 1 91.19 299 PRO B C 1
ATOM 6822 O O . PRO B 1 299 ? 8.547 -46.719 -16.703 1 91.19 299 PRO B O 1
ATOM 6825 N N . ARG B 1 300 ? 9.828 -46.188 -18.328 1 92 300 ARG B N 1
ATOM 6826 C CA . ARG B 1 300 ? 10.695 -45.375 -17.469 1 92 300 ARG B CA 1
ATOM 6827 C C . ARG B 1 300 ? 9.93 -44.188 -16.891 1 92 300 ARG B C 1
ATOM 6829 O O . ARG B 1 300 ? 10.266 -43.688 -15.805 1 92 300 ARG B O 1
ATOM 6836 N N . GLU B 1 301 ? 8.938 -43.844 -17.594 1 94.31 301 GLU B N 1
ATOM 6837 C CA . GLU B 1 301 ? 8.141 -42.688 -17.188 1 94.31 301 GLU B CA 1
ATOM 6838 C C . GLU B 1 301 ? 6.992 -43.094 -16.266 1 94.31 301 GLU B C 1
ATOM 6840 O O . GLU B 1 301 ? 6.281 -42.25 -15.727 1 94.31 301 GLU B O 1
ATOM 6845 N N . LYS B 1 302 ? 6.824 -44.375 -15.992 1 93 302 LYS B N 1
ATOM 6846 C CA . LYS B 1 302 ? 5.688 -44.875 -15.227 1 93 302 LYS B CA 1
ATOM 6847 C C . LYS B 1 302 ? 6.145 -45.5 -13.906 1 93 302 LYS B C 1
ATOM 6849 O O . LYS B 1 302 ? 5.418 -46.281 -13.305 1 93 302 LYS B O 1
ATOM 6854 N N . THR B 1 303 ? 7.355 -45.062 -13.539 1 91.44 303 THR B N 1
ATOM 6855 C CA . THR B 1 303 ? 7.832 -45.562 -12.25 1 91.44 303 THR B CA 1
ATOM 6856 C C . THR B 1 303 ? 7.188 -44.781 -11.109 1 91.44 303 THR B C 1
ATOM 6858 O O . THR B 1 303 ? 6.777 -43.625 -11.289 1 91.44 303 THR B O 1
ATOM 6861 N N . VAL B 1 304 ? 7.133 -45.406 -9.961 1 89.44 304 VAL B N 1
ATOM 6862 C CA . VAL B 1 304 ? 6.527 -44.812 -8.773 1 89.44 304 VAL B CA 1
ATOM 6863 C C . VAL B 1 304 ? 7.301 -43.562 -8.383 1 89.44 304 VAL B C 1
ATOM 6865 O O . VAL B 1 304 ? 6.703 -42.531 -8.023 1 89.44 304 VAL B O 1
ATOM 6868 N N . SER B 1 305 ? 8.562 -43.594 -8.484 1 88.62 305 SER B N 1
ATOM 6869 C CA . SER B 1 305 ? 9.406 -42.469 -8.109 1 88.62 305 SER B CA 1
ATOM 6870 C C . SER B 1 305 ? 9.188 -41.281 -9.039 1 88.62 305 SER B C 1
ATOM 6872 O O . SER B 1 305 ? 9.055 -40.156 -8.578 1 88.62 305 SER B O 1
ATOM 6874 N N . ARG B 1 306 ? 9.133 -41.594 -10.266 1 92 306 ARG B N 1
ATOM 6875 C CA . ARG B 1 306 ? 8.93 -40.531 -11.258 1 92 306 ARG B CA 1
ATOM 6876 C C . ARG B 1 306 ? 7.539 -39.938 -11.141 1 92 306 ARG B C 1
ATOM 6878 O O . ARG B 1 306 ? 7.391 -38.719 -11.094 1 92 306 ARG B O 1
ATOM 6885 N N . LEU B 1 307 ? 6.566 -40.688 -11.039 1 91.75 307 LEU B N 1
ATOM 6886 C CA . LEU B 1 307 ? 5.184 -40.25 -10.953 1 91.75 307 LEU B CA 1
ATOM 6887 C C . LEU B 1 307 ? 4.906 -39.594 -9.602 1 91.75 307 LEU B C 1
ATOM 6889 O O . LEU B 1 307 ? 4.062 -38.719 -9.492 1 91.75 307 LEU B O 1
ATOM 6893 N N . GLY B 1 308 ? 5.652 -40.094 -8.617 1 90 308 GLY B N 1
ATOM 6894 C CA . GLY B 1 308 ? 5.531 -39.469 -7.305 1 90 308 GLY B CA 1
ATOM 6895 C C . GLY B 1 308 ? 5.867 -38 -7.305 1 90 308 GLY B C 1
ATOM 6896 O O . GLY B 1 308 ? 5.246 -37.219 -6.586 1 90 308 GLY B O 1
ATOM 6897 N N . GLN B 1 309 ? 6.785 -37.594 -8.102 1 91.44 309 GLN B N 1
ATOM 6898 C CA . GLN B 1 309 ? 7.18 -36.188 -8.203 1 91.44 309 GLN B CA 1
ATOM 6899 C C . GLN B 1 309 ? 6.098 -35.375 -8.891 1 91.44 309 GLN B C 1
ATOM 6901 O O . GLN B 1 309 ? 5.879 -34.219 -8.539 1 91.44 309 GLN B O 1
ATOM 6906 N N . ASP B 1 310 ? 5.441 -35.969 -9.805 1 93.12 310 ASP B N 1
ATOM 6907 C CA . ASP B 1 310 ? 4.297 -35.281 -10.398 1 93.12 310 ASP B CA 1
ATOM 6908 C C . ASP B 1 310 ? 3.168 -35.125 -9.383 1 93.12 310 ASP B C 1
ATOM 6910 O O . ASP B 1 310 ? 2.498 -34.094 -9.359 1 93.12 310 ASP B O 1
ATOM 6914 N N . GLY B 1 311 ? 2.957 -36.219 -8.672 1 90.94 311 GLY B N 1
ATOM 6915 C CA . GLY B 1 311 ? 1.949 -36.125 -7.629 1 90.94 311 GLY B CA 1
ATOM 6916 C C . GLY B 1 311 ? 2.215 -35 -6.633 1 90.94 311 GLY B C 1
ATOM 6917 O O . GLY B 1 311 ? 1.293 -34.281 -6.234 1 90.94 311 GLY B O 1
ATOM 6918 N N . GLN B 1 312 ? 3.416 -34.875 -6.301 1 88.44 312 GLN B N 1
ATOM 6919 C CA . GLN B 1 312 ? 3.816 -33.812 -5.375 1 88.44 312 GLN B CA 1
ATOM 6920 C C . GLN B 1 312 ? 3.516 -32.438 -5.953 1 88.44 312 GLN B C 1
ATOM 6922 O O . GLN B 1 312 ? 2.967 -31.562 -5.262 1 88.44 312 GLN B O 1
ATOM 6927 N N . ILE B 1 313 ? 3.867 -32.219 -7.145 1 91 313 ILE B N 1
ATOM 6928 C CA . ILE B 1 313 ? 3.688 -30.938 -7.809 1 91 313 ILE B CA 1
ATOM 6929 C C . ILE B 1 313 ? 2.199 -30.641 -7.953 1 91 313 ILE B C 1
ATOM 6931 O O . ILE B 1 313 ? 1.771 -29.484 -7.789 1 91 313 ILE B O 1
ATOM 6935 N N . LEU B 1 314 ? 1.43 -31.641 -8.258 1 92.5 314 LEU B N 1
ATOM 6936 C CA . LEU B 1 314 ? -0.008 -31.453 -8.414 1 92.5 314 LEU B CA 1
ATOM 6937 C C . LEU B 1 314 ? -0.647 -31.016 -7.102 1 92.5 314 LEU B C 1
ATOM 6939 O O . LEU B 1 314 ? -1.481 -30.109 -7.082 1 92.5 314 LEU B O 1
ATOM 6943 N N . VAL B 1 315 ? -0.267 -31.625 -6.059 1 90.38 315 VAL B N 1
ATOM 6944 C CA . VAL B 1 315 ? -0.848 -31.297 -4.758 1 90.38 315 VAL B CA 1
ATOM 6945 C C . VAL B 1 315 ? -0.406 -29.906 -4.32 1 90.38 315 VAL B C 1
ATOM 6947 O O . VAL B 1 315 ? -1.222 -29.109 -3.852 1 90.38 315 VAL B O 1
ATOM 6950 N N . GLN B 1 316 ? 0.823 -29.609 -4.48 1 89.75 316 GLN B N 1
ATOM 6951 C CA . GLN B 1 316 ? 1.338 -28.297 -4.098 1 89.75 316 GLN B CA 1
ATOM 6952 C C . GLN B 1 316 ? 0.715 -27.188 -4.949 1 89.75 316 GLN B C 1
ATOM 6954 O O . GLN B 1 316 ? 0.216 -26.188 -4.418 1 89.75 316 GLN B O 1
ATOM 6959 N N . GLY B 1 317 ? 0.773 -27.406 -6.227 1 91.44 317 GLY B N 1
ATOM 6960 C CA . GLY B 1 317 ? 0.247 -26.422 -7.16 1 91.44 317 GLY B CA 1
ATOM 6961 C C . GLY B 1 317 ? -1.258 -26.25 -7.07 1 91.44 317 GLY B C 1
ATOM 6962 O O . GLY B 1 317 ? -1.784 -25.156 -7.309 1 91.44 317 GLY B O 1
ATOM 6963 N N . GLY B 1 318 ? -1.914 -27.297 -6.738 1 93.5 318 GLY B N 1
ATOM 6964 C CA . GLY B 1 318 ? -3.369 -27.281 -6.715 1 93.5 318 GLY B CA 1
ATOM 6965 C C . GLY B 1 318 ? -3.941 -26.812 -5.391 1 93.5 318 GLY B C 1
ATOM 6966 O O . GLY B 1 318 ? -5.16 -26.703 -5.242 1 93.5 318 GLY B O 1
ATOM 6967 N N . THR B 1 319 ? -3.113 -26.469 -4.453 1 94 319 THR B N 1
ATOM 6968 C CA . THR B 1 319 ? -3.627 -26.172 -3.123 1 94 319 THR B CA 1
ATOM 6969 C C . THR B 1 319 ? -3.406 -24.688 -2.785 1 94 319 THR B C 1
ATOM 6971 O O . THR B 1 319 ? -4.363 -23.953 -2.566 1 94 319 THR B O 1
ATOM 6974 N N . LEU B 1 320 ? -2.262 -24.203 -2.914 1 93.81 320 LEU B N 1
ATOM 6975 C CA . LEU B 1 320 ? -1.881 -22.953 -2.273 1 93.81 320 LEU B CA 1
ATOM 6976 C C . LEU B 1 320 ? -2.309 -21.766 -3.121 1 93.81 320 LEU B C 1
ATOM 6978 O O . LEU B 1 320 ? -2.857 -20.781 -2.598 1 93.81 320 LEU B O 1
ATOM 6982 N N . THR B 1 321 ? -2.066 -21.797 -4.418 1 94.81 321 THR B N 1
ATOM 6983 C CA . THR B 1 321 ? -2.297 -20.641 -5.262 1 94.81 321 THR B CA 1
ATOM 6984 C C . THR B 1 321 ? -3.785 -20.297 -5.324 1 94.81 321 THR B C 1
ATOM 6986 O O . THR B 1 321 ? -4.168 -19.141 -5.207 1 94.81 321 THR B O 1
ATOM 6989 N N . THR B 1 322 ? -4.59 -21.312 -5.449 1 97.56 322 THR B N 1
ATOM 6990 C CA . THR B 1 322 ? -6.027 -21.078 -5.547 1 97.56 322 THR B CA 1
ATOM 6991 C C . THR B 1 322 ? -6.594 -20.641 -4.199 1 97.56 322 THR B C 1
ATOM 6993 O O . THR B 1 322 ? -7.465 -19.766 -4.137 1 97.56 322 THR B O 1
ATOM 6996 N N . SER B 1 323 ? -6.148 -21.312 -3.121 1 97.81 323 SER B N 1
ATOM 6997 C CA . SER B 1 323 ? -6.621 -20.938 -1.795 1 97.81 323 SER B CA 1
ATOM 6998 C C . SER B 1 323 ? -6.25 -19.484 -1.472 1 97.81 323 SER B C 1
ATOM 7000 O O . SER B 1 323 ? -7.047 -18.766 -0.879 1 97.81 323 SER B O 1
ATOM 7002 N N . TRP B 1 324 ? -5.066 -19.078 -1.877 1 97.38 324 TRP B N 1
ATOM 7003 C CA . TRP B 1 324 ? -4.637 -17.703 -1.69 1 97.38 324 TRP B CA 1
ATOM 7004 C C . TRP B 1 324 ? -5.531 -16.734 -2.471 1 97.38 324 TRP B C 1
ATOM 7006 O O . TRP B 1 324 ? -5.973 -15.719 -1.939 1 97.38 324 TRP B O 1
ATOM 7016 N N . THR B 1 325 ? -5.801 -17.078 -3.674 1 98.25 325 THR B N 1
ATOM 7017 C CA . THR B 1 325 ? -6.645 -16.25 -4.527 1 98.25 325 THR B CA 1
ATOM 7018 C C . THR B 1 325 ? -8.047 -16.125 -3.939 1 98.25 325 THR B C 1
ATOM 7020 O O . THR B 1 325 ? -8.633 -15.031 -3.947 1 98.25 325 THR B O 1
ATOM 7023 N N . LEU B 1 326 ? -8.57 -17.219 -3.42 1 98.75 326 LEU B N 1
ATOM 7024 C CA . LEU B 1 326 ? -9.875 -17.188 -2.764 1 98.75 326 LEU B CA 1
ATOM 7025 C C . LEU B 1 326 ? -9.852 -16.266 -1.551 1 98.75 326 LEU B C 1
ATOM 7027 O O . LEU B 1 326 ? -10.781 -15.477 -1.348 1 98.75 326 LEU B O 1
ATOM 7031 N N . SER B 1 327 ? -8.812 -16.375 -0.784 1 98.56 327 SER B N 1
ATOM 7032 C CA . SER B 1 327 ? -8.672 -15.555 0.412 1 98.56 327 SER B CA 1
ATOM 7033 C C . SER B 1 327 ? -8.656 -14.07 0.063 1 98.56 327 SER B C 1
ATOM 7035 O O . SER B 1 327 ? -9.297 -13.266 0.737 1 98.56 327 SER B O 1
ATOM 7037 N N . LEU B 1 328 ? -7.965 -13.75 -1 1 98.19 328 LEU B N 1
ATOM 7038 C CA . LEU B 1 328 ? -7.879 -12.359 -1.445 1 98.19 328 LEU B CA 1
ATOM 7039 C C . LEU B 1 328 ? -9.25 -11.852 -1.896 1 98.19 328 LEU B C 1
ATOM 7041 O O . LEU B 1 328 ? -9.641 -10.734 -1.562 1 98.19 328 LEU B O 1
ATOM 7045 N N . ALA B 1 329 ? -9.898 -12.688 -2.629 1 98.69 329 ALA B N 1
ATOM 7046 C CA . ALA B 1 329 ? -11.219 -12.289 -3.109 1 98.69 329 ALA B CA 1
ATOM 7047 C C . ALA B 1 329 ? -12.156 -11.984 -1.944 1 98.69 329 ALA B C 1
ATOM 7049 O O . ALA B 1 329 ? -12.828 -10.953 -1.938 1 98.69 329 ALA B O 1
ATOM 7050 N N . VAL B 1 330 ? -12.141 -12.852 -0.96 1 98.56 330 VAL B N 1
ATOM 7051 C CA . VAL B 1 330 ? -13.031 -12.695 0.185 1 98.56 330 VAL B CA 1
ATOM 7052 C C . VAL B 1 330 ? -12.688 -11.414 0.939 1 98.56 330 VAL B C 1
ATOM 7054 O O . VAL B 1 330 ? -13.578 -10.625 1.268 1 98.56 330 VAL B O 1
ATOM 7057 N N . PHE B 1 331 ? -11.445 -11.188 1.115 1 97.94 331 PHE B N 1
ATOM 7058 C CA . PHE B 1 331 ? -11.039 -9.984 1.842 1 97.94 331 PHE B CA 1
ATOM 7059 C C . PHE B 1 331 ? -11.469 -8.727 1.097 1 97.94 331 PHE B C 1
ATOM 7061 O O . PHE B 1 331 ? -12.086 -7.84 1.68 1 97.94 331 PHE B O 1
ATOM 7068 N N . HIS B 1 332 ? -11.078 -8.672 -0.142 1 97.56 332 HIS B N 1
ATOM 7069 C CA . HIS B 1 332 ? -11.305 -7.438 -0.891 1 97.56 332 HIS B CA 1
ATOM 7070 C C . HIS B 1 332 ? -12.797 -7.164 -1.067 1 97.56 332 HIS B C 1
ATOM 7072 O O . HIS B 1 332 ? -13.219 -6.008 -1.081 1 97.56 332 HIS B O 1
ATOM 7078 N N . LEU B 1 333 ? -13.594 -8.219 -1.23 1 97.56 333 LEU B N 1
ATOM 7079 C CA . LEU B 1 333 ? -15.039 -8.047 -1.33 1 97.56 333 LEU B CA 1
ATOM 7080 C C . LEU B 1 333 ? -15.617 -7.52 -0.022 1 97.56 333 LEU B C 1
ATOM 7082 O O . LEU B 1 333 ? -16.484 -6.641 -0.03 1 97.56 333 LEU B O 1
ATOM 7086 N N . LEU B 1 334 ? -15.102 -8.023 1.084 1 95.81 334 LEU B N 1
ATOM 7087 C CA . LEU B 1 334 ? -15.594 -7.582 2.385 1 95.81 334 LEU B CA 1
ATOM 7088 C C . LEU B 1 334 ? -15.078 -6.184 2.711 1 95.81 334 LEU B C 1
ATOM 7090 O O . LEU B 1 334 ? -15.758 -5.406 3.385 1 95.81 334 LEU B O 1
ATOM 7094 N N . ASN B 1 335 ? -13.906 -5.91 2.193 1 93.94 335 ASN B N 1
ATOM 7095 C CA . ASN B 1 335 ? -13.242 -4.645 2.492 1 93.94 335 ASN B CA 1
ATOM 7096 C C . ASN B 1 335 ? -13.867 -3.49 1.706 1 93.94 335 ASN B C 1
ATOM 7098 O O . ASN B 1 335 ? -13.664 -2.324 2.045 1 93.94 335 ASN B O 1
ATOM 7102 N N . ARG B 1 336 ? -14.602 -3.773 0.684 1 90.38 336 ARG B N 1
ATOM 7103 C CA . ARG B 1 336 ? -15.328 -2.787 -0.106 1 90.38 336 ARG B CA 1
ATOM 7104 C C . ARG B 1 336 ? -16.797 -3.162 -0.233 1 90.38 336 ARG B C 1
ATOM 7106 O O . ARG B 1 336 ? -17.203 -3.814 -1.201 1 90.38 336 ARG B O 1
ATOM 7113 N N . PRO B 1 337 ? -17.594 -2.607 0.557 1 90.06 337 PRO B N 1
ATOM 7114 C CA . PRO B 1 337 ? -19 -3.027 0.64 1 90.06 337 PRO B CA 1
ATOM 7115 C C . PRO B 1 337 ? -19.75 -2.844 -0.677 1 90.06 337 PRO B C 1
ATOM 7117 O O . PRO B 1 337 ? -20.594 -3.668 -1.03 1 90.06 337 PRO B O 1
ATOM 7120 N N . SER B 1 338 ? -19.438 -1.752 -1.367 1 91.12 338 SER B N 1
ATOM 7121 C CA . SER B 1 338 ? -20.125 -1.518 -2.633 1 91.12 338 SER B CA 1
ATOM 7122 C C . SER B 1 338 ? -19.812 -2.617 -3.643 1 91.12 338 SER B C 1
ATOM 7124 O O . SER B 1 338 ? -20.688 -3.025 -4.414 1 91.12 338 SER B O 1
ATOM 7126 N N . THR B 1 339 ? -18.578 -3.127 -3.639 1 94.44 339 THR B N 1
ATOM 7127 C CA . THR B 1 339 ? -18.172 -4.207 -4.531 1 94.44 339 THR B CA 1
ATOM 7128 C C . THR B 1 339 ? -18.891 -5.508 -4.168 1 94.44 339 THR B C 1
ATOM 7130 O O . THR B 1 339 ? -19.359 -6.227 -5.051 1 94.44 339 THR B O 1
ATOM 7133 N N . LEU B 1 340 ? -18.969 -5.762 -2.867 1 96.75 340 LEU B N 1
ATOM 7134 C CA . LEU B 1 340 ? -19.672 -6.961 -2.43 1 96.75 340 LEU B CA 1
ATOM 7135 C C . LEU B 1 340 ? -21.156 -6.883 -2.783 1 96.75 340 LEU B C 1
ATOM 7137 O O . LEU B 1 340 ? -21.734 -7.863 -3.248 1 96.75 340 LEU B O 1
ATOM 7141 N N . ARG B 1 341 ? -21.75 -5.715 -2.574 1 95.94 341 ARG B N 1
ATOM 7142 C CA . ARG B 1 341 ? -23.156 -5.527 -2.877 1 95.94 341 ARG B CA 1
ATOM 7143 C C . ARG B 1 341 ? -23.453 -5.785 -4.352 1 95.94 341 ARG B C 1
ATOM 7145 O O . ARG B 1 341 ? -24.438 -6.441 -4.695 1 95.94 341 ARG B O 1
ATOM 7152 N N . ARG B 1 342 ? -22.594 -5.277 -5.176 1 97.06 342 ARG B N 1
ATOM 7153 C CA . ARG B 1 342 ? -22.766 -5.461 -6.613 1 97.06 342 ARG B CA 1
ATOM 7154 C C . ARG B 1 342 ? -22.672 -6.938 -6.992 1 97.06 342 ARG B C 1
ATOM 7156 O O . ARG B 1 342 ? -23.453 -7.418 -7.816 1 97.06 342 ARG B O 1
ATOM 7163 N N . LEU B 1 343 ? -21.703 -7.656 -6.414 1 98.5 343 LEU B N 1
ATOM 7164 C CA . LEU B 1 343 ? -21.594 -9.086 -6.676 1 98.5 343 LEU B CA 1
ATOM 7165 C C . LEU B 1 343 ? -22.844 -9.828 -6.215 1 98.5 343 LEU B C 1
ATOM 7167 O O . LEU B 1 343 ? -23.391 -10.641 -6.953 1 98.5 343 LEU B O 1
ATOM 7171 N N . ARG B 1 344 ? -23.266 -9.516 -5.031 1 98.19 344 ARG B N 1
ATOM 7172 C CA . ARG B 1 344 ? -24.406 -10.227 -4.465 1 98.19 344 ARG B CA 1
ATOM 7173 C C . ARG B 1 344 ? -25.688 -9.891 -5.219 1 98.19 344 ARG B C 1
ATOM 7175 O O . ARG B 1 344 ? -26.547 -10.75 -5.391 1 98.19 344 ARG B O 1
ATOM 7182 N N . ASP B 1 345 ? -25.812 -8.602 -5.691 1 98.31 345 ASP B N 1
ATOM 7183 C CA . ASP B 1 345 ? -26.938 -8.266 -6.551 1 98.31 345 ASP B CA 1
ATOM 7184 C C . ASP B 1 345 ? -27 -9.188 -7.766 1 98.31 345 ASP B C 1
ATOM 7186 O O . ASP B 1 345 ? -28.062 -9.711 -8.102 1 98.31 345 ASP B O 1
ATOM 7190 N N . GLU B 1 346 ? -25.875 -9.422 -8.383 1 98.5 346 GLU B N 1
ATOM 7191 C CA . GLU B 1 346 ? -25.812 -10.281 -9.562 1 98.5 346 GLU B CA 1
ATOM 7192 C C . GLU B 1 346 ? -26.109 -11.734 -9.203 1 98.5 346 GLU B C 1
ATOM 7194 O O . GLU B 1 346 ? -26.844 -12.414 -9.914 1 98.5 346 GLU B O 1
ATOM 7199 N N . LEU B 1 347 ? -25.578 -12.242 -8.125 1 98.06 347 LEU B N 1
ATOM 7200 C CA . LEU B 1 347 ? -25.766 -13.633 -7.719 1 98.06 347 LEU B CA 1
ATOM 7201 C C . LEU B 1 347 ? -27.219 -13.898 -7.344 1 98.06 347 LEU B C 1
ATOM 7203 O O . LEU B 1 347 ? -27.766 -14.961 -7.664 1 98.06 347 LEU B O 1
ATOM 7207 N N . PHE B 1 348 ? -27.875 -12.969 -6.621 1 97.81 348 PHE B N 1
ATOM 7208 C CA . PHE B 1 348 ? -29.266 -13.141 -6.23 1 97.81 348 PHE B CA 1
ATOM 7209 C C . PHE B 1 348 ? -30.172 -13.148 -7.453 1 97.81 348 PHE B C 1
ATOM 7211 O O . PHE B 1 348 ? -31.188 -13.859 -7.477 1 97.81 348 PHE B O 1
ATOM 7218 N N . ALA B 1 349 ? -29.781 -12.32 -8.414 1 97.56 349 ALA B N 1
ATOM 7219 C CA . ALA B 1 349 ? -30.562 -12.312 -9.656 1 97.56 349 ALA B CA 1
ATOM 7220 C C . ALA B 1 349 ? -30.359 -13.602 -10.438 1 97.56 349 ALA B C 1
ATOM 7222 O O . ALA B 1 349 ? -31.312 -14.148 -11 1 97.56 349 ALA B O 1
ATOM 7223 N N . ALA B 1 350 ? -29.156 -14.164 -10.484 1 97.19 350 ALA B N 1
ATOM 7224 C CA . ALA B 1 350 ? -28.797 -15.32 -11.297 1 97.19 350 ALA B CA 1
ATOM 7225 C C . ALA B 1 350 ? -29.188 -16.625 -10.602 1 97.19 350 ALA B C 1
ATOM 7227 O O . ALA B 1 350 ? -29.406 -17.641 -11.258 1 97.19 350 ALA B O 1
ATOM 7228 N N . ILE B 1 351 ? -29.172 -16.562 -9.266 1 96.69 351 ILE B N 1
ATOM 7229 C CA . ILE B 1 351 ? -29.422 -17.75 -8.469 1 96.69 351 ILE B CA 1
ATOM 7230 C C . ILE B 1 351 ? -30.547 -17.469 -7.465 1 96.69 351 ILE B C 1
ATOM 7232 O O . ILE B 1 351 ? -30.297 -17.453 -6.254 1 96.69 351 ILE B O 1
ATOM 7236 N N . PRO B 1 352 ? -31.75 -17.438 -7.895 1 93.75 352 PRO B N 1
ATOM 7237 C CA . PRO B 1 352 ? -32.844 -17.109 -6.977 1 93.75 352 PRO B CA 1
ATOM 7238 C C . PRO B 1 352 ? -32.969 -18.109 -5.836 1 93.75 352 PRO B C 1
ATOM 7240 O O . PRO B 1 352 ? -33.219 -17.703 -4.691 1 93.75 352 PRO B O 1
ATOM 7243 N N . ASP B 1 353 ? -32.781 -19.391 -6.199 1 92.75 353 ASP B N 1
ATOM 7244 C CA . ASP B 1 353 ? -32.75 -20.422 -5.168 1 92.75 353 ASP B CA 1
ATOM 7245 C C . ASP B 1 353 ? -31.312 -20.703 -4.734 1 92.75 353 ASP B C 1
ATOM 7247 O O . ASP B 1 353 ? -30.531 -21.266 -5.5 1 92.75 353 ASP B O 1
ATOM 7251 N N . ARG B 1 354 ? -31.016 -20.344 -3.557 1 90.12 354 ARG B N 1
ATOM 7252 C CA . ARG B 1 354 ? -29.656 -20.406 -3.062 1 90.12 354 ARG B CA 1
ATOM 7253 C C . ARG B 1 354 ? -29.109 -21.828 -3.121 1 90.12 354 ARG B C 1
ATOM 7255 O O . ARG B 1 354 ? -27.906 -22.047 -3.188 1 90.12 354 ARG B O 1
ATOM 7262 N N . ASP B 1 355 ? -29.953 -22.859 -3.141 1 87.94 355 ASP B N 1
ATOM 7263 C CA . ASP B 1 355 ? -29.516 -24.25 -3.107 1 87.94 355 ASP B CA 1
ATOM 7264 C C . ASP B 1 355 ? -29.547 -24.859 -4.504 1 87.94 355 ASP B C 1
ATOM 7266 O O . ASP B 1 355 ? -29.234 -26.047 -4.672 1 87.94 355 ASP B O 1
ATOM 7270 N N . ALA B 1 356 ? -29.875 -24.062 -5.484 1 90.25 356 ALA B N 1
ATOM 7271 C CA . ALA B 1 356 ? -29.906 -24.547 -6.859 1 90.25 356 ALA B CA 1
ATOM 7272 C C . ALA B 1 356 ? -28.5 -24.859 -7.359 1 90.25 356 ALA B C 1
ATOM 7274 O O . ALA B 1 356 ? -27.547 -24.156 -7.008 1 90.25 356 ALA B O 1
ATOM 7275 N N . VAL B 1 357 ? -28.422 -25.953 -8.086 1 90.44 357 VAL B N 1
ATOM 7276 C CA . VAL B 1 357 ? -27.156 -26.266 -8.758 1 90.44 357 VAL B CA 1
ATOM 7277 C C . VAL B 1 357 ? -27.047 -25.453 -10.055 1 90.44 357 VAL B C 1
ATOM 7279 O O . VAL B 1 357 ? -27.891 -25.594 -10.945 1 90.44 357 VAL B O 1
ATOM 7282 N N . VAL B 1 358 ? -26.156 -24.578 -10.117 1 95.19 358 VAL B N 1
ATOM 7283 C CA . VAL B 1 358 ? -25.906 -23.766 -11.305 1 95.19 358 VAL B CA 1
ATOM 7284 C C . VAL B 1 358 ? -24.656 -24.281 -12.016 1 95.19 358 VAL B C 1
ATOM 7286 O O . VAL B 1 358 ? -23.641 -24.562 -11.383 1 95.19 358 VAL B O 1
ATOM 7289 N N . SER B 1 359 ? -24.734 -24.406 -13.297 1 96.31 359 SER B N 1
ATOM 7290 C CA . SER B 1 359 ? -23.609 -24.938 -14.062 1 96.31 359 SER B CA 1
ATOM 7291 C C . SER B 1 359 ? -22.422 -23.969 -14.016 1 96.31 359 SER B C 1
ATOM 7293 O O . SER B 1 359 ? -22.609 -22.75 -13.938 1 96.31 359 SER B O 1
ATOM 7295 N N . LEU B 1 360 ? -21.25 -24.578 -14.07 1 96.88 360 LEU B N 1
ATOM 7296 C CA . LEU B 1 360 ? -20.031 -23.781 -14.109 1 96.88 360 LEU B CA 1
ATOM 7297 C C . LEU B 1 360 ? -20.062 -22.812 -15.289 1 96.88 360 LEU B C 1
ATOM 7299 O O . LEU B 1 360 ? -19.641 -21.672 -15.164 1 96.88 360 LEU B O 1
ATOM 7303 N N . ALA B 1 361 ? -20.547 -23.25 -16.391 1 95.75 361 ALA B N 1
ATOM 7304 C CA . ALA B 1 361 ? -20.609 -22.422 -17.578 1 95.75 361 ALA B CA 1
ATOM 7305 C C . ALA B 1 361 ? -21.469 -21.172 -17.344 1 95.75 361 ALA B C 1
ATOM 7307 O O . ALA B 1 361 ? -21.141 -20.078 -17.797 1 95.75 361 ALA B O 1
ATOM 7308 N N . GLU B 1 362 ? -22.547 -21.328 -16.656 1 97 362 GLU B N 1
ATOM 7309 C CA . GLU B 1 362 ? -23.422 -20.219 -16.344 1 97 362 GLU B CA 1
ATOM 7310 C C . GLU B 1 362 ? -22.734 -19.234 -15.398 1 97 362 GLU B C 1
ATOM 7312 O O . GLU B 1 362 ? -22.859 -18.016 -15.57 1 97 362 GLU B O 1
ATOM 7317 N N . LEU B 1 363 ? -22.078 -19.766 -14.461 1 97.94 363 LEU B N 1
ATOM 7318 C CA . LEU B 1 363 ? -21.375 -18.922 -13.516 1 97.94 363 LEU B CA 1
ATOM 7319 C C . LEU B 1 363 ? -20.281 -18.109 -14.211 1 97.94 363 LEU B C 1
ATOM 7321 O O . LEU B 1 363 ? -20.094 -16.938 -13.93 1 97.94 363 LEU B O 1
ATOM 7325 N N . GLU B 1 364 ? -19.578 -18.75 -15.109 1 96.56 364 GLU B N 1
ATOM 7326 C CA . GLU B 1 364 ? -18.484 -18.109 -15.844 1 96.56 364 GLU B CA 1
ATOM 7327 C C . GLU B 1 364 ? -19 -17 -16.75 1 96.56 364 GLU B C 1
ATOM 7329 O O . GLU B 1 364 ? -18.25 -16.125 -17.172 1 96.56 364 GLU B O 1
ATOM 7334 N N . ASN B 1 365 ? -20.312 -16.984 -16.984 1 96.62 365 ASN B N 1
ATOM 7335 C CA . ASN B 1 365 ? -20.906 -16 -17.875 1 96.62 365 ASN B CA 1
ATOM 7336 C C . ASN B 1 365 ? -21.469 -14.812 -17.109 1 96.62 365 ASN B C 1
ATOM 7338 O O . ASN B 1 365 ? -21.938 -13.852 -17.719 1 96.62 365 ASN B O 1
ATOM 7342 N N . LEU B 1 366 ? -21.469 -14.875 -15.805 1 98.31 366 LEU B N 1
ATOM 7343 C CA . LEU B 1 366 ? -21.859 -13.711 -15.008 1 98.31 366 LEU B CA 1
ATOM 7344 C C . LEU B 1 366 ? -20.781 -12.641 -15.047 1 98.31 366 LEU B C 1
ATOM 7346 O O . LEU B 1 366 ? -19.672 -12.852 -14.555 1 98.31 366 LEU B O 1
ATOM 7350 N N . PRO B 1 367 ? -21.078 -11.477 -15.586 1 97.88 367 PRO B N 1
ATOM 7351 C CA . PRO B 1 367 ? -20.031 -10.492 -15.891 1 97.88 367 PRO B CA 1
ATOM 7352 C C . PRO B 1 367 ? -19.297 -10.008 -14.641 1 97.88 367 PRO B C 1
ATOM 7354 O O . PRO B 1 367 ? -18.078 -9.898 -14.648 1 97.88 367 PRO B O 1
ATOM 7357 N N . TYR B 1 368 ? -20.031 -9.672 -13.609 1 98.5 368 TYR B N 1
ATOM 7358 C CA . TYR B 1 368 ? -19.359 -9.117 -12.445 1 98.5 368 TYR B CA 1
ATOM 7359 C C . TYR B 1 368 ? -18.594 -10.195 -11.68 1 98.5 368 TYR B C 1
ATOM 7361 O O . TYR B 1 368 ? -17.5 -9.945 -11.18 1 98.5 368 TYR B O 1
ATOM 7369 N N . LEU B 1 369 ? -19.234 -11.438 -11.562 1 98.81 369 LEU B N 1
ATOM 7370 C CA . LEU B 1 369 ? -18.516 -12.555 -10.953 1 98.81 369 LEU B CA 1
ATOM 7371 C C . LEU B 1 369 ? -17.219 -12.844 -11.711 1 98.81 369 LEU B C 1
ATOM 7373 O O . LEU B 1 369 ? -16.172 -13.086 -11.102 1 98.81 369 LEU B O 1
ATOM 7377 N N . ARG B 1 370 ? -17.312 -12.805 -13 1 98.44 370 ARG B N 1
ATOM 7378 C CA . ARG B 1 370 ? -16.125 -13 -13.828 1 98.44 370 ARG B CA 1
ATOM 7379 C C . ARG B 1 370 ? -15.07 -11.93 -13.531 1 98.44 370 ARG B C 1
ATOM 7381 O O . ARG B 1 370 ? -13.875 -12.234 -13.461 1 98.44 370 ARG B O 1
ATOM 7388 N N . GLY B 1 371 ? -15.555 -10.68 -13.391 1 98.5 371 GLY B N 1
ATOM 7389 C CA . GLY B 1 371 ? -14.648 -9.609 -13.016 1 98.5 371 GLY B CA 1
ATOM 7390 C C . GLY B 1 371 ? -13.984 -9.828 -11.672 1 98.5 371 GLY B C 1
ATOM 7391 O O . GLY B 1 371 ? -12.789 -9.562 -11.508 1 98.5 371 GLY B O 1
ATOM 7392 N N . VAL B 1 372 ? -14.766 -10.328 -10.711 1 98.75 372 VAL B N 1
ATOM 7393 C CA . VAL B 1 372 ? -14.258 -10.594 -9.367 1 98.75 372 VAL B CA 1
ATOM 7394 C C . VAL B 1 372 ? -13.188 -11.672 -9.422 1 98.75 372 VAL B C 1
ATOM 7396 O O . VAL B 1 372 ? -12.117 -11.531 -8.82 1 98.75 372 VAL B O 1
ATOM 7399 N N . VAL B 1 373 ? -13.414 -12.734 -10.18 1 98.75 373 VAL B N 1
ATOM 7400 C CA . VAL B 1 373 ? -12.477 -13.844 -10.289 1 98.75 373 VAL B CA 1
ATOM 7401 C C . VAL B 1 373 ? -11.188 -13.367 -10.961 1 98.75 373 VAL B C 1
ATOM 7403 O O . VAL B 1 373 ? -10.086 -13.648 -10.477 1 98.75 373 VAL B O 1
ATOM 7406 N N . LYS B 1 374 ? -11.289 -12.602 -12.023 1 98.38 374 LYS B N 1
ATOM 7407 C CA . LYS B 1 374 ? -10.125 -12.125 -12.758 1 98.38 374 LYS B CA 1
ATOM 7408 C C . LYS B 1 374 ? -9.297 -11.164 -11.914 1 98.38 374 LYS B C 1
ATOM 7410 O O . LYS B 1 374 ? -8.062 -11.219 -11.93 1 98.38 374 LYS B O 1
ATOM 7415 N N . GLU B 1 375 ? -10.008 -10.297 -11.164 1 98.12 375 GLU B N 1
ATOM 7416 C CA . GLU B 1 375 ? -9.297 -9.367 -10.297 1 98.12 375 GLU B CA 1
ATOM 7417 C C . GLU B 1 375 ? -8.586 -10.109 -9.164 1 98.12 375 GLU B C 1
ATOM 7419 O O . GLU B 1 375 ? -7.488 -9.719 -8.758 1 98.12 375 GLU B O 1
ATOM 7424 N N . ALA B 1 376 ? -9.258 -11.117 -8.625 1 98.44 376 ALA B N 1
ATOM 7425 C CA . ALA B 1 376 ? -8.633 -11.922 -7.574 1 98.44 376 ALA B CA 1
ATOM 7426 C C . ALA B 1 376 ? -7.391 -12.641 -8.102 1 98.44 376 ALA B C 1
ATOM 7428 O O . ALA B 1 376 ? -6.363 -12.688 -7.426 1 98.44 376 ALA B O 1
ATOM 7429 N N . LEU B 1 377 ? -7.496 -13.172 -9.297 1 98.06 377 LEU B N 1
ATOM 7430 C CA . LEU B 1 377 ? -6.355 -13.812 -9.938 1 98.06 377 LEU B CA 1
ATOM 7431 C C . LEU B 1 377 ? -5.227 -12.82 -10.164 1 98.06 377 LEU B C 1
ATOM 7433 O O . LEU B 1 377 ? -4.062 -13.117 -9.906 1 98.06 377 LEU B O 1
ATOM 7437 N N . ARG B 1 378 ? -5.594 -11.664 -10.656 1 97.62 378 ARG B N 1
ATOM 7438 C CA . ARG B 1 378 ? -4.598 -10.633 -10.938 1 97.62 378 ARG B CA 1
ATOM 7439 C C . ARG B 1 378 ? -3.809 -10.273 -9.688 1 97.62 378 ARG B C 1
ATOM 7441 O O . ARG B 1 378 ? -2.576 -10.242 -9.711 1 97.62 378 ARG B O 1
ATOM 7448 N N . LEU B 1 379 ? -4.527 -10.055 -8.586 1 97.19 379 LEU B N 1
ATOM 7449 C CA . LEU B 1 379 ? -3.893 -9.609 -7.348 1 97.19 379 LEU B CA 1
ATOM 7450 C C . LEU B 1 379 ? -3.211 -10.773 -6.637 1 97.19 379 LEU B C 1
ATOM 7452 O O . LEU B 1 379 ? -2.359 -10.57 -5.77 1 97.19 379 LEU B O 1
ATOM 7456 N N . GLY B 1 380 ? -3.584 -11.992 -6.996 1 96.62 380 GLY B N 1
ATOM 7457 C CA . GLY B 1 380 ? -2.969 -13.164 -6.398 1 96.62 380 GLY B CA 1
ATOM 7458 C C . GLY B 1 380 ? -1.676 -13.57 -7.078 1 96.62 380 GLY B C 1
ATOM 7459 O O . GLY B 1 380 ? -0.861 -14.289 -6.496 1 96.62 380 GLY B O 1
ATOM 7460 N N . PHE B 1 381 ? -1.521 -13.156 -8.305 1 95 381 PHE B N 1
ATOM 7461 C CA . PHE B 1 381 ? -0.319 -13.297 -9.117 1 95 381 PHE B CA 1
ATOM 7462 C C . PHE B 1 381 ? -0.056 -14.766 -9.438 1 95 381 PHE B C 1
ATOM 7464 O O . PHE B 1 381 ? 0.795 -15.078 -10.273 1 95 381 PHE B O 1
ATOM 7471 N N . GLY B 1 382 ? -0.746 -15.688 -8.758 1 91.81 382 GLY B N 1
ATOM 7472 C CA . GLY B 1 382 ? -0.343 -17.078 -8.906 1 91.81 382 GLY B CA 1
ATOM 7473 C C . GLY B 1 382 ? 1.075 -17.344 -8.438 1 91.81 382 GLY B C 1
ATOM 7474 O O . GLY B 1 382 ? 1.398 -17.125 -7.27 1 91.81 382 GLY B O 1
ATOM 7475 N N . THR B 1 383 ? 1.902 -17.672 -9.398 1 88.88 383 THR B N 1
ATOM 7476 C CA . THR B 1 383 ? 3.33 -17.734 -9.109 1 88.88 383 THR B CA 1
ATOM 7477 C C . THR B 1 383 ? 3.98 -16.359 -9.289 1 88.88 383 THR B C 1
ATOM 7479 O O . THR B 1 383 ? 3.893 -15.758 -10.359 1 88.88 383 THR B O 1
ATOM 7482 N N . SER B 1 384 ? 4.555 -15.852 -8.227 1 86.69 384 SER B N 1
ATOM 7483 C CA . SER B 1 384 ? 5.098 -14.492 -8.242 1 86.69 384 SER B CA 1
ATOM 7484 C C . SER B 1 384 ? 6.504 -14.469 -8.828 1 86.69 384 SER B C 1
ATOM 7486 O O . SER B 1 384 ? 7.016 -13.406 -9.18 1 86.69 384 SER B O 1
ATOM 7488 N N . SER B 1 385 ? 7.113 -15.562 -9.062 1 82.12 385 SER B N 1
ATOM 7489 C CA . SER B 1 385 ? 8.484 -15.641 -9.555 1 82.12 385 SER B CA 1
ATOM 7490 C C . SER B 1 385 ? 8.547 -15.383 -11.062 1 82.12 385 SER B C 1
ATOM 7492 O O . SER B 1 385 ? 7.535 -15.508 -11.758 1 82.12 385 SER B O 1
ATOM 7494 N N . ARG B 1 386 ? 9.727 -14.977 -11.391 1 88.44 386 ARG B N 1
ATOM 7495 C CA . ARG B 1 386 ? 9.93 -14.875 -12.828 1 88.44 386 ARG B CA 1
ATOM 7496 C C . ARG B 1 386 ? 10.117 -16.25 -13.461 1 88.44 386 ARG B C 1
ATOM 7498 O O . ARG B 1 386 ? 10.727 -17.141 -12.852 1 88.44 386 ARG B O 1
ATOM 7505 N N . LEU B 1 387 ? 9.367 -16.609 -14.508 1 87.06 387 LEU B N 1
ATOM 7506 C CA . LEU B 1 387 ? 9.383 -17.891 -15.203 1 87.06 387 LEU B CA 1
ATOM 7507 C C . LEU B 1 387 ? 10.336 -17.859 -16.391 1 87.06 387 LEU B C 1
ATOM 7509 O O . LEU B 1 387 ? 9.906 -17.641 -17.531 1 87.06 387 LEU B O 1
ATOM 7513 N N . ALA B 1 388 ? 11.586 -18.172 -16.062 1 93.19 388 ALA B N 1
ATOM 7514 C CA . ALA B 1 388 ? 12.648 -18.047 -17.062 1 93.19 388 ALA B CA 1
ATOM 7515 C C . ALA B 1 388 ? 12.531 -19.125 -18.125 1 93.19 388 ALA B C 1
ATOM 7517 O O . ALA B 1 388 ? 12.125 -20.25 -17.844 1 93.19 388 ALA B O 1
ATOM 7518 N N . ARG B 1 389 ? 12.836 -18.734 -19.328 1 96.38 389 ARG B N 1
ATOM 7519 C CA . ARG B 1 389 ? 12.906 -19.625 -20.484 1 96.38 389 ARG B CA 1
ATOM 7520 C C . ARG B 1 389 ? 14.234 -19.469 -21.219 1 96.38 389 ARG B C 1
ATOM 7522 O O . ARG B 1 389 ? 14.875 -18.422 -21.141 1 96.38 389 ARG B O 1
ATOM 7529 N N . VAL B 1 390 ? 14.602 -20.547 -21.859 1 97 390 VAL B N 1
ATOM 7530 C CA . VAL B 1 390 ? 15.797 -20.547 -22.703 1 97 390 VAL B CA 1
ATOM 7531 C C . VAL B 1 390 ? 15.422 -20.938 -24.125 1 97 390 VAL B C 1
ATOM 7533 O O . VAL B 1 390 ? 14.781 -21.969 -24.359 1 97 390 VAL B O 1
ATOM 7536 N N . CYS B 1 391 ? 15.789 -20.062 -25.016 1 94.94 391 CYS B N 1
ATOM 7537 C CA . CYS B 1 391 ? 15.625 -20.359 -26.438 1 94.94 391 CYS B CA 1
ATOM 7538 C C . CYS B 1 391 ? 16.859 -21.062 -26.984 1 94.94 391 CYS B C 1
ATOM 7540 O O . CYS B 1 391 ? 17.922 -20.453 -27.109 1 94.94 391 CYS B O 1
ATOM 7542 N N . PRO B 1 392 ? 16.656 -22.25 -27.375 1 93.25 392 PRO B N 1
ATOM 7543 C CA . PRO B 1 392 ? 17.859 -23 -27.734 1 93.25 392 PRO B CA 1
ATOM 7544 C C . PRO B 1 392 ? 18.359 -22.688 -29.141 1 93.25 392 PRO B C 1
ATOM 7546 O O . PRO B 1 392 ? 19.547 -22.828 -29.438 1 93.25 392 PRO B O 1
ATOM 7549 N N . ASP B 1 393 ? 17.547 -22.188 -30.078 1 92.12 393 ASP B N 1
ATOM 7550 C CA . ASP B 1 393 ? 17.984 -22.234 -31.469 1 92.12 393 ASP B CA 1
ATOM 7551 C C . ASP B 1 393 ? 17.688 -20.906 -32.156 1 92.12 393 ASP B C 1
ATOM 7553 O O . ASP B 1 393 ? 17.938 -20.766 -33.375 1 92.12 393 ASP B O 1
ATOM 7557 N N . GLU B 1 394 ? 17.078 -20.016 -31.484 1 92.5 394 GLU B N 1
ATOM 7558 C CA . GLU B 1 394 ? 16.703 -18.75 -32.094 1 92.5 394 GLU B CA 1
ATOM 7559 C C . GLU B 1 394 ? 17.25 -17.562 -31.328 1 92.5 394 GLU B C 1
ATOM 7561 O O . GLU B 1 394 ? 17.328 -17.609 -30.094 1 92.5 394 GLU B O 1
ATOM 7566 N N . THR B 1 395 ? 17.703 -16.578 -32.094 1 95.88 395 THR B N 1
ATOM 7567 C CA . THR B 1 395 ? 18.016 -15.289 -31.5 1 95.88 395 THR B CA 1
ATOM 7568 C C . THR B 1 395 ? 16.75 -14.445 -31.375 1 95.88 395 THR B C 1
ATOM 7570 O O . THR B 1 395 ? 16.047 -14.211 -32.344 1 95.88 395 THR B O 1
ATOM 7573 N N . LEU B 1 396 ? 16.453 -14.133 -30.156 1 96.69 396 LEU B N 1
ATOM 7574 C CA . LEU B 1 396 ? 15.312 -13.25 -29.953 1 96.69 396 LEU B CA 1
ATOM 7575 C C . LEU B 1 396 ? 15.734 -11.781 -30 1 96.69 396 LEU B C 1
ATOM 7577 O O . LEU B 1 396 ? 16.859 -11.445 -29.609 1 96.69 396 LEU B O 1
ATOM 7581 N N . SER B 1 397 ? 14.859 -10.938 -30.531 1 96 397 SER B N 1
ATOM 7582 C CA . SER B 1 397 ? 15.172 -9.516 -30.672 1 96 397 SER B CA 1
ATOM 7583 C C . SER B 1 397 ? 14.102 -8.656 -30 1 96 397 SER B C 1
ATOM 7585 O O . SER B 1 397 ? 12.914 -8.969 -30.062 1 96 397 SER B O 1
ATOM 7587 N N . TYR B 1 398 ? 14.547 -7.695 -29.281 1 96 398 TYR B N 1
ATOM 7588 C CA . TYR B 1 398 ? 13.672 -6.676 -28.719 1 96 398 TYR B CA 1
ATOM 7589 C C . TYR B 1 398 ? 13.992 -5.301 -29.297 1 96 398 TYR B C 1
ATOM 7591 O O . TYR B 1 398 ? 15.133 -4.844 -29.234 1 96 398 TYR B O 1
ATOM 7599 N N . HIS B 1 399 ? 12.984 -4.684 -29.828 1 93.75 399 HIS B N 1
ATOM 7600 C CA . HIS B 1 399 ? 13.156 -3.346 -30.375 1 93.75 399 HIS B CA 1
ATOM 7601 C C . HIS B 1 399 ? 12.711 -2.275 -29.391 1 93.75 399 HIS B C 1
ATOM 7603 O O . HIS B 1 399 ? 11.516 -2.127 -29.125 1 93.75 399 HIS B O 1
ATOM 7609 N N . ASP B 1 400 ? 13.617 -1.605 -28.828 1 90.25 400 ASP B N 1
ATOM 7610 C CA . ASP B 1 400 ? 13.344 -0.482 -27.938 1 90.25 400 ASP B CA 1
ATOM 7611 C C . ASP B 1 400 ? 12.992 0.774 -28.734 1 90.25 400 ASP B C 1
ATOM 7613 O O . ASP B 1 400 ? 13.875 1.515 -29.156 1 90.25 400 ASP B O 1
ATOM 7617 N N . LYS B 1 401 ? 11.828 1.121 -28.812 1 80.19 401 LYS B N 1
ATOM 7618 C CA . LYS B 1 401 ? 11.336 2.234 -29.625 1 80.19 401 LYS B CA 1
ATOM 7619 C C . LYS B 1 401 ? 11.805 3.572 -29.047 1 80.19 401 LYS B C 1
ATOM 7621 O O . LYS B 1 401 ? 12.086 4.508 -29.812 1 80.19 401 LYS B O 1
ATOM 7626 N N . GLU B 1 402 ? 11.844 3.68 -27.766 1 77.38 402 GLU B N 1
ATOM 7627 C CA . GLU B 1 402 ? 12.188 4.938 -27.109 1 77.38 402 GLU B CA 1
ATOM 7628 C C . GLU B 1 402 ? 13.648 5.297 -27.328 1 77.38 402 GLU B C 1
ATOM 7630 O O . GLU B 1 402 ? 13.984 6.469 -27.531 1 77.38 402 GLU B O 1
ATOM 7635 N N . ARG B 1 403 ? 14.594 4.258 -27.422 1 81.56 403 ARG B N 1
ATOM 7636 C CA . ARG B 1 403 ? 16.031 4.523 -27.531 1 81.56 403 ARG B CA 1
ATOM 7637 C C . ARG B 1 403 ? 16.531 4.238 -28.953 1 81.56 403 ARG B C 1
ATOM 7639 O O . ARG B 1 403 ? 17.703 4.438 -29.25 1 81.56 403 ARG B O 1
ATOM 7646 N N . GLY B 1 404 ? 15.664 3.766 -29.75 1 86.62 404 GLY B N 1
ATOM 7647 C CA . GLY B 1 404 ? 15.984 3.518 -31.156 1 86.62 404 GLY B CA 1
ATOM 7648 C C . GLY B 1 404 ? 17.016 2.418 -31.344 1 86.62 404 GLY B C 1
ATOM 7649 O O . GLY B 1 404 ? 17.828 2.479 -32.25 1 86.62 404 GLY B O 1
ATOM 7650 N N . ARG B 1 405 ? 17.062 1.49 -30.453 1 91.38 405 ARG B N 1
ATOM 7651 C CA . ARG B 1 405 ? 18.047 0.414 -30.578 1 91.38 405 ARG B CA 1
ATOM 7652 C C . ARG B 1 405 ? 17.359 -0.952 -30.484 1 91.38 405 ARG B C 1
ATOM 7654 O O . ARG B 1 405 ? 16.281 -1.08 -29.906 1 91.38 405 ARG B O 1
ATOM 7661 N N . THR B 1 406 ? 18 -1.919 -31.156 1 94.69 406 THR B N 1
ATOM 7662 C CA . THR B 1 406 ? 17.547 -3.303 -31.094 1 94.69 406 THR B CA 1
ATOM 7663 C C . THR B 1 406 ? 18.5 -4.152 -30.25 1 94.69 406 THR B C 1
ATOM 7665 O O . THR B 1 406 ? 19.719 -4.141 -30.484 1 94.69 406 THR B O 1
ATOM 7668 N N . LEU B 1 407 ? 17.922 -4.758 -29.328 1 95.88 407 LEU B N 1
ATOM 7669 C CA . LEU B 1 407 ? 18.703 -5.656 -28.484 1 95.88 407 LEU B CA 1
ATOM 7670 C C . LEU B 1 407 ? 18.484 -7.109 -28.906 1 95.88 407 LEU B C 1
ATOM 7672 O O . LEU B 1 407 ? 17.359 -7.566 -29.031 1 95.88 407 LEU B O 1
ATOM 7676 N N . ARG B 1 408 ? 19.609 -7.793 -29.109 1 96.5 408 ARG B N 1
ATOM 7677 C CA . ARG B 1 408 ? 19.578 -9.195 -29.516 1 96.5 408 ARG B CA 1
ATOM 7678 C C . ARG B 1 408 ? 19.922 -10.117 -28.359 1 96.5 408 ARG B C 1
ATOM 7680 O O . ARG B 1 408 ? 20.859 -9.836 -27.594 1 96.5 408 ARG B O 1
ATOM 7687 N N . LEU B 1 409 ? 19.141 -11.125 -28.203 1 97.62 409 LEU B N 1
ATOM 7688 C CA . LEU B 1 409 ? 19.344 -12.148 -27.188 1 97.62 409 LEU B CA 1
ATOM 7689 C C . LEU B 1 409 ? 19.703 -13.484 -27.828 1 97.62 409 LEU B C 1
ATOM 7691 O O . LEU B 1 409 ? 18.812 -14.227 -28.266 1 97.62 409 LEU B O 1
ATOM 7695 N N . PRO B 1 410 ? 20.906 -13.836 -27.797 1 96.88 410 PRO B N 1
ATOM 7696 C CA . PRO B 1 410 ? 21.375 -15.031 -28.5 1 96.88 410 PRO B CA 1
ATOM 7697 C C . PRO B 1 410 ? 20.781 -16.312 -27.922 1 96.88 410 PRO B C 1
ATOM 7699 O O . PRO B 1 410 ? 20.297 -16.328 -26.797 1 96.88 410 PRO B O 1
ATOM 7702 N N . PRO B 1 411 ? 20.875 -17.406 -28.766 1 96.31 411 PRO B N 1
ATOM 7703 C CA . PRO B 1 411 ? 20.422 -18.703 -28.266 1 96.31 411 PRO B CA 1
ATOM 7704 C C . PRO B 1 411 ? 21.141 -19.109 -26.984 1 96.31 411 PRO B C 1
ATOM 7706 O O . PRO B 1 411 ? 22.344 -18.875 -26.844 1 96.31 411 PRO B O 1
ATOM 7709 N N . GLY B 1 412 ? 20.344 -19.656 -26.109 1 95.38 412 GLY B N 1
ATOM 7710 C CA . GLY B 1 412 ? 20.938 -20.109 -24.875 1 95.38 412 GLY B CA 1
ATOM 7711 C C . GLY B 1 412 ? 20.812 -19.109 -23.734 1 95.38 412 GLY B C 1
ATOM 7712 O O . GLY B 1 412 ? 21.016 -19.469 -22.562 1 95.38 412 GLY B O 1
ATOM 7713 N N . THR B 1 413 ? 20.453 -17.906 -24.078 1 96.62 413 THR B N 1
ATOM 7714 C CA . THR B 1 413 ? 20.25 -16.875 -23.047 1 96.62 413 THR B CA 1
ATOM 7715 C C . THR B 1 413 ? 19.031 -17.188 -22.203 1 96.62 413 THR B C 1
ATOM 7717 O O . THR B 1 413 ? 17.984 -17.609 -22.719 1 96.62 413 THR B O 1
ATOM 7720 N N . VAL B 1 414 ? 19.219 -17.125 -20.875 1 97.5 414 VAL B N 1
ATOM 7721 C CA . VAL B 1 414 ? 18.078 -17.25 -19.969 1 97.5 414 VAL B CA 1
ATOM 7722 C C . VAL B 1 414 ? 17.281 -15.953 -19.953 1 97.5 414 VAL B C 1
ATOM 7724 O O . VAL B 1 414 ? 17.828 -14.883 -19.656 1 97.5 414 VAL B O 1
ATOM 7727 N N . ILE B 1 415 ? 16.031 -16.062 -20.297 1 97.88 415 ILE B N 1
ATOM 7728 C CA . ILE B 1 415 ? 15.195 -14.875 -20.359 1 97.88 415 ILE B CA 1
ATOM 7729 C C . ILE B 1 415 ? 14 -15.031 -19.422 1 97.88 415 ILE B C 1
ATOM 7731 O O . ILE B 1 415 ? 13.281 -16.031 -19.484 1 97.88 415 ILE B O 1
ATOM 7735 N N . GLY B 1 416 ? 13.828 -14.07 -18.516 1 95.88 416 GLY B N 1
ATOM 7736 C CA . GLY B 1 416 ? 12.703 -14.117 -17.594 1 95.88 416 GLY B CA 1
ATOM 7737 C C . GLY B 1 416 ? 11.773 -12.93 -17.734 1 95.88 416 GLY B C 1
ATOM 7738 O O . GLY B 1 416 ? 12.172 -11.867 -18.219 1 95.88 416 GLY B O 1
ATOM 7739 N N . MET B 1 417 ? 10.523 -13.102 -17.422 1 95.62 417 MET B N 1
ATOM 7740 C CA . MET B 1 417 ? 9.516 -12.062 -17.25 1 95.62 417 MET B CA 1
ATOM 7741 C C . MET B 1 417 ? 8.727 -12.266 -15.961 1 95.62 417 MET B C 1
ATOM 7743 O O . MET B 1 417 ? 8.547 -13.398 -15.508 1 95.62 417 MET B O 1
ATOM 7747 N N . SER B 1 418 ? 8.359 -11.195 -15.344 1 93.5 418 SER B N 1
ATOM 7748 C CA . SER B 1 418 ? 7.656 -11.305 -14.078 1 93.5 418 SER B CA 1
ATOM 7749 C C . SER B 1 418 ? 6.184 -10.93 -14.227 1 93.5 418 SER B C 1
ATOM 7751 O O . SER B 1 418 ? 5.859 -9.828 -14.672 1 93.5 418 SER B O 1
ATOM 7753 N N . THR B 1 419 ? 5.355 -11.867 -13.781 1 93.12 419 THR B N 1
ATOM 7754 C CA . THR B 1 419 ? 3.922 -11.594 -13.75 1 93.12 419 THR B CA 1
ATOM 7755 C C . THR B 1 419 ? 3.611 -10.445 -12.789 1 93.12 419 THR B C 1
ATOM 7757 O O . THR B 1 419 ? 2.746 -9.617 -13.062 1 93.12 419 THR B O 1
ATOM 7760 N N . TYR B 1 420 ? 4.324 -10.391 -11.688 1 95.19 420 TYR B N 1
ATOM 7761 C CA . TYR B 1 420 ? 4.113 -9.344 -10.695 1 95.19 420 TYR B CA 1
ATOM 7762 C C . TYR B 1 420 ? 4.293 -7.961 -11.312 1 95.19 420 TYR B C 1
ATOM 7764 O O . TYR B 1 420 ? 3.492 -7.055 -11.07 1 95.19 420 TYR B O 1
ATOM 7772 N N . LYS B 1 421 ? 5.352 -7.844 -12.109 1 94.75 421 LYS B N 1
ATOM 7773 C CA . LYS B 1 421 ? 5.633 -6.551 -12.734 1 94.75 421 LYS B CA 1
ATOM 7774 C C . LYS B 1 421 ? 4.496 -6.129 -13.664 1 94.75 421 LYS B C 1
ATOM 7776 O O . LYS B 1 421 ? 4.086 -4.969 -13.664 1 94.75 421 LYS B O 1
ATOM 7781 N N . THR B 1 422 ? 3.977 -7.07 -14.43 1 94.75 422 THR B N 1
ATOM 7782 C CA . THR B 1 422 ? 2.914 -6.77 -15.383 1 94.75 422 THR B CA 1
ATOM 7783 C C . THR B 1 422 ? 1.621 -6.41 -14.656 1 94.75 422 THR B C 1
ATOM 7785 O O . THR B 1 422 ? 0.956 -5.434 -15.008 1 94.75 422 THR B O 1
ATOM 7788 N N . GLN B 1 423 ? 1.27 -7.188 -13.625 1 96 423 GLN B N 1
ATOM 7789 C CA . GLN B 1 423 ? -0.011 -7.02 -12.945 1 96 423 GLN B CA 1
ATOM 7790 C C . GLN B 1 423 ? -0.018 -5.754 -12.094 1 96 423 GLN B C 1
ATOM 7792 O O . GLN B 1 423 ? -1.082 -5.254 -11.719 1 96 423 GLN B O 1
ATOM 7797 N N . THR B 1 424 ? 1.151 -5.227 -11.773 1 93.69 424 THR B N 1
ATOM 7798 C CA . THR B 1 424 ? 1.221 -4.035 -10.938 1 93.69 424 THR B CA 1
ATOM 7799 C C . THR B 1 424 ? 1.604 -2.812 -11.766 1 93.69 424 THR B C 1
ATOM 7801 O O . THR B 1 424 ? 1.927 -1.758 -11.211 1 93.69 424 THR B O 1
ATOM 7804 N N . ASP B 1 425 ? 1.634 -2.986 -13.086 1 92.25 425 ASP B N 1
ATOM 7805 C CA . ASP B 1 425 ? 1.996 -1.894 -13.984 1 92.25 425 ASP B CA 1
ATOM 7806 C C . ASP B 1 425 ? 0.838 -0.912 -14.148 1 92.25 425 ASP B C 1
ATOM 7808 O O . ASP B 1 425 ? -0.198 -1.256 -14.727 1 92.25 425 ASP B O 1
ATOM 7812 N N . PRO B 1 426 ? 1.019 0.306 -13.727 1 90.19 426 PRO B N 1
ATOM 7813 C CA . PRO B 1 426 ? -0.069 1.283 -13.828 1 90.19 426 PRO B CA 1
ATOM 7814 C C . PRO B 1 426 ? -0.366 1.694 -15.266 1 90.19 426 PRO B C 1
ATOM 7816 O O . PRO B 1 426 ? -1.407 2.299 -15.539 1 90.19 426 PRO B O 1
ATOM 7819 N N . LYS B 1 427 ? 0.528 1.404 -16.188 1 89.5 427 LYS B N 1
ATOM 7820 C CA . LYS B 1 427 ? 0.274 1.679 -17.594 1 89.5 427 LYS B CA 1
ATOM 7821 C C . LYS B 1 427 ? -0.782 0.733 -18.156 1 89.5 427 LYS B C 1
ATOM 7823 O O . LYS B 1 427 ? -1.428 1.042 -19.156 1 89.5 427 LYS B O 1
ATOM 7828 N N . ILE B 1 428 ? -0.884 -0.379 -17.469 1 92.69 428 ILE B N 1
ATOM 7829 C CA . ILE B 1 428 ? -1.821 -1.397 -17.922 1 92.69 428 ILE B CA 1
ATOM 7830 C C . ILE B 1 428 ? -3.098 -1.342 -17.094 1 92.69 428 ILE B C 1
ATOM 7832 O O . ILE B 1 428 ? -4.203 -1.353 -17.641 1 92.69 428 ILE B O 1
ATOM 7836 N N . TYR B 1 429 ? -2.922 -1.263 -15.805 1 93.31 429 TYR B N 1
ATOM 7837 C CA . TYR B 1 429 ? -4.043 -1.278 -14.875 1 93.31 429 TYR B CA 1
ATOM 7838 C C . TYR B 1 429 ? -4.094 0.008 -14.055 1 93.31 429 TYR B C 1
ATOM 7840 O O . TYR B 1 429 ? -3.143 0.331 -13.336 1 93.31 429 TYR B O 1
ATOM 7848 N N . TYR B 1 430 ? -5.215 0.719 -14.172 1 89.69 430 TYR B N 1
ATOM 7849 C CA . TYR B 1 430 ? -5.367 1.834 -13.242 1 89.69 430 TYR B CA 1
ATOM 7850 C C . TYR B 1 430 ? -5.434 1.34 -11.805 1 89.69 430 TYR B C 1
ATOM 7852 O O . TYR B 1 430 ? -6.016 0.289 -11.523 1 89.69 430 TYR B O 1
ATOM 7860 N N . ASP B 1 431 ? -4.828 2.057 -10.906 1 90.56 431 ASP B N 1
ATOM 7861 C CA . ASP B 1 431 ? -4.82 1.634 -9.508 1 90.56 431 ASP B CA 1
ATOM 7862 C C . ASP B 1 431 ? -4.531 0.139 -9.391 1 90.56 431 ASP B C 1
ATOM 7864 O O . ASP B 1 431 ? -5.355 -0.617 -8.867 1 90.56 431 ASP B O 1
ATOM 7868 N N . PRO B 1 432 ? -3.352 -0.242 -9.828 1 93.31 432 PRO B N 1
ATOM 7869 C CA . PRO B 1 432 ? -3.061 -1.67 -9.969 1 93.31 432 PRO B CA 1
ATOM 7870 C C . PRO B 1 432 ? -3.168 -2.43 -8.648 1 93.31 432 PRO B C 1
ATOM 7872 O O . PRO B 1 432 ? -3.363 -3.646 -8.648 1 93.31 432 PRO B O 1
ATOM 7875 N N . PHE B 1 433 ? -3.094 -1.858 -7.516 1 92.25 433 PHE B N 1
ATOM 7876 C CA . PHE B 1 433 ? -3.148 -2.561 -6.242 1 92.25 433 PHE B CA 1
ATOM 7877 C C . PHE B 1 433 ? -4.566 -2.568 -5.688 1 92.25 433 PHE B C 1
ATOM 7879 O O . PHE B 1 433 ? -4.859 -3.277 -4.719 1 92.25 433 PHE B O 1
ATOM 7886 N N . GLY B 1 434 ? -5.395 -1.775 -6.285 1 92.62 434 GLY B N 1
ATOM 7887 C CA . GLY B 1 434 ? -6.797 -1.778 -5.906 1 92.62 434 GLY B CA 1
ATOM 7888 C C . GLY B 1 434 ? -7.578 -2.93 -6.508 1 92.62 434 GLY B C 1
ATOM 7889 O O . GLY B 1 434 ? -7.152 -3.518 -7.508 1 92.62 434 GLY B O 1
ATOM 7890 N N . PHE B 1 435 ? -8.703 -3.295 -5.895 1 96.12 435 PHE B N 1
ATOM 7891 C CA . PHE B 1 435 ? -9.586 -4.359 -6.352 1 96.12 435 PHE B CA 1
ATOM 7892 C C . PHE B 1 435 ? -10.766 -3.785 -7.121 1 96.12 435 PHE B C 1
ATOM 7894 O O . PHE B 1 435 ? -11.711 -3.258 -6.52 1 96.12 435 PHE B O 1
ATOM 7901 N N . HIS B 1 436 ? -10.672 -3.887 -8.492 1 95.38 436 HIS B N 1
ATOM 7902 C CA . HIS B 1 436 ? -11.664 -3.264 -9.359 1 95.38 436 HIS B CA 1
ATOM 7903 C C . HIS B 1 436 ? -12.211 -4.258 -10.383 1 95.38 436 HIS B C 1
ATOM 7905 O O . HIS B 1 436 ? -11.797 -4.246 -11.547 1 95.38 436 HIS B O 1
ATOM 7911 N N . PRO B 1 437 ? -13.25 -5.039 -9.961 1 97.38 437 PRO B N 1
ATOM 7912 C CA . PRO B 1 437 ? -13.836 -5.977 -10.922 1 97.38 437 PRO B CA 1
ATOM 7913 C C . PRO B 1 437 ? -14.406 -5.273 -12.156 1 97.38 437 PRO B C 1
ATOM 7915 O O . PRO B 1 437 ? -14.469 -5.871 -13.234 1 97.38 437 PRO B O 1
ATOM 7918 N N . GLU B 1 438 ? -14.711 -4.004 -12.062 1 94.75 438 GLU B N 1
ATOM 7919 C CA . GLU B 1 438 ? -15.344 -3.23 -13.125 1 94.75 438 GLU B CA 1
ATOM 7920 C C . GLU B 1 438 ? -14.438 -3.129 -14.344 1 94.75 438 GLU B C 1
ATOM 7922 O O . GLU B 1 438 ? -14.922 -3.035 -15.477 1 94.75 438 GLU B O 1
ATOM 7927 N N . ARG B 1 439 ? -13.156 -3.203 -14.156 1 94.5 439 ARG B N 1
ATOM 7928 C CA . ARG B 1 439 ? -12.25 -3.004 -15.281 1 94.5 439 ARG B CA 1
ATOM 7929 C C . ARG B 1 439 ? -12.391 -4.129 -16.297 1 94.5 439 ARG B C 1
ATOM 7931 O O . ARG B 1 439 ? -12.164 -3.918 -17.5 1 94.5 439 ARG B O 1
ATOM 7938 N N . TRP B 1 440 ? -12.789 -5.277 -15.836 1 96.38 440 TRP B N 1
ATOM 7939 C CA . TRP B 1 440 ? -12.906 -6.426 -16.734 1 96.38 440 TRP B CA 1
ATOM 7940 C C . TRP B 1 440 ? -14.219 -6.383 -17.5 1 96.38 440 TRP B C 1
ATOM 7942 O O . TRP B 1 440 ? -14.383 -7.082 -18.5 1 96.38 440 TRP B O 1
ATOM 7952 N N . ILE B 1 441 ? -15.156 -5.656 -16.953 1 93.94 441 ILE B N 1
ATOM 7953 C CA . ILE B 1 441 ? -16.422 -5.457 -17.641 1 93.94 441 ILE B CA 1
ATOM 7954 C C . ILE B 1 441 ? -16.281 -4.363 -18.688 1 93.94 441 ILE B C 1
ATOM 7956 O O . ILE B 1 441 ? -16.781 -4.5 -19.812 1 93.94 441 ILE B O 1
ATOM 7960 N N . GLU B 1 442 ? -15.516 -3.344 -18.359 1 88 442 GLU B N 1
ATOM 7961 C CA . GLU B 1 442 ? -15.367 -2.174 -19.219 1 88 442 GLU B CA 1
ATOM 7962 C C . GLU B 1 442 ? -14.281 -2.391 -20.266 1 88 442 GLU B C 1
ATOM 7964 O O . GLU B 1 442 ? -14.461 -2.047 -21.438 1 88 442 GLU B O 1
ATOM 7969 N N . ASP B 1 443 ? -13.125 -2.994 -19.859 1 87.06 443 ASP B N 1
ATOM 7970 C CA . ASP B 1 443 ? -11.938 -3.086 -20.703 1 87.06 443 ASP B CA 1
ATOM 7971 C C . ASP B 1 443 ? -11.43 -4.523 -20.781 1 87.06 443 ASP B C 1
ATOM 7973 O O . ASP B 1 443 ? -10.242 -4.754 -21.031 1 87.06 443 ASP B O 1
ATOM 7977 N N . GLY B 1 444 ? -12.266 -5.457 -20.594 1 89.69 444 GLY B N 1
ATOM 7978 C CA . GLY B 1 444 ? -11.859 -6.848 -20.453 1 89.69 444 GLY B CA 1
ATOM 7979 C C . GLY B 1 444 ? -11.117 -7.371 -21.672 1 89.69 444 GLY B C 1
ATOM 7980 O O . GLY B 1 444 ? -10.102 -8.062 -21.547 1 89.69 444 GLY B O 1
ATOM 7981 N N . GLU B 1 445 ? -11.516 -7.062 -22.828 1 88.56 445 GLU B N 1
ATOM 7982 C CA . GLU B 1 445 ? -10.93 -7.574 -24.062 1 88.56 445 GLU B CA 1
ATOM 7983 C C . GLU B 1 445 ? -9.484 -7.121 -24.219 1 88.56 445 GLU B C 1
ATOM 7985 O O . GLU B 1 445 ? -8.617 -7.91 -24.609 1 88.56 445 GLU B O 1
ATOM 7990 N N . GLN B 1 446 ? -9.227 -5.91 -23.812 1 89.69 446 GLN B N 1
ATOM 7991 C CA . GLN B 1 446 ? -7.887 -5.355 -23.953 1 89.69 446 GLN B CA 1
ATOM 7992 C C . GLN B 1 446 ? -6.977 -5.836 -22.828 1 89.69 446 GLN B C 1
ATOM 7994 O O . GLN B 1 446 ? -5.77 -6.004 -23.031 1 89.69 446 GLN B O 1
ATOM 7999 N N . LEU B 1 447 ? -7.578 -6.109 -21.719 1 94.38 447 LEU B N 1
ATOM 8000 C CA . LEU B 1 447 ? -6.777 -6.418 -20.531 1 94.38 447 LEU B CA 1
ATOM 8001 C C . LEU B 1 447 ? -6.449 -7.906 -20.469 1 94.38 447 LEU B C 1
ATOM 8003 O O . LEU B 1 447 ? -5.512 -8.312 -19.781 1 94.38 447 LEU B O 1
ATOM 8007 N N . GLU B 1 448 ? -7.145 -8.734 -21.234 1 95.31 448 GLU B N 1
ATOM 8008 C CA . GLU B 1 448 ? -7.035 -10.188 -21.141 1 95.31 448 GLU B CA 1
ATOM 8009 C C . GLU B 1 448 ? -5.617 -10.648 -21.453 1 95.31 448 GLU B C 1
ATOM 8011 O O . GLU B 1 448 ? -5.094 -11.547 -20.797 1 95.31 448 GLU B O 1
ATOM 8016 N N . LYS B 1 449 ? -4.98 -10.039 -22.406 1 94.56 449 LYS B N 1
ATOM 8017 C CA . LYS B 1 449 ? -3.656 -10.477 -22.844 1 94.56 449 LYS B CA 1
ATOM 8018 C C . LYS B 1 449 ? -2.609 -10.227 -21.75 1 94.56 449 LYS B C 1
ATOM 8020 O O . LYS B 1 449 ? -1.539 -10.836 -21.766 1 94.56 449 LYS B O 1
ATOM 8025 N N . TYR B 1 450 ? -2.916 -9.344 -20.859 1 95.62 450 TYR B N 1
ATOM 8026 C CA . TYR B 1 450 ? -1.937 -8.992 -19.844 1 95.62 450 TYR B CA 1
ATOM 8027 C C . TYR B 1 450 ? -2.115 -9.844 -18.594 1 95.62 450 TYR B C 1
ATOM 8029 O O . TYR B 1 450 ? -1.241 -9.875 -17.719 1 95.62 450 TYR B O 1
ATOM 8037 N N . LEU B 1 451 ? -3.293 -10.523 -18.484 1 96.62 451 LEU B N 1
ATOM 8038 C CA . LEU B 1 451 ? -3.5 -11.398 -17.344 1 96.62 451 LEU B CA 1
ATOM 8039 C C . LEU B 1 451 ? -2.727 -12.703 -17.5 1 96.62 451 LEU B C 1
ATOM 8041 O O . LEU B 1 451 ? -3.301 -13.727 -17.859 1 96.62 451 LEU B O 1
ATOM 8045 N N . THR B 1 452 ? -1.476 -12.664 -17.188 1 95.12 452 THR B N 1
ATOM 8046 C CA . THR B 1 452 ? -0.562 -13.766 -17.469 1 95.12 452 THR B CA 1
ATOM 8047 C C . THR B 1 452 ? -0.254 -14.547 -16.188 1 95.12 452 THR B C 1
ATOM 8049 O O . THR B 1 452 ? 0.85 -15.07 -16.031 1 95.12 452 THR B O 1
ATOM 8052 N N . VAL B 1 453 ? -1.201 -14.594 -15.281 1 95.81 453 VAL B N 1
ATOM 8053 C CA . VAL B 1 453 ? -0.962 -15.219 -13.984 1 95.81 453 VAL B CA 1
ATOM 8054 C C . VAL B 1 453 ? -0.764 -16.719 -14.164 1 95.81 453 VAL B C 1
ATOM 8056 O O . VAL B 1 453 ? -0.129 -17.375 -13.328 1 95.81 453 VAL B O 1
ATOM 8059 N N . PHE B 1 454 ? -1.266 -17.266 -15.281 1 96 454 PHE B N 1
ATOM 8060 C CA . PHE B 1 454 ? -1.109 -18.688 -15.562 1 96 454 PHE B CA 1
ATOM 8061 C C . PHE B 1 454 ? 0.038 -18.938 -16.531 1 96 454 PHE B C 1
ATOM 8063 O O . PHE B 1 454 ? 0.177 -20.031 -17.078 1 96 454 PHE B O 1
ATOM 8070 N N . CYS B 1 455 ? 0.792 -17.891 -16.75 1 94.06 455 CYS B N 1
ATOM 8071 C CA . CYS B 1 455 ? 1.87 -17.922 -17.719 1 94.06 455 CYS B CA 1
ATOM 8072 C C . CYS B 1 455 ? 1.333 -18.25 -19.109 1 94.06 455 CYS B C 1
ATOM 8074 O O . CYS B 1 455 ? 0.197 -17.906 -19.438 1 94.06 455 CYS B O 1
ATOM 8076 N N . GLY B 1 456 ? 2.209 -18.734 -20.109 1 93.44 456 GLY B N 1
ATOM 8077 C CA . GLY B 1 456 ? 1.785 -18.984 -21.469 1 93.44 456 GLY B CA 1
ATOM 8078 C C . GLY B 1 456 ? 2.664 -20 -22.203 1 93.44 456 GLY B C 1
ATOM 8079 O O . GLY B 1 456 ? 3.568 -20.578 -21.594 1 93.44 456 GLY B O 1
ATOM 8080 N N . GLY B 1 457 ? 2.18 -20.234 -23.422 1 94 457 GLY B N 1
ATOM 8081 C CA . GLY B 1 457 ? 2.939 -21.156 -24.25 1 94 457 GLY B CA 1
ATOM 8082 C C . GLY B 1 457 ? 2.643 -22.609 -23.938 1 94 457 GLY B C 1
ATOM 8083 O O . GLY B 1 457 ? 1.567 -22.938 -23.438 1 94 457 GLY B O 1
ATOM 8084 N N . THR B 1 458 ? 3.627 -23.438 -24.234 1 94.44 458 THR B N 1
ATOM 8085 C CA . THR B 1 458 ? 3.438 -24.875 -24.094 1 94.44 458 THR B CA 1
ATOM 8086 C C . THR B 1 458 ? 3.492 -25.266 -22.609 1 94.44 458 THR B C 1
ATOM 8088 O O . THR B 1 458 ? 3.057 -26.359 -22.25 1 94.44 458 THR B O 1
ATOM 8091 N N . ARG B 1 459 ? 3.984 -24.375 -21.828 1 94.44 459 ARG B N 1
ATOM 8092 C CA . ARG B 1 459 ? 4.152 -24.688 -20.422 1 94.44 459 ARG B CA 1
ATOM 8093 C C . ARG B 1 459 ? 3.146 -23.922 -19.562 1 94.44 459 ARG B C 1
ATOM 8095 O O . ARG B 1 459 ? 3.389 -23.688 -18.375 1 94.44 459 ARG B O 1
ATOM 8102 N N . VAL B 1 460 ? 2.064 -23.516 -20.141 1 95.19 460 VAL B N 1
ATOM 8103 C CA . VAL B 1 460 ? 0.989 -22.828 -19.438 1 95.19 460 VAL B CA 1
ATOM 8104 C C . VAL B 1 460 ? 0.493 -23.703 -18.281 1 95.19 460 VAL B C 1
ATOM 8106 O O . VAL B 1 460 ? 0.625 -24.922 -18.312 1 95.19 460 VAL B O 1
ATOM 8109 N N . CYS B 1 461 ? -0.01 -23.047 -17.312 1 95.62 461 CYS B N 1
ATOM 8110 C CA . CYS B 1 461 ? -0.448 -23.734 -16.109 1 95.62 461 CYS B CA 1
ATOM 8111 C C . CYS B 1 461 ? -1.395 -24.875 -16.438 1 95.62 461 CYS B C 1
ATOM 8113 O O . CYS B 1 461 ? -2.432 -24.672 -17.062 1 95.62 461 CYS B O 1
ATOM 8115 N N . LEU B 1 462 ? -1.064 -26.031 -15.969 1 95.19 462 LEU B N 1
ATOM 8116 C CA . LEU B 1 462 ? -1.843 -27.25 -16.188 1 95.19 462 LEU B CA 1
ATOM 8117 C C . LEU B 1 462 ? -3.195 -27.156 -15.492 1 95.19 462 LEU B C 1
ATOM 8119 O O . LEU B 1 462 ? -4.215 -27.578 -16.047 1 95.19 462 LEU B O 1
ATOM 8123 N N . GLY B 1 463 ? -3.254 -26.594 -14.336 1 95.69 463 GLY B N 1
ATOM 8124 C CA . GLY B 1 463 ? -4.434 -26.609 -13.484 1 95.69 463 GLY B CA 1
ATOM 8125 C C . GLY B 1 463 ? -5.301 -25.375 -13.656 1 95.69 463 GLY B C 1
ATOM 8126 O O . GLY B 1 463 ? -6.152 -25.094 -12.812 1 95.69 463 GLY B O 1
ATOM 8127 N N . MET B 1 464 ? -5.137 -24.625 -14.695 1 96.69 464 MET B N 1
ATOM 8128 C CA . MET B 1 464 ? -5.812 -23.344 -14.891 1 96.69 464 MET B CA 1
ATOM 8129 C C . MET B 1 464 ? -7.328 -23.516 -14.859 1 96.69 464 MET B C 1
ATOM 8131 O O . MET B 1 464 ? -8.023 -22.797 -14.141 1 96.69 464 MET B O 1
ATOM 8135 N N . ALA B 1 465 ? -7.844 -24.531 -15.57 1 96.94 465 ALA B N 1
ATOM 8136 C CA . ALA B 1 465 ? -9.281 -24.766 -15.641 1 96.94 465 ALA B CA 1
ATOM 8137 C C . ALA B 1 465 ? -9.844 -25.172 -14.281 1 96.94 465 ALA B C 1
ATOM 8139 O O . ALA B 1 465 ? -10.922 -24.703 -13.891 1 96.94 465 ALA B O 1
ATOM 8140 N N . LEU B 1 466 ? -9.125 -26 -13.617 1 96.88 466 LEU B N 1
ATOM 8141 C CA . LEU B 1 466 ? -9.562 -26.453 -12.297 1 96.88 466 LEU B CA 1
ATOM 8142 C C . LEU B 1 466 ? -9.578 -25.297 -11.305 1 96.88 466 LEU B C 1
ATOM 8144 O O . LEU B 1 466 ? -10.516 -25.156 -10.523 1 96.88 466 LEU B O 1
ATOM 8148 N N . ALA B 1 467 ? -8.5 -24.5 -11.312 1 97.88 467 ALA B N 1
ATOM 8149 C CA . ALA B 1 467 ? -8.422 -23.344 -10.438 1 97.88 467 ALA B CA 1
ATOM 8150 C C . ALA B 1 467 ? -9.609 -22.406 -10.656 1 97.88 467 ALA B C 1
ATOM 8152 O O . ALA B 1 467 ? -10.227 -21.938 -9.695 1 97.88 467 ALA B O 1
ATOM 8153 N N . GLN B 1 468 ? -9.922 -22.156 -11.883 1 98 468 GLN B N 1
ATOM 8154 C CA . GLN B 1 468 ? -11.047 -21.266 -12.203 1 98 468 GLN B CA 1
ATOM 8155 C C . GLN B 1 468 ? -12.359 -21.859 -11.719 1 98 468 GLN B C 1
ATOM 8157 O O . GLN B 1 468 ? -13.188 -21.156 -11.133 1 98 468 GLN B O 1
ATOM 8162 N N . ALA B 1 469 ? -12.539 -23.125 -11.961 1 98.25 469 ALA B N 1
ATOM 8163 C CA . ALA B 1 469 ? -13.758 -23.797 -11.516 1 98.25 469 ALA B CA 1
ATOM 8164 C C . ALA B 1 469 ? -13.945 -23.641 -10.008 1 98.25 469 ALA B C 1
ATOM 8166 O O . ALA B 1 469 ? -15.039 -23.328 -9.539 1 98.25 469 ALA B O 1
ATOM 8167 N N . GLU B 1 470 ? -12.875 -23.859 -9.312 1 98.56 470 GLU B N 1
ATOM 8168 C CA . GLU B 1 470 ? -12.922 -23.734 -7.855 1 98.56 470 GLU B CA 1
ATOM 8169 C C . GLU B 1 470 ? -13.273 -22.328 -7.426 1 98.56 470 GLU B C 1
ATOM 8171 O O . GLU B 1 470 ? -14.062 -22.125 -6.496 1 98.56 470 GLU B O 1
ATOM 8176 N N . LEU B 1 471 ? -12.711 -21.344 -8.102 1 98.75 471 LEU B N 1
ATOM 8177 C CA . LEU B 1 471 ? -12.953 -19.938 -7.758 1 98.75 471 LEU B CA 1
ATOM 8178 C C . LEU B 1 471 ? -14.406 -19.562 -8 1 98.75 471 LEU B C 1
ATOM 8180 O O . LEU B 1 471 ? -15.055 -18.984 -7.129 1 98.75 471 LEU B O 1
ATOM 8184 N N . TYR B 1 472 ? -14.93 -19.938 -9.172 1 98.69 472 TYR B N 1
ATOM 8185 C CA . TYR B 1 472 ? -16.297 -19.578 -9.539 1 98.69 472 TYR B CA 1
ATOM 8186 C C . TYR B 1 472 ? -17.297 -20.25 -8.609 1 98.69 472 TYR B C 1
ATOM 8188 O O . TYR B 1 472 ? -18.203 -19.594 -8.078 1 98.69 472 TYR B O 1
ATOM 8196 N N . LEU B 1 473 ? -17.141 -21.484 -8.367 1 98.44 473 LEU B N 1
ATOM 8197 C CA . LEU B 1 473 ? -18.094 -22.25 -7.586 1 98.44 473 LEU B CA 1
ATOM 8198 C C . LEU B 1 473 ? -18.078 -21.812 -6.125 1 98.44 473 LEU B C 1
ATOM 8200 O O . LEU B 1 473 ? -19.125 -21.609 -5.512 1 98.44 473 LEU B O 1
ATOM 8204 N N . MET B 1 474 ? -16.875 -21.625 -5.57 1 98.69 474 MET B N 1
ATOM 8205 C CA . MET B 1 474 ? -16.75 -21.266 -4.16 1 98.69 474 MET B CA 1
ATOM 8206 C C . MET B 1 474 ? -17.266 -19.859 -3.908 1 98.69 474 MET B C 1
ATOM 8208 O O . MET B 1 474 ? -18.062 -19.641 -3.004 1 98.69 474 MET B O 1
ATOM 8212 N N . LEU B 1 475 ? -16.875 -18.891 -4.73 1 98.81 475 LEU B N 1
ATOM 8213 C CA . LEU B 1 475 ? -17.25 -17.5 -4.5 1 98.81 475 LEU B CA 1
ATOM 8214 C C . LEU B 1 475 ? -18.734 -17.297 -4.719 1 98.81 475 LEU B C 1
ATOM 8216 O O . LEU B 1 475 ? -19.391 -16.562 -3.971 1 98.81 475 LEU B O 1
ATOM 8220 N N . ALA B 1 476 ? -19.25 -17.953 -5.766 1 98.56 476 ALA B N 1
ATOM 8221 C CA . ALA B 1 476 ? -20.688 -17.812 -6.043 1 98.56 476 ALA B CA 1
ATOM 8222 C C . ALA B 1 476 ? -21.516 -18.344 -4.875 1 98.56 476 ALA B C 1
ATOM 8224 O O . ALA B 1 476 ? -22.406 -17.641 -4.379 1 98.56 476 ALA B O 1
ATOM 8225 N N . LYS B 1 477 ? -21.188 -19.516 -4.402 1 97.94 477 LYS B N 1
ATOM 8226 C CA . LYS B 1 477 ? -22 -20.125 -3.348 1 97.94 477 LYS B CA 1
ATOM 8227 C C . LYS B 1 477 ? -21.75 -19.438 -2.006 1 97.94 477 LYS B C 1
ATOM 8229 O O . LYS B 1 477 ? -22.688 -19.25 -1.22 1 97.94 477 LYS B O 1
ATOM 8234 N N . LEU B 1 478 ? -20.547 -19.078 -1.727 1 98.19 478 LEU B N 1
ATOM 8235 C CA . LEU B 1 478 ? -20.219 -18.406 -0.472 1 98.19 478 LEU B CA 1
ATOM 8236 C C . LEU B 1 478 ? -20.984 -17.109 -0.324 1 98.19 478 LEU B C 1
ATOM 8238 O O . LEU B 1 478 ? -21.672 -16.891 0.687 1 98.19 478 LEU B O 1
ATOM 8242 N N . PHE B 1 479 ? -21 -16.266 -1.375 1 98.12 479 PHE B N 1
ATOM 8243 C CA . PHE B 1 479 ? -21.562 -14.922 -1.233 1 98.12 479 PHE B CA 1
ATOM 8244 C C . PHE B 1 479 ? -23.031 -14.898 -1.61 1 98.12 479 PHE B C 1
ATOM 8246 O O . PHE B 1 479 ? -23.703 -13.875 -1.47 1 98.12 479 PHE B O 1
ATOM 8253 N N . ARG B 1 480 ? -23.516 -16.047 -2.139 1 97.81 480 ARG B N 1
ATOM 8254 C CA . ARG B 1 480 ? -24.969 -16.203 -2.225 1 97.81 480 ARG B CA 1
ATOM 8255 C C . ARG B 1 480 ? -25.578 -16.484 -0.854 1 97.81 480 ARG B C 1
ATOM 8257 O O . ARG B 1 480 ? -26.719 -16.125 -0.594 1 97.81 480 ARG B O 1
ATOM 8264 N N . ARG B 1 481 ? -24.75 -17 0.054 1 96.25 481 ARG B N 1
ATOM 8265 C CA . ARG B 1 481 ? -25.25 -17.469 1.34 1 96.25 481 ARG B CA 1
ATOM 8266 C C . ARG B 1 481 ? -24.828 -16.547 2.471 1 96.25 481 ARG B C 1
ATOM 8268 O O . ARG B 1 481 ? -25.516 -16.438 3.49 1 96.25 481 ARG B O 1
ATOM 8275 N N . TRP B 1 482 ? -23.672 -15.969 2.34 1 96.44 482 TRP B N 1
ATOM 8276 C CA . TRP B 1 482 ? -23.109 -15.125 3.396 1 96.44 482 TRP B CA 1
ATOM 8277 C C . TRP B 1 482 ? -23.062 -13.664 2.955 1 96.44 482 TRP B C 1
ATOM 8279 O O . TRP B 1 482 ? -22.641 -13.367 1.835 1 96.44 482 TRP B O 1
ATOM 8289 N N . GLY B 1 483 ? -23.516 -12.742 3.82 1 95.5 483 GLY B N 1
ATOM 8290 C CA . GLY B 1 483 ? -23.391 -11.312 3.566 1 95.5 483 GLY B CA 1
ATOM 8291 C C . GLY B 1 483 ? -22.141 -10.711 4.176 1 95.5 483 GLY B C 1
ATOM 8292 O O . GLY B 1 483 ? -21.25 -11.438 4.652 1 95.5 483 GLY B O 1
ATOM 8293 N N . GLY B 1 484 ? -22 -9.383 4.016 1 94.12 484 GLY B N 1
ATOM 8294 C CA . GLY B 1 484 ? -20.906 -8.641 4.602 1 94.12 484 GLY B CA 1
ATOM 8295 C C . GLY B 1 484 ? -21.281 -7.922 5.887 1 94.12 484 GLY B C 1
ATOM 8296 O O . GLY B 1 484 ? -22.344 -7.309 5.965 1 94.12 484 GLY B O 1
ATOM 8297 N N . GLY B 1 485 ? -20.406 -8.047 6.867 1 91.44 485 GLY B N 1
ATOM 8298 C CA . GLY B 1 485 ? -20.672 -7.414 8.148 1 91.44 485 GLY B CA 1
ATOM 8299 C C . GLY B 1 485 ? -19.641 -6.375 8.531 1 91.44 485 GLY B C 1
ATOM 8300 O O . GLY B 1 485 ? -19.609 -5.91 9.672 1 91.44 485 GLY B O 1
ATOM 8301 N N . GLY B 1 486 ? -18.781 -6.043 7.57 1 88.62 486 GLY B N 1
ATOM 8302 C CA . GLY B 1 486 ? -17.766 -5.051 7.855 1 88.62 486 GLY B CA 1
ATOM 8303 C C . GLY B 1 486 ? -16.672 -5.566 8.773 1 88.62 486 GLY B C 1
ATOM 8304 O O . GLY B 1 486 ? -16.312 -6.742 8.711 1 88.62 486 GLY B O 1
ATOM 8305 N N . PHE B 1 487 ? -16.031 -4.633 9.539 1 89.5 487 PHE B N 1
ATOM 8306 C CA . PHE B 1 487 ? -14.93 -4.965 10.438 1 89.5 487 PHE B CA 1
ATOM 8307 C C . PHE B 1 487 ? -15.453 -5.266 11.836 1 89.5 487 PHE B C 1
ATOM 8309 O O . PHE B 1 487 ? -16.375 -4.605 12.32 1 89.5 487 PHE B O 1
ATOM 8316 N N . VAL B 1 488 ? -14.828 -6.27 12.367 1 88 488 VAL B N 1
ATOM 8317 C CA . VAL B 1 488 ? -15.188 -6.574 13.75 1 88 488 VAL B CA 1
ATOM 8318 C C . VAL B 1 488 ? -14.93 -5.352 14.633 1 88 488 VAL B C 1
ATOM 8320 O O . VAL B 1 488 ? -13.852 -4.758 14.586 1 88 488 VAL B O 1
ATOM 8323 N N . GLY B 1 489 ? -15.859 -4.941 15.367 1 79.06 489 GLY B N 1
ATOM 8324 C CA . GLY B 1 489 ? -15.742 -3.773 16.234 1 79.06 489 GLY B CA 1
ATOM 8325 C C . GLY B 1 489 ? -16.141 -2.484 15.531 1 79.06 489 GLY B C 1
ATOM 8326 O O . GLY B 1 489 ? -16.172 -1.421 16.156 1 79.06 489 GLY B O 1
ATOM 8327 N N . GLY B 1 490 ? -16.297 -2.59 14.195 1 77.06 490 GLY B N 1
ATOM 8328 C CA . GLY B 1 490 ? -16.688 -1.401 13.461 1 77.06 490 GLY B CA 1
ATOM 8329 C C . GLY B 1 490 ? -18.203 -1.282 13.297 1 77.06 490 GLY B C 1
ATOM 8330 O O . GLY B 1 490 ? -18.953 -2.107 13.812 1 77.06 490 GLY B O 1
ATOM 8331 N N . SER B 1 491 ? -18.641 -0.062 12.703 1 63.41 491 SER B N 1
ATOM 8332 C CA . SER B 1 491 ? -20.062 0.21 12.555 1 63.41 491 SER B CA 1
ATOM 8333 C C . SER B 1 491 ? -20.703 -0.703 11.508 1 63.41 491 SER B C 1
ATOM 8335 O O . SER B 1 491 ? -20.062 -1.038 10.508 1 63.41 491 SER B O 1
ATOM 8337 N N . ALA B 1 492 ? -21.438 -1.766 11.758 1 58.97 492 ALA B N 1
ATOM 8338 C CA . ALA B 1 492 ? -22.047 -2.932 11.125 1 58.97 492 ALA B CA 1
ATOM 8339 C C . ALA B 1 492 ? -22.812 -2.531 9.875 1 58.97 492 ALA B C 1
ATOM 8341 O O . ALA B 1 492 ? -23.641 -3.303 9.367 1 58.97 492 ALA B O 1
ATOM 8342 N N . LYS B 1 493 ? -22.5 -1.54 8.961 1 61.81 493 LYS B N 1
ATOM 8343 C CA . LYS B 1 493 ? -23.469 -1.556 7.875 1 61.81 493 LYS B CA 1
ATOM 8344 C C . LYS B 1 493 ? -23.078 -2.561 6.797 1 61.81 493 LYS B C 1
ATOM 8346 O O . LYS B 1 493 ? -22.125 -2.336 6.051 1 61.81 493 LYS B O 1
ATOM 8351 N N . GLY B 1 494 ? -23.25 -3.801 7.145 1 76.12 494 GLY B N 1
ATOM 8352 C CA . GLY B 1 494 ? -22.875 -4.797 6.148 1 76.12 494 GLY B CA 1
ATOM 8353 C C . GLY B 1 494 ? -24 -5.105 5.176 1 76.12 494 GLY B C 1
ATOM 8354 O O . GLY B 1 494 ? -24.953 -4.328 5.043 1 76.12 494 GLY B O 1
ATOM 8355 N N . ASP B 1 495 ? -23.812 -5.883 4.227 1 88.06 495 ASP B N 1
ATOM 8356 C CA . ASP B 1 495 ? -24.766 -6.371 3.238 1 88.06 495 ASP B CA 1
ATOM 8357 C C . ASP B 1 495 ? -25.438 -7.66 3.707 1 88.06 495 ASP B C 1
ATOM 8359 O O . ASP B 1 495 ? -25.094 -8.75 3.248 1 88.06 495 ASP B O 1
ATOM 8363 N N . GLY B 1 496 ? -26.375 -7.504 4.719 1 90.88 496 GLY B N 1
ATOM 8364 C CA . GLY B 1 496 ? -27.203 -8.625 5.113 1 90.88 496 GLY B CA 1
ATOM 8365 C C . GLY B 1 496 ? -28.531 -8.664 4.387 1 90.88 496 GLY B C 1
ATOM 8366 O O . GLY B 1 496 ? -29.203 -7.629 4.234 1 90.88 496 GLY B O 1
ATOM 8367 N N . ARG B 1 497 ? -28.828 -9.859 3.854 1 93.75 497 ARG B N 1
ATOM 8368 C CA . ARG B 1 497 ? -30.062 -10.016 3.1 1 93.75 497 ARG B CA 1
ATOM 8369 C C . ARG B 1 497 ? -30.891 -11.172 3.648 1 93.75 497 ARG B C 1
ATOM 8371 O O . ARG B 1 497 ? -30.359 -12.062 4.312 1 93.75 497 ARG B O 1
ATOM 8378 N N . PRO B 1 498 ? -32.25 -11.039 3.373 1 91.12 498 PRO B N 1
ATOM 8379 C CA . PRO B 1 498 ? -33.062 -12.195 3.76 1 91.12 498 PRO B CA 1
ATOM 8380 C C . PRO B 1 498 ? -32.594 -13.5 3.109 1 91.12 498 PRO B C 1
ATOM 8382 O O . PRO B 1 498 ? -32.312 -13.523 1.906 1 91.12 498 PRO B O 1
ATOM 8385 N N . GLY B 1 499 ? -32.438 -14.477 3.928 1 90.19 499 GLY B N 1
ATOM 8386 C CA . GLY B 1 499 ? -31.984 -15.758 3.408 1 90.19 499 GLY B CA 1
ATOM 8387 C C . GLY B 1 499 ? -30.531 -16.047 3.697 1 90.19 499 GLY B C 1
ATOM 8388 O O . GLY B 1 499 ? -30.078 -17.188 3.576 1 90.19 499 GLY B O 1
ATOM 8389 N N . ASP B 1 500 ? -29.812 -15.023 4.078 1 94.5 500 ASP B N 1
ATOM 8390 C CA . ASP B 1 500 ? -28.422 -15.227 4.426 1 94.5 500 ASP B CA 1
ATOM 8391 C C . ASP B 1 500 ? -28.281 -16.125 5.656 1 94.5 500 ASP B C 1
ATOM 8393 O O . ASP B 1 500 ? -29.109 -16.062 6.566 1 94.5 500 ASP B O 1
ATOM 8397 N N . VAL B 1 501 ? -27.266 -16.906 5.684 1 94.75 501 VAL B N 1
ATOM 8398 C CA . VAL B 1 501 ? -27.016 -17.734 6.852 1 94.75 501 VAL B CA 1
ATOM 8399 C C . VAL B 1 501 ? -26.25 -16.938 7.906 1 94.75 501 VAL B C 1
ATOM 8401 O O . VAL B 1 501 ? -26.219 -17.328 9.078 1 94.75 501 VAL B O 1
ATOM 8404 N N . GLY B 1 502 ? -25.656 -15.875 7.531 1 93.94 502 GLY B N 1
ATOM 8405 C CA . GLY B 1 502 ? -24.891 -14.992 8.406 1 93.94 502 GLY B CA 1
ATOM 8406 C C . GLY B 1 502 ? -24.125 -13.93 7.645 1 93.94 502 GLY B C 1
ATOM 8407 O O . GLY B 1 502 ? -24.391 -13.68 6.469 1 93.94 502 GLY B O 1
ATOM 8408 N N . VAL B 1 503 ? -23.25 -13.25 8.367 1 94.25 503 VAL B N 1
ATOM 8409 C CA . VAL B 1 503 ? -22.406 -12.219 7.75 1 94.25 503 VAL B CA 1
ATOM 8410 C C . VAL B 1 503 ? -20.938 -12.492 8.062 1 94.25 503 VAL B C 1
ATOM 8412 O O . VAL B 1 503 ? -20.625 -13.094 9.094 1 94.25 503 VAL B O 1
ATOM 8415 N N . LEU B 1 504 ? -20.094 -12.164 7.129 1 96.06 504 LEU B N 1
ATOM 8416 C CA . LEU B 1 504 ? -18.656 -12.242 7.301 1 96.06 504 LEU B CA 1
ATOM 8417 C C . LEU B 1 504 ? -18.078 -10.898 7.734 1 96.06 504 LEU B C 1
ATOM 8419 O O . LEU B 1 504 ? -18.438 -9.859 7.18 1 96.06 504 LEU B O 1
ATOM 8423 N N . ARG B 1 505 ? -17.203 -10.93 8.75 1 94.5 505 ARG B N 1
ATOM 8424 C CA . ARG B 1 505 ? -16.578 -9.719 9.258 1 94.5 505 ARG B CA 1
ATOM 8425 C C . ARG B 1 505 ? -15.062 -9.844 9.25 1 94.5 505 ARG B C 1
ATOM 8427 O O . ARG B 1 505 ? -14.516 -10.898 9.57 1 94.5 505 ARG B O 1
ATOM 8434 N N . ILE B 1 506 ? -14.406 -8.797 8.789 1 95.06 506 ILE B N 1
ATOM 8435 C CA . ILE B 1 506 ? -12.945 -8.781 8.789 1 95.06 506 ILE B CA 1
ATOM 8436 C C . ILE B 1 506 ? -12.438 -8.594 10.219 1 95.06 506 ILE B C 1
ATOM 8438 O O . ILE B 1 506 ? -12.953 -7.75 10.961 1 95.06 506 ILE B O 1
ATOM 8442 N N . PHE B 1 507 ? -11.5 -9.391 10.555 1 93.81 507 PHE B N 1
ATOM 8443 C CA . PHE B 1 507 ? -10.914 -9.281 11.883 1 93.81 507 PHE B CA 1
ATOM 8444 C C . PHE B 1 507 ? -9.438 -8.914 11.789 1 93.81 507 PHE B C 1
ATOM 8446 O O . PHE B 1 507 ? -8.633 -9.695 11.273 1 93.81 507 PHE B O 1
ATOM 8453 N N . ASP B 1 508 ? -9.062 -7.781 12.289 1 88.69 508 ASP B N 1
ATOM 8454 C CA . ASP B 1 508 ? -7.688 -7.332 12.469 1 88.69 508 ASP B CA 1
ATOM 8455 C C . ASP B 1 508 ? -6.848 -7.621 11.227 1 88.69 508 ASP B C 1
ATOM 8457 O O . ASP B 1 508 ? -5.777 -8.227 11.32 1 88.69 508 ASP B O 1
ATOM 8461 N N . THR B 1 509 ? -7.328 -7.422 10.055 1 93 509 THR B N 1
ATOM 8462 C CA . THR B 1 509 ? -6.672 -7.621 8.766 1 93 509 THR B CA 1
ATOM 8463 C C . THR B 1 509 ? -6.738 -6.348 7.922 1 93 509 THR B C 1
ATOM 8465 O O . THR B 1 509 ? -7.762 -5.664 7.906 1 93 509 THR B O 1
ATOM 8468 N N . THR B 1 510 ? -5.625 -6.027 7.359 1 88.25 510 THR B N 1
ATOM 8469 C CA . THR B 1 510 ? -5.559 -4.871 6.469 1 88.25 510 THR B CA 1
ATOM 8470 C C . THR B 1 510 ? -5.086 -5.285 5.078 1 88.25 510 THR B C 1
ATOM 8472 O O . THR B 1 510 ? -4.762 -6.453 4.848 1 88.25 510 THR B O 1
ATOM 8475 N N . VAL B 1 511 ? -5.074 -4.355 4.203 1 91 511 VAL B N 1
ATOM 8476 C CA . VAL B 1 511 ? -4.664 -4.617 2.826 1 91 511 VAL B CA 1
ATOM 8477 C C . VAL B 1 511 ? -3.211 -5.086 2.801 1 91 511 VAL B C 1
ATOM 8479 O O . VAL B 1 511 ? -2.822 -5.875 1.938 1 91 511 VAL B O 1
ATOM 8482 N N . ARG B 1 512 ? -2.449 -4.695 3.768 1 87.56 512 ARG B N 1
ATOM 8483 C CA . ARG B 1 512 ? -1.048 -5.098 3.834 1 87.56 512 ARG B CA 1
ATOM 8484 C C . ARG B 1 512 ? -0.916 -6.605 3.988 1 87.56 512 ARG B C 1
ATOM 8486 O O . ARG B 1 512 ? 0.052 -7.203 3.512 1 87.56 512 ARG B O 1
ATOM 8493 N N . ASP B 1 513 ? -1.895 -7.176 4.621 1 93.75 513 ASP B N 1
ATOM 8494 C CA . ASP B 1 513 ? -1.896 -8.625 4.809 1 93.75 513 ASP B CA 1
ATOM 8495 C C . ASP B 1 513 ? -2.182 -9.352 3.494 1 93.75 513 ASP B C 1
ATOM 8497 O O . ASP B 1 513 ? -1.958 -10.555 3.385 1 93.75 513 ASP B O 1
ATOM 8501 N N . CYS B 1 514 ? -2.656 -8.586 2.49 1 94.5 514 CYS B N 1
ATOM 8502 C CA . CYS B 1 514 ? -3.088 -9.164 1.224 1 94.5 514 CYS B CA 1
ATOM 8503 C C . CYS B 1 514 ? -2.088 -8.859 0.115 1 94.5 514 CYS B C 1
ATOM 8505 O O . CYS B 1 514 ? -2.268 -9.289 -1.026 1 94.5 514 CYS B O 1
ATOM 8507 N N . GLU B 1 515 ? -1.062 -8.148 0.422 1 93.56 515 GLU B N 1
ATOM 8508 C CA . GLU B 1 515 ? -0.095 -7.727 -0.586 1 93.56 515 GLU B CA 1
ATOM 8509 C C . GLU B 1 515 ? 1.205 -8.516 -0.471 1 93.56 515 GLU B C 1
ATOM 8511 O O . GLU B 1 515 ? 1.589 -8.938 0.624 1 93.56 515 GLU B O 1
ATOM 8516 N N . MET B 1 516 ? 1.848 -8.711 -1.593 1 94.38 516 MET B N 1
ATOM 8517 C CA . MET B 1 516 ? 3.125 -9.414 -1.613 1 94.38 516 MET B CA 1
ATOM 8518 C C . MET B 1 516 ? 4.238 -8.539 -1.051 1 94.38 516 MET B C 1
ATOM 8520 O O . MET B 1 516 ? 4.473 -7.43 -1.541 1 94.38 516 MET B O 1
ATOM 8524 N N . ALA B 1 517 ? 4.859 -9.039 -0.015 1 92.62 517 ALA B N 1
ATOM 8525 C CA . ALA B 1 517 ? 6.016 -8.359 0.56 1 92.62 517 ALA B CA 1
ATOM 8526 C C . ALA B 1 517 ? 7.309 -9.109 0.257 1 92.62 517 ALA B C 1
ATOM 8528 O O . ALA B 1 517 ? 8.398 -8.547 0.34 1 92.62 517 ALA B O 1
ATOM 8529 N N . ALA B 1 518 ? 7.156 -10.398 -0.089 1 93.44 518 ALA B N 1
ATOM 8530 C CA . ALA B 1 518 ? 8.289 -11.25 -0.438 1 93.44 518 ALA B CA 1
ATOM 8531 C C . ALA B 1 518 ? 7.898 -12.273 -1.502 1 93.44 518 ALA B C 1
ATOM 8533 O O . ALA B 1 518 ? 6.773 -12.773 -1.507 1 93.44 518 ALA B O 1
ATOM 8534 N N . ASP B 1 519 ? 8.875 -12.562 -2.301 1 93.12 519 ASP B N 1
ATOM 8535 C CA . ASP B 1 519 ? 8.648 -13.516 -3.385 1 93.12 519 ASP B CA 1
ATOM 8536 C C . ASP B 1 519 ? 9.297 -14.859 -3.076 1 93.12 519 ASP B C 1
ATOM 8538 O O . ASP B 1 519 ? 10.516 -15.008 -3.168 1 93.12 519 ASP B O 1
ATOM 8542 N N . TYR B 1 520 ? 8.508 -15.836 -2.77 1 89.75 520 TYR B N 1
ATOM 8543 C CA . TYR B 1 520 ? 8.953 -17.203 -2.547 1 89.75 520 TYR B CA 1
ATOM 8544 C C . TYR B 1 520 ? 8.25 -18.172 -3.498 1 89.75 520 TYR B C 1
ATOM 8546 O O . TYR B 1 520 ? 7.711 -19.188 -3.07 1 89.75 520 TYR B O 1
ATOM 8554 N N . PHE B 1 521 ? 8.281 -17.781 -4.75 1 87.5 521 PHE B N 1
ATOM 8555 C CA . PHE B 1 521 ? 7.555 -18.5 -5.793 1 87.5 521 PHE B CA 1
ATOM 8556 C C . PHE B 1 521 ? 6.059 -18.219 -5.699 1 87.5 521 PHE B C 1
ATOM 8558 O O . PHE B 1 521 ? 5.387 -18.078 -6.723 1 87.5 521 PHE B O 1
ATOM 8565 N N . ILE B 1 522 ? 5.617 -18.156 -4.547 1 90.94 522 ILE B N 1
ATOM 8566 C CA . ILE B 1 522 ? 4.285 -17.641 -4.258 1 90.94 522 ILE B CA 1
ATOM 8567 C C . ILE B 1 522 ? 4.398 -16.359 -3.436 1 90.94 522 ILE B C 1
ATOM 8569 O O . ILE B 1 522 ? 5.348 -16.188 -2.664 1 90.94 522 ILE B O 1
ATOM 8573 N N . PRO B 1 523 ? 3.439 -15.445 -3.605 1 94.06 523 PRO B N 1
ATOM 8574 C CA . PRO B 1 523 ? 3.508 -14.195 -2.844 1 94.06 523 PRO B CA 1
ATOM 8575 C C . PRO B 1 523 ? 3.303 -14.406 -1.346 1 94.06 523 PRO B C 1
ATOM 8577 O O . PRO B 1 523 ? 2.408 -15.148 -0.94 1 94.06 523 PRO B O 1
ATOM 8580 N N . ILE B 1 524 ? 4.164 -13.797 -0.587 1 92.56 524 ILE B N 1
ATOM 8581 C CA . ILE B 1 524 ? 4.059 -13.867 0.866 1 92.56 524 ILE B CA 1
ATOM 8582 C C . ILE B 1 524 ? 3.891 -12.461 1.437 1 92.56 524 ILE B C 1
ATOM 8584 O O . ILE B 1 524 ? 4.59 -11.531 1.029 1 92.56 524 ILE B O 1
ATOM 8588 N N . PRO B 1 525 ? 2.936 -12.328 2.379 1 93.06 525 PRO B N 1
ATOM 8589 C CA . PRO B 1 525 ? 2.775 -11.023 3.027 1 93.06 525 PRO B CA 1
ATOM 8590 C C . PRO B 1 525 ? 3.943 -10.672 3.945 1 93.06 525 PRO B C 1
ATOM 8592 O O . PRO B 1 525 ? 4.906 -11.438 4.047 1 93.06 525 PRO B O 1
ATOM 8595 N N . TYR B 1 526 ? 3.834 -9.508 4.562 1 89.5 526 TYR B N 1
ATOM 8596 C CA . TYR B 1 526 ? 4.914 -9.023 5.418 1 89.5 526 TYR B CA 1
ATOM 8597 C C . TYR B 1 526 ? 5.133 -9.969 6.598 1 89.5 526 TYR B C 1
ATOM 8599 O O . TYR B 1 526 ? 4.262 -10.773 6.926 1 89.5 526 TYR B O 1
ATOM 8607 N N . LYS B 1 527 ? 6.277 -9.992 7.254 1 83.69 527 LYS B N 1
ATOM 8608 C CA . LYS B 1 527 ? 6.77 -10.969 8.219 1 83.69 527 LYS B CA 1
ATOM 8609 C C . LYS B 1 527 ? 5.832 -11.078 9.414 1 83.69 527 LYS B C 1
ATOM 8611 O O . LYS B 1 527 ? 5.602 -12.172 9.938 1 83.69 527 LYS B O 1
ATOM 8616 N N . ASN B 1 528 ? 5.133 -10.055 9.938 1 81.5 528 ASN B N 1
ATOM 8617 C CA . ASN B 1 528 ? 4.32 -10.125 11.148 1 81.5 528 ASN B CA 1
ATOM 8618 C C . ASN B 1 528 ? 2.834 -10.211 10.82 1 81.5 528 ASN B C 1
ATOM 8620 O O . ASN B 1 528 ? 1.987 -10.047 11.703 1 81.5 528 ASN B O 1
ATOM 8624 N N . SER B 1 529 ? 2.592 -10.633 9.594 1 91.12 529 SER B N 1
ATOM 8625 C CA . SER B 1 529 ? 1.188 -10.797 9.227 1 91.12 529 SER B CA 1
ATOM 8626 C C . SER B 1 529 ? 0.577 -12.016 9.906 1 91.12 529 SER B C 1
ATOM 8628 O O . SER B 1 529 ? 1.213 -13.062 10 1 91.12 529 SER B O 1
ATOM 8630 N N . LYS B 1 530 ? -0.614 -11.945 10.375 1 91.5 530 LYS B N 1
ATOM 8631 C CA . LYS B 1 530 ? -1.325 -13.055 11 1 91.5 530 LYS B CA 1
ATOM 8632 C C . LYS B 1 530 ? -2.309 -13.695 10.023 1 91.5 530 LYS B C 1
ATOM 8634 O O . LYS B 1 530 ? -3.174 -14.477 10.43 1 91.5 530 LYS B O 1
ATOM 8639 N N . GLY B 1 531 ? -2.143 -13.336 8.766 1 94.88 531 GLY B N 1
ATOM 8640 C CA . GLY B 1 531 ? -3.012 -13.891 7.738 1 94.88 531 GLY B CA 1
ATOM 8641 C C . GLY B 1 531 ? -4.301 -13.109 7.566 1 94.88 531 GLY B C 1
ATOM 8642 O O . GLY B 1 531 ? -4.484 -12.055 8.18 1 94.88 531 GLY B O 1
ATOM 8643 N N . ILE B 1 532 ? -5.141 -13.547 6.691 1 97.44 532 ILE B N 1
ATOM 8644 C CA . ILE B 1 532 ? -6.438 -12.938 6.434 1 97.44 532 ILE B CA 1
ATOM 8645 C C . ILE B 1 532 ? -7.492 -13.547 7.355 1 97.44 532 ILE B C 1
ATOM 8647 O O . ILE B 1 532 ? -7.965 -14.664 7.109 1 97.44 532 ILE B O 1
ATOM 8651 N N . ARG B 1 533 ? -7.875 -12.844 8.328 1 96.94 533 ARG B N 1
ATOM 8652 C CA . ARG B 1 533 ? -8.727 -13.391 9.375 1 96.94 533 ARG B CA 1
ATOM 8653 C C . ARG B 1 533 ? -10.148 -12.867 9.266 1 96.94 533 ARG B C 1
ATOM 8655 O O . ARG B 1 533 ? -10.367 -11.656 9.234 1 96.94 533 ARG B O 1
ATOM 8662 N N . ILE B 1 534 ? -11.117 -13.758 9.211 1 97.06 534 ILE B N 1
ATOM 8663 C CA . ILE B 1 534 ? -12.531 -13.445 9.039 1 97.06 534 ILE B CA 1
ATOM 8664 C C . ILE B 1 534 ? -13.344 -14.109 10.148 1 97.06 534 ILE B C 1
ATOM 8666 O O . ILE B 1 534 ? -13.039 -15.234 10.562 1 97.06 534 ILE B O 1
ATOM 8670 N N . VAL B 1 535 ? -14.289 -13.391 10.672 1 95.69 535 VAL B N 1
ATOM 8671 C CA . VAL B 1 535 ? -15.25 -13.953 11.617 1 95.69 535 VAL B CA 1
ATOM 8672 C C . VAL B 1 535 ? -16.531 -14.32 10.891 1 95.69 535 VAL B C 1
ATOM 8674 O O . VAL B 1 535 ? -17.109 -13.5 10.156 1 95.69 535 VAL B O 1
ATOM 8677 N N . PHE B 1 536 ? -16.875 -15.539 11.016 1 94.69 536 PHE B N 1
ATOM 8678 C CA . PHE B 1 536 ? -18.156 -16.016 10.492 1 94.69 536 PHE B CA 1
ATOM 8679 C C . PHE B 1 536 ? -19.266 -15.844 11.531 1 94.69 536 PHE B C 1
ATOM 8681 O O . PHE B 1 536 ? -19.391 -16.656 12.453 1 94.69 536 PHE B O 1
ATOM 8688 N N . ASP B 1 537 ? -20.047 -14.758 11.359 1 91.62 537 ASP B N 1
ATOM 8689 C CA . ASP B 1 537 ? -21.109 -14.422 12.305 1 91.62 537 ASP B CA 1
ATOM 8690 C C . ASP B 1 537 ? -22.453 -14.977 11.844 1 91.62 537 ASP B C 1
ATOM 8692 O O . ASP B 1 537 ? -23.203 -14.297 11.141 1 91.62 537 ASP B O 1
ATOM 8696 N N . SER B 1 538 ? -22.812 -16.219 12.281 1 90 538 SER B N 1
ATOM 8697 C CA . SER B 1 538 ? -24.016 -16.891 11.828 1 90 538 SER B CA 1
ATOM 8698 C C . SER B 1 538 ? -25.266 -16.312 12.492 1 90 538 SER B C 1
ATOM 8700 O O . SER B 1 538 ? -25.203 -15.844 13.633 1 90 538 SER B O 1
ATOM 8702 N N . LEU B 1 539 ? -26.266 -16.031 11.703 1 80.25 539 LEU B N 1
ATOM 8703 C CA . LEU B 1 539 ? -27.547 -15.578 12.242 1 80.25 539 LEU B CA 1
ATOM 8704 C C . LEU B 1 539 ? -28.281 -16.703 12.953 1 80.25 539 LEU B C 1
ATOM 8706 O O . LEU B 1 539 ? -28.219 -17.859 12.523 1 80.25 539 LEU B O 1
ATOM 8710 N N . HIS B 1 540 ? -28.438 -16.719 14.359 1 62.84 540 HIS B N 1
ATOM 8711 C CA . HIS B 1 540 ? -29.203 -17.719 15.086 1 62.84 540 HIS B CA 1
ATOM 8712 C C . HIS B 1 540 ? -30.578 -17.922 14.469 1 62.84 540 HIS B C 1
ATOM 8714 O O . HIS B 1 540 ? -31.219 -16.953 14.047 1 62.84 540 HIS B O 1
ATOM 8720 N N . SER B 1 541 ? -30.953 -19.016 13.914 1 41.84 541 SER B N 1
ATOM 8721 C CA . SER B 1 541 ? -32.344 -19.391 13.664 1 41.84 541 SER B CA 1
ATOM 8722 C C . SER B 1 541 ? -33.219 -19.188 14.898 1 41.84 541 SER B C 1
ATOM 8724 O O . SER B 1 541 ? -32.938 -19.766 15.953 1 41.84 541 SER B O 1
ATOM 8726 N N . ALA B 1 542 ? -33.875 -18.109 15.328 1 34.28 542 ALA B N 1
ATOM 8727 C CA . ALA B 1 542 ? -35.031 -18.219 16.203 1 34.28 542 ALA B CA 1
ATOM 8728 C C . ALA B 1 542 ? -35.906 -19.406 15.82 1 34.28 542 ALA B C 1
ATOM 8730 O O . ALA B 1 542 ? -36.344 -19.516 14.68 1 34.28 542 ALA B O 1
ATOM 8731 N N . VAL B 1 543 ? -35.688 -20.516 16.359 1 26.59 543 VAL B N 1
ATOM 8732 C CA . VAL B 1 543 ? -36.688 -21.594 16.406 1 26.59 543 VAL B CA 1
ATOM 8733 C C . VAL B 1 543 ? -38.062 -21.016 16.703 1 26.59 543 VAL B C 1
ATOM 8735 O O . VAL B 1 543 ? -38.312 -20.469 17.781 1 26.59 543 VAL B O 1
ATOM 8738 N N . VAL B 1 544 ? -38.844 -20.609 15.781 1 19.92 544 VAL B N 1
ATOM 8739 C CA . VAL B 1 544 ? -40.25 -20.938 15.922 1 19.92 544 VAL B CA 1
ATOM 8740 C C . VAL B 1 544 ? -40.438 -22.453 15.859 1 19.92 544 VAL B C 1
ATOM 8742 O O . VAL B 1 544 ? -39.844 -23.125 15 1 19.92 544 VAL B O 1
#

Organism: Colletotrichum higginsianum (strain IMI 349063) (NCBI:txid759273)

Foldseek 3Di:
DVVVVVVVVDDPVRVVVVVVVVVVVVLVVLLCCQCPVQPQNVFAEDSVQSSAVVVVVCCCPVVNFRLLVVVLVRCVVRNQWYRRHSFEIEGLDLVCQCVQFDAPVFFWFFDQLQLQLQVQCLALLNDGGRVVNVLRCVLQQVCQDLVNLLVCLVVLLVLLVLLLVLQLVVQVPDLDWAQLLLSQLLSLLQSLCCQAQVDGPNLSPDPNSPVLLLVLLVLSLSCSVVCSVPVVVVVVLVPDDLVPSCVVRPSVNVLVVLLVVLLVSLVVLVVCVPPPCVPPPDPDDHSLSCVLVPPSDDPVCNDSSSVSSNSSCSSSLRRRLLSLLLLLLVVQCLQDQVLLVVLLVQLCVQCVDLPDDDRLVSLCPRLLLVLSSLLSLLQQLSFQDWRKIFRAQDWDWDQDPVVRDIDIDDGGRIYTYGLNSLQQPCVLPPVSLHRDSVCCVVPVVVNVSSSCSQRHYPSGNSNVSVSSSSSSSNVSSVSNAEWHQEAVVDDRPIDDDPRHQYYKHWYPDDSQLSHAPRRSSGGHGDPPRPHTIIGTNGDDPPDD/DVVVVVVVVDDPVRVVVVVVVVVVVVLVVLLCCQCPVQPQNVFAEDSVQSSAVVVVVCCCPVVNFRLLVVVLVRCVVRNQWYRRHSFEIEGLDLVCQCVQFDAPVFFWFFDQLQLQLLVQCLALLNDGGRVVNLLNCVLQQVCQDLVNLLVCLVVLLVLLVLLLVLQLVVQVPDLDWAQLLLSQLLSLLQSLCCQAQVDGPNLSPDPNSPVLLLVLLVLSLSCSSVCSVPVVVVVVLVPDDLVPSCVVRPSVNVLVVLLVVLLVSLVVLVVCVPPPCVPPPDPDDHSLSCLLVPPSDDPVCNDSSSVSSNSSCSSSLRRRLLSLLLLLLVVQCLQDQVLLVVLLVQLCVQCVDLPDDDRLVSLCPRLLLVLSSLLSLLQQLSFQDWRKIFRAQDWDWDQDPVVRDIDIDDGGRIYTYGLNSLQQDCVLPPVSLHRDSVCCVVPVVVNVSSSCSQRHYPSGNSNVSVSSSSSSSNVSSVSNAEWHQEAVVDDRPIDDDPRHQYYKHWYPDDSQLSHAPRRSSGGHGDPPRPHGIIGTNGDDPPDD

Sequence (1088 aa):
MAMHDFMSSFTLPQLAGLLFGLWLLFAAQLGVRRLYFSPISHIPGPRLAALTQYYEFYYDIVLRGQYTFNIIEMHREYGPVVRISPWEVHVGDPEFFPELYTGPGRPREKWAFYTQQFGSPESALATINHEHHRLRRSALNPFFSTQTVRKLQPVIEERVDALLGRLLDHGQRAKEPLDVMYPFSAFTNDVINQYSFARSDHLIEDRNFGKEVTDNLLMGTHLGPMIKHMNWALTLVNVLPESFSGRFVPGWGGFLKMKNDIKDQIAEIKRTENTDKWQLDISHPTIFHEMLSSRLLPPREKTVSRLGQDGQILVQGGTLTTSWTLSLAVFHLLNRPSTLRRLRDELFAAIPDRDAVVSLAELENLPYLRGVVKEALRLGFGTSSRLARVCPDETLSYHDKERGRTLRLPPGTVIGMSTYKTQTDPKIYYDPFGFHPERWIEDGEQLEKYLTVFCGGTRVCLGMALAQAELYLMLAKLFRRWGGGGFVGGSAKGDGRPGDVGVLRIFDTTVRDCEMAADYFIPIPYKNSKGIRIVFDSLHSAVVMAMHDFMSSFTLPQLAGLLFGLWLLFAAQLGVRRLYFSPISHIPGPRLAALTQYYEFYYDIVLRGQYTFNIIEMHREYGPVVRISPWEVHVGDPEFFPELYTGPGRPREKWAFYTQQFGSPESALATINHEHHRLRRSALNPFFSTQTVRKLQPVIEERVDALLGRLLDHGQRAKEPLDVMYPFSAFTNDVINQYSFARSDHLIEDRNFGKEVTDNLLMGTHLGPMIKHMNWALTLVNVLPESFSGRFVPGWGGFLKMKNDIKDQIAEIKRTENTDKWQLDISHPTIFHEMLSSRLLPPREKTVSRLGQDGQILVQGGTLTTSWTLSLAVFHLLNRPSTLRRLRDELFAAIPDRDAVVSLAELENLPYLRGVVKEALRLGFGTSSRLARVCPDETLSYHDKERGRTLRLPPGTVIGMSTYKTQTDPKIYYDPFGFHPERWIEDGEQLEKYLTVFCGGTRVCLGMALAQAELYLMLAKLFRRWGGGGFVGGSAKGDGRPGDVGVLRIFDTTVRDCEMAADYFIPIPYKNSKGIRIVFDSLHSAVV

Radius of gyration: 33.68 Å; Cα contacts (8 Å, |Δi|>4): 1736; chains: 2; bounding box: 100×114×91 Å

Secondary structure (DSSP, 8-state):
-HHHHHHHTS-HHHHHHHHHHHHHHHHHHHHHIIIIISTTTTS-S-HHHHH-THHHHIIIIITTS-HHHHHHHHHHHH-SEEE-SSSEEEE--GGGHHHHS--TTS--B--HHHHGGGS-TTSTTT--SHHHHHHHHHHHGGGGSHHHHHHTHHHHHHHHHHHHHHHHHHHHH----EETHHHHHHHHHHHHHHHHHS----GGGSTTTTHHHHHHHHHHHHHHHHHHH-HHHHHHHHHS-HHHHHHHSTTHHHHHHHHHHHHHHHHHHHHTTTSGGGS---SS--HHHHHHT-SSS-GGGG-HHHHHHHHHHHHHHHHHHHHHHHHHHHHHHHH-HHHHHHHHHHHHHH-SSTT----HHHHHT-HHHHHHHHHHHHHH-SS-SB--EE-SS--EEEEETTTTEEEEE-TT-EEE-BHHHHHT-TTTSSSTTS--THHHHHSHHHHGGG--TT--GGG--TTHHHHHHHHHHHHHHHHHHEEEEEETTS----B--TT-SEEEEE-S--GGGGS-SEEESEEE--TT----EEEEEE------/-HHHHHHHTS-HHHHHHHHHHHHHHHHHHHHHIIIIISTTTTS-S-HHHHH-THHHHIIIIITTS-HHHHHHHHHHHH-SEEE-SSSEEEE--GGGHHHHS--TTS--B--HHHHGGGS-TTSTTT--SHHHHHHHHHHHGGGGSHHHHHHTHHHHHHHHHHHHHHHHHHHHH----EETHHHHHHHHHHHHHHHHHS----GGGSTTTTHHHHHHHHHHHHHHHHHHH-HHHHHHHHHS-HHHHHHHSTTHHHHHHHHHHHHHHHHHHHHTTTSTTSS---SS--HHHHHHT-SSS-GGGG-HHHHHHHHHHHHHHTTHHHHHHHHHHHHHHHH-HHHHHHHHHHHHHH-SSTT----HHHHHT-HHHHHHHHHHHHHH-SS-SB--EE-SS--EEEEETTTTEEEEE-TT-EEE-BHHHHHT-TTTSSSTTS--THHHHHSHHHHGGG--TT--GGG--TTHHHHHHHHHHHHHHHHHHEEEEEETTS----B--TT-SEEEEE-S--GGGGS-SEEESEEE--TT----EEEEEE------

Nearest PDB structures (foldseek):
  6l8h-assembly4_D  TM=7.906E-01  e=1.420E-15  Arabidopsis thaliana
  2pg7-assembly4_D  TM=7.862E-01  e=4.496E-15  Homo sapiens
  2pg6-assembly2_B  TM=7.798E-01  e=8.761E-14  Homo sapiens
  5jlc-assembly1_A  TM=6.583E-01  e=1.005E-11  Nakaseomyces glabratus CBS 138
  7ry8-assembly1_A  TM=6.593E-01  e=2.334E-11  Saccharomyces cerevisiae YJM789

Solvent-accessible surface area (backbone atoms only — not comparable to full-atom values): 56532 Å² total; per-residue (Å²): 105,68,67,53,52,58,53,66,69,44,53,71,67,52,46,52,48,50,52,49,50,50,48,49,51,49,51,50,51,50,38,48,41,40,53,67,63,35,88,62,40,84,50,42,50,54,64,62,20,25,54,31,63,59,49,48,44,43,25,38,62,73,61,46,20,37,41,72,60,49,50,56,53,44,36,75,74,51,35,53,49,27,27,61,23,64,61,32,34,36,46,68,50,71,85,49,47,66,77,66,37,29,51,82,91,48,68,51,23,46,43,70,63,66,32,44,28,69,78,30,65,68,9,57,87,32,36,38,51,45,69,63,26,49,56,51,43,65,74,50,47,68,71,35,32,62,69,46,40,61,70,40,42,68,63,51,47,51,45,42,51,50,43,54,51,48,46,50,52,44,17,67,74,43,77,53,68,35,45,42,46,31,54,36,25,13,42,30,37,28,47,40,32,31,48,40,68,67,41,58,85,48,22,53,77,36,94,62,16,37,44,67,59,53,51,19,54,51,42,52,34,63,43,15,63,50,32,36,76,34,46,66,57,47,53,51,42,66,68,36,56,68,77,56,36,26,68,70,36,82,49,46,43,52,41,51,48,51,49,49,49,42,29,48,49,47,45,51,55,57,66,28,56,91,40,83,69,50,65,56,87,53,97,60,86,30,53,54,65,48,53,63,64,35,83,86,53,55,73,81,63,50,33,50,71,40,45,24,30,37,51,46,50,49,48,55,61,42,11,52,48,50,13,49,21,49,38,46,37,53,49,54,32,48,42,32,59,69,58,34,47,53,43,36,54,52,41,49,69,75,38,75,53,79,84,59,88,72,55,68,69,59,53,64,63,35,60,58,56,38,11,42,53,51,40,21,42,50,71,38,22,37,46,36,42,59,66,46,30,20,31,70,84,47,68,47,75,47,76,41,76,92,77,71,47,73,47,71,44,52,51,61,40,32,38,26,42,42,38,48,60,53,48,56,26,54,48,76,30,65,49,37,88,56,90,55,34,61,50,46,67,76,43,29,82,76,47,52,81,62,64,39,45,51,58,45,39,75,73,32,51,64,57,52,46,49,46,49,49,51,49,53,56,42,52,52,54,47,46,57,33,35,23,31,29,27,28,65,93,25,72,55,82,36,54,75,54,93,82,39,53,24,27,38,20,42,36,98,55,56,71,63,46,66,36,71,60,22,48,39,49,37,59,30,44,47,92,86,53,82,46,55,22,36,23,40,48,44,58,78,76,78,79,124,105,68,65,52,51,59,53,67,69,44,53,70,68,52,46,51,49,49,52,49,51,50,49,49,51,48,51,49,51,50,39,49,40,38,54,66,63,34,89,62,40,84,50,42,50,54,66,61,20,25,55,31,61,59,48,48,44,43,26,38,62,74,61,48,19,36,41,70,60,50,50,57,53,44,35,75,74,50,36,54,50,29,26,60,25,64,62,33,34,36,47,68,50,72,84,49,46,65,76,68,36,27,52,82,91,49,67,50,24,47,44,69,64,66,31,42,28,69,78,30,67,67,10,58,87,32,34,38,52,45,67,63,26,49,56,50,45,64,74,50,48,69,71,37,32,61,69,47,39,60,71,40,42,67,64,50,48,50,47,43,49,51,43,54,53,47,48,51,51,45,18,68,73,43,80,53,68,36,45,43,47,33,54,36,26,14,42,31,37,28,47,41,31,32,48,40,68,67,43,59,86,48,21,54,77,35,93,61,15,39,44,66,60,55,52,18,54,51,42,52,34,64,42,15,62,52,30,38,76,35,48,66,56,46,54,50,43,67,70,36,58,68,77,55,34,25,66,70,36,81,46,45,44,51,42,53,47,50,51,48,50,42,29,48,50,46,44,51,55,57,65,28,57,93,38,82,69,51,65,56,90,53,96,60,85,30,54,54,64,48,52,63,64,37,83,86,52,55,73,82,64,49,34,51,71,40,43,24,31,38,51,48,50,47,49,54,61,43,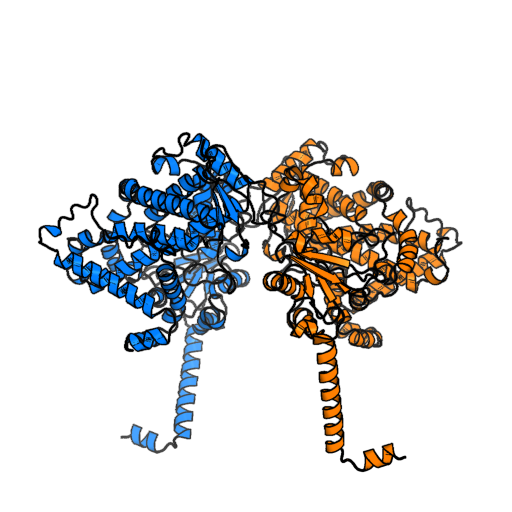12,52,47,50,13,48,21,51,39,47,38,53,48,54,32,48,42,32,58,71,60,35,47,54,43,36,55,51,42,49,69,75,38,74,53,78,84,60,88,72,56,67,71,61,52,65,64,34,61,60,56,38,11,42,52,52,41,19,42,52,70,39,22,37,47,36,42,59,65,45,31,20,32,70,85,46,69,46,74,46,74,40,75,92,78,70,45,75,47,72,41,51,50,62,40,32,37,26,41,43,38,48,59,51,47,55,27,55,48,77,30,65,49,37,89,57,89,55,34,61,52,47,68,76,42,29,80,74,49,51,80,61,65,41,44,50,57,46,39,75,72,31,51,67,56,52,45,51,44,49,50,53,50,52,55,43,54,52,55,49,45,58,33,34,24,30,29,28,29,67,92,24,72,59,82,35,55,75,54,95,82,40,55,24,26,38,19,42,35,97,56,56,70,63,45,66,37,70,60,23,48,40,47,37,60,31,43,48,91,86,53,82,46,55,22,35,24,40,47,45,58,78,77,78,81,124

pLDDT: mean 88.7, std 12.25, range [19.75, 98.81]

InterPro domains:
  IPR001128 Cytochrome P450 [PF00067] (65-481)
  IPR001128 Cytochrome P450 [PR00385] (317-334)
  IPR001128 Cytochrome P450 [PR00385] (371-382)
  IPR001128 Cytochrome P450 [PR00385] (452-461)
  IPR001128 Cytochrome P450 [PR00385] (461-472)
  IPR002401 Cytochrome P450, E-class, group I [PR00463] (326-352)
  IPR002401 Cytochrome P450, E-class, group I [PR00463] (418-442)
  IPR002401 Cytochrome P450, E-class, group I [PR00463] (451-461)
  IPR002401 Cytochrome P450, E-class, group I [PR00463] (461-484)
  IPR036396 Cytochrome P450 superfamily [G3DSA:1.10.630.10] (35-483)
  IPR036396 Cytochrome P450 superfamily [SSF48264] (43-482)
  IPR050121 Cytochrome P450 monooxygenase [PTHR24305] (14-499)